Protein AF-A0A2V8SXV1-F1 (afdb_monomer)

Mean predicted aligned error: 21.08 Å

Structure (mmCIF, N/CA/C/O backbone):
data_AF-A0A2V8SXV1-F1
#
_entry.id   AF-A0A2V8SXV1-F1
#
loop_
_atom_site.group_PDB
_atom_site.id
_atom_site.type_symbol
_atom_site.label_atom_id
_atom_site.label_alt_id
_atom_site.label_comp_id
_atom_site.label_asym_id
_atom_site.label_entity_id
_atom_site.label_seq_id
_atom_site.pdbx_PDB_ins_code
_atom_site.Cartn_x
_atom_site.Cartn_y
_atom_site.Cartn_z
_atom_site.occupancy
_atom_site.B_iso_or_equiv
_atom_site.auth_seq_id
_atom_site.auth_comp_id
_atom_site.auth_asym_id
_atom_site.auth_atom_id
_atom_site.pdbx_PDB_model_num
ATOM 1 N N . MET A 1 1 ? -40.547 -56.286 41.974 1.00 37.97 1 MET A N 1
ATOM 2 C CA . MET A 1 1 ? -40.883 -56.060 40.548 1.00 37.97 1 MET A CA 1
ATOM 3 C C . MET A 1 1 ? -41.696 -54.761 40.494 1.00 37.97 1 MET A C 1
ATOM 5 O O . MET A 1 1 ? -42.789 -54.789 41.025 1.00 37.97 1 MET A O 1
ATOM 9 N N . ARG A 1 2 ? -41.247 -53.545 40.115 1.00 42.28 2 ARG A N 1
ATOM 10 C CA . ARG A 1 2 ? -40.314 -53.050 39.064 1.00 42.28 2 ARG A CA 1
ATOM 11 C C . ARG A 1 2 ? -40.604 -53.747 37.732 1.00 42.28 2 ARG A C 1
ATOM 13 O O . ARG A 1 2 ? -40.360 -54.941 37.660 1.00 42.28 2 ARG A O 1
ATOM 20 N N . LEU A 1 3 ? -41.233 -53.110 36.740 1.00 42.34 3 LEU A N 1
ATOM 21 C CA . LEU A 1 3 ? -40.730 -52.091 35.795 1.00 42.34 3 LEU A CA 1
ATOM 22 C C . LEU A 1 3 ? -41.913 -51.694 34.851 1.00 42.34 3 LEU A C 1
ATOM 24 O O . LEU A 1 3 ? -42.834 -52.493 34.719 1.00 42.34 3 LEU A O 1
ATOM 28 N N . PRO A 1 4 ? -41.844 -50.605 34.055 1.00 51.72 4 PRO A N 1
ATOM 29 C CA . PRO A 1 4 ? -41.253 -49.319 34.410 1.00 51.72 4 PRO A CA 1
ATOM 30 C C . PRO A 1 4 ? -41.987 -48.070 33.874 1.00 51.72 4 PRO A C 1
ATOM 32 O O . PRO A 1 4 ? -42.550 -48.050 32.783 1.00 51.72 4 PRO A O 1
ATOM 35 N N . ASN A 1 5 ? -41.751 -46.964 34.587 1.00 52.44 5 ASN A N 1
ATOM 36 C CA . ASN A 1 5 ? -41.933 -45.548 34.221 1.00 52.44 5 ASN A CA 1
ATOM 37 C C . ASN A 1 5 ? -41.220 -45.091 32.921 1.00 52.44 5 ASN A C 1
ATOM 39 O O . ASN A 1 5 ? -40.999 -43.898 32.724 1.00 52.44 5 ASN A O 1
ATOM 43 N N . ARG A 1 6 ? -40.823 -46.001 32.020 1.00 47.75 6 ARG A N 1
ATOM 44 C CA . ARG A 1 6 ? -40.066 -45.649 30.808 1.00 47.75 6 ARG A CA 1
ATOM 45 C C . ARG A 1 6 ? -40.909 -44.910 29.773 1.00 47.75 6 ARG A C 1
ATOM 47 O O . ARG A 1 6 ? -40.375 -44.019 29.131 1.00 47.75 6 ARG A O 1
ATOM 54 N N . PHE A 1 7 ? -42.203 -45.207 29.658 1.00 52.12 7 PHE A N 1
ATOM 55 C CA . PHE A 1 7 ? -43.059 -44.571 28.648 1.00 52.12 7 PHE A CA 1
ATOM 56 C C . PHE A 1 7 ? -43.363 -43.097 28.937 1.00 52.12 7 PHE A C 1
ATOM 58 O O . PHE A 1 7 ? -43.395 -42.294 28.010 1.00 52.12 7 PHE A O 1
ATOM 65 N N . LEU A 1 8 ? -43.506 -42.714 30.210 1.00 54.50 8 LEU A N 1
ATOM 66 C CA . LEU A 1 8 ? -43.783 -41.320 30.571 1.00 54.50 8 LEU A CA 1
ATOM 67 C C . LEU A 1 8 ? -42.540 -40.430 30.413 1.00 54.50 8 LEU A C 1
ATOM 69 O O . LEU A 1 8 ? -42.639 -39.302 29.942 1.00 54.50 8 LEU A O 1
ATOM 73 N N . VAL A 1 9 ? -41.359 -40.967 30.740 1.00 54.84 9 VAL A N 1
ATOM 74 C CA . VAL A 1 9 ? -40.080 -40.267 30.545 1.00 54.84 9 VAL A CA 1
ATOM 75 C C . VAL A 1 9 ? -39.744 -40.152 29.056 1.00 54.84 9 VAL A C 1
ATOM 77 O O . VAL A 1 9 ? -39.274 -39.101 28.631 1.00 54.84 9 VAL A O 1
ATOM 80 N N . PHE A 1 10 ? -40.044 -41.176 28.245 1.00 52.78 10 PHE A N 1
ATOM 81 C CA . PHE A 1 10 ? -39.870 -41.094 26.791 1.00 52.78 10 PHE A CA 1
ATOM 82 C C . PHE A 1 10 ? -40.809 -40.066 26.157 1.00 52.78 10 PHE A C 1
ATOM 84 O O . PHE A 1 10 ? -40.357 -39.273 25.341 1.00 52.78 10 PHE A O 1
ATOM 91 N N . GLY A 1 11 ? -42.084 -40.025 26.562 1.00 63.66 11 GLY A N 1
ATOM 92 C CA . GLY A 1 11 ? -43.037 -39.023 26.074 1.00 63.66 11 GLY A CA 1
ATOM 93 C C . GLY A 1 11 ? -42.635 -37.591 26.438 1.00 63.66 11 GLY A C 1
ATOM 94 O O . GLY A 1 11 ? -42.731 -36.696 25.602 1.00 63.66 11 GLY A O 1
ATOM 95 N N . PHE A 1 12 ? -42.108 -37.384 27.649 1.00 71.75 12 PHE A N 1
ATOM 96 C CA . PHE A 1 12 ? -41.593 -36.083 28.080 1.00 71.75 12 PHE A CA 1
ATOM 97 C C . PHE A 1 12 ? -40.351 -35.662 27.283 1.00 71.75 12 PHE A C 1
ATOM 99 O O . PHE A 1 12 ? -40.301 -34.546 26.775 1.00 71.75 12 PHE A O 1
ATOM 106 N N . TRP A 1 13 ? -39.382 -36.563 27.091 1.00 60.62 13 TRP A N 1
ATOM 107 C CA . TRP A 1 13 ? -38.201 -36.270 26.274 1.00 60.62 13 TRP A CA 1
ATOM 108 C C . TRP A 1 13 ? -38.537 -36.074 24.794 1.00 60.62 13 TRP A C 1
ATOM 110 O O . TRP A 1 13 ? -37.907 -35.242 24.155 1.00 60.62 13 TRP A O 1
ATOM 120 N N . PHE A 1 14 ? -39.554 -36.751 24.257 1.00 68.56 14 PHE A N 1
ATOM 121 C CA . PHE A 1 14 ? -40.014 -36.540 22.881 1.00 68.56 14 PHE A CA 1
ATOM 122 C C . PHE A 1 14 ? -40.655 -35.157 22.693 1.00 68.56 14 PHE A C 1
ATOM 124 O O . PHE A 1 14 ? -40.429 -34.506 21.677 1.00 68.56 14 PHE A O 1
ATOM 131 N N . LEU A 1 15 ? -41.390 -34.664 23.696 1.00 68.38 15 LEU A N 1
ATOM 132 C CA . LEU A 1 15 ? -41.929 -33.299 23.721 1.00 68.38 15 LEU A CA 1
ATOM 133 C C . LEU A 1 15 ? -40.827 -32.242 23.864 1.00 68.38 15 LEU A C 1
ATOM 135 O O . LEU A 1 15 ? -40.863 -31.231 23.169 1.00 68.38 15 LEU A O 1
ATOM 139 N N . VAL A 1 16 ? -39.826 -32.488 24.713 1.00 71.50 16 VAL A N 1
ATOM 140 C CA . VAL A 1 16 ? -38.671 -31.589 24.880 1.00 71.50 16 VAL A CA 1
ATOM 141 C C . VAL A 1 16 ? -37.814 -31.552 23.612 1.00 71.50 16 VAL A C 1
ATOM 143 O O . VAL A 1 16 ? -37.426 -30.469 23.181 1.00 71.50 16 VAL A O 1
ATOM 146 N N . PHE A 1 17 ? -37.570 -32.698 22.967 1.00 66.19 17 PHE A N 1
ATOM 147 C CA . PHE A 1 17 ? -36.869 -32.748 21.682 1.00 66.19 17 PHE A CA 1
ATOM 148 C C . PHE A 1 17 ? -37.683 -32.107 20.560 1.00 66.19 17 PHE A C 1
ATOM 150 O O . PHE A 1 17 ? -37.118 -31.354 19.779 1.00 66.19 17 PHE A O 1
ATOM 157 N N . GLY A 1 18 ? -38.999 -32.331 20.500 1.00 70.88 18 GLY A N 1
ATOM 158 C CA . GLY A 1 18 ? -39.877 -31.664 19.535 1.00 70.88 18 GLY A CA 1
ATOM 159 C C . GLY A 1 18 ? -39.899 -30.143 19.714 1.00 70.88 18 GLY A C 1
ATOM 160 O O . GLY A 1 18 ? -39.856 -29.408 18.730 1.00 70.88 18 GLY A O 1
ATOM 161 N N . PHE A 1 19 ? -39.878 -29.666 20.962 1.00 74.56 19 PHE A N 1
ATOM 162 C CA . PHE A 1 19 ? -39.761 -28.244 21.284 1.00 74.56 19 PHE A CA 1
ATOM 163 C C . PHE A 1 19 ? -38.399 -27.676 20.866 1.00 74.56 19 PHE A C 1
ATOM 165 O O . PHE A 1 19 ? -38.349 -26.648 20.199 1.00 74.56 19 PHE A O 1
ATOM 172 N N . TRP A 1 20 ? -37.296 -28.370 21.164 1.00 64.81 20 TRP A N 1
ATOM 173 C CA . TRP A 1 20 ? -35.961 -27.959 20.716 1.00 64.81 20 TRP A CA 1
ATOM 174 C C . TRP A 1 20 ? -35.796 -28.016 19.195 1.00 64.81 20 TRP A C 1
ATOM 176 O O . TRP A 1 20 ? -35.110 -27.165 18.643 1.00 64.81 20 TRP A O 1
ATOM 186 N N . PHE A 1 21 ? -36.460 -28.942 18.501 1.00 71.12 21 PHE A N 1
ATOM 187 C CA . PHE A 1 21 ? -36.462 -29.014 17.038 1.00 71.12 21 PHE A CA 1
ATOM 188 C C . PHE A 1 21 ? -37.246 -27.852 16.411 1.00 71.12 21 PHE A C 1
ATOM 190 O O . PHE A 1 21 ? -36.829 -27.307 15.394 1.00 71.12 21 PHE A O 1
ATOM 197 N N . LEU A 1 22 ? -38.340 -27.415 17.045 1.00 70.00 22 LEU A N 1
ATOM 198 C CA . LEU A 1 22 ? -39.074 -26.202 16.667 1.00 70.00 22 LEU A CA 1
ATOM 199 C C . LEU A 1 22 ? -38.269 -24.928 16.942 1.00 70.00 22 LEU A C 1
ATOM 201 O O . LEU A 1 22 ? -38.267 -24.030 16.108 1.00 70.00 22 LEU A O 1
ATOM 205 N N . VAL A 1 23 ? -37.549 -24.858 18.066 1.00 72.25 23 VAL A N 1
ATOM 206 C CA . VAL A 1 23 ? -36.670 -23.725 18.399 1.00 72.25 23 VAL A CA 1
ATOM 207 C C . VAL A 1 23 ? -35.463 -23.667 17.461 1.00 72.25 23 VAL A C 1
ATOM 209 O O . VAL A 1 23 ? -35.140 -22.586 16.979 1.00 72.25 23 VAL A O 1
ATOM 212 N N . PHE A 1 24 ? -34.842 -24.805 17.131 1.00 64.38 24 PHE A N 1
ATOM 213 C CA . PHE A 1 24 ? -33.770 -24.872 16.131 1.00 64.38 24 PHE A CA 1
ATOM 214 C C . PHE A 1 24 ? -34.281 -24.587 14.723 1.00 64.38 24 PHE A C 1
ATOM 216 O O . PHE A 1 24 ? -33.620 -23.866 13.991 1.00 64.38 24 PHE A O 1
ATOM 223 N N . GLY A 1 25 ? -35.457 -25.091 14.347 1.00 65.06 25 GLY A N 1
ATOM 224 C CA . GLY A 1 25 ? -36.096 -24.767 13.073 1.00 65.06 25 GLY A CA 1
ATOM 225 C C . GLY A 1 25 ? -36.425 -23.279 12.964 1.00 65.06 25 GLY A C 1
ATOM 226 O O . GLY A 1 25 ? -36.182 -22.677 11.926 1.00 65.06 25 GLY A O 1
ATOM 227 N N . PHE A 1 26 ? -36.887 -22.659 14.053 1.00 66.38 26 PHE A N 1
ATOM 228 C CA . PHE A 1 26 ? -37.113 -21.218 14.137 1.00 66.38 26 PHE A CA 1
ATOM 229 C C . PHE A 1 26 ? -35.799 -20.431 14.081 1.00 66.38 26 PHE A C 1
ATOM 231 O O . PHE A 1 26 ? -35.726 -19.451 13.354 1.00 66.38 26 PHE A O 1
ATOM 238 N N . TRP A 1 27 ? -34.737 -20.881 14.758 1.00 53.41 27 TRP A N 1
ATOM 239 C CA . TRP A 1 27 ? -33.407 -20.272 14.654 1.00 53.41 27 TRP A CA 1
ATOM 240 C C . TRP A 1 27 ? -32.784 -20.449 13.272 1.00 53.41 27 TRP A C 1
ATOM 242 O O . TRP A 1 27 ? -32.154 -19.520 12.800 1.00 53.41 27 TRP A O 1
ATOM 252 N N . PHE A 1 28 ? -32.995 -21.576 12.592 1.00 60.19 28 PHE A N 1
ATOM 253 C CA . PHE A 1 28 ? -32.524 -21.814 11.226 1.00 60.19 28 PHE A CA 1
ATOM 254 C C . PHE A 1 28 ? -33.309 -20.984 10.209 1.00 60.19 28 PHE A C 1
ATOM 256 O O . PHE A 1 28 ? -32.741 -20.505 9.235 1.00 60.19 28 PHE A O 1
ATOM 263 N N . LEU A 1 29 ? -34.602 -20.759 10.454 1.00 60.28 29 LEU A N 1
ATOM 264 C CA . LEU A 1 29 ? -35.425 -19.872 9.642 1.00 60.28 29 LEU A CA 1
ATOM 265 C C . LEU A 1 29 ? -35.045 -18.413 9.905 1.00 60.28 29 LEU A C 1
ATOM 267 O O . LEU A 1 29 ? -34.876 -17.685 8.947 1.00 60.28 29 LEU A O 1
ATOM 271 N N . VAL A 1 30 ? -34.790 -18.003 11.151 1.00 62.47 30 VAL A N 1
ATOM 272 C CA . VAL A 1 30 ? -34.295 -16.657 11.493 1.00 62.47 30 VAL A CA 1
ATOM 273 C C . VAL A 1 30 ? -32.872 -16.429 10.978 1.00 62.47 30 VAL A C 1
ATOM 275 O O . VAL A 1 30 ? -32.638 -15.369 10.418 1.00 62.47 30 VAL A O 1
ATOM 278 N N . PHE A 1 31 ? -31.952 -17.398 11.075 1.00 48.28 31 PHE A N 1
ATOM 279 C CA . PHE A 1 31 ? -30.592 -17.297 10.521 1.00 48.28 31 PHE A CA 1
ATOM 280 C C . PHE A 1 31 ? -30.570 -17.378 8.997 1.00 48.28 31 PHE A C 1
ATOM 282 O O . PHE A 1 31 ? -29.834 -16.642 8.353 1.00 48.28 31 PHE A O 1
ATOM 289 N N . GLY A 1 32 ? -31.403 -18.230 8.400 1.00 43.62 32 GLY A N 1
ATOM 290 C CA . GLY A 1 32 ? -31.602 -18.274 6.955 1.00 43.62 32 GLY A CA 1
ATOM 291 C C . GLY A 1 32 ? -32.189 -16.963 6.439 1.00 43.62 32 GLY A C 1
ATOM 292 O O . GLY A 1 32 ? -31.732 -16.448 5.426 1.00 43.62 32 GLY A O 1
ATOM 293 N N . PHE A 1 33 ? -33.125 -16.360 7.179 1.00 38.19 33 PHE A N 1
ATOM 294 C CA . PHE A 1 33 ? -33.710 -15.065 6.842 1.00 38.19 33 PHE A CA 1
ATOM 295 C C . PHE A 1 33 ? -32.762 -13.898 7.144 1.00 38.19 33 PHE A C 1
ATOM 297 O O . PHE A 1 33 ? -32.773 -12.943 6.387 1.00 38.19 33 PHE A O 1
ATOM 304 N N . THR A 1 34 ? -31.898 -13.943 8.166 1.00 40.94 34 THR A N 1
ATOM 305 C CA . THR A 1 34 ? -30.868 -12.907 8.382 1.00 40.94 34 THR A CA 1
ATOM 306 C C . THR A 1 34 ? -29.704 -13.038 7.411 1.00 40.94 34 THR A C 1
ATOM 308 O O . THR A 1 34 ? -29.172 -12.013 7.013 1.00 40.94 34 THR A O 1
ATOM 311 N N . PHE A 1 35 ? -29.352 -14.240 6.949 1.00 37.50 35 PHE A N 1
ATOM 312 C CA . PHE A 1 35 ? -28.364 -14.445 5.883 1.00 37.50 35 PHE A CA 1
ATOM 313 C C . PHE A 1 35 ? -28.918 -13.997 4.524 1.00 37.50 35 PHE A C 1
ATOM 315 O O . PHE A 1 35 ? -28.242 -13.310 3.761 1.00 37.50 35 PHE A O 1
ATOM 322 N N . GLN A 1 36 ? -30.193 -14.288 4.255 1.00 33.31 36 GLN A N 1
ATOM 323 C CA . GLN A 1 36 ? -30.881 -13.841 3.047 1.00 33.31 36 GLN A CA 1
ATOM 324 C C . GLN A 1 36 ? -31.210 -12.342 3.089 1.00 33.31 36 GLN A C 1
ATOM 326 O O . GLN A 1 36 ? -31.112 -11.699 2.055 1.00 33.31 36 GLN A O 1
ATOM 331 N N . ILE A 1 37 ? -31.492 -11.753 4.262 1.00 40.38 37 ILE A N 1
ATOM 332 C CA . ILE A 1 37 ? -31.600 -10.297 4.454 1.00 40.38 37 ILE A CA 1
ATOM 333 C C . ILE A 1 37 ? -30.221 -9.638 4.417 1.00 40.38 37 ILE A C 1
ATOM 335 O O . ILE A 1 37 ? -30.139 -8.556 3.869 1.00 40.38 37 ILE A O 1
ATOM 339 N N . SER A 1 38 ? -29.137 -10.245 4.906 1.00 38.81 38 SER A N 1
ATOM 340 C CA . SER A 1 38 ? -27.778 -9.687 4.775 1.00 38.81 38 SER A CA 1
ATOM 341 C C . SER A 1 38 ? -27.330 -9.652 3.310 1.00 38.81 38 SER A C 1
ATOM 343 O O . SER A 1 38 ? -26.730 -8.669 2.890 1.00 38.81 38 SER A O 1
ATOM 345 N N . ASN A 1 39 ? -27.718 -10.658 2.516 1.00 33.12 39 ASN A N 1
ATOM 346 C CA . ASN A 1 39 ? -27.539 -10.658 1.060 1.00 33.12 39 ASN A CA 1
ATOM 347 C C . ASN A 1 39 ? -28.547 -9.767 0.307 1.00 33.12 39 ASN A C 1
ATOM 349 O O . ASN A 1 39 ? -28.267 -9.380 -0.818 1.00 33.12 39 ASN A O 1
ATOM 353 N N . PHE A 1 40 ? -29.698 -9.416 0.896 1.00 28.78 40 PHE A N 1
ATOM 354 C CA . PHE A 1 40 ? -30.649 -8.461 0.299 1.00 28.78 40 PHE A CA 1
ATOM 355 C C . PHE A 1 40 ? -30.355 -7.003 0.690 1.00 28.78 40 PHE A C 1
ATOM 357 O O . PHE A 1 40 ? -30.640 -6.085 -0.074 1.00 28.78 40 PHE A O 1
ATOM 364 N N . LYS A 1 41 ? -29.770 -6.766 1.873 1.00 30.95 41 LYS A N 1
ATOM 365 C CA . LYS A 1 41 ? -29.400 -5.432 2.373 1.00 30.95 41 LYS A CA 1
ATOM 366 C C . LYS A 1 41 ? -28.090 -4.926 1.776 1.00 30.95 41 LYS A C 1
ATOM 368 O O . LYS A 1 41 ? -27.881 -3.720 1.788 1.00 30.95 41 LYS A O 1
ATOM 373 N N . SER A 1 42 ? -27.260 -5.805 1.210 1.00 33.66 42 SER A N 1
ATOM 374 C CA . SER A 1 42 ? -26.157 -5.396 0.333 1.00 33.66 42 SER A CA 1
ATOM 375 C C . SER A 1 42 ? -26.635 -4.938 -1.054 1.00 33.66 42 SER A C 1
ATOM 377 O O . SER A 1 42 ? -25.872 -4.293 -1.765 1.00 33.66 42 SER A O 1
ATOM 379 N N . GLU A 1 43 ? -27.894 -5.199 -1.436 1.00 33.25 43 GLU A N 1
ATOM 380 C CA . GLU A 1 43 ? -28.434 -4.830 -2.754 1.00 33.25 43 GLU A CA 1
ATOM 381 C C . GLU A 1 43 ? -29.427 -3.653 -2.752 1.00 33.25 43 GLU A C 1
ATOM 383 O O . GLU A 1 43 ? -29.749 -3.149 -3.830 1.00 33.25 43 GLU A O 1
ATOM 388 N N . SER A 1 44 ? -29.907 -3.170 -1.596 1.00 31.36 44 SER A N 1
ATOM 389 C CA . SER A 1 44 ? -31.047 -2.233 -1.565 1.00 31.36 44 SER A CA 1
ATOM 390 C C . SER A 1 44 ? -30.814 -0.841 -0.962 1.00 31.36 44 SER A C 1
ATOM 392 O O . SER A 1 44 ? -31.794 -0.119 -0.789 1.00 31.36 44 SER A O 1
ATOM 394 N N . GLU A 1 45 ? -29.583 -0.419 -0.655 1.00 32.81 45 GLU A N 1
ATOM 395 C CA . GLU A 1 45 ? -29.348 0.922 -0.075 1.00 32.81 45 GLU A CA 1
ATOM 396 C C . GLU A 1 45 ? -28.124 1.675 -0.629 1.00 32.81 45 GLU A C 1
ATOM 398 O O . GLU A 1 45 ? -27.553 2.523 0.047 1.00 32.81 45 GLU A O 1
ATOM 403 N N . ASP A 1 46 ? -27.771 1.437 -1.897 1.00 30.39 46 ASP A N 1
ATOM 404 C CA . ASP A 1 46 ? -26.831 2.290 -2.636 1.00 30.39 46 ASP A CA 1
ATOM 405 C C . ASP A 1 46 ? -27.504 2.849 -3.900 1.00 30.39 46 ASP A C 1
ATOM 407 O O . ASP A 1 46 ? -27.458 2.273 -4.987 1.00 30.39 46 ASP A O 1
ATOM 411 N N . GLN A 1 47 ? -28.200 3.981 -3.749 1.00 27.75 47 GLN A N 1
ATOM 412 C CA . GLN A 1 47 ? -28.616 4.826 -4.877 1.00 27.75 47 GLN A CA 1
ATOM 413 C C . GLN A 1 47 ? -27.518 5.840 -5.232 1.00 27.75 47 GLN A C 1
ATOM 415 O O . GLN A 1 47 ? -27.780 7.023 -5.447 1.00 27.75 47 GLN A O 1
ATOM 420 N N . ARG A 1 48 ? -26.272 5.377 -5.346 1.00 28.28 48 ARG A N 1
ATOM 421 C CA . ARG A 1 48 ? -25.336 5.958 -6.311 1.00 28.28 48 ARG A CA 1
ATOM 422 C C . ARG A 1 48 ? -25.649 5.337 -7.673 1.00 28.28 48 ARG A C 1
ATOM 424 O O . ARG A 1 48 ? -26.027 4.167 -7.733 1.00 28.28 48 ARG A O 1
ATOM 431 N N . PRO A 1 49 ? -25.577 6.091 -8.780 1.00 24.19 49 PRO A N 1
ATOM 432 C CA . PRO A 1 49 ? -25.850 5.525 -10.094 1.00 24.19 49 PRO A CA 1
ATOM 433 C C . PRO A 1 49 ? -24.925 4.323 -10.306 1.00 24.19 49 PRO A C 1
ATOM 435 O O . PRO A 1 49 ? -23.710 4.499 -10.321 1.00 24.19 49 PRO A O 1
ATOM 438 N N . LYS A 1 50 ? -25.502 3.118 -10.452 1.00 27.62 50 LYS A N 1
ATOM 439 C CA . LYS A 1 50 ? -24.781 1.913 -10.875 1.00 27.62 50 LYS A CA 1
ATOM 440 C C . LYS A 1 50 ? -24.106 2.230 -12.206 1.00 27.62 50 LYS A C 1
ATOM 442 O O . LYS A 1 50 ? -24.734 2.209 -13.267 1.00 27.62 50 LYS A O 1
ATOM 447 N N . THR A 1 51 ? -22.836 2.604 -12.139 1.00 30.86 51 THR A N 1
ATOM 448 C CA . THR A 1 51 ? -21.939 2.622 -13.282 1.00 30.86 51 THR A CA 1
ATOM 449 C C . THR A 1 51 ? -21.883 1.195 -13.806 1.00 30.86 51 THR A C 1
ATOM 451 O O . THR A 1 51 ? -21.737 0.260 -13.024 1.00 30.86 51 THR A O 1
ATOM 454 N N . LYS A 1 52 ? -22.092 1.047 -15.116 1.00 31.53 52 LYS A N 1
ATOM 455 C CA . LYS A 1 52 ? -21.998 -0.207 -15.876 1.00 31.53 52 LYS A CA 1
ATOM 456 C C . LYS A 1 52 ? -20.867 -1.101 -15.350 1.00 31.53 52 LYS A C 1
ATOM 458 O O . LYS A 1 52 ? -19.804 -0.564 -15.059 1.00 31.53 52 LYS A O 1
ATOM 463 N N . ASP A 1 53 ? -21.147 -2.403 -15.267 1.00 30.78 53 ASP A N 1
ATOM 464 C CA . ASP A 1 53 ? -20.281 -3.519 -14.851 1.00 30.78 53 ASP A CA 1
ATOM 465 C C . ASP A 1 53 ? -18.784 -3.165 -14.728 1.00 30.78 53 ASP A C 1
ATOM 467 O O . ASP A 1 53 ? -18.184 -2.736 -15.724 1.00 30.78 53 ASP A O 1
ATOM 471 N N . PRO A 1 54 ? -18.155 -3.332 -13.545 1.00 38.16 54 PRO A N 1
ATOM 472 C CA . PRO A 1 54 ? -16.729 -3.098 -13.411 1.00 38.16 54 PRO A CA 1
ATOM 473 C C . PRO A 1 54 ? -16.008 -4.080 -14.329 1.00 38.16 54 PRO A C 1
ATOM 475 O O . PRO A 1 54 ? -16.166 -5.292 -14.240 1.00 38.16 54 PRO A O 1
ATOM 478 N N . ILE A 1 55 ? -15.257 -3.516 -15.261 1.00 42.59 55 ILE A N 1
ATOM 479 C CA . ILE A 1 55 ? -14.432 -4.227 -16.226 1.00 42.59 55 ILE A CA 1
ATOM 480 C C . ILE A 1 55 ? -13.517 -5.181 -15.448 1.00 42.59 55 ILE A C 1
ATOM 482 O O . ILE A 1 55 ? -12.687 -4.719 -14.663 1.00 42.59 55 ILE A O 1
ATOM 486 N N . GLU A 1 56 ? -13.681 -6.491 -15.643 1.00 48.38 56 GLU A N 1
ATOM 487 C CA . GLU A 1 56 ? -12.889 -7.531 -14.980 1.00 48.38 56 GLU A CA 1
ATOM 488 C C . GLU A 1 56 ? -11.440 -7.521 -15.493 1.00 48.38 56 GLU A C 1
ATOM 490 O O . GLU A 1 56 ? -11.031 -8.337 -16.300 1.00 48.38 56 GLU A O 1
ATOM 495 N N . MET A 1 57 ? -10.616 -6.608 -14.978 1.00 58.38 57 MET A N 1
ATOM 496 C CA . MET A 1 57 ? -9.156 -6.602 -15.167 1.00 58.38 57 MET A CA 1
ATOM 497 C C . MET A 1 57 ? -8.444 -7.737 -14.388 1.00 58.38 57 MET A C 1
ATOM 499 O O . MET A 1 57 ? -7.231 -7.675 -14.183 1.00 58.38 57 MET A O 1
ATOM 503 N N . SER A 1 58 ? -9.179 -8.741 -13.889 1.00 61.19 58 SER A N 1
ATOM 504 C CA . SER A 1 58 ? -8.730 -9.697 -12.861 1.00 61.19 58 SER A CA 1
ATOM 505 C C . SER A 1 58 ? -7.470 -10.459 -13.274 1.00 61.19 58 SER A C 1
ATOM 507 O O . SER A 1 58 ? -6.494 -10.480 -12.525 1.00 61.19 58 SER A O 1
ATOM 509 N N . PHE A 1 59 ? -7.437 -10.972 -14.505 1.00 67.62 59 PHE A N 1
ATOM 510 C CA . PHE A 1 59 ? -6.312 -11.756 -15.015 1.00 67.62 59 PHE A CA 1
ATOM 511 C C . PHE A 1 59 ? -4.988 -10.971 -15.043 1.00 67.62 59 PHE A C 1
ATOM 513 O O . PHE A 1 59 ? -3.932 -11.485 -14.664 1.00 67.62 59 PHE A O 1
ATOM 520 N N . SER A 1 60 ? -5.029 -9.698 -15.450 1.00 82.19 60 SER A N 1
ATOM 521 C CA . SER A 1 60 ? -3.819 -8.868 -15.532 1.00 82.19 60 SER A CA 1
ATOM 522 C C . SER A 1 60 ? -3.315 -8.437 -14.151 1.00 82.19 60 SER A C 1
ATOM 524 O O . SER A 1 60 ? -2.104 -8.315 -13.957 1.00 82.19 60 SER A O 1
ATOM 526 N N . LEU A 1 61 ? -4.214 -8.245 -13.177 1.00 86.56 61 LEU A N 1
ATOM 527 C CA . LEU A 1 61 ? -3.836 -7.938 -11.791 1.00 86.56 61 LEU A CA 1
ATOM 528 C C . LEU A 1 61 ? -3.081 -9.102 -11.140 1.00 86.56 61 LEU A C 1
ATOM 530 O O . LEU A 1 61 ? -2.079 -8.869 -10.459 1.00 86.56 61 LEU A O 1
ATOM 534 N N . ASP A 1 62 ? -3.519 -10.336 -11.388 1.00 86.94 62 ASP A N 1
ATOM 535 C CA . ASP A 1 62 ? -2.855 -11.539 -10.880 1.00 86.94 62 ASP A CA 1
ATOM 536 C C . ASP A 1 62 ? -1.494 -11.752 -11.554 1.00 86.94 62 ASP A C 1
ATOM 538 O O . ASP A 1 62 ? -0.484 -11.943 -10.874 1.00 86.94 62 ASP A O 1
ATOM 542 N N . THR A 1 63 ? -1.442 -11.619 -12.884 1.00 87.81 63 THR A N 1
ATOM 543 C CA . THR A 1 63 ? -0.212 -11.749 -13.690 1.00 87.81 63 THR A CA 1
ATOM 544 C C . THR A 1 63 ? 0.876 -10.755 -13.264 1.00 87.81 63 THR A C 1
ATOM 546 O O . THR A 1 63 ? 2.066 -11.087 -13.218 1.00 87.81 63 THR A O 1
ATOM 549 N N . LEU A 1 64 ? 0.475 -9.531 -12.908 1.00 91.50 64 LEU A N 1
ATOM 550 C CA . LEU A 1 64 ? 1.367 -8.470 -12.426 1.00 91.50 64 LEU A CA 1
ATOM 551 C C . LEU A 1 64 ? 1.575 -8.489 -10.903 1.00 91.50 64 LEU A C 1
ATOM 553 O O . LEU A 1 64 ? 2.264 -7.618 -10.376 1.00 91.50 64 LEU A O 1
ATOM 557 N N . GLU A 1 65 ? 1.027 -9.481 -10.195 1.00 92.62 65 GLU A N 1
ATOM 558 C CA . GLU A 1 65 ? 1.181 -9.670 -8.747 1.00 92.62 65 GLU A CA 1
ATOM 559 C C . GLU A 1 65 ? 0.707 -8.459 -7.919 1.00 92.62 65 GLU A C 1
ATOM 561 O O . GLU A 1 65 ? 1.263 -8.137 -6.863 1.00 92.62 65 GLU A O 1
ATOM 566 N N . TYR A 1 66 ? -0.350 -7.786 -8.383 1.00 93.69 66 TYR A N 1
ATOM 567 C CA . TYR A 1 66 ? -0.855 -6.546 -7.791 1.00 93.69 66 TYR A CA 1
ATOM 568 C C . TYR A 1 66 ? -1.294 -6.721 -6.329 1.00 93.69 66 TYR A C 1
ATOM 570 O O . TYR A 1 66 ? -0.995 -5.880 -5.486 1.00 93.69 66 TYR A O 1
ATOM 578 N N . SER A 1 67 ? -1.912 -7.852 -5.984 1.00 93.06 67 SER A N 1
ATOM 579 C CA . SER A 1 67 ? -2.316 -8.158 -4.603 1.00 93.06 67 SER A CA 1
ATOM 580 C C . SER A 1 67 ? -1.120 -8.238 -3.644 1.00 93.06 67 SER A C 1
ATOM 582 O O . SER A 1 67 ? -1.184 -7.718 -2.532 1.00 93.06 67 SER A O 1
ATOM 584 N N . LYS A 1 68 ? 0.014 -8.807 -4.087 1.00 94.38 68 LYS A N 1
ATOM 585 C CA . LYS A 1 68 ? 1.253 -8.859 -3.285 1.00 94.38 68 LYS A CA 1
ATOM 586 C C . LYS A 1 68 ? 1.852 -7.469 -3.091 1.00 94.38 68 LYS A C 1
ATOM 588 O O . LYS A 1 68 ? 2.419 -7.170 -2.043 1.00 94.38 68 LYS A O 1
ATOM 593 N N . LEU A 1 69 ? 1.738 -6.608 -4.103 1.00 95.88 69 LEU A N 1
ATOM 594 C CA . LEU A 1 69 ? 2.135 -5.209 -3.985 1.00 95.88 69 LEU A CA 1
ATOM 595 C C . LEU A 1 69 ? 1.275 -4.488 -2.940 1.00 95.88 69 LEU A C 1
ATOM 597 O O . LEU A 1 69 ? 1.827 -3.764 -2.116 1.00 95.88 69 LEU A O 1
ATOM 601 N N . LEU A 1 70 ? -0.045 -4.670 -2.965 1.00 96.44 70 LEU A N 1
ATOM 602 C CA . LEU A 1 70 ? -0.940 -4.046 -1.991 1.00 96.44 70 LEU A CA 1
ATOM 603 C C . LEU A 1 70 ? -0.600 -4.475 -0.562 1.00 96.44 70 LEU A C 1
ATOM 605 O O . LEU A 1 70 ? -0.504 -3.611 0.303 1.00 96.44 70 LEU A O 1
ATOM 609 N N . GLU A 1 71 ? -0.303 -5.758 -0.339 1.00 95.94 71 GLU A N 1
ATOM 610 C CA . GLU A 1 71 ? 0.194 -6.264 0.948 1.00 95.94 71 GLU A CA 1
ATOM 611 C C . GLU A 1 71 ? 1.525 -5.602 1.357 1.00 95.94 71 GLU A C 1
ATOM 613 O O . GLU A 1 71 ? 1.736 -5.238 2.513 1.00 95.94 71 GLU A O 1
ATOM 618 N N . LEU A 1 72 ? 2.447 -5.392 0.411 1.00 96.00 72 LEU A N 1
ATOM 619 C CA . LEU A 1 72 ? 3.710 -4.703 0.689 1.00 96.00 72 LEU A CA 1
ATOM 620 C C . LEU A 1 72 ? 3.494 -3.240 1.113 1.00 96.00 72 LEU A C 1
ATOM 622 O O . LEU A 1 72 ? 4.203 -2.743 1.993 1.00 96.00 72 LEU A O 1
ATOM 626 N N . VAL A 1 73 ? 2.546 -2.541 0.484 1.00 96.75 73 VAL A N 1
ATOM 627 C CA . VAL A 1 73 ? 2.219 -1.147 0.818 1.00 96.75 73 VAL A CA 1
ATOM 628 C C . VAL A 1 73 ? 1.447 -1.075 2.142 1.00 96.75 73 VAL A C 1
ATOM 630 O O . VAL A 1 73 ? 1.765 -0.215 2.967 1.00 96.75 73 VAL A O 1
ATOM 633 N N . SER A 1 74 ? 0.506 -1.993 2.385 1.00 96.88 74 SER A N 1
ATOM 634 C CA . SER A 1 74 ? -0.372 -1.999 3.564 1.00 96.88 74 SER A CA 1
ATOM 635 C C . SER A 1 74 ? 0.385 -2.186 4.878 1.00 96.88 74 SER A C 1
ATOM 637 O O . SER A 1 74 ? -0.000 -1.599 5.883 1.00 96.88 74 SER A O 1
ATOM 639 N N . ARG A 1 75 ? 1.538 -2.872 4.863 1.00 95.19 75 ARG A N 1
ATOM 640 C CA . ARG A 1 75 ? 2.459 -3.000 6.016 1.00 95.19 75 ARG A CA 1
ATOM 641 C C . ARG A 1 75 ? 2.930 -1.664 6.607 1.00 95.19 75 ARG A C 1
ATOM 643 O O . ARG A 1 75 ? 3.510 -1.655 7.690 1.00 95.19 75 ARG A O 1
ATOM 650 N N . ASN A 1 76 ? 2.751 -0.552 5.890 1.00 95.50 76 ASN A N 1
ATOM 651 C CA . ASN A 1 76 ? 3.094 0.791 6.367 1.00 95.50 76 ASN A CA 1
ATOM 652 C C . ASN A 1 76 ? 1.916 1.508 7.061 1.00 95.50 76 ASN A C 1
ATOM 654 O O . ASN A 1 76 ? 2.120 2.601 7.593 1.00 95.50 76 ASN A O 1
ATOM 658 N N . ALA A 1 77 ? 0.709 0.930 7.054 1.00 96.00 77 ALA A N 1
ATOM 659 C CA . ALA A 1 77 ? -0.445 1.437 7.794 1.00 96.00 77 ALA A CA 1
ATOM 660 C C . ALA A 1 77 ? -0.263 1.228 9.304 1.00 96.00 77 ALA A C 1
ATOM 662 O O . ALA A 1 77 ? 0.379 0.275 9.748 1.00 96.00 77 ALA A O 1
ATOM 663 N N . GLN A 1 78 ? -0.800 2.146 10.108 1.00 95.12 78 GLN A N 1
ATOM 664 C CA . GLN A 1 78 ? -0.691 2.106 11.571 1.00 95.12 78 GLN A CA 1
ATOM 665 C C . GLN A 1 78 ? -1.953 1.560 12.242 1.00 95.12 78 GLN A C 1
ATOM 667 O O . GLN A 1 78 ? -1.918 1.250 13.436 1.00 95.12 78 GLN A O 1
ATOM 672 N N . THR A 1 79 ? -3.052 1.472 11.493 1.00 95.12 79 THR A N 1
ATOM 673 C CA . THR A 1 79 ? -4.372 1.062 11.968 1.00 95.12 79 THR A CA 1
ATOM 674 C C . THR A 1 79 ? -4.928 -0.097 11.132 1.00 95.12 79 THR A C 1
ATOM 676 O O . THR A 1 79 ? -4.707 -0.125 9.918 1.00 95.12 79 THR A O 1
ATOM 679 N N . PRO A 1 80 ? -5.707 -1.021 11.730 1.00 94.25 80 PRO A N 1
ATOM 680 C CA . PRO A 1 80 ? -6.344 -2.106 10.975 1.00 94.25 80 PRO A CA 1
ATOM 681 C C . PRO A 1 80 ? -7.307 -1.598 9.889 1.00 94.25 80 PRO A C 1
ATOM 683 O O . PRO A 1 80 ? -7.340 -2.132 8.785 1.00 94.25 80 PRO A O 1
ATOM 686 N N . MET A 1 81 ? -8.049 -0.522 10.175 1.00 93.75 81 MET A N 1
ATOM 687 C CA . MET A 1 81 ? -8.959 0.118 9.216 1.00 93.75 81 MET A CA 1
ATOM 688 C C . MET A 1 81 ? -8.213 0.733 8.021 1.00 93.75 81 MET A C 1
ATOM 690 O O . MET A 1 81 ? -8.649 0.571 6.884 1.00 93.75 81 MET A O 1
ATOM 694 N N . GLY A 1 82 ? -7.059 1.374 8.242 1.00 94.12 82 GLY A N 1
ATOM 695 C CA . GLY A 1 82 ? -6.202 1.879 7.164 1.00 94.12 82 GLY A CA 1
ATOM 696 C C . GLY A 1 82 ? -5.568 0.757 6.334 1.00 94.12 82 GLY A C 1
ATOM 697 O O . GLY A 1 82 ? -5.475 0.873 5.112 1.00 94.12 82 GLY A O 1
ATOM 698 N N . GLU A 1 83 ? -5.181 -0.351 6.971 1.00 94.62 83 GLU A N 1
ATOM 699 C CA . GLU A 1 83 ? -4.665 -1.545 6.292 1.00 94.62 83 GLU A CA 1
ATOM 700 C C . GLU A 1 83 ? -5.729 -2.187 5.387 1.00 94.62 83 GLU A C 1
ATOM 702 O O . GLU A 1 83 ? -5.462 -2.464 4.214 1.00 94.62 83 GLU A O 1
ATOM 707 N N . ALA A 1 84 ? -6.956 -2.344 5.894 1.00 93.44 84 ALA A N 1
ATOM 708 C CA . ALA A 1 84 ? -8.078 -2.934 5.164 1.00 93.44 84 ALA A CA 1
ATOM 709 C C . ALA A 1 84 ? -8.404 -2.180 3.862 1.00 93.44 84 ALA A C 1
ATOM 711 O O . ALA A 1 84 ? -8.749 -2.803 2.858 1.00 93.44 84 ALA A O 1
ATOM 712 N N . ARG A 1 85 ? -8.202 -0.854 3.824 1.00 94.12 85 ARG A N 1
ATOM 713 C CA . ARG A 1 85 ? -8.411 -0.032 2.615 1.00 94.12 85 ARG A CA 1
ATOM 714 C C . ARG A 1 85 ? -7.537 -0.436 1.429 1.00 94.12 85 ARG A C 1
ATOM 716 O O . ARG A 1 85 ? -7.909 -0.151 0.292 1.00 94.12 85 ARG A O 1
ATOM 723 N N . PHE A 1 86 ? -6.393 -1.085 1.655 1.00 95.00 86 PHE A N 1
ATOM 724 C CA . PHE A 1 86 ? -5.548 -1.567 0.561 1.00 95.00 86 PHE A CA 1
ATOM 725 C C . PHE A 1 86 ? -6.104 -2.823 -0.108 1.00 95.00 86 PHE A C 1
ATOM 727 O O . PHE A 1 86 ? -5.896 -2.975 -1.307 1.00 95.00 86 PHE A O 1
ATOM 734 N N . ALA A 1 87 ? -6.830 -3.689 0.607 1.00 89.56 87 ALA A N 1
ATOM 735 C CA . ALA A 1 87 ? -7.368 -4.933 0.044 1.00 89.56 87 ALA A CA 1
ATOM 736 C C . ALA A 1 87 ? -8.360 -4.672 -1.108 1.00 89.56 87 ALA A C 1
ATOM 738 O O . ALA A 1 87 ? -8.349 -5.365 -2.135 1.00 89.56 87 ALA A O 1
ATOM 739 N N . ASP A 1 88 ? -9.148 -3.607 -0.974 1.00 86.38 88 ASP A N 1
ATOM 740 C CA . ASP A 1 88 ? -10.159 -3.193 -1.950 1.00 86.38 88 ASP A CA 1
ATOM 741 C C . ASP A 1 88 ? -9.634 -2.183 -2.981 1.00 86.38 88 ASP A C 1
ATOM 743 O O . ASP A 1 88 ? -10.364 -1.782 -3.889 1.00 86.38 88 ASP A O 1
ATOM 747 N N . LEU A 1 89 ? -8.361 -1.775 -2.892 1.00 92.88 89 LEU A N 1
ATOM 748 C CA . LEU A 1 89 ? -7.795 -0.803 -3.821 1.00 92.88 89 LEU A CA 1
ATOM 749 C C . LEU A 1 89 ? -7.723 -1.400 -5.232 1.00 92.88 89 LEU A C 1
ATOM 751 O O . LEU A 1 89 ? -7.162 -2.475 -5.456 1.00 92.88 89 LEU A O 1
ATOM 755 N N . ARG A 1 90 ? -8.301 -0.690 -6.199 1.00 91.44 90 ARG A N 1
ATOM 756 C CA . ARG A 1 90 ? -8.288 -1.030 -7.626 1.00 91.44 90 ARG A CA 1
ATOM 757 C C . ARG A 1 90 ? -7.913 0.210 -8.447 1.00 91.44 90 ARG A C 1
ATOM 759 O O . ARG A 1 90 ? -8.053 1.324 -7.936 1.00 91.44 90 ARG A O 1
ATOM 766 N N . PRO A 1 91 ? -7.454 0.034 -9.702 1.00 93.06 91 PRO A N 1
ATOM 767 C CA . PRO A 1 91 ? -7.277 1.136 -10.644 1.00 93.06 91 PRO A CA 1
ATOM 768 C C . PRO A 1 91 ? -8.491 2.066 -10.681 1.00 93.06 91 PRO A C 1
ATOM 770 O O . PRO A 1 91 ? -9.621 1.613 -10.869 1.00 93.06 91 PRO A O 1
ATOM 773 N N . LEU A 1 92 ? -8.261 3.366 -10.498 1.00 93.62 92 LEU A N 1
ATOM 774 C CA . LEU A 1 92 ? -9.324 4.364 -10.487 1.00 93.62 92 LEU A CA 1
ATOM 775 C C . LEU A 1 92 ? -9.804 4.627 -11.915 1.00 93.62 92 LEU A C 1
ATOM 777 O O . LEU A 1 92 ? -9.008 4.839 -12.826 1.00 93.62 92 LEU A O 1
ATOM 781 N N . THR A 1 93 ? -11.120 4.670 -12.110 1.00 89.69 93 THR A N 1
ATOM 782 C CA . THR A 1 93 ? -11.736 4.906 -13.429 1.00 89.69 93 THR A CA 1
ATOM 783 C C . THR A 1 93 ? -11.995 6.385 -13.718 1.00 89.69 93 THR A C 1
ATOM 785 O O . THR A 1 93 ? -12.405 6.744 -14.820 1.00 89.69 93 THR A O 1
ATOM 788 N N . SER A 1 94 ? -11.782 7.258 -12.731 1.00 93.69 94 SER A N 1
ATOM 789 C CA . SER A 1 94 ? -12.093 8.687 -12.786 1.00 93.69 94 SER A CA 1
ATOM 790 C C . SER A 1 94 ? -10.828 9.526 -12.608 1.00 93.69 94 SER A C 1
ATOM 792 O O . SER A 1 94 ? -10.183 9.482 -11.560 1.00 93.69 94 SER A O 1
ATOM 794 N N . ARG A 1 95 ? -10.490 10.339 -13.619 1.00 92.56 95 ARG A N 1
ATOM 795 C CA . ARG A 1 95 ? -9.315 11.227 -13.576 1.00 92.56 95 ARG A CA 1
ATOM 796 C C . ARG A 1 95 ? -9.353 12.204 -12.382 1.00 92.56 95 ARG A C 1
ATOM 798 O O . ARG A 1 95 ? -8.367 12.251 -11.658 1.00 92.56 95 ARG A O 1
ATOM 805 N N . PRO A 1 96 ? -10.478 12.881 -12.066 1.00 95.94 96 PRO A N 1
ATOM 806 C CA . PRO A 1 96 ? -10.564 13.736 -10.876 1.00 95.94 96 PRO A CA 1
ATOM 807 C C . PRO A 1 96 ? -10.418 13.008 -9.531 1.00 95.94 96 PRO A C 1
ATOM 809 O O . PRO A 1 96 ? -10.126 13.640 -8.518 1.00 95.94 96 PRO A O 1
ATOM 812 N N . GLU A 1 97 ? -10.706 11.707 -9.458 1.00 95.44 97 GLU A N 1
ATOM 813 C CA . GLU A 1 97 ? -10.444 10.912 -8.247 1.00 95.44 97 GLU A CA 1
ATOM 814 C C . GLU A 1 97 ? -8.965 10.570 -8.132 1.00 95.44 97 GLU A C 1
ATOM 816 O O . GLU A 1 97 ? -8.393 10.722 -7.055 1.00 95.44 97 GLU A O 1
ATOM 821 N N . LEU A 1 98 ? -8.345 10.184 -9.249 1.00 96.38 98 LEU A N 1
ATOM 822 C CA . LEU A 1 98 ? -6.917 9.912 -9.309 1.00 96.38 98 LEU A CA 1
ATOM 823 C C . LEU A 1 98 ? -6.083 11.150 -8.966 1.00 96.38 98 LEU A C 1
ATOM 825 O O . LEU A 1 98 ? -5.208 11.067 -8.108 1.00 96.38 98 LEU A O 1
ATOM 829 N N . ASP A 1 99 ? -6.387 12.295 -9.578 1.00 96.44 99 ASP A N 1
ATOM 830 C CA . ASP A 1 99 ? -5.663 13.543 -9.328 1.00 96.44 99 ASP A CA 1
ATOM 831 C C . ASP A 1 99 ? -5.749 13.928 -7.844 1.00 96.44 99 ASP A C 1
ATOM 833 O O . ASP A 1 99 ? -4.726 14.204 -7.226 1.00 96.44 99 ASP A O 1
ATOM 837 N N . ARG A 1 100 ? -6.938 13.826 -7.227 1.00 96.69 100 ARG A N 1
ATOM 838 C CA . ARG A 1 100 ? -7.109 14.054 -5.781 1.00 96.69 100 ARG A CA 1
ATOM 839 C C . ARG A 1 100 ? -6.302 13.074 -4.930 1.00 96.69 100 ARG A C 1
ATOM 841 O O . ARG A 1 100 ? -5.729 13.481 -3.925 1.00 96.69 100 ARG A O 1
ATOM 848 N N . ALA A 1 101 ? -6.258 11.795 -5.299 1.00 97.00 101 ALA A N 1
ATOM 849 C CA . ALA A 1 101 ? -5.497 10.791 -4.558 1.00 97.00 101 ALA A CA 1
ATOM 850 C C . ALA A 1 101 ? -3.982 11.059 -4.612 1.00 97.00 101 ALA A C 1
ATOM 852 O O . ALA A 1 101 ? -3.301 10.917 -3.597 1.00 97.00 101 ALA A O 1
ATOM 853 N N . LEU A 1 102 ? -3.457 11.466 -5.772 1.00 97.88 102 LEU A N 1
ATOM 854 C CA . LEU A 1 102 ? -2.045 11.820 -5.949 1.00 97.88 102 LEU A CA 1
ATOM 855 C C . LEU A 1 102 ? -1.697 13.165 -5.295 1.00 97.88 102 LEU A C 1
ATOM 857 O O . LEU A 1 102 ? -0.638 13.295 -4.681 1.00 97.88 102 LEU A O 1
ATOM 861 N N . GLU A 1 103 ? -2.593 14.148 -5.375 1.00 97.88 103 GLU A N 1
ATOM 862 C CA . GLU A 1 103 ? -2.447 15.449 -4.717 1.00 97.88 103 GLU A CA 1
ATOM 863 C C . GLU A 1 103 ? -2.421 15.295 -3.193 1.00 97.88 103 GLU A C 1
ATOM 865 O O . GLU A 1 103 ? -1.542 15.857 -2.549 1.00 97.88 103 GLU A O 1
ATOM 870 N N . ALA A 1 104 ? -3.265 14.432 -2.615 1.00 97.88 104 ALA A N 1
ATOM 871 C CA . ALA A 1 104 ? -3.232 14.127 -1.183 1.00 97.88 104 ALA A CA 1
ATOM 872 C C . ALA A 1 104 ? -1.869 13.573 -0.716 1.00 97.88 104 ALA A C 1
ATOM 874 O O . ALA A 1 104 ? -1.404 13.900 0.379 1.00 97.88 104 ALA A O 1
ATOM 875 N N . ILE A 1 105 ? -1.206 12.753 -1.542 1.00 97.94 105 ILE A N 1
ATOM 876 C CA . ILE A 1 105 ? 0.145 12.241 -1.260 1.00 97.94 105 ILE A CA 1
ATOM 877 C C . ILE A 1 105 ? 1.162 13.383 -1.330 1.00 97.94 105 ILE A C 1
ATOM 879 O O . ILE A 1 105 ? 1.959 13.532 -0.405 1.00 97.94 105 ILE A O 1
ATOM 883 N N . SER A 1 106 ? 1.117 14.199 -2.388 1.00 97.31 106 SER A N 1
ATOM 884 C CA . SER A 1 106 ? 2.011 15.353 -2.564 1.00 97.31 106 SER A CA 1
ATOM 885 C C . SER A 1 106 ? 1.889 16.356 -1.416 1.00 97.31 106 SER A C 1
ATOM 887 O O . SER A 1 106 ? 2.896 16.725 -0.817 1.00 97.31 106 SER A O 1
ATOM 889 N N . GLU A 1 107 ? 0.663 16.737 -1.050 1.00 97.25 107 GLU A N 1
ATOM 890 C CA . GLU A 1 107 ? 0.386 17.619 0.085 1.00 97.25 107 GLU A CA 1
ATOM 891 C C . GLU A 1 107 ? 0.937 17.032 1.389 1.00 97.25 107 GLU A C 1
ATOM 893 O O . GLU A 1 107 ? 1.589 17.736 2.155 1.00 97.25 107 GLU A O 1
ATOM 898 N N . THR A 1 108 ? 0.739 15.733 1.632 1.00 96.94 108 THR A N 1
ATOM 899 C CA . THR A 1 108 ? 1.242 15.072 2.848 1.00 96.94 108 THR A CA 1
ATOM 900 C C . THR A 1 108 ? 2.774 15.016 2.889 1.00 96.94 108 THR A C 1
ATOM 902 O O . THR A 1 108 ? 3.361 15.185 3.959 1.00 96.94 108 THR A O 1
ATOM 905 N N . ILE A 1 109 ? 3.445 14.819 1.747 1.00 95.62 109 ILE A N 1
ATOM 906 C CA . ILE A 1 109 ? 4.913 14.902 1.652 1.00 95.62 109 ILE A CA 1
ATOM 907 C C . ILE A 1 109 ? 5.379 16.320 2.009 1.00 95.62 109 ILE A C 1
ATOM 909 O O . ILE A 1 109 ? 6.207 16.468 2.907 1.00 95.62 109 ILE A O 1
ATOM 913 N N . SER A 1 110 ? 4.797 17.357 1.398 1.00 95.31 110 SER A N 1
ATOM 914 C CA . SER A 1 110 ? 5.131 18.759 1.698 1.00 95.31 110 SER A CA 1
ATOM 915 C C . SER A 1 110 ? 4.851 19.139 3.156 1.00 95.31 110 SER A C 1
ATOM 917 O O . SER A 1 110 ? 5.655 19.826 3.786 1.00 95.31 110 SER A O 1
ATOM 919 N N . LEU A 1 111 ? 3.752 18.659 3.744 1.00 94.69 111 LEU A N 1
ATOM 920 C CA . LEU A 1 111 ? 3.448 18.868 5.165 1.00 94.69 111 LEU A CA 1
ATOM 921 C C . LEU A 1 111 ? 4.530 18.271 6.078 1.00 94.69 111 LEU A C 1
ATOM 923 O O . LEU A 1 111 ? 4.963 18.928 7.030 1.00 94.69 111 LEU A O 1
ATOM 927 N N . ASN A 1 112 ? 4.997 17.057 5.780 1.00 92.19 112 ASN A N 1
ATOM 928 C CA . ASN A 1 112 ? 6.031 16.385 6.566 1.00 92.19 112 ASN A CA 1
ATOM 929 C C . ASN A 1 112 ? 7.410 17.050 6.409 1.00 92.19 112 ASN A C 1
ATOM 931 O O . ASN A 1 112 ? 8.113 17.237 7.404 1.00 92.19 112 ASN A O 1
ATOM 935 N N . GLU A 1 113 ? 7.808 17.385 5.180 1.00 91.06 113 GLU A N 1
ATOM 936 C CA . GLU A 1 113 ? 9.162 17.859 4.857 1.00 91.06 113 GLU A CA 1
ATOM 937 C C . GLU A 1 113 ? 9.337 19.366 5.082 1.00 91.06 113 GLU A C 1
ATOM 939 O O . GLU A 1 113 ? 10.281 19.777 5.762 1.00 91.06 113 GLU A O 1
ATOM 944 N N . ASP A 1 114 ? 8.413 20.191 4.581 1.00 90.25 114 ASP A N 1
ATOM 945 C CA . ASP A 1 114 ? 8.548 21.653 4.603 1.00 90.25 114 ASP A CA 1
ATOM 946 C C . ASP A 1 114 ? 7.997 22.271 5.890 1.00 90.25 114 ASP A C 1
ATOM 948 O O . ASP A 1 114 ? 8.514 23.274 6.390 1.00 90.25 114 ASP A O 1
ATOM 952 N N . LYS A 1 115 ? 6.912 21.693 6.421 1.00 86.38 115 LYS A N 1
ATOM 953 C CA . LYS A 1 115 ? 6.153 22.257 7.551 1.00 86.38 115 LYS A CA 1
ATOM 954 C C . LYS A 1 115 ? 6.370 21.524 8.870 1.00 86.38 115 LYS A C 1
ATOM 956 O O . LYS A 1 115 ? 5.980 22.044 9.912 1.00 86.38 115 LYS A O 1
ATOM 961 N N . GLN A 1 116 ? 6.995 20.345 8.837 1.00 89.88 116 GLN A N 1
ATOM 962 C CA . GLN A 1 116 ? 7.166 19.451 9.990 1.00 89.88 116 GLN A CA 1
ATOM 963 C C . GLN A 1 116 ? 5.848 19.108 10.710 1.00 89.88 116 GLN A C 1
ATOM 965 O O . GLN A 1 116 ? 5.834 18.823 11.910 1.00 89.88 116 GLN A O 1
ATOM 970 N N . VAL A 1 117 ? 4.727 19.125 9.984 1.00 89.50 117 VAL A N 1
ATOM 971 C CA . VAL A 1 117 ? 3.418 18.730 10.510 1.00 89.50 117 VAL A CA 1
ATOM 972 C C . VAL A 1 117 ? 3.311 17.218 10.398 1.00 89.50 117 VAL A C 1
ATOM 974 O O . VAL A 1 117 ? 3.371 16.675 9.304 1.00 89.50 117 VAL A O 1
ATOM 977 N N . THR A 1 118 ? 3.151 16.534 11.532 1.00 86.00 118 THR A N 1
ATOM 978 C CA . THR A 1 118 ? 3.037 15.072 11.574 1.00 86.00 118 THR A CA 1
ATOM 979 C C . THR A 1 118 ? 1.927 14.638 12.528 1.00 86.00 118 THR A C 1
ATOM 981 O O . THR A 1 118 ? 1.657 15.289 13.537 1.00 86.00 118 THR A O 1
ATOM 984 N N . TRP A 1 119 ? 1.291 13.512 12.220 1.00 89.06 119 TRP A N 1
ATOM 985 C CA . TRP A 1 119 ? 0.309 12.831 13.070 1.00 89.06 119 TRP A CA 1
ATOM 986 C C . TRP A 1 119 ? 0.642 11.341 13.148 1.00 89.06 119 TRP A C 1
ATOM 988 O O . TRP A 1 119 ? 1.364 10.816 12.300 1.00 89.06 119 TRP A O 1
ATOM 998 N N . SER A 1 120 ? 0.158 10.637 14.172 1.00 89.19 120 SER A N 1
ATOM 999 C CA . SER A 1 120 ? 0.423 9.207 14.374 1.00 89.19 120 SER A CA 1
ATOM 1000 C C . SER A 1 120 ? -0.784 8.517 14.990 1.00 89.19 120 SER A C 1
ATOM 1002 O O . SER A 1 120 ? -1.367 9.025 15.943 1.00 89.19 120 SER A O 1
ATOM 1004 N N . PHE A 1 121 ? -1.110 7.335 14.477 1.00 92.56 121 PHE A N 1
ATOM 1005 C CA . PHE A 1 121 ? -2.250 6.528 14.912 1.00 92.56 121 PHE A CA 1
ATOM 1006 C C . PHE A 1 121 ? -1.816 5.189 15.524 1.00 92.56 121 PHE A C 1
ATOM 1008 O O . PHE A 1 121 ? -2.615 4.269 15.666 1.00 92.56 121 PHE A O 1
ATOM 1015 N N . SER A 1 122 ? -0.543 5.081 15.918 1.00 86.75 122 SER A N 1
ATOM 1016 C CA . SER A 1 122 ? 0.032 3.846 16.458 1.00 86.75 122 SER A CA 1
ATOM 1017 C C . SER A 1 122 ? -0.746 3.291 17.659 1.00 86.75 122 SER A C 1
ATOM 1019 O O . SER A 1 122 ? -1.099 4.013 18.602 1.00 86.75 122 SER A O 1
ATOM 1021 N N . GLY A 1 123 ? -0.979 1.977 17.624 1.00 83.12 123 GLY A N 1
ATOM 1022 C CA . GLY A 1 123 ? -1.643 1.210 18.676 1.00 83.12 123 GLY A CA 1
ATOM 1023 C C . GLY A 1 123 ? -3.152 1.434 18.765 1.00 83.12 123 GLY A C 1
ATOM 1024 O O . GLY A 1 123 ? -3.724 1.156 19.821 1.00 83.12 123 GLY A O 1
ATOM 1025 N N . MET A 1 124 ? -3.776 1.992 17.727 1.00 89.94 124 MET A N 1
ATOM 1026 C CA . MET A 1 124 ? -5.227 2.129 17.616 1.00 89.94 124 MET A CA 1
ATOM 1027 C C . MET A 1 124 ? -5.855 0.818 17.126 1.00 89.94 124 MET A C 1
ATOM 1029 O O . MET A 1 124 ? -5.284 0.133 16.282 1.00 89.94 124 MET A O 1
ATOM 1033 N N . GLN A 1 125 ? -7.018 0.481 17.679 1.00 89.50 125 GLN A N 1
ATOM 1034 C CA . GLN A 1 125 ? -7.832 -0.659 17.256 1.00 89.50 125 GLN A CA 1
ATOM 1035 C C . GLN A 1 125 ? -8.965 -0.181 16.347 1.00 89.50 125 GLN A C 1
ATOM 1037 O O . GLN A 1 125 ? -9.254 1.015 16.303 1.00 89.50 125 GLN A O 1
ATOM 1042 N N . ASP A 1 126 ? -9.589 -1.109 15.628 1.00 90.44 126 ASP A N 1
ATOM 1043 C CA . ASP A 1 126 ? -10.750 -0.817 14.792 1.00 90.44 126 ASP A CA 1
ATOM 1044 C C . ASP A 1 126 ? -12.014 -0.628 15.660 1.00 90.44 126 ASP A C 1
ATOM 1046 O O . ASP A 1 126 ? -12.455 -1.582 16.305 1.00 90.44 126 ASP A O 1
ATOM 1050 N N . PRO A 1 127 ? -12.622 0.576 15.696 1.00 93.44 127 PRO A N 1
ATOM 1051 C CA . PRO A 1 127 ? -13.815 0.839 16.494 1.00 93.44 127 PRO A CA 1
ATOM 1052 C C . PRO A 1 127 ? -15.123 0.430 15.790 1.00 93.44 127 PRO A C 1
ATOM 1054 O O . PRO A 1 127 ? -16.197 0.778 16.283 1.00 93.44 127 PRO A O 1
ATOM 1057 N N . SER A 1 128 ? -15.078 -0.258 14.642 1.00 91.44 128 SER A N 1
ATOM 1058 C CA . SER A 1 128 ? -16.258 -0.562 13.812 1.00 91.44 128 SER A CA 1
ATOM 1059 C C . SER A 1 128 ? -17.384 -1.264 14.574 1.00 91.44 128 SER A C 1
ATOM 1061 O O . SER A 1 128 ? -18.546 -0.864 14.462 1.00 91.44 128 SER A O 1
ATOM 1063 N N . ASP A 1 129 ? -17.057 -2.244 15.416 1.00 92.88 129 ASP A N 1
ATOM 1064 C CA . ASP A 1 129 ? -18.033 -2.946 16.260 1.00 92.88 129 ASP A CA 1
ATOM 1065 C C . ASP A 1 129 ? -18.662 -2.009 17.309 1.00 92.88 129 ASP A C 1
ATOM 1067 O O . ASP A 1 129 ? -19.880 -2.014 17.517 1.00 92.88 129 ASP A O 1
ATOM 1071 N N . ALA A 1 130 ? -17.860 -1.127 17.914 1.00 94.19 130 ALA A N 1
ATOM 1072 C CA . ALA A 1 130 ? -18.328 -0.092 18.837 1.00 94.19 130 ALA A CA 1
ATOM 1073 C C . ALA A 1 130 ? -19.324 0.856 18.153 1.00 94.19 130 ALA A C 1
ATOM 1075 O O . ALA A 1 130 ? -20.395 1.163 18.685 1.00 94.19 130 ALA A O 1
ATOM 1076 N N . VAL A 1 131 ? -18.979 1.308 16.945 1.00 95.12 131 VAL A N 1
ATOM 1077 C CA . VAL A 1 131 ? -19.814 2.192 16.125 1.00 95.12 131 VAL A CA 1
ATOM 1078 C C . VAL A 1 131 ? -21.101 1.478 15.703 1.00 95.12 131 VAL A C 1
ATOM 1080 O O . VAL A 1 131 ? -22.174 2.085 15.721 1.00 95.12 131 VAL A O 1
ATOM 1083 N N . ALA A 1 132 ? -21.044 0.180 15.394 1.00 94.62 132 ALA A N 1
ATOM 1084 C CA . ALA A 1 132 ? -22.229 -0.624 15.107 1.00 94.62 132 ALA A CA 1
ATOM 1085 C C . ALA A 1 132 ? -23.167 -0.715 16.323 1.00 94.62 132 ALA A C 1
ATOM 1087 O O . ALA A 1 132 ? -24.379 -0.540 16.178 1.00 94.62 132 ALA A O 1
ATOM 1088 N N . ILE A 1 133 ? -22.630 -0.894 17.533 1.00 94.56 133 ILE A N 1
ATOM 1089 C CA . ILE A 1 133 ? -23.422 -0.880 18.774 1.00 94.56 133 ILE A CA 1
ATOM 1090 C C . ILE A 1 133 ? -24.030 0.511 19.026 1.00 94.56 133 ILE A C 1
ATOM 1092 O O . ILE A 1 133 ? -25.206 0.610 19.390 1.00 94.56 133 ILE A O 1
ATOM 1096 N N . LEU A 1 134 ? -23.296 1.598 18.757 1.00 94.19 134 LEU A N 1
ATOM 1097 C CA . LEU A 1 134 ? -23.824 2.969 18.843 1.00 94.19 134 LEU A CA 1
ATOM 1098 C C . LEU A 1 134 ? -24.991 3.244 17.885 1.00 94.19 134 LEU A C 1
ATOM 1100 O O . LEU A 1 134 ? -25.776 4.159 18.136 1.00 94.19 134 LEU A O 1
ATOM 1104 N N . LYS A 1 135 ? -25.173 2.454 16.823 1.00 94.19 135 LYS A N 1
ATOM 1105 C CA . LYS A 1 135 ? -26.356 2.547 15.944 1.00 94.19 135 LYS A CA 1
ATOM 1106 C C . LYS A 1 135 ? -27.600 1.901 16.561 1.00 94.19 135 LYS A C 1
ATOM 1108 O O . LYS A 1 135 ? -28.723 2.263 16.211 1.00 94.19 135 LYS A O 1
ATOM 1113 N N . ILE A 1 136 ? -27.436 0.973 17.505 1.00 94.75 136 ILE A N 1
ATOM 1114 C CA . ILE A 1 136 ? -28.540 0.233 18.131 1.00 94.75 136 ILE A CA 1
ATOM 1115 C C . ILE A 1 136 ? -29.109 1.036 19.295 1.00 94.75 136 ILE A C 1
ATOM 1117 O O . ILE A 1 136 ? -28.467 1.168 20.338 1.00 94.75 136 ILE A O 1
ATOM 1121 N N . LYS A 1 137 ? -30.325 1.565 19.140 1.00 90.88 137 LYS A N 1
ATOM 1122 C CA . LYS A 1 137 ? -30.993 2.378 20.167 1.00 90.88 137 LYS A CA 1
ATOM 1123 C C . LYS A 1 137 ? -31.048 1.659 21.522 1.00 90.88 137 LYS A C 1
ATOM 1125 O O . LYS A 1 137 ? -31.401 0.484 21.583 1.00 90.88 137 LYS A O 1
ATOM 1130 N N . ASN A 1 138 ? -30.768 2.394 22.600 1.00 90.00 138 ASN A N 1
ATOM 1131 C CA . ASN A 1 138 ? -30.725 1.910 23.985 1.00 90.00 138 ASN A CA 1
ATOM 1132 C C . ASN A 1 138 ? -29.655 0.837 24.287 1.00 90.00 138 ASN A C 1
ATOM 1134 O O . ASN A 1 138 ? -29.673 0.275 25.380 1.00 90.00 138 ASN A O 1
ATOM 1138 N N . ALA A 1 139 ? -28.745 0.529 23.358 1.00 93.81 139 ALA A N 1
ATOM 1139 C CA . ALA A 1 139 ? -27.578 -0.292 23.668 1.00 93.81 139 ALA A CA 1
ATOM 1140 C C . ALA A 1 139 ? -26.552 0.506 24.490 1.00 93.81 139 ALA A C 1
ATOM 1142 O O . ALA A 1 139 ? -26.412 1.715 24.302 1.00 93.81 139 ALA A O 1
ATOM 1143 N N . THR A 1 140 ? -25.820 -0.176 25.367 1.00 95.19 140 THR A N 1
ATOM 1144 C CA . THR A 1 140 ? -24.759 0.414 26.194 1.00 95.19 140 THR A CA 1
ATOM 1145 C C . THR A 1 140 ? -23.416 -0.136 25.742 1.00 95.19 140 THR A C 1
ATOM 1147 O O . THR A 1 140 ? -23.290 -1.346 25.558 1.00 95.19 140 THR A O 1
ATOM 1150 N N . LEU A 1 141 ? -22.420 0.733 25.579 1.00 95.62 141 LEU A N 1
ATOM 1151 C CA . LEU A 1 141 ? -21.051 0.304 25.313 1.00 95.62 141 LEU A CA 1
ATOM 1152 C C . LEU A 1 141 ? -20.352 -0.122 26.605 1.00 95.62 141 LEU A C 1
ATOM 1154 O O . LEU A 1 141 ? -20.549 0.483 27.662 1.00 95.62 141 LEU A O 1
ATOM 1158 N N . GLU A 1 142 ? -19.493 -1.136 26.512 1.00 94.12 142 GLU A N 1
ATOM 1159 C CA . GLU A 1 142 ? -18.589 -1.460 27.616 1.00 94.12 142 GLU A CA 1
ATOM 1160 C C . GLU A 1 142 ? -17.472 -0.401 27.724 1.00 94.12 142 GLU A C 1
ATOM 1162 O O . GLU A 1 142 ? -17.172 0.293 26.745 1.00 94.12 142 GLU A O 1
ATOM 1167 N N . PRO A 1 143 ? -16.815 -0.268 28.891 1.00 94.50 143 PRO A N 1
ATOM 1168 C CA . PRO A 1 143 ? -15.836 0.792 29.119 1.00 94.50 143 PRO A CA 1
ATOM 1169 C C . PRO A 1 143 ? -14.671 0.819 28.125 1.00 94.50 143 PRO A C 1
ATOM 1171 O O . PRO A 1 143 ? -14.222 1.898 27.743 1.00 94.50 143 PRO A O 1
ATOM 1174 N N . ILE A 1 144 ? -14.190 -0.350 27.689 1.00 92.75 144 ILE A N 1
ATOM 1175 C CA . ILE A 1 144 ? -13.059 -0.432 26.757 1.00 92.75 144 ILE A CA 1
ATOM 1176 C C . ILE A 1 144 ? -13.409 0.175 25.394 1.00 92.75 144 ILE A C 1
ATOM 1178 O O . ILE A 1 144 ? -12.660 0.998 24.878 1.00 92.75 144 ILE A O 1
ATOM 1182 N N . TRP A 1 145 ? -14.606 -0.118 24.884 1.00 94.44 145 TRP A N 1
ATOM 1183 C CA . TRP A 1 145 ? -15.109 0.420 23.623 1.00 94.44 145 TRP A CA 1
ATOM 1184 C C . TRP A 1 145 ? -15.322 1.939 23.684 1.00 94.44 145 TRP A C 1
ATOM 1186 O O . TRP A 1 145 ? -15.043 2.651 22.719 1.00 94.44 145 TRP A O 1
ATOM 1196 N N . LEU A 1 146 ? -15.773 2.464 24.833 1.00 95.00 146 LEU A N 1
ATOM 1197 C CA . LEU A 1 146 ? -15.873 3.913 25.057 1.00 95.00 146 LEU A CA 1
ATOM 1198 C C . LEU A 1 146 ? -14.500 4.593 24.982 1.00 95.00 146 LEU A C 1
ATOM 1200 O O . LEU A 1 146 ? -14.374 5.648 24.359 1.00 95.00 146 LEU A O 1
ATOM 1204 N N . LEU A 1 147 ? -13.474 3.991 25.594 1.00 93.31 147 LEU A N 1
ATOM 1205 C CA . LEU A 1 147 ? -12.100 4.498 25.546 1.00 93.31 147 LEU A CA 1
ATOM 1206 C C . LEU A 1 147 ? -11.505 4.421 24.136 1.00 93.31 147 LEU A C 1
ATOM 1208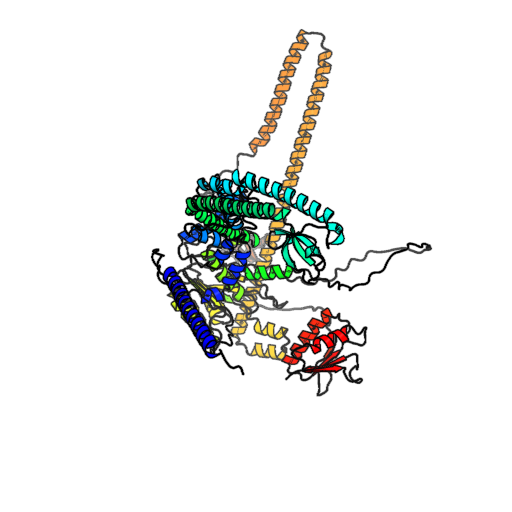 O O . LEU A 1 147 ? -10.793 5.338 23.727 1.00 93.31 147 LEU A O 1
ATOM 1212 N N . GLU A 1 148 ? -11.804 3.369 23.375 1.00 93.12 148 GLU A N 1
ATOM 1213 C CA . GLU A 1 148 ? -11.358 3.223 21.985 1.00 93.12 148 GLU A CA 1
ATOM 1214 C C . GLU A 1 148 ? -11.949 4.306 21.080 1.00 93.12 148 GLU A C 1
ATOM 1216 O O . GLU A 1 148 ? -11.194 5.005 20.399 1.00 93.12 148 GLU A O 1
ATOM 1221 N N . ILE A 1 149 ? -13.268 4.529 21.140 1.00 95.06 149 ILE A N 1
ATOM 1222 C CA . ILE A 1 149 ? -13.923 5.626 20.410 1.00 95.06 149 ILE A CA 1
ATOM 1223 C C . ILE A 1 149 ? -13.338 6.974 20.839 1.00 95.06 149 ILE A C 1
ATOM 1225 O O . ILE A 1 149 ? -12.963 7.785 19.992 1.00 95.06 149 ILE A O 1
ATOM 1229 N N . ALA A 1 150 ? -13.207 7.214 22.148 1.00 94.44 150 ALA A N 1
ATOM 1230 C CA . ALA A 1 150 ? -12.624 8.450 22.662 1.00 94.44 150 ALA A CA 1
ATOM 1231 C C . ALA A 1 150 ? -11.200 8.670 22.126 1.00 94.44 150 ALA A C 1
ATOM 1233 O O . ALA A 1 150 ? -10.855 9.789 21.733 1.00 94.44 150 ALA A O 1
ATOM 1234 N N . ARG A 1 151 ? -10.384 7.613 22.041 1.00 93.38 151 ARG A N 1
ATOM 1235 C CA . ARG A 1 151 ? -9.022 7.668 21.499 1.00 93.38 151 ARG A CA 1
ATOM 1236 C C . ARG A 1 151 ? -9.005 8.005 20.010 1.00 93.38 151 ARG A C 1
ATOM 1238 O O . ARG A 1 151 ? -8.238 8.889 19.628 1.00 93.38 151 ARG A O 1
ATOM 1245 N N . VAL A 1 152 ? -9.831 7.351 19.189 1.00 95.25 152 VAL A N 1
ATOM 1246 C CA . VAL A 1 152 ? -9.926 7.640 17.744 1.00 95.25 152 VAL A CA 1
ATOM 1247 C C . VAL A 1 152 ? -10.334 9.092 17.523 1.00 95.25 152 VAL A C 1
ATOM 1249 O O . VAL A 1 152 ? -9.637 9.839 16.837 1.00 95.25 152 VAL A O 1
ATOM 1252 N N . CYS A 1 153 ? -11.397 9.534 18.194 1.00 95.19 153 CYS A N 1
ATOM 1253 C CA . CYS A 1 153 ? -11.897 10.897 18.075 1.00 95.19 153 CYS A CA 1
ATOM 1254 C C . CYS A 1 153 ? -10.876 11.940 18.562 1.00 95.19 153 CYS A C 1
ATOM 1256 O O . CYS A 1 153 ? -10.711 12.979 17.923 1.00 95.19 153 CYS A O 1
ATOM 1258 N N . THR A 1 154 ? -10.139 11.655 19.644 1.00 94.38 154 THR A N 1
ATOM 1259 C CA . THR A 1 154 ? -9.058 12.531 20.136 1.00 94.38 154 THR A CA 1
ATOM 1260 C C . THR A 1 154 ? -7.968 12.707 19.082 1.00 94.38 154 THR A C 1
ATOM 1262 O O . THR A 1 154 ? -7.542 13.831 18.822 1.00 94.38 154 THR A O 1
ATOM 1265 N N . GLN A 1 155 ? -7.523 11.617 18.448 1.00 94.25 155 GLN A N 1
ATOM 1266 C CA . GLN A 1 155 ? -6.491 11.678 17.408 1.00 94.25 155 GLN A CA 1
ATOM 1267 C C . GLN A 1 155 ? -6.983 12.379 16.139 1.00 94.25 155 GLN A C 1
ATOM 1269 O O . GLN A 1 155 ? -6.239 13.160 15.549 1.00 94.25 155 GLN A O 1
ATOM 1274 N N . ALA A 1 156 ? -8.243 12.172 15.754 1.00 95.19 156 ALA A N 1
ATOM 1275 C CA . ALA A 1 156 ? -8.853 12.864 14.623 1.00 95.19 156 ALA A CA 1
ATOM 1276 C C . ALA A 1 156 ? -8.908 14.388 14.850 1.00 95.19 156 ALA A C 1
ATOM 1278 O O . ALA A 1 156 ? -8.539 15.177 13.980 1.00 95.19 156 ALA A O 1
ATOM 1279 N N . LEU A 1 157 ? -9.308 14.818 16.052 1.00 94.75 157 LEU A N 1
ATOM 1280 C CA . LEU A 1 157 ? -9.334 16.231 16.442 1.00 94.75 157 LEU A CA 1
ATOM 1281 C C . LEU A 1 157 ? -7.930 16.832 16.555 1.00 94.75 157 LEU A C 1
ATOM 1283 O O . LEU A 1 157 ? -7.730 17.982 16.160 1.00 94.75 157 LEU A O 1
ATOM 1287 N N . PHE A 1 158 ? -6.956 16.061 17.045 1.00 94.00 158 PHE A N 1
ATOM 1288 C CA . PHE A 1 158 ? -5.553 16.467 17.043 1.00 94.00 158 PHE A CA 1
ATOM 1289 C C . PHE A 1 158 ? -5.061 16.707 15.611 1.00 94.00 158 PHE A C 1
ATOM 1291 O O . PHE A 1 158 ? -4.613 17.814 15.313 1.00 94.00 158 PHE A O 1
ATOM 1298 N N . ALA A 1 159 ? -5.251 15.742 14.705 1.00 94.31 159 ALA A N 1
ATOM 1299 C CA . ALA A 1 159 ? -4.888 15.877 13.294 1.00 94.31 159 ALA A CA 1
ATOM 1300 C C . ALA A 1 159 ? -5.564 17.094 12.642 1.00 94.31 159 ALA A C 1
ATOM 1302 O O . ALA A 1 159 ? -4.894 17.904 12.002 1.00 94.31 159 ALA A O 1
ATOM 1303 N N . ARG A 1 160 ? -6.866 17.300 12.887 1.00 95.12 160 ARG A N 1
ATOM 1304 C CA . ARG A 1 160 ? -7.595 18.501 12.447 1.00 95.12 160 ARG A CA 1
ATOM 1305 C C . ARG A 1 160 ? -6.935 19.787 12.944 1.00 95.12 160 ARG A C 1
ATOM 1307 O O . ARG A 1 160 ? -6.750 20.715 12.162 1.00 95.12 160 ARG A O 1
ATOM 1314 N N . SER A 1 161 ? -6.590 19.862 14.229 1.00 93.88 161 SER A N 1
ATOM 1315 C CA . SER A 1 161 ? -5.964 21.054 14.816 1.00 93.88 161 SER A CA 1
ATOM 1316 C C . SER A 1 161 ? -4.578 21.338 14.231 1.00 93.88 161 SER A C 1
ATOM 1318 O O . SER A 1 161 ? -4.239 22.497 14.006 1.00 93.88 161 SER A O 1
ATOM 1320 N N . SER A 1 162 ? -3.806 20.291 13.925 1.00 93.06 162 SER A N 1
ATOM 1321 C CA . SER A 1 162 ? -2.486 20.398 13.299 1.00 93.06 162 SER A CA 1
ATOM 1322 C C . SER A 1 162 ? -2.560 20.810 11.828 1.00 93.06 162 SER A C 1
ATOM 1324 O O . SER A 1 162 ? -1.680 21.525 11.361 1.00 93.06 162 SER A O 1
ATOM 1326 N N . LEU A 1 163 ? -3.609 20.397 11.111 1.00 94.19 163 LEU A N 1
ATOM 1327 C CA . LEU A 1 163 ? -3.830 20.724 9.698 1.00 94.19 163 LEU A CA 1
ATOM 1328 C C . LEU A 1 163 ? -4.500 22.088 9.486 1.00 94.19 163 LEU A C 1
ATOM 1330 O O . LEU A 1 163 ? -4.356 22.685 8.423 1.00 94.19 163 LEU A O 1
ATOM 1334 N N . GLN A 1 164 ? -5.210 22.619 10.485 1.00 94.38 164 GLN A N 1
ATOM 1335 C CA . GLN A 1 164 ? -5.944 23.885 10.372 1.00 94.38 164 GLN A CA 1
ATOM 1336 C C . GLN A 1 164 ? -5.089 25.090 9.918 1.00 94.38 164 GLN A C 1
ATOM 1338 O O . GLN A 1 164 ? -5.584 25.867 9.094 1.00 94.38 164 GLN A O 1
ATOM 1343 N N . PRO A 1 165 ? -3.842 25.285 10.398 1.00 94.62 165 PRO A N 1
ATOM 1344 C CA . PRO A 1 165 ? -2.968 26.356 9.910 1.00 94.62 165 PRO A CA 1
ATOM 1345 C C . PRO A 1 165 ? -2.565 26.197 8.438 1.00 94.62 165 PRO A C 1
ATOM 1347 O O . PRO A 1 165 ? -2.294 27.190 7.771 1.00 94.62 165 PRO A O 1
ATOM 1350 N N . GLU A 1 166 ? -2.559 24.964 7.929 1.00 94.50 166 GLU A N 1
ATOM 1351 C CA . GLU A 1 166 ? -2.083 24.591 6.593 1.00 94.50 166 GLU A CA 1
ATOM 1352 C C . GLU A 1 166 ? -3.242 24.307 5.614 1.00 94.50 166 GLU A C 1
ATOM 1354 O O . GLU A 1 166 ? -3.049 23.736 4.548 1.00 94.50 166 GLU A O 1
ATOM 1359 N N . LYS A 1 167 ? -4.471 24.742 5.925 1.00 93.50 167 LYS A N 1
ATOM 1360 C CA . LYS A 1 167 ? -5.655 24.520 5.067 1.00 93.50 167 LYS A CA 1
ATOM 1361 C C . LYS A 1 167 ? -5.521 25.074 3.636 1.00 93.50 167 LYS A C 1
ATOM 1363 O O . LYS A 1 167 ? -6.218 24.620 2.737 1.00 93.50 167 LYS A O 1
ATOM 1368 N N . GLU A 1 168 ? -4.695 26.108 3.447 1.00 93.44 168 GLU A N 1
ATOM 1369 C CA . GLU A 1 168 ? -4.466 26.752 2.143 1.00 93.44 168 GLU A CA 1
ATOM 1370 C C . GLU A 1 168 ? -3.338 26.075 1.358 1.00 93.44 168 GLU A C 1
ATOM 1372 O O . GLU A 1 168 ? -3.364 26.084 0.131 1.00 93.44 168 GLU A O 1
ATOM 1377 N N . SER A 1 169 ? -2.362 25.489 2.056 1.00 93.06 169 SER A N 1
ATOM 1378 C CA . SER A 1 169 ? -1.228 24.764 1.473 1.00 93.06 169 SER A CA 1
ATOM 1379 C C . SER A 1 169 ? -1.543 23.290 1.210 1.00 93.06 169 SER A C 1
ATOM 1381 O O . SER A 1 169 ? -0.955 22.716 0.300 1.00 93.06 169 SER A O 1
ATOM 1383 N N . ALA A 1 170 ? -2.469 22.697 1.971 1.00 95.69 170 ALA A N 1
ATOM 1384 C CA . ALA A 1 170 ? -2.909 21.309 1.842 1.00 95.69 170 ALA A CA 1
ATOM 1385 C C . ALA A 1 170 ? -4.454 21.176 1.829 1.00 95.69 170 ALA A C 1
ATOM 1387 O O . ALA A 1 170 ? -5.050 20.628 2.767 1.00 95.69 170 ALA A O 1
ATOM 1388 N N . PRO A 1 171 ? -5.143 21.734 0.813 1.00 96.69 171 PRO A N 1
ATOM 1389 C CA . PRO A 1 171 ? -6.604 21.736 0.737 1.00 96.69 171 PRO A CA 1
ATOM 1390 C C . PRO A 1 171 ? -7.239 20.345 0.587 1.00 96.69 171 PRO A C 1
ATOM 1392 O O . PRO A 1 171 ? -8.362 20.146 1.068 1.00 96.69 171 PRO A O 1
ATOM 1395 N N . VAL A 1 172 ? -6.584 19.387 -0.077 1.00 96.50 172 VAL A N 1
ATOM 1396 C CA . VAL A 1 172 ? -7.127 18.029 -0.255 1.00 96.50 172 VAL A CA 1
ATOM 1397 C C . VAL A 1 172 ? -7.094 17.266 1.064 1.00 96.50 172 VAL A C 1
ATOM 1399 O O . VAL A 1 172 ? -8.118 16.706 1.463 1.00 96.50 172 VAL A O 1
ATOM 1402 N N . VAL A 1 173 ? -5.970 17.300 1.779 1.00 96.44 173 VAL A N 1
ATOM 1403 C CA . VAL A 1 173 ? -5.821 16.671 3.100 1.00 96.44 173 VAL A CA 1
ATOM 1404 C C . VAL A 1 173 ? -6.709 17.368 4.135 1.00 96.44 173 VAL A C 1
ATOM 1406 O O . VAL A 1 173 ? -7.348 16.700 4.949 1.00 96.44 173 VAL A O 1
ATOM 1409 N N . TRP A 1 174 ? -6.847 18.699 4.079 1.00 96.62 174 TRP A N 1
ATOM 1410 C CA . TRP A 1 174 ? -7.772 19.439 4.948 1.00 96.62 174 TRP A CA 1
ATOM 1411 C C . TRP A 1 174 ? -9.225 18.973 4.793 1.00 96.62 174 TRP A C 1
ATOM 1413 O O . TRP A 1 174 ? -9.924 18.802 5.793 1.00 96.62 174 TRP A O 1
ATOM 1423 N N . ARG A 1 175 ? -9.681 18.706 3.563 1.00 96.31 175 ARG A N 1
ATOM 1424 C CA . ARG A 1 175 ? -11.061 18.267 3.289 1.00 96.31 175 ARG A CA 1
ATOM 1425 C C . ARG A 1 175 ? -11.431 16.964 4.007 1.00 96.31 175 ARG A C 1
ATOM 1427 O O . ARG A 1 175 ? -12.601 16.767 4.321 1.00 96.31 175 ARG A O 1
ATOM 1434 N N . ILE A 1 176 ? -10.450 16.108 4.298 1.00 96.12 176 ILE A N 1
ATOM 1435 C CA . ILE A 1 176 ? -10.641 14.851 5.038 1.00 96.12 176 ILE A CA 1
ATOM 1436 C C . ILE A 1 176 ? -11.046 15.131 6.492 1.00 96.12 176 ILE A C 1
ATOM 1438 O O . ILE A 1 176 ? -11.934 14.477 7.030 1.00 96.12 176 ILE A O 1
ATOM 1442 N N . VAL A 1 177 ? -10.430 16.133 7.126 1.00 95.94 177 VAL A N 1
ATOM 1443 C CA . VAL A 1 177 ? -10.642 16.468 8.548 1.00 95.94 177 VAL A CA 1
ATOM 1444 C C . VAL A 1 177 ? -11.639 17.608 8.778 1.00 95.94 177 VAL A C 1
ATOM 1446 O O . VAL A 1 177 ? -12.073 17.851 9.911 1.00 95.94 177 VAL A O 1
ATOM 1449 N N . GLU A 1 178 ? -12.019 18.323 7.718 1.00 94.75 178 GLU A N 1
ATOM 1450 C CA . GLU A 1 178 ? -12.930 19.470 7.754 1.00 94.75 178 GLU A CA 1
ATOM 1451 C C . GLU A 1 178 ? -14.319 19.105 8.298 1.00 94.75 178 GLU A C 1
ATOM 1453 O O . GLU A 1 178 ? -14.932 19.898 9.022 1.00 94.75 178 GLU A O 1
ATOM 1458 N N . SER A 1 179 ? -14.785 17.888 8.020 1.00 90.38 179 SER A N 1
ATOM 1459 C CA . SER A 1 179 ? -16.097 17.384 8.435 1.00 90.38 179 SER A CA 1
ATOM 1460 C C . SER A 1 179 ? -16.206 17.091 9.936 1.00 90.38 179 SER A C 1
ATOM 1462 O O . SER A 1 179 ? -17.322 17.026 10.444 1.00 90.38 179 SER A O 1
ATOM 1464 N N . ILE A 1 180 ? -15.087 16.960 10.663 1.00 94.12 180 ILE A N 1
ATOM 1465 C CA . ILE A 1 180 ? -15.068 16.580 12.088 1.00 94.12 180 ILE A CA 1
ATOM 1466 C C . ILE A 1 180 ? -15.507 17.764 12.971 1.00 94.12 180 ILE A C 1
ATOM 1468 O O . ILE A 1 180 ? -14.734 18.702 13.179 1.00 94.12 180 ILE A O 1
ATOM 1472 N N . PRO A 1 181 ? -16.707 17.773 13.566 1.00 90.75 181 PRO A N 1
ATOM 1473 C CA . PRO A 1 181 ? -17.159 18.939 14.308 1.00 90.75 181 PRO A CA 1
ATOM 1474 C C . PRO A 1 181 ? -16.412 19.077 15.653 1.00 90.75 181 PRO A C 1
ATOM 1476 O O . PRO A 1 181 ? -16.280 18.102 16.396 1.00 90.75 181 PRO A O 1
ATOM 1479 N N . PRO A 1 182 ? -15.988 20.296 16.052 1.00 89.19 182 PRO A N 1
ATOM 1480 C CA . PRO A 1 182 ? -15.382 20.531 17.367 1.00 89.19 182 PRO A CA 1
ATOM 1481 C C . PRO A 1 182 ? -16.311 20.225 18.555 1.00 89.19 182 PRO A C 1
ATOM 1483 O O . PRO A 1 182 ? -15.834 20.094 19.680 1.00 89.19 182 PRO A O 1
ATOM 1486 N N . SER A 1 183 ? -17.626 20.090 18.322 1.00 88.75 183 SER A N 1
ATOM 1487 C CA . SER A 1 183 ? -18.619 19.686 19.332 1.00 88.75 183 SER A CA 1
ATOM 1488 C C . SER A 1 183 ? -18.401 18.278 19.884 1.00 88.75 183 SER A C 1
ATOM 1490 O O . SER A 1 183 ? -19.020 17.922 20.883 1.00 88.75 183 SER A O 1
ATOM 1492 N N . LEU A 1 184 ? -17.522 17.493 19.260 1.00 92.25 184 LEU A N 1
ATOM 1493 C CA . LEU A 1 184 ? -17.148 16.162 19.717 1.00 92.25 184 LEU A CA 1
ATOM 1494 C C . LEU A 1 184 ? -16.240 16.198 20.964 1.00 92.25 184 LEU A C 1
ATOM 1496 O O . LEU A 1 184 ? -16.295 15.280 21.780 1.00 92.25 184 LEU A O 1
ATOM 1500 N N . LEU A 1 185 ? -15.456 17.270 21.160 1.00 93.19 185 LEU A N 1
ATOM 1501 C CA . LEU A 1 185 ? -14.504 17.407 22.278 1.00 93.19 185 LEU A CA 1
ATOM 1502 C C . LEU A 1 185 ? -15.151 17.240 23.668 1.00 93.19 185 LEU A C 1
ATOM 1504 O O . LEU A 1 185 ? -14.665 16.413 24.436 1.00 93.19 185 LEU A O 1
ATOM 1508 N N . PRO A 1 186 ? -16.260 17.931 24.009 1.00 94.69 186 PRO A N 1
ATOM 1509 C CA . PRO A 1 186 ? -16.898 17.778 25.318 1.00 94.69 186 PRO A CA 1
ATOM 1510 C C . PRO A 1 186 ? -17.324 16.344 25.657 1.00 94.69 186 PRO A C 1
ATOM 1512 O O . PRO A 1 186 ? -17.216 15.939 26.814 1.00 94.69 186 PRO A O 1
ATOM 1515 N N . ALA A 1 187 ? -17.799 15.576 24.669 1.00 93.62 187 ALA A N 1
ATOM 1516 C CA . ALA A 1 187 ? -18.207 14.187 24.878 1.00 93.62 187 ALA A CA 1
ATOM 1517 C C . ALA A 1 187 ? -16.992 13.299 25.201 1.00 93.62 187 ALA A C 1
ATOM 1519 O O . ALA A 1 187 ? -17.033 12.506 26.141 1.00 93.62 187 ALA A O 1
ATOM 1520 N N . ILE A 1 188 ? -15.884 13.490 24.478 1.00 94.62 188 ILE A N 1
ATOM 1521 C CA . ILE A 1 188 ? -14.609 12.798 24.725 1.00 94.62 188 ILE A CA 1
ATOM 1522 C C . ILE A 1 188 ? -14.050 13.156 26.106 1.00 94.62 188 ILE A C 1
ATOM 1524 O O . ILE A 1 188 ? -13.673 12.267 26.871 1.00 94.62 188 ILE A O 1
ATOM 1528 N N . ASP A 1 189 ? -14.015 14.445 26.447 1.00 94.19 189 ASP A N 1
ATOM 1529 C CA . ASP A 1 189 ? -13.498 14.923 27.731 1.00 94.19 189 ASP A CA 1
ATOM 1530 C C . ASP A 1 189 ? -14.298 14.348 28.902 1.00 94.19 189 ASP A C 1
ATOM 1532 O O . ASP A 1 189 ? -13.729 14.011 29.943 1.00 94.19 189 ASP A O 1
ATOM 1536 N N . LEU A 1 190 ? -15.616 14.184 28.739 1.00 93.88 190 LEU A N 1
ATOM 1537 C CA . LEU A 1 190 ? -16.446 13.557 29.760 1.00 93.88 190 LEU A CA 1
ATOM 1538 C C . LEU A 1 190 ? -16.090 12.081 29.967 1.00 93.88 190 LEU A C 1
ATOM 1540 O O . LEU A 1 190 ? -16.021 11.638 31.115 1.00 93.88 190 LEU A O 1
ATOM 1544 N N . ILE A 1 191 ? -15.847 11.336 28.886 1.00 94.69 191 ILE A N 1
ATOM 1545 C CA . ILE A 1 191 ? -15.424 9.930 28.950 1.00 94.69 191 ILE A CA 1
ATOM 1546 C C . ILE A 1 191 ? -14.076 9.829 29.660 1.00 94.69 191 ILE A C 1
ATOM 1548 O O . ILE A 1 191 ? -13.974 9.128 30.664 1.00 94.69 191 ILE A O 1
ATOM 1552 N N . ASN A 1 192 ? -13.078 10.594 29.212 1.00 92.69 192 ASN A N 1
ATOM 1553 C CA . ASN A 1 192 ? -11.729 10.594 29.790 1.00 92.69 192 ASN A CA 1
ATOM 1554 C C . ASN A 1 192 ? -11.702 11.048 31.257 1.00 92.69 192 ASN A C 1
ATOM 1556 O O . ASN A 1 192 ? -10.799 10.687 32.004 1.00 92.69 192 ASN A O 1
ATOM 1560 N N . LYS A 1 193 ? -12.682 11.851 31.684 1.00 94.12 193 LYS A N 1
ATOM 1561 C CA . LYS A 1 193 ? -12.830 12.273 33.080 1.00 94.12 193 LYS A CA 1
ATOM 1562 C C . LYS A 1 193 ? -13.511 11.220 33.958 1.00 94.12 193 LYS A C 1
ATOM 1564 O O . LYS A 1 193 ? -13.238 11.175 35.154 1.00 94.12 193 LYS A O 1
ATOM 1569 N N . LYS A 1 194 ? -14.442 10.435 33.407 1.00 95.62 194 LYS A N 1
ATOM 1570 C CA . LYS A 1 194 ? -15.230 9.438 34.157 1.00 95.62 194 LYS A CA 1
ATOM 1571 C C . LYS A 1 194 ? -14.636 8.025 34.101 1.00 95.62 194 LYS A C 1
ATOM 1573 O O . LYS A 1 194 ? -15.003 7.208 34.941 1.00 95.62 194 LYS A O 1
ATOM 1578 N N . LEU A 1 195 ? -13.757 7.726 33.146 1.00 94.81 195 LEU A N 1
ATOM 1579 C CA . LEU A 1 195 ? -13.098 6.428 32.988 1.00 94.81 195 LEU A CA 1
ATOM 1580 C C . LEU A 1 195 ? -11.591 6.541 33.218 1.00 94.81 195 LEU A C 1
ATOM 1582 O O . LEU A 1 195 ? -10.935 7.458 32.731 1.00 94.81 195 LEU A O 1
ATOM 1586 N N . LEU A 1 196 ? -11.040 5.562 33.926 1.00 92.75 196 LEU A N 1
ATOM 1587 C CA . LEU A 1 196 ? -9.605 5.374 34.080 1.00 92.75 196 LEU A CA 1
ATOM 1588 C C . LEU A 1 196 ? -9.019 4.681 32.838 1.00 92.75 196 LEU A C 1
ATOM 1590 O O . LEU A 1 196 ? -9.730 3.935 32.163 1.00 92.75 196 LEU A O 1
ATOM 1594 N N . PRO A 1 197 ? -7.703 4.810 32.573 1.00 87.44 197 PRO A N 1
ATOM 1595 C CA . PRO A 1 197 ? -7.044 4.100 31.471 1.00 87.44 197 PRO A CA 1
ATOM 1596 C C . PRO A 1 197 ? -7.162 2.569 31.535 1.00 87.44 197 PRO A C 1
ATOM 1598 O O . PRO A 1 197 ? -6.971 1.902 30.524 1.00 87.44 197 PRO A O 1
ATOM 1601 N N . SER A 1 198 ? -7.461 2.006 32.712 1.00 89.75 198 SER A N 1
ATOM 1602 C CA . SER A 1 198 ? -7.723 0.574 32.907 1.00 89.75 198 SER A CA 1
ATOM 1603 C C . SER A 1 198 ? -9.093 0.117 32.392 1.00 89.75 198 SER A C 1
ATOM 1605 O O . SER A 1 198 ? -9.334 -1.085 32.335 1.00 89.75 198 SER A O 1
ATOM 1607 N N . GLY A 1 199 ? -10.000 1.041 32.053 1.00 87.75 199 GLY A N 1
ATOM 1608 C CA . GLY A 1 199 ? -11.404 0.746 31.751 1.00 87.75 199 GLY A CA 1
ATOM 1609 C C . GLY A 1 199 ? -12.313 0.730 32.984 1.00 87.75 199 GLY A C 1
ATOM 1610 O O . GLY A 1 199 ? -13.519 0.538 32.858 1.00 87.75 199 GLY A O 1
ATOM 1611 N N . GLU A 1 200 ? -11.782 0.958 34.185 1.00 90.75 200 GLU A N 1
ATOM 1612 C CA . GLU A 1 200 ? -12.611 1.117 35.382 1.00 90.75 200 GLU A CA 1
ATOM 1613 C C . GLU A 1 200 ? -13.237 2.518 35.435 1.00 90.75 200 GLU A C 1
ATOM 1615 O O . GLU A 1 200 ? -12.618 3.508 35.048 1.00 90.75 200 GLU A O 1
ATOM 1620 N N . ILE A 1 201 ? -14.466 2.623 35.947 1.00 93.62 201 ILE A N 1
ATOM 1621 C CA . ILE A 1 201 ? -15.085 3.930 36.210 1.00 93.62 201 ILE A CA 1
ATOM 1622 C C . ILE A 1 201 ? -14.376 4.590 37.392 1.00 93.62 201 ILE A C 1
ATOM 1624 O O . ILE A 1 201 ? -14.210 3.949 38.432 1.00 93.62 201 ILE A O 1
ATOM 1628 N N . ASP A 1 202 ? -14.012 5.862 37.253 1.00 93.00 202 ASP A N 1
ATOM 1629 C CA . ASP A 1 202 ? -13.405 6.666 38.313 1.00 93.00 202 ASP A CA 1
ATOM 1630 C C . ASP A 1 202 ? -14.357 6.821 39.514 1.00 93.00 202 ASP A C 1
ATOM 1632 O O . ASP A 1 202 ? -15.565 7.008 39.351 1.00 93.00 202 ASP A O 1
ATOM 1636 N N . ASP A 1 203 ? -13.822 6.778 40.738 1.00 89.56 203 ASP A N 1
ATOM 1637 C CA . ASP A 1 203 ? -14.613 6.929 41.971 1.00 89.56 203 ASP A CA 1
ATOM 1638 C C . ASP A 1 203 ? -15.441 8.223 41.982 1.00 89.56 203 ASP A C 1
ATOM 1640 O O . ASP A 1 203 ? -16.536 8.260 42.544 1.00 89.56 203 ASP A O 1
ATOM 1644 N N . SER A 1 204 ? -14.922 9.289 41.372 1.00 89.75 204 SER A N 1
ATOM 1645 C CA . SER A 1 204 ? -15.538 10.613 41.301 1.00 89.75 204 SER A CA 1
ATOM 1646 C C . SER A 1 204 ? -16.471 10.805 40.102 1.00 89.75 204 SER A C 1
ATOM 1648 O O . SER A 1 204 ? -17.050 11.886 39.954 1.00 89.75 204 SER A O 1
ATOM 1650 N N . ALA A 1 205 ? -16.683 9.770 39.280 1.00 91.69 205 ALA A N 1
ATOM 1651 C CA . ALA A 1 205 ? -17.545 9.840 38.099 1.00 91.69 205 ALA A CA 1
ATOM 1652 C C . ALA A 1 205 ? -18.994 10.237 38.431 1.00 91.69 205 ALA A C 1
ATOM 1654 O O . ALA A 1 205 ? -19.650 10.909 37.628 1.00 91.69 205 ALA A O 1
ATOM 1655 N N . SER A 1 206 ? -19.484 9.871 39.623 1.00 95.25 206 SER A N 1
ATOM 1656 C CA . SER A 1 206 ? -20.701 10.438 40.204 1.00 95.25 206 SER A CA 1
ATOM 1657 C C . SER A 1 206 ? -20.602 10.565 41.734 1.00 95.25 206 SER A C 1
ATOM 1659 O O . SER A 1 206 ? -19.938 9.756 42.390 1.00 95.25 206 SER A O 1
ATOM 1661 N N . PRO A 1 207 ? -21.283 11.553 42.352 1.00 94.94 207 PRO A N 1
ATOM 1662 C CA . PRO A 1 207 ? -21.332 11.670 43.811 1.00 94.94 207 PRO A CA 1
ATOM 1663 C C . PRO A 1 207 ? -21.943 10.439 44.497 1.00 94.94 207 PRO A C 1
ATOM 1665 O O . PRO A 1 207 ? -21.556 10.102 45.618 1.00 94.94 207 PRO A O 1
ATOM 1668 N N . GLU A 1 208 ? -22.895 9.776 43.833 1.00 94.44 208 GLU A N 1
ATOM 1669 C CA . GLU A 1 208 ? -23.547 8.563 44.326 1.00 94.44 208 GLU A CA 1
ATOM 1670 C C . GLU A 1 208 ? -22.600 7.361 44.278 1.00 94.44 208 GLU A C 1
ATOM 1672 O O . GLU A 1 208 ? -22.462 6.671 45.288 1.00 94.44 208 GLU A O 1
ATOM 1677 N N . LEU A 1 209 ? -21.858 7.170 43.183 1.00 95.44 209 LEU A N 1
ATOM 1678 C CA . LEU A 1 209 ? -20.846 6.118 43.066 1.00 95.44 209 LEU A CA 1
ATOM 1679 C C . LEU A 1 209 ? -19.749 6.284 44.124 1.00 95.44 209 LEU A C 1
ATOM 1681 O O . LEU A 1 209 ? -19.440 5.341 44.854 1.00 95.44 209 LEU A O 1
ATOM 1685 N N . ALA A 1 210 ? -19.238 7.508 44.294 1.00 94.94 210 ALA A N 1
ATOM 1686 C CA . ALA A 1 210 ? -18.239 7.830 45.313 1.00 94.94 210 ALA A CA 1
ATOM 1687 C C . ALA A 1 210 ? -18.728 7.508 46.733 1.00 94.94 210 ALA A C 1
ATOM 1689 O O . ALA A 1 210 ? -17.940 7.147 47.614 1.00 94.94 210 ALA A O 1
ATOM 1690 N N . ARG A 1 211 ? -20.025 7.708 46.993 1.00 96.19 211 ARG A N 1
ATOM 1691 C CA . ARG A 1 211 ? -20.661 7.376 48.269 1.00 96.19 211 ARG A CA 1
ATOM 1692 C C . ARG A 1 211 ? -20.800 5.862 48.429 1.00 96.19 211 ARG A C 1
ATOM 1694 O O . ARG A 1 211 ? -20.389 5.349 49.466 1.00 96.19 211 ARG A O 1
ATOM 1701 N N . LEU A 1 212 ? -21.321 5.162 47.420 1.00 95.56 212 LEU A N 1
ATOM 1702 C CA . LEU A 1 212 ? -21.506 3.707 47.431 1.00 95.56 212 LEU A CA 1
ATOM 1703 C C . LEU A 1 212 ? -20.176 2.975 47.632 1.00 95.56 212 LEU A C 1
ATOM 1705 O O . LEU A 1 212 ? -20.086 2.133 48.520 1.00 95.56 212 LEU A O 1
ATOM 1709 N N . ARG A 1 213 ? -19.111 3.352 46.914 1.00 95.38 213 ARG A N 1
ATOM 1710 C CA . ARG A 1 213 ? -17.773 2.752 47.078 1.00 95.38 213 ARG A CA 1
ATOM 1711 C C . ARG A 1 213 ? -17.192 2.969 48.474 1.00 95.38 213 ARG A C 1
ATOM 1713 O O . ARG A 1 213 ? -16.642 2.039 49.067 1.00 95.38 213 ARG A O 1
ATOM 1720 N N . ARG A 1 214 ? -17.383 4.157 49.062 1.00 95.44 214 ARG A N 1
ATOM 1721 C CA . ARG A 1 214 ? -17.016 4.428 50.467 1.00 95.44 214 ARG A CA 1
ATOM 1722 C C . ARG A 1 214 ? -17.828 3.584 51.451 1.00 95.44 214 ARG A C 1
ATOM 1724 O O . ARG A 1 214 ? -17.257 3.043 52.400 1.00 95.44 214 ARG A O 1
ATOM 1731 N N . GLU A 1 215 ? -19.136 3.446 51.232 1.00 95.44 215 GLU A N 1
ATOM 1732 C CA . GLU A 1 215 ? -20.009 2.598 52.050 1.00 95.44 215 GLU A CA 1
ATOM 1733 C C . GLU A 1 215 ? -19.584 1.123 51.956 1.00 95.44 215 GLU A C 1
ATOM 1735 O O . GLU A 1 215 ? -19.362 0.503 52.997 1.00 95.44 215 GLU A O 1
ATOM 1740 N N . ILE A 1 216 ? -19.338 0.599 50.749 1.00 94.69 216 ILE A N 1
ATOM 1741 C CA . ILE A 1 216 ? -18.829 -0.759 50.485 1.00 94.69 216 ILE A CA 1
ATOM 1742 C C . ILE A 1 216 ? -17.499 -0.995 51.196 1.00 94.69 216 ILE A C 1
ATOM 1744 O O . ILE A 1 216 ? -17.352 -1.992 51.903 1.00 94.69 216 ILE A O 1
ATOM 1748 N N . PHE A 1 217 ? -16.541 -0.074 51.065 1.00 94.62 217 PHE A N 1
ATOM 1749 C CA . PHE A 1 217 ? -15.246 -0.184 51.735 1.00 94.62 217 PHE A CA 1
ATOM 1750 C C . PHE A 1 217 ? -15.406 -0.222 53.261 1.00 94.62 217 PHE A C 1
ATOM 1752 O O . PHE A 1 217 ? -14.833 -1.084 53.931 1.00 94.62 217 PHE A O 1
ATOM 1759 N N . SER A 1 218 ? -16.241 0.663 53.816 1.00 94.50 218 SER A N 1
ATOM 1760 C CA . SER A 1 218 ? -16.509 0.710 55.258 1.00 94.50 218 SER A CA 1
ATOM 1761 C C . SER A 1 218 ? -17.204 -0.556 55.770 1.00 94.50 218 SER A C 1
ATOM 1763 O O . SER A 1 218 ? -16.848 -1.061 56.837 1.00 94.50 218 SER A O 1
ATOM 1765 N N . GLN A 1 219 ? -18.173 -1.091 55.018 1.00 93.50 219 GLN A N 1
ATOM 1766 C CA . GLN A 1 219 ? -18.902 -2.299 55.394 1.00 93.50 219 GLN A CA 1
ATOM 1767 C C . GLN A 1 219 ? -18.024 -3.534 55.274 1.00 93.50 219 GLN A C 1
ATOM 1769 O O . GLN A 1 219 ? -18.013 -4.359 56.184 1.00 93.50 219 GLN A O 1
ATOM 1774 N N . ARG A 1 220 ? -17.194 -3.617 54.232 1.00 93.81 220 ARG A N 1
ATOM 1775 C CA . ARG A 1 220 ? -16.178 -4.663 54.099 1.00 93.81 220 ARG A CA 1
ATOM 1776 C C . ARG A 1 220 ? -15.209 -4.650 55.281 1.00 93.81 220 ARG A C 1
ATOM 1778 O O . ARG A 1 220 ? -14.967 -5.699 55.864 1.00 93.81 220 ARG A O 1
ATOM 1785 N N . ALA A 1 221 ? -14.703 -3.484 55.687 1.00 92.19 221 ALA A N 1
ATOM 1786 C CA . ALA A 1 221 ? -13.806 -3.374 56.840 1.00 92.19 221 ALA A CA 1
ATOM 1787 C C . ALA A 1 221 ? -14.482 -3.800 58.160 1.00 92.19 221 ALA A C 1
ATOM 1789 O O . ALA A 1 221 ? -13.876 -4.509 58.967 1.00 92.19 221 ALA A O 1
ATOM 1790 N N . ARG A 1 222 ? -15.748 -3.408 58.371 1.00 90.88 222 ARG A N 1
ATOM 1791 C CA . ARG A 1 222 ? -16.550 -3.834 59.533 1.00 90.88 222 ARG A CA 1
ATOM 1792 C C . ARG A 1 222 ? -16.783 -5.344 59.551 1.00 90.88 222 ARG A C 1
ATOM 1794 O O . ARG A 1 222 ? -16.575 -5.975 60.585 1.00 90.88 222 ARG A O 1
ATOM 1801 N N . LEU A 1 223 ? -17.158 -5.909 58.409 1.00 92.44 223 LEU A N 1
ATOM 1802 C CA . LEU A 1 223 ? -17.408 -7.333 58.220 1.00 92.44 223 LEU A CA 1
ATOM 1803 C C . LEU A 1 223 ? -16.146 -8.168 58.457 1.00 92.44 223 LEU A C 1
ATOM 1805 O O . LEU A 1 223 ? -16.191 -9.109 59.242 1.00 92.44 223 LEU A O 1
ATOM 1809 N N . THR A 1 224 ? -15.006 -7.791 57.871 1.00 91.12 224 THR A N 1
ATOM 1810 C CA . THR A 1 224 ? -13.727 -8.480 58.111 1.00 91.12 224 THR A CA 1
ATOM 1811 C C . THR A 1 224 ? -13.369 -8.468 59.595 1.00 91.12 224 THR A C 1
ATOM 1813 O O . THR A 1 224 ? -13.046 -9.513 60.150 1.00 91.12 224 THR A O 1
ATOM 1816 N N . LYS A 1 225 ? -13.507 -7.323 60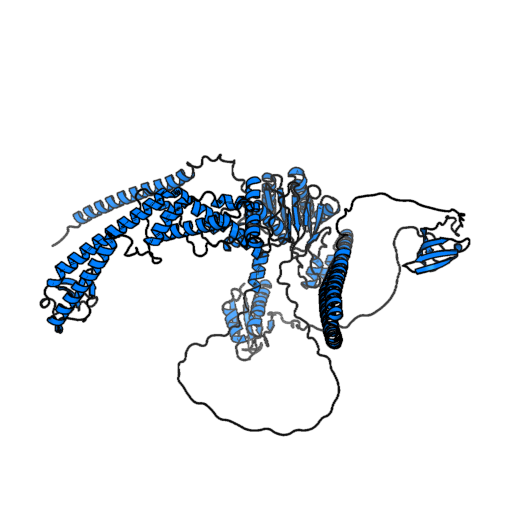.278 1.00 90.12 225 LYS A N 1
ATOM 1817 C CA . LYS A 1 225 ? -13.223 -7.215 61.718 1.00 90.12 225 LYS A CA 1
ATOM 1818 C C . LYS A 1 225 ? -14.160 -8.077 62.574 1.00 90.12 225 LYS A C 1
ATOM 1820 O O . LYS A 1 225 ? -13.719 -8.651 63.568 1.00 90.12 225 LYS A O 1
ATOM 1825 N N . SER A 1 226 ? -15.440 -8.162 62.205 1.00 89.44 226 SER A N 1
ATOM 1826 C CA . SER A 1 226 ? -16.415 -9.041 62.863 1.00 89.44 226 SER A CA 1
ATOM 1827 C C . SER A 1 226 ? -16.041 -10.512 62.670 1.00 89.44 226 SER A C 1
ATOM 1829 O O . SER A 1 226 ? -15.929 -11.241 63.653 1.00 89.44 226 SER A O 1
ATOM 1831 N N . LEU A 1 227 ? -15.736 -10.929 61.439 1.00 89.94 227 LEU A N 1
ATOM 1832 C CA . LEU A 1 227 ? -15.327 -12.300 61.132 1.00 89.94 227 LEU A CA 1
ATOM 1833 C C . LEU A 1 227 ? -14.014 -12.682 61.826 1.00 89.94 227 LEU A C 1
ATOM 1835 O O . LEU A 1 227 ? -13.932 -13.762 62.400 1.00 89.94 227 LEU A O 1
ATOM 1839 N N . GLU A 1 228 ? -13.023 -11.790 61.874 1.00 88.88 228 GLU A N 1
ATOM 1840 C CA . GLU A 1 228 ? -11.788 -12.004 62.640 1.00 88.88 228 GLU A CA 1
ATOM 1841 C C . GLU A 1 228 ? -12.055 -12.197 64.139 1.00 88.88 228 GLU A C 1
ATOM 1843 O O . GLU A 1 228 ? -11.415 -13.033 64.779 1.00 88.88 228 GLU A O 1
ATOM 1848 N N . ALA A 1 229 ? -13.001 -11.452 64.720 1.00 87.25 229 ALA A N 1
ATOM 1849 C CA . ALA A 1 229 ? -13.379 -11.620 66.122 1.00 87.25 229 ALA A CA 1
ATOM 1850 C C . ALA A 1 229 ? -14.016 -12.998 66.376 1.00 87.25 229 ALA A C 1
ATOM 1852 O O . ALA A 1 229 ? -13.666 -13.655 67.360 1.00 87.25 229 ALA A O 1
ATOM 1853 N N . VAL A 1 230 ? -14.875 -13.468 65.463 1.00 86.06 230 VAL A N 1
ATOM 1854 C CA . VAL A 1 230 ? -15.477 -14.815 65.509 1.00 86.06 230 VAL A CA 1
ATOM 1855 C C . VAL A 1 230 ? -14.423 -15.909 65.337 1.00 86.06 230 VAL A C 1
ATOM 1857 O O . VAL A 1 230 ? -14.461 -16.935 66.018 1.00 86.06 230 VAL A O 1
ATOM 1860 N N . MET A 1 231 ? -13.442 -15.696 64.461 1.00 85.44 231 MET A N 1
ATOM 1861 C CA . MET A 1 231 ? -12.337 -16.638 64.273 1.00 85.44 231 MET A CA 1
ATOM 1862 C C . MET A 1 231 ? -11.473 -16.746 65.531 1.00 85.44 231 MET A C 1
ATOM 1864 O O . MET A 1 231 ? -11.179 -17.859 65.968 1.00 85.44 231 MET A O 1
ATOM 1868 N N . ARG A 1 232 ? -11.141 -15.614 66.170 1.00 84.38 232 ARG A N 1
ATOM 1869 C CA . ARG A 1 232 ? -10.381 -15.592 67.434 1.00 84.38 232 ARG A CA 1
ATOM 1870 C C . ARG A 1 232 ? -11.133 -16.265 68.582 1.00 84.38 232 ARG A C 1
ATOM 1872 O O . ARG A 1 232 ? -10.507 -16.953 69.384 1.00 84.38 232 ARG A O 1
ATOM 1879 N N . SER A 1 233 ? -12.455 -16.105 68.669 1.00 82.56 233 SER A N 1
ATOM 1880 C CA . SER A 1 233 ? -13.263 -16.753 69.716 1.00 82.56 233 SER A CA 1
ATOM 1881 C C . SER A 1 233 ? -13.448 -18.261 69.489 1.00 82.56 233 SER A C 1
ATOM 1883 O O . SER A 1 233 ? -13.638 -19.012 70.446 1.00 82.56 233 SER A O 1
ATOM 1885 N N . SER A 1 234 ? -13.331 -18.726 68.241 1.00 77.88 234 SER A N 1
ATOM 1886 C CA . SER A 1 234 ? -13.612 -20.111 67.828 1.00 77.88 234 SER A CA 1
ATOM 1887 C C . SER A 1 234 ? -12.361 -20.980 67.611 1.00 77.88 234 SER A C 1
ATOM 1889 O O . SER A 1 234 ? -12.478 -22.094 67.098 1.00 77.88 234 SER A O 1
ATOM 1891 N N . GLY A 1 235 ? -11.176 -20.512 68.027 1.00 69.19 235 GLY A N 1
ATOM 1892 C CA . GLY A 1 235 ? -9.841 -20.934 67.559 1.00 69.19 235 GLY A CA 1
ATOM 1893 C C . GLY A 1 235 ? -9.577 -22.422 67.258 1.00 69.19 235 GLY A C 1
ATOM 1894 O O . GLY A 1 235 ? -8.948 -22.729 66.256 1.00 69.19 235 GLY A O 1
ATOM 1895 N N . THR A 1 236 ? -10.082 -23.384 68.040 1.00 74.50 236 THR A N 1
ATOM 1896 C CA . THR A 1 236 ? -9.854 -24.828 67.763 1.00 74.50 236 THR A CA 1
ATOM 1897 C C . THR A 1 236 ? -10.623 -25.375 66.551 1.00 74.50 236 THR A C 1
ATOM 1899 O O . THR A 1 236 ? -10.222 -26.390 65.977 1.00 74.50 236 THR A O 1
ATOM 1902 N N . ALA A 1 237 ? -11.720 -24.717 66.167 1.00 77.69 237 ALA A N 1
ATOM 1903 C CA . ALA A 1 237 ? -12.604 -25.115 65.071 1.00 77.69 237 ALA A CA 1
ATOM 1904 C C . ALA A 1 237 ? -12.198 -24.524 63.709 1.00 77.69 237 ALA A C 1
ATOM 1906 O O . ALA A 1 237 ? -12.658 -25.012 62.676 1.00 77.69 237 ALA A O 1
ATOM 1907 N N . ILE A 1 238 ? -11.351 -23.492 63.700 1.00 81.44 238 ILE A N 1
ATOM 1908 C CA . ILE A 1 238 ? -10.898 -22.807 62.487 1.00 81.44 238 ILE A CA 1
ATOM 1909 C C . ILE A 1 238 ? -9.780 -23.618 61.822 1.00 81.44 238 ILE A C 1
ATOM 1911 O O . ILE A 1 238 ? -8.935 -24.207 62.502 1.00 81.44 238 ILE A O 1
ATOM 1915 N N . GLN A 1 239 ? -9.816 -23.710 60.493 1.00 77.44 239 GLN A N 1
ATOM 1916 C CA . GLN A 1 239 ? -8.780 -24.396 59.722 1.00 77.44 239 GLN A CA 1
ATOM 1917 C C . GLN A 1 239 ? -7.670 -23.439 59.279 1.00 77.44 239 GLN A C 1
ATOM 1919 O O . GLN A 1 239 ? -6.518 -23.694 59.612 1.00 77.44 239 GLN A O 1
ATOM 1924 N N . ASP A 1 240 ? -8.035 -22.332 58.625 1.00 75.69 240 ASP A N 1
ATOM 1925 C CA . ASP A 1 240 ? -7.112 -21.272 58.205 1.00 75.69 240 ASP A CA 1
ATOM 1926 C C . ASP A 1 240 ? -7.497 -19.945 58.875 1.00 75.69 240 ASP A C 1
ATOM 1928 O O . ASP A 1 240 ? -8.663 -19.550 58.862 1.00 75.69 240 ASP A O 1
ATOM 1932 N N . GLU A 1 241 ? -6.530 -19.216 59.435 1.00 78.00 241 GLU A N 1
ATOM 1933 C CA . GLU A 1 241 ? -6.767 -17.929 60.115 1.00 78.00 241 GLU A CA 1
ATOM 1934 C C . GLU A 1 241 ? -6.912 -16.740 59.146 1.00 78.00 241 GLU A C 1
ATOM 1936 O O . GLU A 1 241 ? -6.492 -15.620 59.427 1.00 78.00 241 GLU A O 1
ATOM 1941 N N . ILE A 1 242 ? -7.506 -16.974 57.976 1.00 83.62 242 ILE A N 1
ATOM 1942 C CA . ILE A 1 242 ? -7.745 -15.951 56.960 1.00 83.62 242 ILE A CA 1
ATOM 1943 C C . ILE A 1 242 ? -9.235 -15.929 56.617 1.00 83.62 242 ILE A C 1
ATOM 1945 O O . ILE A 1 242 ? -9.844 -16.960 56.328 1.00 83.62 242 ILE A O 1
ATOM 1949 N N . VAL A 1 243 ? -9.829 -14.734 56.629 1.00 86.75 243 VAL A N 1
ATOM 1950 C CA . VAL A 1 243 ? -11.185 -14.521 56.113 1.00 86.75 243 VAL A CA 1
ATOM 1951 C C . VAL A 1 243 ? -11.169 -14.751 54.603 1.00 86.75 243 VAL A C 1
ATOM 1953 O O . VAL A 1 243 ? -10.366 -14.160 53.884 1.00 86.75 243 VAL A O 1
ATOM 1956 N N . THR A 1 244 ? -12.072 -15.593 54.107 1.00 88.88 244 THR A N 1
ATOM 1957 C CA . THR A 1 244 ? -12.135 -15.964 52.686 1.00 88.88 244 THR A CA 1
ATOM 1958 C C . THR A 1 244 ? -13.466 -15.545 52.074 1.00 88.88 244 THR A C 1
ATOM 1960 O O . THR A 1 244 ? -14.419 -15.233 52.785 1.00 88.88 244 THR A O 1
ATOM 1963 N N . VAL A 1 245 ? -13.538 -15.504 50.743 1.00 89.81 245 VAL A N 1
ATOM 1964 C CA . VAL A 1 245 ? -14.779 -15.221 50.011 1.00 89.81 245 VAL A CA 1
ATOM 1965 C C . VAL A 1 245 ? -15.224 -16.486 49.275 1.00 89.81 245 VAL A C 1
ATOM 1967 O O . VAL A 1 245 ? -14.430 -17.096 48.557 1.00 89.81 245 VAL A O 1
ATOM 1970 N N . ARG A 1 246 ? -16.487 -16.894 49.443 1.00 88.88 246 ARG A N 1
ATOM 1971 C CA . ARG A 1 246 ? -17.131 -17.985 48.689 1.00 88.88 246 ARG A CA 1
ATOM 1972 C C . ARG A 1 246 ? -18.507 -17.555 48.213 1.00 88.88 246 ARG A C 1
ATOM 1974 O O . ARG A 1 246 ? -19.282 -17.041 49.010 1.00 88.88 246 ARG A O 1
ATOM 1981 N N . ASN A 1 247 ? -18.801 -17.793 46.932 1.00 85.44 247 ASN A N 1
ATOM 1982 C CA . ASN A 1 247 ? -20.048 -17.370 46.280 1.00 85.44 247 ASN A CA 1
ATOM 1983 C C . ASN A 1 247 ? -20.366 -15.890 46.574 1.00 85.44 247 ASN A C 1
ATOM 1985 O O . ASN A 1 247 ? -21.459 -15.556 47.021 1.00 85.44 247 ASN A O 1
ATOM 1989 N N . ASP A 1 248 ? -19.347 -15.034 46.448 1.00 85.25 248 ASP A N 1
ATOM 1990 C CA . ASP A 1 248 ? -19.400 -13.594 46.735 1.00 85.25 248 ASP A CA 1
ATOM 1991 C C . ASP A 1 248 ? -19.791 -13.196 48.168 1.00 85.25 248 ASP A C 1
ATOM 1993 O O . ASP A 1 248 ? -20.146 -12.043 48.432 1.00 85.25 248 ASP A O 1
ATOM 1997 N N . ARG A 1 249 ? -19.674 -14.122 49.125 1.00 89.62 249 ARG A N 1
ATOM 1998 C CA . ARG A 1 249 ? -19.889 -13.878 50.556 1.00 89.62 249 ARG A CA 1
ATOM 1999 C C . ARG A 1 249 ? -18.615 -14.060 51.352 1.00 89.62 249 ARG A C 1
ATOM 2001 O O . ARG A 1 249 ? -17.850 -14.989 51.098 1.00 89.62 249 ARG A O 1
ATOM 2008 N N . PHE A 1 250 ? -18.404 -13.199 52.343 1.00 92.00 250 PHE A N 1
ATOM 2009 C CA . PHE A 1 250 ? -17.301 -13.376 53.280 1.00 92.00 250 PHE A CA 1
ATOM 2010 C C . PHE A 1 250 ? -17.654 -14.477 54.276 1.00 92.00 250 PHE A C 1
ATOM 2012 O O . PHE A 1 250 ? -18.719 -14.462 54.894 1.00 92.00 250 PHE A O 1
ATOM 2019 N N . VAL A 1 251 ? -16.752 -15.439 54.400 1.00 91.94 251 VAL A N 1
ATOM 2020 C CA . VAL A 1 251 ? -16.928 -16.684 55.142 1.00 91.94 251 VAL A CA 1
ATOM 2021 C C . VAL A 1 251 ? -15.643 -17.030 55.878 1.00 91.94 251 VAL A C 1
ATOM 2023 O O . VAL A 1 251 ? -14.546 -16.587 55.519 1.00 91.94 251 VAL A O 1
ATOM 2026 N N . ILE A 1 252 ? -15.777 -17.861 56.902 1.00 91.56 252 ILE A N 1
ATOM 2027 C CA . ILE A 1 252 ? -14.649 -18.375 57.673 1.00 91.56 252 ILE A CA 1
ATOM 2028 C C . ILE A 1 252 ? -14.484 -19.879 57.419 1.00 91.56 252 ILE A C 1
ATOM 2030 O O . ILE A 1 252 ? -15.484 -20.605 57.352 1.00 91.56 252 ILE A O 1
ATOM 2034 N N . PRO A 1 253 ? -13.247 -20.366 57.225 1.00 90.88 253 PRO A N 1
ATOM 2035 C CA . PRO A 1 253 ? -12.983 -21.778 56.982 1.00 90.88 253 PRO A CA 1
ATOM 2036 C C . PRO A 1 253 ? -12.993 -22.558 58.304 1.00 90.88 253 PRO A C 1
ATOM 2038 O O . PRO A 1 253 ? -12.120 -22.400 59.159 1.00 90.88 253 PRO A O 1
ATOM 2041 N N . VAL A 1 254 ? -13.989 -23.427 58.469 1.00 89.69 254 VAL A N 1
ATOM 2042 C CA . VAL A 1 254 ? -14.190 -24.264 59.660 1.00 89.69 254 VAL A CA 1
ATOM 2043 C C . VAL A 1 254 ? -13.863 -25.714 59.312 1.00 89.69 254 VAL A C 1
ATOM 2045 O O . VAL A 1 254 ? -14.265 -26.208 58.259 1.00 89.69 254 VAL A O 1
ATOM 2048 N N . LYS A 1 255 ? -13.158 -26.431 60.191 1.00 89.31 255 LYS A N 1
ATOM 2049 C CA . LYS A 1 255 ? -12.911 -27.874 60.022 1.00 89.31 255 LYS A CA 1
ATOM 2050 C C . LYS A 1 255 ? -14.245 -28.623 59.977 1.00 89.31 255 LYS A C 1
ATOM 2052 O O . LYS A 1 255 ? -15.121 -28.353 60.801 1.00 89.31 255 LYS A O 1
ATOM 2057 N N . ALA A 1 256 ? -14.400 -29.571 59.055 1.00 83.94 256 ALA A N 1
ATOM 2058 C CA . ALA A 1 256 ? -15.665 -30.282 58.834 1.00 83.94 256 ALA A CA 1
ATOM 2059 C C . ALA A 1 256 ? -16.243 -30.905 60.118 1.00 83.94 256 ALA A C 1
ATOM 2061 O O . ALA A 1 256 ? -17.443 -30.781 60.375 1.00 83.94 256 ALA A O 1
ATOM 2062 N N . ASP A 1 257 ? -15.375 -31.451 60.972 1.00 83.50 257 ASP A N 1
ATOM 2063 C CA . ASP A 1 257 ? -15.737 -32.079 62.251 1.00 83.50 257 ASP A CA 1
ATOM 2064 C C . ASP A 1 257 ? -16.303 -31.089 63.287 1.00 83.50 257 ASP A C 1
ATOM 2066 O O . ASP A 1 257 ? -16.985 -31.480 64.232 1.00 83.50 257 ASP A O 1
ATOM 2070 N N . PHE A 1 258 ? -16.050 -29.789 63.108 1.00 79.38 258 PHE A N 1
ATOM 2071 C CA . PHE A 1 258 ? -16.427 -28.724 64.041 1.00 79.38 258 PHE A CA 1
ATOM 2072 C C . PHE A 1 258 ? -17.506 -27.780 63.490 1.00 79.38 258 PHE A C 1
ATOM 2074 O O . PHE A 1 258 ? -17.792 -26.751 64.105 1.00 79.38 258 PHE A O 1
ATOM 2081 N N . ARG A 1 259 ? -18.171 -28.137 62.380 1.00 68.38 259 ARG A N 1
ATOM 2082 C CA . ARG A 1 259 ? -19.223 -27.321 61.738 1.00 68.38 259 ARG A CA 1
ATOM 2083 C C . ARG A 1 259 ? -20.349 -26.900 62.691 1.00 68.38 259 ARG A C 1
ATOM 2085 O O . ARG A 1 259 ? -20.862 -25.799 62.562 1.00 68.38 259 ARG A O 1
ATOM 2092 N N . GLY A 1 260 ? -20.734 -27.751 63.646 1.00 69.69 260 GLY A N 1
ATOM 2093 C CA . GLY A 1 260 ? -21.799 -27.449 64.615 1.00 69.69 260 GLY A CA 1
ATOM 2094 C C . GLY A 1 260 ? -21.396 -26.481 65.735 1.00 69.69 260 GLY A C 1
ATOM 2095 O O . GLY A 1 260 ? -22.258 -26.016 66.473 1.00 69.69 260 GLY A O 1
ATOM 2096 N N . LYS A 1 261 ? -20.096 -26.187 65.878 1.00 77.44 261 LYS A N 1
ATOM 2097 C CA . LYS A 1 261 ? -19.553 -25.325 66.939 1.00 77.44 261 LYS A CA 1
ATOM 2098 C C . LYS A 1 261 ? -19.564 -23.843 66.555 1.00 77.44 261 LYS A C 1
ATOM 2100 O O . LYS A 1 261 ? -19.625 -22.991 67.432 1.00 77.44 261 LYS A O 1
ATOM 2105 N N . VAL A 1 262 ? -19.526 -23.550 65.256 1.00 76.62 262 VAL A N 1
ATOM 2106 C CA . VAL A 1 262 ? -19.630 -22.198 64.697 1.00 76.62 262 VAL A CA 1
ATOM 2107 C C . VAL A 1 262 ? -21.028 -22.055 64.096 1.00 76.62 262 VAL A C 1
ATOM 2109 O O . VAL A 1 262 ? -21.311 -22.601 63.032 1.00 76.62 262 VAL A O 1
ATOM 2112 N N . GLY A 1 263 ? -21.928 -21.367 64.802 1.00 78.44 263 GLY A N 1
ATOM 2113 C CA . GLY A 1 263 ? -23.305 -21.161 64.346 1.00 78.44 263 GLY A CA 1
ATOM 2114 C C . GLY A 1 263 ? -23.355 -20.296 63.085 1.00 78.44 263 GLY A C 1
ATOM 2115 O O . GLY A 1 263 ? -22.908 -19.150 63.106 1.00 78.44 263 GLY A O 1
ATOM 2116 N N . GLY A 1 264 ? -23.900 -20.831 61.989 1.00 85.62 264 GLY A N 1
ATOM 2117 C CA . GLY A 1 264 ? -23.922 -20.130 60.708 1.00 85.62 264 GLY A CA 1
ATOM 2118 C C . GLY A 1 264 ? -24.422 -20.963 59.528 1.00 85.62 264 GLY A C 1
ATOM 2119 O O . GLY A 1 264 ? -24.766 -22.140 59.664 1.00 85.62 264 GLY A O 1
ATOM 2120 N N . VAL A 1 265 ? -24.452 -20.342 58.350 1.00 88.81 265 VAL A N 1
ATOM 2121 C CA . VAL A 1 265 ? -24.871 -20.959 57.083 1.00 88.81 265 VAL A CA 1
ATOM 2122 C C . VAL A 1 265 ? -23.635 -21.411 56.307 1.00 88.81 265 VAL A C 1
ATOM 2124 O O . VAL A 1 265 ? -22.688 -20.650 56.139 1.00 88.81 265 VAL A O 1
ATOM 2127 N N . ALA A 1 266 ? -23.617 -22.654 55.827 1.00 88.56 266 ALA A N 1
ATOM 2128 C CA . ALA A 1 266 ? -22.510 -23.149 55.008 1.00 88.56 266 ALA A CA 1
ATOM 2129 C C . ALA A 1 266 ? -22.704 -22.760 53.535 1.00 88.56 266 ALA A C 1
ATOM 2131 O O . ALA A 1 266 ? -23.754 -23.050 52.965 1.00 88.56 266 ALA A O 1
ATOM 2132 N N . HIS A 1 267 ? -21.674 -22.178 52.918 1.00 86.50 267 HIS A N 1
ATOM 2133 C CA . HIS A 1 267 ? -21.682 -21.732 51.514 1.00 86.50 267 HIS A CA 1
ATOM 2134 C C . HIS A 1 267 ? -20.858 -22.615 50.577 1.00 86.50 267 HIS A C 1
ATOM 2136 O O . HIS A 1 267 ? -20.898 -22.444 49.364 1.00 86.50 267 HIS A O 1
ATOM 2142 N N . GLY A 1 268 ? -20.124 -23.589 51.108 1.00 86.56 268 GLY A N 1
ATOM 2143 C CA . GLY A 1 268 ? -19.394 -24.549 50.289 1.00 86.56 268 GLY A CA 1
ATOM 2144 C C . GLY A 1 268 ? -18.437 -25.419 51.091 1.00 86.56 268 GLY A C 1
ATOM 2145 O O . GLY A 1 268 ? -18.248 -25.222 52.293 1.00 86.56 268 GLY A O 1
ATOM 2146 N N . PHE A 1 269 ? -17.816 -26.366 50.394 1.00 89.00 269 PHE A N 1
ATOM 2147 C CA . PHE A 1 269 ? -16.805 -27.279 50.925 1.00 89.00 269 PHE A CA 1
ATOM 2148 C C . PHE A 1 269 ? -15.489 -27.105 50.159 1.00 89.00 269 PHE A C 1
ATOM 2150 O O . PHE A 1 269 ? -15.494 -26.682 49.000 1.00 89.00 269 PHE A O 1
ATOM 2157 N N . SER A 1 270 ? -14.358 -27.420 50.788 1.00 89.06 270 SER A N 1
ATOM 2158 C CA . SER A 1 270 ? -13.083 -27.548 50.074 1.00 89.06 270 SER A CA 1
ATOM 2159 C C . SER A 1 270 ? -13.084 -28.766 49.144 1.00 89.06 270 SER A C 1
ATOM 2161 O O . SER A 1 270 ? -13.874 -29.693 49.315 1.00 89.06 270 SER A O 1
ATOM 2163 N N . SER A 1 271 ? -12.168 -28.789 48.171 1.00 86.56 271 SER A N 1
ATOM 2164 C CA . SER A 1 271 ? -11.987 -29.922 47.249 1.00 86.56 271 SER A CA 1
ATOM 2165 C C . SER A 1 271 ? -11.665 -31.238 47.967 1.00 86.56 271 SER A C 1
ATOM 2167 O O . SER A 1 271 ? -12.031 -32.303 47.482 1.00 86.56 271 SER A O 1
ATOM 2169 N N . SER A 1 272 ? -11.028 -31.173 49.141 1.00 86.38 272 SER A N 1
ATOM 2170 C CA . SER A 1 272 ? -10.758 -32.325 50.010 1.00 86.38 272 SER A CA 1
ATOM 2171 C C . SER A 1 272 ? -11.924 -32.691 50.937 1.00 86.38 272 SER A C 1
ATOM 2173 O O . SER A 1 272 ? -11.840 -33.683 51.657 1.00 86.38 272 SER A O 1
ATOM 2175 N N . GLY A 1 273 ? -12.987 -31.879 50.982 1.00 84.50 273 GLY A N 1
ATOM 2176 C CA . GLY A 1 273 ? -14.130 -32.037 51.887 1.00 84.50 273 GLY A CA 1
ATOM 2177 C C . GLY A 1 273 ? -13.828 -31.764 53.365 1.00 84.50 273 GLY A C 1
ATOM 2178 O O . GLY A 1 273 ? -14.744 -31.776 54.182 1.00 84.50 273 GLY A O 1
ATOM 2179 N N . GLN A 1 274 ? -12.569 -31.493 53.724 1.00 85.81 274 GLN A N 1
ATOM 2180 C CA . GLN A 1 274 ? -12.146 -31.327 55.119 1.00 85.81 274 GLN A CA 1
ATOM 2181 C C . GLN A 1 274 ? -12.468 -29.949 55.709 1.00 85.81 274 GLN A C 1
ATOM 2183 O O . GLN A 1 274 ? -12.458 -29.791 56.929 1.00 85.81 274 GLN A O 1
ATOM 2188 N N . THR A 1 275 ? -12.793 -28.969 54.867 1.00 87.38 275 THR A N 1
ATOM 2189 C CA . THR A 1 275 ? -13.100 -27.595 55.276 1.00 87.38 275 THR A CA 1
ATOM 2190 C C . THR A 1 275 ? -14.492 -27.218 54.805 1.00 87.38 275 THR A C 1
ATOM 2192 O O . THR A 1 275 ? -14.838 -27.409 53.638 1.00 87.38 275 THR A O 1
ATOM 2195 N N . VAL A 1 276 ? -15.280 -26.643 55.703 1.00 89.12 276 VAL A N 1
ATOM 2196 C CA . VAL A 1 276 ? -16.593 -26.067 55.424 1.00 89.12 276 VAL A CA 1
ATOM 2197 C C . VAL A 1 276 ? -16.468 -24.557 55.536 1.00 89.12 276 VAL A C 1
ATOM 2199 O O . VAL A 1 276 ? -16.034 -24.035 56.561 1.00 89.12 276 VAL A O 1
ATOM 2202 N N . PHE A 1 277 ? -16.861 -23.847 54.487 1.00 92.06 277 PHE A N 1
ATOM 2203 C CA . PHE A 1 277 ? -16.886 -22.390 54.487 1.00 92.06 277 PHE A CA 1
ATOM 2204 C C . PHE A 1 277 ? -18.210 -21.914 55.083 1.00 92.06 277 PHE A C 1
ATOM 2206 O O . PHE A 1 277 ? -19.268 -22.107 54.476 1.00 92.06 277 PHE A O 1
ATOM 2213 N N . VAL A 1 278 ? -18.156 -21.338 56.283 1.00 90.25 278 VAL A N 1
ATOM 2214 C CA . VAL A 1 278 ? -19.340 -20.952 57.063 1.00 90.25 278 VAL A CA 1
ATOM 2215 C C . VAL A 1 278 ? -19.441 -19.432 57.140 1.00 90.25 278 VAL A C 1
ATOM 2217 O O . VAL A 1 278 ? -18.463 -18.753 57.433 1.00 90.25 278 VAL A O 1
ATOM 2220 N N . GLU A 1 279 ? -20.634 -18.903 56.888 1.00 92.38 279 GLU A N 1
ATOM 2221 C CA . GLU A 1 279 ? -21.044 -17.535 57.206 1.00 92.38 279 GLU A CA 1
ATOM 2222 C C . GLU A 1 279 ? -21.654 -17.522 58.618 1.00 92.38 279 GLU A C 1
ATOM 2224 O O . GLU A 1 279 ? -22.747 -18.069 58.802 1.00 92.38 279 GLU A O 1
ATOM 2229 N N . PRO A 1 280 ? -20.976 -16.945 59.626 1.00 90.62 280 PRO A N 1
ATOM 2230 C CA . PRO A 1 280 ? -21.500 -16.859 60.987 1.00 90.62 280 PRO A CA 1
ATOM 2231 C C . PRO A 1 280 ? -22.792 -16.044 61.056 1.00 90.62 280 PRO A C 1
ATOM 2233 O O . PRO A 1 280 ? -22.944 -15.077 60.312 1.00 90.62 280 PRO A O 1
ATOM 2236 N N . LEU A 1 281 ? -23.688 -16.379 61.992 1.00 87.94 281 LEU A N 1
ATOM 2237 C CA . LEU A 1 281 ? -24.975 -15.681 62.174 1.00 87.94 281 LEU A CA 1
ATOM 2238 C C . LEU A 1 281 ? -24.819 -14.154 62.306 1.00 87.94 281 LEU A C 1
ATOM 2240 O O . LEU A 1 281 ? -25.592 -13.403 61.721 1.00 87.94 281 LEU A O 1
ATOM 2244 N N . GLU A 1 282 ? -23.782 -13.706 63.014 1.00 86.19 282 GLU A N 1
ATOM 2245 C CA . GLU A 1 282 ? -23.470 -12.288 63.258 1.00 86.19 282 GLU A CA 1
ATOM 2246 C C . GLU A 1 282 ? -23.032 -11.536 61.989 1.00 86.19 282 GLU A C 1
ATOM 2248 O O . GLU A 1 282 ? -23.128 -10.313 61.925 1.00 86.19 282 GLU A O 1
ATOM 2253 N N . ALA A 1 283 ? -22.563 -12.260 60.968 1.00 89.50 283 ALA A N 1
ATOM 2254 C CA . ALA A 1 283 ? -22.090 -11.702 59.706 1.00 89.50 283 ALA A CA 1
ATOM 2255 C C . ALA A 1 283 ? -23.152 -11.724 58.593 1.00 89.50 283 ALA A C 1
ATOM 2257 O O . ALA A 1 283 ? -22.953 -11.059 57.576 1.00 89.50 283 ALA A O 1
ATOM 2258 N N . ILE A 1 284 ? -24.275 -12.439 58.773 1.00 90.00 284 ILE A N 1
ATOM 2259 C CA . ILE A 1 284 ? -25.321 -12.605 57.743 1.00 90.00 284 ILE A CA 1
ATOM 2260 C C . ILE A 1 284 ? -25.899 -11.258 57.303 1.00 90.00 284 ILE A C 1
ATOM 2262 O O . ILE A 1 284 ? -25.999 -10.983 56.106 1.00 90.00 284 ILE A O 1
ATOM 2266 N N . GLU A 1 285 ? -26.281 -10.407 58.257 1.00 89.50 285 GLU A N 1
ATOM 2267 C CA . GLU A 1 285 ? -26.869 -9.098 57.949 1.00 89.50 285 GLU A CA 1
ATOM 2268 C C . GLU A 1 285 ? -25.871 -8.196 57.216 1.00 89.50 285 GLU A C 1
ATOM 2270 O O . GLU A 1 285 ? -26.204 -7.628 56.176 1.00 89.50 285 GLU A O 1
ATOM 2275 N N . ALA A 1 286 ? -24.624 -8.143 57.690 1.00 90.06 286 ALA A N 1
ATOM 2276 C CA . ALA A 1 286 ? -23.566 -7.342 57.081 1.00 90.06 286 ALA A CA 1
ATOM 2277 C C . ALA A 1 286 ? -23.186 -7.830 55.668 1.00 90.06 286 ALA A C 1
ATOM 2279 O O . ALA A 1 286 ? -22.959 -7.013 54.776 1.00 90.06 286 ALA A O 1
ATOM 2280 N N . ASN A 1 287 ? -23.161 -9.145 55.422 1.00 91.88 287 ASN A N 1
ATOM 2281 C CA . ASN A 1 287 ? -22.964 -9.712 54.082 1.00 91.88 287 ASN A CA 1
ATOM 2282 C C . ASN A 1 287 ? -24.130 -9.375 53.140 1.00 91.88 287 ASN A C 1
ATOM 2284 O O . ASN A 1 287 ? -23.897 -9.011 51.987 1.00 91.88 287 ASN A O 1
ATOM 2288 N N . ASN A 1 288 ? -25.379 -9.482 53.612 1.00 92.31 288 ASN A N 1
ATOM 2289 C CA . ASN A 1 288 ? -26.564 -9.108 52.831 1.00 92.31 288 ASN A CA 1
ATOM 2290 C C . ASN A 1 288 ? -26.551 -7.615 52.470 1.00 92.31 288 ASN A C 1
ATOM 2292 O O . ASN A 1 288 ? -26.854 -7.252 51.333 1.00 92.31 288 ASN A O 1
ATOM 2296 N N . GLU A 1 289 ? -26.182 -6.750 53.417 1.00 92.81 289 GLU A N 1
ATOM 2297 C CA . GLU A 1 289 ? -26.044 -5.311 53.182 1.00 92.81 289 GLU A CA 1
ATOM 2298 C C . GLU A 1 289 ? -24.928 -5.017 52.172 1.00 92.81 289 GLU A C 1
ATOM 2300 O O . GLU A 1 289 ? -25.150 -4.261 51.227 1.00 92.81 289 GLU A O 1
ATOM 2305 N N . LEU A 1 290 ? -23.763 -5.662 52.305 1.00 93.31 290 LEU A N 1
ATOM 2306 C CA . LEU A 1 290 ? -22.653 -5.523 51.360 1.00 93.31 290 LEU A CA 1
ATOM 2307 C C . LEU A 1 290 ? -23.049 -5.954 49.941 1.00 93.31 290 LEU A C 1
ATOM 2309 O O . LEU A 1 290 ? -22.717 -5.265 48.980 1.00 93.31 290 LEU A O 1
ATOM 2313 N N . GLN A 1 291 ? -23.785 -7.058 49.806 1.00 92.62 291 GLN A N 1
ATOM 2314 C CA . GLN A 1 291 ? -24.329 -7.518 48.525 1.00 92.62 291 GLN A CA 1
ATOM 2315 C C . GLN A 1 291 ? -25.333 -6.522 47.929 1.00 92.62 291 GLN A C 1
ATOM 2317 O O . GLN A 1 291 ? -25.258 -6.199 46.746 1.00 92.62 291 GLN A O 1
ATOM 2322 N N . ASN A 1 292 ? -26.229 -5.959 48.743 1.00 94.50 292 ASN A N 1
ATOM 2323 C CA . ASN A 1 292 ? -27.156 -4.918 48.291 1.00 94.50 292 ASN A CA 1
ATOM 2324 C C . ASN A 1 292 ? -26.412 -3.651 47.835 1.00 94.50 292 ASN A C 1
ATOM 2326 O O . ASN A 1 292 ? -26.747 -3.079 46.799 1.00 94.50 292 ASN A O 1
ATOM 2330 N N . LEU A 1 293 ? -25.384 -3.224 48.575 1.00 95.56 293 LEU A N 1
ATOM 2331 C CA . LEU A 1 293 ? -24.545 -2.085 48.197 1.00 95.56 293 LEU A CA 1
ATOM 2332 C C . LEU A 1 293 ? -23.809 -2.333 46.876 1.00 95.56 293 LEU A C 1
ATOM 2334 O O . LEU A 1 293 ? -23.851 -1.463 46.012 1.00 95.56 293 LEU A O 1
ATOM 2338 N N . LYS A 1 294 ? -23.225 -3.521 46.676 1.00 93.94 294 LYS A N 1
ATOM 2339 C CA . LYS A 1 294 ? -22.618 -3.915 45.393 1.00 93.94 294 LYS A CA 1
ATOM 2340 C C . LYS A 1 294 ? -23.628 -3.890 44.243 1.00 93.94 294 LYS A C 1
ATOM 2342 O O . LYS A 1 294 ? -23.374 -3.270 43.222 1.00 93.94 294 LYS A O 1
ATOM 2347 N N . GLY A 1 295 ? -24.825 -4.446 44.434 1.00 96.00 295 GLY A N 1
ATOM 2348 C CA . GLY A 1 295 ? -25.875 -4.393 43.411 1.00 96.00 295 GLY A CA 1
ATOM 2349 C C . GLY A 1 295 ? -26.420 -2.980 43.144 1.00 96.00 295 GLY A C 1
ATOM 2350 O O . GLY A 1 295 ? -27.014 -2.726 42.095 1.00 96.00 295 GLY A O 1
ATOM 2351 N N . LYS A 1 296 ? -26.279 -2.034 44.083 1.00 96.62 296 LYS A N 1
ATOM 2352 C CA . LYS A 1 296 ? -26.534 -0.602 43.831 1.00 96.62 296 LYS A CA 1
ATOM 2353 C C . LYS A 1 296 ? -25.386 0.035 43.051 1.00 96.62 296 LYS A C 1
ATOM 2355 O O . LYS A 1 296 ? -25.663 0.788 42.126 1.00 96.62 296 LYS A O 1
ATOM 2360 N N . GLU A 1 297 ? -24.140 -0.290 43.393 1.00 96.31 297 GLU A N 1
ATOM 2361 C CA . GLU A 1 297 ? -22.950 0.156 42.660 1.00 96.31 297 GLU A CA 1
ATOM 2362 C C . GLU A 1 297 ? -23.013 -0.281 41.194 1.00 96.31 297 GLU A C 1
ATOM 2364 O O . GLU A 1 297 ? -22.896 0.564 40.318 1.00 96.31 297 GLU A O 1
ATOM 2369 N N . GLU A 1 298 ? -23.287 -1.556 40.914 1.00 95.00 298 GLU A N 1
ATOM 2370 C CA . GLU A 1 298 ? -23.402 -2.084 39.546 1.00 95.00 298 GLU A CA 1
ATOM 2371 C C . GLU A 1 298 ? -24.470 -1.350 38.723 1.00 95.00 298 GLU A C 1
ATOM 2373 O O . GLU A 1 298 ? -24.256 -1.031 37.553 1.00 95.00 298 GLU A O 1
ATOM 2378 N N . ARG A 1 299 ? -25.613 -1.023 39.339 1.00 95.88 299 ARG A N 1
ATOM 2379 C CA . ARG A 1 299 ? -26.672 -0.237 38.688 1.00 95.88 299 ARG A CA 1
ATOM 2380 C C . ARG A 1 299 ? -26.251 1.204 38.427 1.00 95.88 299 ARG A C 1
ATOM 2382 O O . ARG A 1 299 ? -26.588 1.741 37.376 1.00 95.88 299 ARG A O 1
ATOM 2389 N N . GLU A 1 300 ? -25.530 1.820 39.358 1.00 96.25 300 GLU A N 1
ATOM 2390 C CA . GLU A 1 300 ? -25.017 3.180 39.188 1.00 96.25 300 GLU A CA 1
ATOM 2391 C C . GLU A 1 300 ? -23.925 3.234 38.108 1.00 96.25 300 GLU A C 1
ATOM 2393 O O . GLU A 1 300 ? -23.952 4.111 37.248 1.00 96.25 300 GLU A O 1
ATOM 2398 N N . VAL A 1 301 ? -23.031 2.243 38.070 1.00 95.69 301 VAL A N 1
ATOM 2399 C CA . VAL A 1 301 ? -22.046 2.032 36.997 1.00 95.69 301 VAL A CA 1
ATOM 2400 C C . VAL A 1 301 ? -22.753 1.890 35.647 1.00 95.69 301 VAL A C 1
ATOM 2402 O O . VAL A 1 301 ? -22.439 2.627 34.715 1.00 95.69 301 VAL A O 1
ATOM 2405 N N . ALA A 1 302 ? -23.760 1.017 35.545 1.00 95.25 302 ALA A N 1
ATOM 2406 C CA . ALA A 1 302 ? -24.530 0.833 34.313 1.00 95.25 302 ALA A CA 1
ATOM 2407 C C . ALA A 1 302 ? -25.254 2.117 33.872 1.00 95.25 302 ALA A C 1
ATOM 2409 O O . ALA A 1 302 ? -25.277 2.429 32.681 1.00 95.25 302 ALA A O 1
ATOM 2410 N N . ARG A 1 303 ? -25.797 2.898 34.818 1.00 96.50 303 ARG A N 1
ATOM 2411 C CA . ARG A 1 303 ? -26.417 4.204 34.544 1.00 96.50 303 ARG A CA 1
ATOM 2412 C C . ARG A 1 303 ? -25.405 5.197 33.969 1.00 96.50 303 ARG A C 1
ATOM 2414 O O . ARG A 1 303 ? -25.724 5.884 33.003 1.00 96.50 303 ARG A O 1
ATOM 2421 N N . ILE A 1 304 ? -24.202 5.269 34.544 1.00 96.25 304 ILE A N 1
ATOM 2422 C CA . ILE A 1 304 ? -23.125 6.152 34.071 1.00 96.25 304 ILE A CA 1
ATOM 2423 C C . ILE A 1 304 ? -22.667 5.745 32.665 1.00 96.25 304 ILE A C 1
ATOM 2425 O O . ILE A 1 304 ? -22.529 6.614 31.807 1.00 96.25 304 ILE A O 1
ATOM 2429 N N . LEU A 1 305 ? -22.464 4.449 32.404 1.00 95.94 305 LEU A N 1
ATOM 2430 C CA . LEU A 1 305 ? -22.071 3.959 31.075 1.00 95.94 305 LEU A CA 1
ATOM 2431 C C . LEU A 1 305 ? -23.149 4.225 30.027 1.00 95.94 305 LEU A C 1
ATOM 2433 O O . LEU A 1 305 ? -22.829 4.631 28.911 1.00 95.94 305 LEU A O 1
ATOM 2437 N N . PHE A 1 306 ? -24.421 4.048 30.387 1.00 96.19 306 PHE A N 1
ATOM 2438 C CA . PHE A 1 306 ? -25.540 4.389 29.515 1.00 96.19 306 PHE A CA 1
ATOM 2439 C C . PHE A 1 306 ? -25.555 5.888 29.189 1.00 96.19 306 PHE A C 1
ATOM 2441 O O . PHE A 1 306 ? -25.627 6.256 28.023 1.00 96.19 306 PHE A O 1
ATOM 2448 N N . GLU A 1 307 ? -25.394 6.755 30.193 1.00 95.56 307 GLU A N 1
ATOM 2449 C CA . GLU A 1 307 ? -25.313 8.212 30.009 1.00 95.56 307 GLU A CA 1
ATOM 2450 C C . GLU A 1 307 ? -24.155 8.616 29.080 1.00 95.56 307 GLU A C 1
ATOM 2452 O O . GLU A 1 307 ? -24.344 9.434 28.183 1.00 95.56 307 GLU A O 1
ATOM 2457 N N . LEU A 1 308 ? -22.967 8.025 29.258 1.00 95.94 308 LEU A N 1
ATOM 2458 C CA . LEU A 1 308 ? -21.812 8.253 28.381 1.00 95.94 308 LEU A CA 1
ATOM 2459 C C . LEU A 1 308 ? -22.068 7.764 26.949 1.00 95.94 308 LEU A C 1
ATOM 2461 O O . LEU A 1 308 ? -21.731 8.455 25.989 1.00 95.94 308 LEU A O 1
ATOM 2465 N N . THR A 1 309 ? -22.684 6.589 26.809 1.00 96.69 309 THR A N 1
ATOM 2466 C CA . THR A 1 309 ? -23.018 6.005 25.504 1.00 96.69 309 THR A CA 1
ATOM 2467 C C . THR A 1 309 ? -24.026 6.875 24.754 1.00 96.69 309 THR A C 1
ATOM 2469 O O . THR A 1 309 ? -23.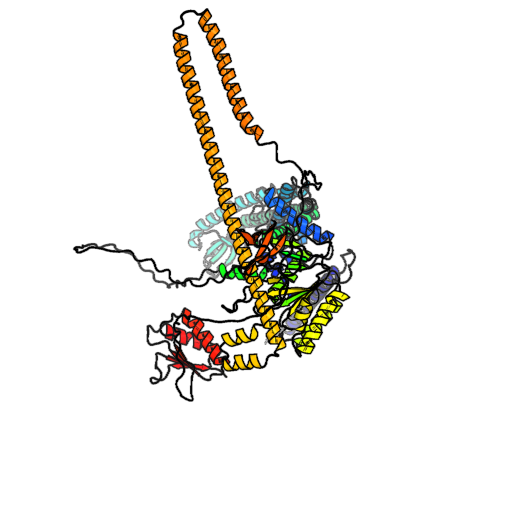842 7.126 23.566 1.00 96.69 309 THR A O 1
ATOM 2472 N N . GLU A 1 310 ? -25.060 7.384 25.429 1.00 95.50 310 GLU A N 1
ATOM 2473 C CA . GLU A 1 310 ? -26.056 8.269 24.811 1.00 95.50 310 GLU A CA 1
ATOM 2474 C C . GLU A 1 310 ? -25.436 9.590 24.343 1.00 95.50 310 GLU A C 1
ATOM 2476 O O . GLU A 1 310 ? -25.734 10.044 23.242 1.00 95.50 310 GLU A O 1
ATOM 2481 N N . GLN A 1 311 ? -24.496 10.166 25.098 1.00 93.88 311 GLN A N 1
ATOM 2482 C CA . GLN A 1 311 ? -23.794 11.375 24.649 1.00 93.88 311 GLN A CA 1
ATOM 2483 C C . GLN A 1 311 ? -22.944 11.151 23.393 1.00 93.88 311 GLN A C 1
ATOM 2485 O O . GLN A 1 311 ? -22.880 12.030 22.532 1.00 93.88 311 GLN A O 1
ATOM 2490 N N . LEU A 1 312 ? -22.304 9.985 23.257 1.00 94.81 312 LEU A N 1
ATOM 2491 C CA . LEU A 1 312 ? -21.628 9.618 22.008 1.00 94.81 312 LEU A CA 1
ATOM 2492 C C . LEU A 1 312 ? -22.622 9.361 20.878 1.00 94.81 312 LEU A C 1
ATOM 2494 O O . LEU A 1 312 ? -22.365 9.757 19.743 1.00 94.81 312 LEU A O 1
ATOM 2498 N N . ARG A 1 313 ? -23.757 8.725 21.177 1.00 95.19 313 ARG A N 1
ATOM 2499 C CA . ARG A 1 313 ? -24.820 8.454 20.204 1.00 95.19 313 ARG A CA 1
ATOM 2500 C C . ARG A 1 313 ? -25.391 9.746 19.621 1.00 95.19 313 ARG A C 1
ATOM 2502 O O . ARG A 1 313 ? -25.579 9.824 18.409 1.00 95.19 313 ARG A O 1
ATOM 2509 N N . ASP A 1 314 ? -25.579 10.777 20.442 1.00 94.38 314 ASP A N 1
ATOM 2510 C CA . ASP A 1 314 ? -25.991 12.117 19.998 1.00 94.38 314 ASP A CA 1
ATOM 2511 C C . ASP A 1 314 ? -24.973 12.766 19.043 1.00 94.38 314 ASP A C 1
ATOM 2513 O O . ASP A 1 314 ? -25.309 13.682 18.291 1.00 94.38 314 ASP A O 1
ATOM 2517 N N . GLN A 1 315 ? -23.722 12.300 19.059 1.00 95.50 315 GLN A N 1
ATOM 2518 C CA . GLN A 1 315 ? -22.636 12.732 18.179 1.00 95.50 315 GLN A CA 1
ATOM 2519 C C . GLN A 1 315 ? -22.225 11.642 17.170 1.00 95.50 315 GLN A C 1
ATOM 2521 O O . GLN A 1 315 ? -21.131 11.719 16.617 1.00 95.50 315 GLN A O 1
ATOM 2526 N N . LEU A 1 316 ? -23.073 10.645 16.880 1.00 94.56 316 LEU A N 1
ATOM 2527 C CA . LEU A 1 316 ? -22.703 9.493 16.041 1.00 94.56 316 LEU A CA 1
ATOM 2528 C C . LEU A 1 316 ? -22.114 9.895 14.679 1.00 94.56 316 LEU A C 1
ATOM 2530 O O . LEU A 1 316 ? -21.073 9.379 14.293 1.00 94.56 316 LEU A O 1
ATOM 2534 N N . VAL A 1 317 ? -22.716 10.872 13.994 1.00 95.00 317 VAL A N 1
ATOM 2535 C CA . VAL A 1 317 ? -22.217 11.375 12.698 1.00 95.00 317 VAL A CA 1
ATOM 2536 C C . VAL A 1 317 ? -20.804 11.961 12.823 1.00 95.00 317 VAL A C 1
ATOM 2538 O O . VAL A 1 317 ? -19.975 11.799 11.933 1.00 95.00 317 VAL A O 1
ATOM 2541 N N . ALA A 1 318 ? -20.509 12.626 13.943 1.00 95.94 318 ALA A N 1
ATOM 2542 C CA . ALA A 1 318 ? -19.186 13.174 14.223 1.00 95.94 318 ALA A CA 1
ATOM 2543 C C . ALA A 1 318 ? -18.158 12.075 14.521 1.00 95.94 318 ALA A C 1
ATOM 2545 O O . ALA A 1 318 ? -17.006 12.192 14.110 1.00 95.94 318 ALA A O 1
ATOM 2546 N N . VAL A 1 319 ? -18.577 11.016 15.222 1.00 96.31 319 VAL A N 1
ATOM 2547 C CA . VAL A 1 319 ? -17.747 9.833 15.488 1.00 96.31 319 VAL A CA 1
ATOM 2548 C C . VAL A 1 319 ? -17.421 9.114 14.180 1.00 96.31 319 VAL A C 1
ATOM 2550 O O . VAL A 1 319 ? -16.253 8.846 13.923 1.00 96.31 319 VAL A O 1
ATOM 2553 N N . GLU A 1 320 ? -18.411 8.868 13.319 1.00 95.94 320 GLU A N 1
ATOM 2554 C CA . GLU A 1 320 ? -18.195 8.254 12.000 1.00 95.94 320 GLU A CA 1
ATOM 2555 C C . GLU A 1 320 ? -17.246 9.094 11.135 1.00 95.94 320 GLU A C 1
ATOM 2557 O O . GLU A 1 320 ? -16.304 8.554 10.561 1.00 95.94 320 GLU A O 1
ATOM 2562 N N . ALA A 1 321 ? -17.422 10.420 11.111 1.00 96.25 321 ALA A N 1
ATOM 2563 C CA . ALA A 1 321 ? -16.509 11.322 10.409 1.00 96.25 321 ALA A CA 1
ATOM 2564 C C . ALA A 1 321 ? -15.074 11.264 10.963 1.00 96.25 321 ALA A C 1
ATOM 2566 O O . ALA A 1 321 ? -14.119 11.343 10.195 1.00 96.25 321 ALA A O 1
ATOM 2567 N N . ALA A 1 322 ? -14.904 11.113 12.280 1.00 96.44 322 ALA A N 1
ATOM 2568 C CA . ALA A 1 322 ? -13.588 10.972 12.897 1.00 96.44 322 ALA A CA 1
ATOM 2569 C C . ALA A 1 322 ? -12.914 9.637 12.536 1.00 96.44 322 ALA A C 1
ATOM 2571 O O . ALA A 1 322 ? -11.727 9.633 12.215 1.00 96.44 322 ALA A O 1
ATOM 2572 N N . VAL A 1 323 ? -13.659 8.526 12.558 1.00 96.25 323 VAL A N 1
ATOM 2573 C CA . VAL A 1 323 ? -13.161 7.197 12.158 1.00 96.25 323 VAL A CA 1
ATOM 2574 C C . VAL A 1 323 ? -12.745 7.197 10.686 1.00 96.25 323 VAL A C 1
ATOM 2576 O O . VAL A 1 323 ? -11.634 6.774 10.366 1.00 96.25 323 VAL A O 1
ATOM 2579 N N . GLU A 1 324 ? -13.588 7.738 9.804 1.00 96.19 324 GLU A N 1
ATOM 2580 C CA . GLU A 1 324 ? -13.287 7.845 8.372 1.00 96.19 324 GLU A CA 1
ATOM 2581 C C . GLU A 1 324 ? -12.056 8.724 8.129 1.00 96.19 324 GLU A C 1
ATOM 2583 O O . GLU A 1 324 ? -11.149 8.343 7.393 1.00 96.19 324 GLU A O 1
ATOM 2588 N N . ALA A 1 325 ? -11.965 9.873 8.805 1.00 96.56 325 ALA A N 1
ATOM 2589 C CA . ALA A 1 325 ? -10.825 10.767 8.658 1.00 96.56 325 ALA A CA 1
ATOM 2590 C C . ALA A 1 325 ? -9.510 10.116 9.101 1.00 96.56 325 ALA A C 1
ATOM 2592 O O . ALA A 1 325 ? -8.500 10.254 8.415 1.00 96.56 325 ALA A O 1
ATOM 2593 N N . VAL A 1 326 ? -9.499 9.392 10.226 1.00 96.75 326 VAL A N 1
ATOM 2594 C CA . VAL A 1 326 ? -8.303 8.657 10.669 1.00 96.75 326 VAL A CA 1
ATOM 2595 C C . VAL A 1 326 ? -7.942 7.559 9.673 1.00 96.75 326 VAL A C 1
ATOM 2597 O O . VAL A 1 326 ? -6.768 7.423 9.336 1.00 96.75 326 VAL A O 1
ATOM 2600 N N . THR A 1 327 ? -8.935 6.826 9.167 1.00 96.56 327 THR A N 1
ATOM 2601 C CA . THR A 1 327 ? -8.744 5.773 8.160 1.00 96.56 327 THR A CA 1
ATOM 2602 C C . THR A 1 327 ? -8.090 6.325 6.894 1.00 96.56 327 THR A C 1
ATOM 2604 O O . THR A 1 327 ? -7.073 5.800 6.443 1.00 96.56 327 THR A O 1
ATOM 2607 N N . GLU A 1 328 ? -8.620 7.420 6.346 1.00 96.56 328 GLU A N 1
ATOM 2608 C CA . GLU A 1 328 ? -8.092 8.061 5.136 1.00 96.56 328 GLU A CA 1
ATOM 2609 C C . GLU A 1 328 ? -6.706 8.676 5.354 1.00 96.56 328 GLU A C 1
ATOM 2611 O O . GLU A 1 328 ? -5.808 8.514 4.524 1.00 96.56 328 GLU A O 1
ATOM 2616 N N . LEU A 1 329 ? -6.489 9.349 6.489 1.00 96.81 329 LEU A N 1
ATOM 2617 C CA . LEU A 1 329 ? -5.180 9.910 6.824 1.00 96.81 329 LEU A CA 1
ATOM 2618 C C . LEU A 1 329 ? -4.117 8.821 7.006 1.00 96.81 329 LEU A C 1
ATOM 2620 O O . LEU A 1 329 ? -2.977 9.025 6.588 1.00 96.81 329 LEU A O 1
ATOM 2624 N N . ASP A 1 330 ? -4.457 7.686 7.624 1.00 97.12 330 ASP A N 1
ATOM 2625 C CA . ASP A 1 330 ? -3.545 6.545 7.764 1.00 97.12 330 ASP A CA 1
ATOM 2626 C C . ASP A 1 330 ? -3.267 5.888 6.409 1.00 97.12 330 ASP A C 1
ATOM 2628 O O . ASP A 1 330 ? -2.114 5.618 6.078 1.00 97.12 330 ASP A O 1
ATOM 2632 N N . PHE A 1 331 ? -4.295 5.723 5.574 1.00 97.31 331 PHE A N 1
ATOM 2633 C CA . PHE A 1 331 ? -4.168 5.196 4.215 1.00 97.31 331 PHE A CA 1
ATOM 2634 C C . PHE A 1 331 ? -3.228 6.048 3.348 1.00 97.31 331 PHE A C 1
ATOM 2636 O O . PHE A 1 331 ? -2.328 5.516 2.694 1.00 97.31 331 PHE A O 1
ATOM 2643 N N . ILE A 1 332 ? -3.370 7.378 3.372 1.00 97.31 332 ILE A N 1
ATOM 2644 C CA . ILE A 1 332 ? -2.463 8.300 2.665 1.00 97.31 332 ILE A CA 1
ATOM 2645 C C . ILE A 1 332 ? -1.058 8.233 3.262 1.00 97.31 332 ILE A C 1
ATOM 2647 O O . ILE A 1 332 ? -0.073 8.125 2.526 1.00 97.31 332 ILE A O 1
ATOM 2651 N N . LYS A 1 333 ? -0.944 8.252 4.592 1.00 95.62 333 LYS A N 1
ATOM 2652 C CA . LYS A 1 333 ? 0.350 8.196 5.274 1.00 95.62 333 LYS A CA 1
ATOM 2653 C C . LYS A 1 333 ? 1.102 6.901 4.968 1.00 95.62 333 LYS A C 1
ATOM 2655 O O . LYS A 1 333 ? 2.299 6.962 4.714 1.00 95.62 333 LYS A O 1
ATOM 2660 N N . ALA A 1 334 ? 0.424 5.758 4.904 1.00 97.19 334 ALA A N 1
ATOM 2661 C CA . ALA A 1 334 ? 1.019 4.480 4.520 1.00 97.19 334 ALA A CA 1
ATOM 2662 C C . ALA A 1 334 ? 1.634 4.533 3.109 1.00 97.19 334 ALA A C 1
ATOM 2664 O O . ALA A 1 334 ? 2.746 4.043 2.895 1.00 97.19 334 ALA A O 1
ATOM 2665 N N . LYS A 1 335 ? 0.967 5.198 2.154 1.00 98.12 335 LYS A N 1
ATOM 2666 C CA . LYS A 1 335 ? 1.510 5.435 0.803 1.00 98.12 335 LYS A CA 1
ATOM 2667 C C . LYS A 1 335 ? 2.742 6.341 0.830 1.00 98.12 335 LYS A C 1
ATOM 2669 O O . LYS A 1 335 ? 3.719 6.054 0.141 1.00 98.12 335 LYS A O 1
ATOM 2674 N N . VAL A 1 336 ? 2.721 7.408 1.629 1.00 97.38 336 VAL A N 1
ATOM 2675 C CA . VAL A 1 336 ? 3.865 8.325 1.807 1.00 97.38 336 VAL A CA 1
ATOM 2676 C C . VAL A 1 336 ? 5.056 7.608 2.449 1.00 97.38 336 VAL A C 1
ATOM 2678 O O . VAL A 1 336 ? 6.195 7.767 2.013 1.00 97.38 336 VAL A O 1
ATOM 2681 N N . GLU A 1 337 ? 4.804 6.761 3.443 1.00 96.31 337 GLU A N 1
ATOM 2682 C CA . GLU A 1 337 ? 5.829 5.946 4.095 1.00 96.31 337 GLU A CA 1
ATOM 2683 C C . GLU A 1 337 ? 6.441 4.919 3.138 1.00 96.31 337 GLU A C 1
ATOM 2685 O O . GLU A 1 337 ? 7.668 4.779 3.073 1.00 96.31 337 GLU A O 1
ATOM 2690 N N . PHE A 1 338 ? 5.612 4.274 2.312 1.00 97.44 338 PHE A N 1
ATOM 2691 C CA . PHE A 1 338 ? 6.093 3.450 1.207 1.00 97.44 338 PHE A CA 1
ATOM 2692 C C . PHE A 1 338 ? 6.957 4.271 0.238 1.00 97.44 338 PHE A C 1
ATOM 2694 O O . PHE A 1 338 ? 8.051 3.828 -0.126 1.00 97.44 338 PHE A O 1
ATOM 2701 N N . ALA A 1 339 ? 6.528 5.486 -0.127 1.00 97.12 339 ALA A N 1
ATOM 2702 C CA . ALA A 1 339 ? 7.294 6.348 -1.021 1.00 97.12 339 ALA A CA 1
ATOM 2703 C C . ALA A 1 339 ? 8.679 6.668 -0.462 1.00 97.12 339 ALA A C 1
ATOM 2705 O O . ALA A 1 339 ? 9.685 6.514 -1.154 1.00 97.12 339 ALA A O 1
ATOM 2706 N N . ARG A 1 340 ? 8.755 6.998 0.827 1.00 95.50 340 ARG A N 1
ATOM 2707 C CA . ARG A 1 340 ? 10.021 7.222 1.526 1.00 95.50 340 ARG A CA 1
ATOM 2708 C C . ARG A 1 340 ? 10.896 5.964 1.546 1.00 95.50 340 ARG A C 1
ATOM 2710 O O . ARG A 1 340 ? 12.077 6.035 1.203 1.00 95.50 340 ARG A O 1
ATOM 2717 N N . LYS A 1 341 ? 10.336 4.798 1.900 1.00 95.06 341 LYS A N 1
ATOM 2718 C CA . LYS A 1 341 ? 11.073 3.520 2.003 1.00 95.06 341 LYS A CA 1
ATOM 2719 C C . LYS A 1 341 ? 11.626 3.051 0.651 1.00 95.06 341 LYS A C 1
ATOM 2721 O O . LYS A 1 341 ? 12.739 2.516 0.594 1.00 95.06 341 LYS A O 1
ATOM 2726 N N . PHE A 1 342 ? 10.875 3.233 -0.432 1.00 95.25 342 PHE A N 1
ATOM 2727 C CA . PHE A 1 342 ? 11.241 2.776 -1.780 1.00 95.25 342 PHE A CA 1
ATOM 2728 C C . PHE A 1 342 ? 11.807 3.882 -2.676 1.00 95.25 342 PHE A C 1
ATOM 2730 O O . PHE A 1 342 ? 12.083 3.626 -3.849 1.00 95.25 342 PHE A O 1
ATOM 2737 N N . LYS A 1 343 ? 12.018 5.094 -2.136 1.00 95.56 343 LY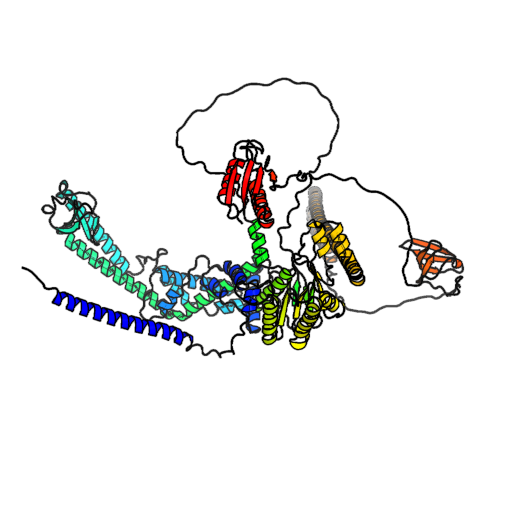S A N 1
ATOM 2738 C CA . LYS A 1 343 ? 12.396 6.293 -2.905 1.00 95.56 343 LYS A CA 1
ATOM 2739 C C . LYS A 1 343 ? 11.499 6.450 -4.141 1.00 95.56 343 LYS A C 1
ATOM 2741 O O . LYS A 1 343 ? 11.992 6.555 -5.265 1.00 95.56 343 LYS A O 1
ATOM 2746 N N . ALA A 1 344 ? 10.197 6.317 -3.918 1.00 97.12 344 ALA A N 1
ATOM 2747 C CA . ALA A 1 344 ? 9.169 6.426 -4.935 1.00 97.12 344 ALA A CA 1
ATOM 2748 C C . ALA A 1 344 ? 8.775 7.889 -5.134 1.00 97.12 344 ALA A C 1
ATOM 2750 O O . ALA A 1 344 ? 8.850 8.692 -4.204 1.00 97.12 344 ALA A O 1
ATOM 2751 N N . VAL A 1 345 ? 8.318 8.209 -6.336 1.00 97.25 345 VAL A N 1
ATOM 2752 C CA . VAL A 1 345 ? 7.840 9.540 -6.710 1.00 97.25 345 VAL A CA 1
ATOM 2753 C C . VAL A 1 345 ? 6.332 9.517 -6.909 1.00 97.25 345 VAL A C 1
ATOM 2755 O O . VAL A 1 345 ? 5.758 8.486 -7.271 1.00 97.25 345 VAL A O 1
ATOM 2758 N N . VAL A 1 346 ? 5.681 10.656 -6.689 1.00 97.94 346 VAL A N 1
ATOM 2759 C CA . VAL A 1 346 ? 4.291 10.836 -7.116 1.00 97.94 346 VAL A CA 1
ATOM 2760 C C . VAL A 1 346 ? 4.292 10.909 -8.650 1.00 97.94 346 VAL A C 1
ATOM 2762 O O . VAL A 1 346 ? 4.987 11.765 -9.200 1.00 97.94 346 VAL A O 1
ATOM 2765 N N . PRO A 1 347 ? 3.608 9.992 -9.358 1.00 97.00 347 PRO A N 1
ATOM 2766 C CA . PRO A 1 347 ? 3.625 9.967 -10.817 1.00 97.00 347 PRO A CA 1
ATOM 2767 C C . PRO A 1 347 ? 2.912 11.186 -11.414 1.00 97.00 347 PRO A C 1
ATOM 2769 O O . PRO A 1 347 ? 1.844 11.579 -10.950 1.00 97.00 347 PRO A O 1
ATOM 2772 N N . GLU A 1 348 ? 3.470 11.742 -12.489 1.00 97.06 348 GLU A N 1
ATOM 2773 C CA . GLU A 1 348 ? 2.772 12.706 -13.342 1.00 97.06 348 GLU A CA 1
ATOM 2774 C C . GLU A 1 348 ? 1.797 11.948 -14.254 1.00 97.06 348 GLU A C 1
ATOM 2776 O O . GLU A 1 348 ? 2.198 11.015 -14.953 1.00 97.06 348 GLU A O 1
ATOM 2781 N N . ILE A 1 349 ? 0.521 12.337 -14.279 1.00 96.62 349 ILE A N 1
ATOM 2782 C CA . ILE A 1 349 ? -0.450 11.726 -15.195 1.00 96.62 349 ILE A CA 1
ATOM 2783 C C . ILE A 1 349 ? -0.444 12.475 -16.530 1.00 96.62 349 ILE A C 1
ATOM 2785 O O . ILE A 1 349 ? -0.736 13.667 -16.600 1.00 96.62 349 ILE A O 1
ATOM 2789 N N . ALA A 1 350 ? -0.091 11.758 -17.594 1.00 93.06 350 ALA A N 1
ATOM 2790 C CA . ALA A 1 350 ? 0.145 12.296 -18.924 1.00 93.06 350 ALA A CA 1
ATOM 2791 C C . ALA A 1 350 ? -1.157 12.571 -19.689 1.00 93.06 350 ALA A C 1
ATOM 2793 O O . ALA A 1 350 ? -1.931 11.648 -19.952 1.00 93.06 350 ALA A O 1
ATOM 2794 N N . ASP A 1 351 ? -1.346 13.810 -20.146 1.00 89.06 351 ASP A N 1
ATOM 2795 C CA . ASP A 1 351 ? -2.455 14.174 -21.045 1.00 89.06 351 ASP A CA 1
ATOM 2796 C C . ASP A 1 351 ? -2.144 13.872 -22.525 1.00 89.06 351 ASP A C 1
ATOM 2798 O O . ASP A 1 351 ? -3.043 13.742 -23.354 1.00 89.06 351 ASP A O 1
ATOM 2802 N N . ASP A 1 352 ? -0.862 13.731 -22.865 1.00 90.06 352 ASP A N 1
ATOM 2803 C CA . ASP A 1 352 ? -0.349 13.423 -24.205 1.00 90.06 352 ASP A CA 1
ATOM 2804 C C . ASP A 1 352 ? -0.189 11.914 -24.467 1.00 90.06 352 ASP A C 1
ATOM 2806 O O . ASP A 1 352 ? 0.315 11.525 -25.519 1.00 90.06 352 ASP A O 1
ATOM 2810 N N . GLU A 1 353 ? -0.632 11.064 -23.535 1.00 89.88 353 GLU A N 1
ATOM 2811 C CA . GLU A 1 353 ? -0.437 9.604 -23.543 1.00 89.88 353 GLU A CA 1
ATOM 2812 C C . GLU A 1 353 ? 1.045 9.187 -23.641 1.00 89.88 353 GLU A C 1
ATOM 2814 O O . GLU A 1 353 ? 1.375 8.118 -24.150 1.00 89.88 353 GLU A O 1
ATOM 2819 N N . THR A 1 354 ? 1.963 10.006 -23.120 1.00 95.44 354 THR A N 1
ATOM 2820 C CA . THR A 1 354 ? 3.374 9.625 -22.978 1.00 95.44 354 THR A CA 1
ATOM 2821 C C . THR A 1 354 ? 3.568 8.731 -21.751 1.00 95.44 354 THR A C 1
ATOM 2823 O O . THR A 1 354 ? 3.240 9.141 -20.639 1.00 95.44 354 THR A O 1
ATOM 2826 N N . LEU A 1 355 ? 4.167 7.553 -21.943 1.00 97.19 355 LEU A N 1
ATOM 2827 C CA . LEU A 1 355 ? 4.719 6.722 -20.871 1.00 97.19 355 LEU A CA 1
ATOM 2828 C C . LEU A 1 355 ? 6.224 6.970 -20.786 1.00 97.19 355 LEU A C 1
ATOM 2830 O O . LEU A 1 355 ? 6.963 6.606 -21.692 1.00 97.19 355 LEU A O 1
ATOM 2834 N N . GLU A 1 356 ? 6.698 7.577 -19.707 1.00 97.38 356 GLU A N 1
ATOM 2835 C CA . GLU A 1 356 ? 8.113 7.828 -19.436 1.00 97.38 356 GLU A CA 1
ATOM 2836 C C . GLU A 1 356 ? 8.433 7.362 -18.017 1.00 97.38 356 GLU A C 1
ATOM 2838 O O . GLU A 1 356 ? 7.925 7.902 -17.034 1.00 97.38 356 GLU A O 1
ATOM 2843 N N . LEU A 1 357 ? 9.293 6.355 -17.916 1.00 97.38 357 LEU A N 1
ATOM 2844 C CA . LEU A 1 357 ? 9.793 5.827 -16.656 1.00 97.38 357 LEU A CA 1
ATOM 2845 C C . LEU A 1 357 ? 11.309 5.981 -16.658 1.00 97.38 357 LEU A C 1
ATOM 2847 O O . LEU A 1 357 ? 11.981 5.421 -17.520 1.00 97.38 357 LEU A O 1
ATOM 2851 N N . ILE A 1 358 ? 11.842 6.750 -15.710 1.00 96.06 358 ILE A N 1
ATOM 2852 C CA . ILE A 1 358 ? 13.283 6.951 -15.525 1.00 96.06 358 ILE A CA 1
ATOM 2853 C C . ILE A 1 358 ? 13.682 6.367 -14.181 1.00 96.06 358 ILE A C 1
ATOM 2855 O O . ILE A 1 358 ? 13.066 6.658 -13.156 1.00 96.06 358 ILE A O 1
ATOM 2859 N N . ASP A 1 359 ? 14.724 5.553 -14.199 1.00 94.94 359 ASP A N 1
ATOM 2860 C CA . ASP A 1 359 ? 15.250 4.802 -13.070 1.00 94.94 359 ASP A CA 1
ATOM 2861 C C . ASP A 1 359 ? 14.186 3.964 -12.340 1.00 94.94 359 ASP A C 1
ATOM 2863 O O . ASP A 1 359 ? 14.172 3.877 -11.108 1.00 94.94 359 ASP A O 1
ATOM 2867 N N . ALA A 1 360 ? 13.264 3.367 -13.099 1.00 96.44 360 ALA A N 1
ATOM 2868 C CA . ALA A 1 360 ? 12.175 2.565 -12.562 1.00 96.44 360 ALA A CA 1
ATOM 2869 C C . ALA A 1 360 ? 12.679 1.254 -11.957 1.00 96.44 360 ALA A C 1
ATOM 2871 O O . ALA A 1 360 ? 13.521 0.559 -12.526 1.00 96.44 360 ALA A O 1
ATOM 2872 N N . ARG A 1 361 ? 12.129 0.904 -10.795 1.00 95.88 361 ARG A N 1
ATOM 2873 C CA . ARG A 1 361 ? 12.504 -0.267 -10.002 1.00 95.88 361 ARG A CA 1
ATOM 2874 C C . ARG A 1 361 ? 11.272 -1.109 -9.705 1.00 95.88 361 ARG A C 1
ATOM 2876 O O . ARG A 1 361 ? 10.212 -0.584 -9.378 1.00 95.88 361 ARG A O 1
ATOM 2883 N N . HIS A 1 362 ? 11.423 -2.427 -9.769 1.00 95.25 362 HIS A N 1
ATOM 2884 C CA . HIS A 1 362 ? 10.353 -3.350 -9.409 1.00 95.25 362 HIS A CA 1
ATOM 2885 C C . HIS A 1 362 ? 10.237 -3.469 -7.873 1.00 95.25 362 HIS A C 1
ATOM 2887 O O . HIS A 1 362 ? 11.127 -4.057 -7.257 1.00 95.25 362 HIS A O 1
ATOM 2893 N N . PRO A 1 363 ? 9.146 -3.006 -7.228 1.00 95.44 363 PRO A N 1
ATOM 2894 C CA . PRO A 1 363 ? 9.048 -2.936 -5.762 1.00 95.44 363 PRO A CA 1
ATOM 2895 C C . PRO A 1 363 ? 9.150 -4.295 -5.059 1.00 95.44 363 PRO A C 1
ATOM 2897 O O . PRO A 1 363 ? 9.891 -4.424 -4.089 1.00 95.44 363 PRO A O 1
ATOM 2900 N N . LEU A 1 364 ? 8.448 -5.322 -5.558 1.00 94.25 364 LEU A N 1
ATOM 2901 C CA . LEU A 1 364 ? 8.485 -6.665 -4.955 1.00 94.25 364 LEU A CA 1
ATOM 2902 C C . LEU A 1 364 ? 9.883 -7.299 -5.036 1.00 94.25 364 LEU A C 1
ATOM 2904 O O . LEU A 1 364 ? 10.378 -7.845 -4.054 1.00 94.25 364 LEU A O 1
ATOM 2908 N N . LEU A 1 365 ? 10.547 -7.182 -6.190 1.00 91.75 365 LEU A N 1
ATOM 2909 C CA . LEU A 1 365 ? 11.917 -7.654 -6.365 1.00 91.75 365 LEU A CA 1
ATOM 2910 C C . LEU A 1 365 ? 12.898 -6.868 -5.485 1.00 91.75 365 LEU A C 1
ATOM 2912 O O . LEU A 1 365 ? 13.781 -7.463 -4.875 1.00 91.75 365 LEU A O 1
ATOM 2916 N N . GLU A 1 366 ? 12.736 -5.546 -5.387 1.00 93.06 366 GLU A N 1
ATOM 2917 C CA . GLU A 1 366 ? 13.563 -4.705 -4.521 1.00 93.06 366 GLU A CA 1
ATOM 2918 C C . GLU A 1 366 ? 13.427 -5.112 -3.047 1.00 93.06 366 GLU A C 1
ATOM 2920 O O . GLU A 1 366 ? 14.437 -5.217 -2.351 1.00 93.06 366 GLU A O 1
ATOM 2925 N N . GLU A 1 367 ? 12.211 -5.387 -2.571 1.00 92.81 367 GLU A N 1
ATOM 2926 C CA . GLU A 1 367 ? 11.975 -5.875 -1.208 1.00 92.81 367 GLU A CA 1
ATOM 2927 C C . GLU A 1 367 ? 12.608 -7.257 -0.981 1.00 92.81 367 GLU A C 1
ATOM 2929 O O . GLU A 1 367 ? 13.319 -7.434 0.008 1.00 92.81 367 GLU A O 1
ATOM 2934 N N . ASN A 1 368 ? 12.441 -8.203 -1.911 1.00 89.19 368 ASN A N 1
ATOM 2935 C CA . ASN A 1 368 ? 13.055 -9.533 -1.810 1.00 89.19 368 ASN A CA 1
ATOM 2936 C C . ASN A 1 368 ? 14.590 -9.448 -1.715 1.00 89.19 368 ASN A C 1
ATOM 2938 O O . ASN A 1 368 ? 15.205 -10.093 -0.865 1.00 89.19 368 ASN A O 1
ATOM 2942 N N . LEU A 1 369 ? 15.218 -8.598 -2.535 1.00 87.44 369 LEU A N 1
ATOM 2943 C CA . LEU A 1 369 ? 16.667 -8.364 -2.495 1.00 87.44 369 LEU A CA 1
ATOM 2944 C C . LEU A 1 369 ? 17.118 -7.668 -1.199 1.00 87.44 369 LEU A C 1
ATOM 2946 O O . LEU A 1 369 ? 18.222 -7.919 -0.713 1.00 87.44 369 LEU A O 1
ATOM 2950 N N . ARG A 1 370 ? 16.286 -6.795 -0.614 1.00 85.19 370 ARG A N 1
ATOM 2951 C CA . ARG A 1 370 ? 16.558 -6.159 0.688 1.00 85.19 370 ARG A CA 1
ATOM 2952 C C . ARG A 1 370 ? 16.482 -7.163 1.838 1.00 85.19 370 ARG A C 1
ATOM 2954 O O . ARG A 1 370 ? 17.348 -7.124 2.708 1.00 85.19 370 ARG A O 1
ATOM 2961 N N . GLN A 1 371 ? 15.507 -8.070 1.833 1.00 81.25 371 GLN A N 1
ATOM 2962 C CA . GLN A 1 371 ? 15.345 -9.080 2.887 1.00 81.25 371 GLN A CA 1
ATOM 2963 C C . GLN A 1 371 ? 16.531 -10.048 2.942 1.00 81.25 371 GLN A C 1
ATOM 2965 O O . GLN A 1 371 ? 17.076 -10.287 4.020 1.00 81.25 371 GLN A O 1
ATOM 2970 N N . GLN A 1 372 ? 17.027 -10.478 1.778 1.00 76.06 372 GLN A N 1
ATOM 2971 C CA . GLN A 1 372 ? 18.239 -11.300 1.666 1.00 76.06 372 GLN A CA 1
ATOM 2972 C C . GLN A 1 372 ? 19.503 -10.621 2.237 1.00 76.06 372 GLN A C 1
ATOM 2974 O O . GLN A 1 372 ? 20.445 -11.308 2.619 1.00 76.06 372 GLN A O 1
ATOM 2979 N N . LYS A 1 373 ? 19.546 -9.281 2.327 1.00 65.69 373 LYS A N 1
ATOM 2980 C CA . LYS A 1 373 ? 20.639 -8.546 3.001 1.00 65.69 373 LYS A CA 1
ATOM 2981 C C . LYS A 1 373 ? 20.483 -8.467 4.514 1.00 65.69 373 LYS A C 1
ATOM 2983 O O . LYS A 1 373 ? 21.483 -8.317 5.212 1.00 65.69 373 LYS A O 1
ATOM 2988 N N . SER A 1 374 ? 19.243 -8.427 4.998 1.00 51.78 374 SER A N 1
ATOM 2989 C CA . SER A 1 374 ? 18.935 -8.156 6.405 1.00 51.78 374 SER A CA 1
ATOM 2990 C C . SER A 1 374 ? 19.005 -9.385 7.304 1.00 51.78 374 SER A C 1
ATOM 2992 O O . SER A 1 374 ? 19.066 -9.214 8.517 1.00 51.78 374 SER A O 1
ATOM 2994 N N . GLU A 1 375 ? 19.042 -10.598 6.746 1.00 37.19 375 GLU A N 1
ATOM 2995 C CA . GLU A 1 375 ? 19.375 -11.796 7.516 1.00 37.19 375 GLU A CA 1
ATOM 2996 C C . GLU A 1 375 ? 20.871 -11.784 7.878 1.00 37.19 375 GLU A C 1
ATOM 2998 O O . GLU A 1 375 ? 21.731 -11.900 6.997 1.00 37.19 375 GLU A O 1
ATOM 3003 N N . PRO A 1 376 ? 21.244 -11.658 9.166 1.00 37.59 376 PRO A N 1
ATOM 3004 C CA . PRO A 1 376 ? 22.611 -11.919 9.570 1.00 37.59 376 PRO A CA 1
ATOM 3005 C C . PRO A 1 376 ? 22.858 -13.415 9.376 1.00 37.59 376 PRO A C 1
ATOM 3007 O O . PRO A 1 376 ? 22.086 -14.231 9.877 1.00 37.59 376 PRO A O 1
ATOM 3010 N N . ARG A 1 377 ? 23.961 -13.783 8.711 1.00 35.97 377 ARG A N 1
ATOM 3011 C CA . ARG A 1 377 ? 24.532 -15.138 8.776 1.00 35.97 377 ARG A CA 1
ATOM 3012 C C . ARG A 1 377 ? 24.578 -15.554 10.251 1.00 35.97 377 ARG A C 1
ATOM 3014 O O . ARG A 1 377 ? 25.432 -15.076 10.999 1.00 35.97 377 ARG A O 1
ATOM 3021 N N . ALA A 1 378 ? 23.634 -16.389 10.677 1.00 30.81 378 ALA A N 1
ATOM 3022 C CA . ALA A 1 378 ? 23.578 -16.884 12.037 1.00 30.81 378 ALA A CA 1
ATOM 3023 C C . ALA A 1 378 ? 24.831 -17.734 12.268 1.00 30.81 378 ALA A C 1
ATOM 3025 O O . ALA A 1 378 ? 24.951 -18.855 11.776 1.00 30.81 378 ALA A O 1
ATOM 3026 N N . VAL A 1 379 ? 25.798 -17.175 12.993 1.00 32.72 379 VAL A N 1
ATOM 3027 C CA . VAL A 1 379 ? 26.862 -17.956 13.615 1.00 32.72 379 VAL A CA 1
ATOM 3028 C C . VAL A 1 379 ? 26.158 -18.887 14.591 1.00 32.72 379 VAL A C 1
ATOM 3030 O O . VAL A 1 379 ? 25.645 -18.448 15.618 1.00 32.72 379 VAL A O 1
ATOM 3033 N N . ALA A 1 380 ? 26.093 -20.166 14.237 1.00 33.59 380 ALA A N 1
ATOM 3034 C CA . ALA A 1 380 ? 25.613 -21.222 15.106 1.00 33.59 380 ALA A CA 1
ATOM 3035 C C . ALA A 1 380 ? 26.555 -21.357 16.315 1.00 33.59 380 ALA A C 1
ATOM 3037 O O . ALA A 1 380 ? 27.476 -22.171 16.324 1.00 33.59 380 ALA A O 1
ATOM 3038 N N . THR A 1 381 ? 26.342 -20.554 17.354 1.00 28.95 381 THR A N 1
ATOM 3039 C CA . THR A 1 381 ? 26.803 -20.880 18.702 1.00 28.95 381 THR A CA 1
ATOM 3040 C C . THR A 1 381 ? 25.728 -21.736 19.354 1.00 28.95 381 THR A C 1
ATOM 3042 O O . THR A 1 381 ? 24.739 -21.246 19.895 1.00 28.95 381 THR A O 1
ATOM 3045 N N . GLY A 1 382 ? 25.911 -23.052 19.255 1.00 30.62 382 GLY A N 1
ATOM 3046 C CA . GLY A 1 382 ? 25.086 -24.020 19.963 1.00 30.62 382 GLY A CA 1
ATOM 3047 C C . GLY A 1 382 ? 25.048 -23.725 21.463 1.00 30.62 382 GLY A C 1
ATOM 3048 O O . GLY A 1 382 ? 26.076 -23.475 22.095 1.00 30.62 382 GLY A O 1
ATOM 3049 N N . SER A 1 383 ? 23.847 -23.769 22.035 1.00 25.53 383 SER A N 1
ATOM 3050 C CA . SER A 1 383 ? 23.662 -23.903 23.476 1.00 25.53 383 SER A CA 1
ATOM 3051 C C . SER A 1 383 ? 24.334 -25.183 23.981 1.00 25.53 383 SER A C 1
ATOM 3053 O O . SER A 1 383 ? 24.167 -26.233 23.358 1.00 25.53 383 SER A O 1
ATOM 3055 N N . PRO A 1 384 ? 24.969 -25.171 25.161 1.00 32.09 384 PRO A N 1
ATOM 3056 C CA . PRO A 1 384 ? 25.042 -26.353 25.990 1.00 32.09 384 PRO A CA 1
ATOM 3057 C C . PRO A 1 384 ? 23.930 -26.308 27.043 1.00 32.09 384 PRO A C 1
ATOM 3059 O O . PRO A 1 384 ? 23.718 -25.309 27.732 1.00 32.09 384 PRO A O 1
ATOM 3062 N N . ALA A 1 385 ? 23.215 -27.423 27.156 1.00 27.69 385 ALA A N 1
ATOM 3063 C CA . ALA A 1 385 ? 22.331 -27.702 28.271 1.00 27.69 385 ALA A CA 1
ATOM 3064 C C . ALA A 1 385 ? 23.116 -27.826 29.595 1.00 27.69 385 ALA A C 1
ATOM 3066 O O . ALA A 1 385 ? 24.270 -28.246 29.619 1.00 27.69 385 ALA A O 1
ATOM 3067 N N . SER A 1 386 ? 22.425 -27.441 30.669 1.00 28.19 386 SER A N 1
ATOM 3068 C CA . SER A 1 386 ? 22.682 -27.569 32.112 1.00 28.19 386 SER A CA 1
ATOM 3069 C C . SER A 1 386 ? 23.957 -28.267 32.621 1.00 28.19 386 SER A C 1
ATOM 3071 O O . SER A 1 386 ? 24.141 -29.463 32.414 1.00 28.19 386 SER A O 1
ATOM 3073 N N . ALA A 1 387 ? 24.665 -27.587 33.527 1.00 25.83 387 ALA A N 1
ATOM 3074 C CA . ALA A 1 387 ? 25.026 -28.145 34.833 1.00 25.83 387 ALA A CA 1
ATOM 3075 C C . ALA A 1 387 ? 25.351 -27.001 35.805 1.00 25.83 387 ALA A C 1
ATOM 3077 O O . ALA A 1 387 ? 26.224 -26.174 35.551 1.00 25.83 387 ALA A O 1
ATOM 3078 N N . ALA A 1 388 ? 24.607 -26.953 36.907 1.00 26.91 388 ALA A N 1
ATOM 3079 C CA . ALA A 1 388 ? 25.005 -26.247 38.110 1.00 26.91 388 ALA A CA 1
ATOM 3080 C C . ALA A 1 388 ? 26.246 -26.934 38.695 1.00 26.91 388 ALA A C 1
ATOM 3082 O O . ALA A 1 388 ? 26.258 -28.157 38.758 1.00 26.91 388 ALA A O 1
ATOM 3083 N N . ASP A 1 389 ? 27.253 -26.163 39.110 1.00 26.09 389 ASP A N 1
ATOM 3084 C CA . ASP A 1 389 ? 27.971 -26.399 40.364 1.00 26.09 389 ASP A CA 1
ATOM 3085 C C . ASP A 1 389 ? 28.972 -25.281 40.678 1.00 26.09 389 ASP A C 1
ATOM 3087 O O . ASP A 1 389 ? 29.432 -24.516 39.832 1.00 26.09 389 ASP A O 1
ATOM 3091 N N . ALA A 1 390 ? 29.195 -25.154 41.977 1.00 25.52 390 ALA A N 1
ATOM 3092 C CA . ALA A 1 390 ? 29.697 -24.013 42.710 1.00 25.52 390 ALA A CA 1
ATOM 3093 C C . ALA A 1 390 ? 31.194 -23.684 42.535 1.00 25.52 390 ALA A C 1
ATOM 3095 O O . ALA A 1 390 ? 32.040 -24.549 42.362 1.00 25.52 390 ALA A O 1
ATOM 3096 N N . ALA A 1 391 ? 31.480 -22.391 42.721 1.00 25.73 391 ALA A N 1
ATOM 3097 C CA . ALA A 1 391 ? 32.574 -21.804 43.501 1.00 25.73 391 ALA A CA 1
ATOM 3098 C C . ALA A 1 391 ? 33.998 -22.412 43.451 1.00 25.73 391 ALA A C 1
ATOM 3100 O O . ALA A 1 391 ? 34.259 -23.509 43.935 1.00 25.73 391 ALA A O 1
ATOM 3101 N N . SER A 1 392 ? 34.957 -21.523 43.148 1.00 24.69 392 SER A N 1
ATOM 3102 C CA . SER A 1 392 ? 36.084 -21.132 44.025 1.00 24.69 392 SER A CA 1
ATOM 3103 C C . SER A 1 392 ? 37.487 -21.142 43.385 1.00 24.69 392 SER A C 1
ATOM 3105 O O . SER A 1 392 ? 37.825 -21.971 42.552 1.00 24.69 392 SER A O 1
ATOM 3107 N N . PHE A 1 393 ? 38.301 -20.201 43.879 1.00 24.92 393 PHE A N 1
ATOM 3108 C CA . PHE A 1 393 ? 39.771 -20.153 43.889 1.00 24.92 393 PHE A CA 1
ATOM 3109 C C . PHE A 1 393 ? 40.575 -19.723 42.638 1.00 24.92 393 PHE A C 1
ATOM 3111 O O . PHE A 1 393 ? 40.835 -20.461 41.697 1.00 24.92 393 PHE A O 1
ATOM 3118 N N . ASN A 1 394 ? 41.101 -18.500 42.762 1.00 25.09 394 ASN A N 1
ATOM 3119 C CA . ASN A 1 394 ? 42.316 -17.939 42.154 1.00 25.09 394 ASN A CA 1
ATOM 3120 C C . ASN A 1 394 ? 43.575 -18.471 42.911 1.00 25.09 394 ASN A C 1
ATOM 3122 O O . ASN A 1 394 ? 43.406 -19.060 43.980 1.00 25.09 394 ASN A O 1
ATOM 3126 N N . PRO A 1 395 ? 44.825 -18.035 42.639 1.00 49.97 395 PRO A N 1
ATOM 3127 C CA . PRO A 1 395 ? 45.657 -17.978 41.423 1.00 49.97 395 PRO A CA 1
ATOM 3128 C C . PRO A 1 395 ? 46.955 -18.820 41.587 1.00 49.97 395 PRO A C 1
ATOM 3130 O O . PRO A 1 395 ? 47.287 -19.243 42.694 1.00 49.97 395 PRO A O 1
ATOM 3133 N N . LYS A 1 396 ? 47.800 -18.935 40.544 1.00 26.23 396 LYS A N 1
ATOM 3134 C CA . LYS A 1 396 ? 49.271 -18.915 40.724 1.00 26.23 396 LYS A CA 1
ATOM 3135 C C . LYS A 1 396 ? 50.053 -18.605 39.446 1.00 26.23 396 LYS A C 1
ATOM 3137 O O . LYS A 1 396 ? 49.624 -18.817 38.325 1.00 26.23 396 LYS A O 1
ATOM 3142 N N . SER A 1 397 ? 51.207 -18.020 39.710 1.00 26.70 397 SER A N 1
ATOM 3143 C CA . SER A 1 397 ? 52.001 -17.083 38.931 1.00 26.70 397 SER A CA 1
ATOM 3144 C C . SER A 1 397 ? 53.258 -17.685 38.282 1.00 26.70 397 SER A C 1
ATOM 3146 O O . SER A 1 397 ? 53.809 -18.629 38.838 1.00 26.70 397 SER A O 1
ATOM 3148 N N . LYS A 1 398 ? 53.837 -16.901 37.350 1.00 26.19 398 LYS A N 1
ATOM 3149 C CA . LYS A 1 398 ? 55.273 -16.512 37.272 1.00 26.19 398 LYS A CA 1
ATOM 3150 C C . LYS A 1 398 ? 56.281 -17.471 36.590 1.00 26.19 398 LYS A C 1
ATOM 3152 O O . LYS A 1 398 ? 56.512 -18.555 37.097 1.00 26.19 398 LYS A O 1
ATOM 3157 N N . ILE A 1 399 ? 56.987 -16.958 35.556 1.00 28.20 399 ILE A N 1
ATOM 3158 C CA . ILE A 1 399 ? 58.451 -16.637 35.508 1.00 28.20 399 ILE A CA 1
ATOM 3159 C C . ILE A 1 399 ? 59.130 -16.853 34.122 1.00 28.20 399 ILE A C 1
ATOM 3161 O O . ILE A 1 399 ? 59.256 -17.968 33.644 1.00 28.20 399 ILE A O 1
ATOM 3165 N N . GLN A 1 400 ? 59.603 -15.718 33.569 1.00 26.42 400 GLN A N 1
ATOM 3166 C CA . GLN A 1 400 ? 60.915 -15.393 32.946 1.00 26.42 400 GLN A CA 1
ATOM 3167 C C . GLN A 1 400 ? 61.411 -15.969 31.589 1.00 26.42 400 GLN A C 1
ATOM 3169 O O . GLN A 1 400 ? 61.752 -17.135 31.451 1.00 26.42 400 GLN A O 1
ATOM 3174 N N . ASN A 1 401 ? 61.636 -15.016 30.662 1.00 29.19 401 ASN A N 1
ATOM 3175 C CA . ASN A 1 401 ? 62.726 -14.893 29.655 1.00 29.19 401 ASN A CA 1
ATOM 3176 C C . ASN A 1 401 ? 64.127 -14.783 30.330 1.00 29.19 401 ASN A C 1
ATOM 3178 O O . ASN A 1 401 ? 64.107 -14.462 31.522 1.00 29.19 401 ASN A O 1
ATOM 3182 N N . PRO A 1 402 ? 65.329 -14.878 29.670 1.00 44.16 402 PRO A N 1
ATOM 3183 C CA . PRO A 1 402 ? 65.682 -14.288 28.345 1.00 44.16 402 PRO A CA 1
ATOM 3184 C C . PRO A 1 402 ? 66.827 -14.956 27.504 1.00 44.16 402 PRO A C 1
ATOM 3186 O O . PRO A 1 402 ? 67.581 -15.776 28.017 1.00 44.16 402 PRO A O 1
ATOM 3189 N N . LYS A 1 403 ? 67.034 -14.512 26.240 1.00 27.20 403 LYS A N 1
ATOM 3190 C CA . LYS A 1 403 ? 68.309 -13.994 25.635 1.00 27.20 403 LYS A CA 1
ATOM 3191 C C . LYS A 1 403 ? 68.384 -14.116 24.088 1.00 27.20 403 LYS A C 1
ATOM 3193 O O . LYS A 1 403 ? 68.199 -15.186 23.528 1.00 27.20 403 LYS A O 1
ATOM 3198 N N . SER A 1 404 ? 68.709 -12.984 23.454 1.00 29.12 404 SER A N 1
ATOM 3199 C CA . SER A 1 404 ? 69.173 -12.694 22.070 1.00 29.12 404 SER A CA 1
ATOM 3200 C C . SER A 1 404 ? 70.714 -12.906 21.937 1.00 29.12 404 SER A C 1
ATOM 3202 O O . SER A 1 404 ? 71.280 -13.263 22.977 1.00 29.12 404 SER A O 1
ATOM 3204 N N . PRO A 1 405 ? 71.454 -12.652 20.812 1.00 43.91 405 PRO A N 1
ATOM 3205 C CA . PRO A 1 405 ? 71.154 -11.856 19.592 1.00 43.91 405 PRO A CA 1
ATOM 3206 C C . PRO A 1 405 ? 71.681 -12.405 18.229 1.00 43.91 405 PRO A C 1
ATOM 3208 O O . PRO A 1 405 ? 72.452 -13.352 18.194 1.00 43.91 405 PRO A O 1
ATOM 3211 N N . ASP A 1 406 ? 71.245 -11.804 17.111 1.00 28.12 406 ASP A N 1
ATOM 3212 C CA . ASP A 1 406 ? 72.106 -11.266 16.029 1.00 28.12 406 ASP A CA 1
ATOM 3213 C C . ASP A 1 406 ? 71.258 -10.706 14.861 1.00 28.12 406 ASP A C 1
ATOM 3215 O O . ASP A 1 406 ? 70.183 -11.198 14.527 1.00 28.12 406 ASP A O 1
ATOM 3219 N N . SER A 1 407 ? 71.720 -9.602 14.277 1.00 28.56 407 SER A N 1
ATOM 3220 C CA . SER A 1 407 ? 71.173 -8.845 13.126 1.00 28.56 407 SER A CA 1
ATOM 3221 C C . SER A 1 407 ? 72.394 -8.354 12.310 1.00 28.56 407 SER A C 1
ATOM 3223 O O . SER A 1 407 ? 73.460 -8.288 12.930 1.00 28.56 407 SER A O 1
ATOM 3225 N N . PRO A 1 408 ? 72.340 -7.938 11.012 1.00 36.72 408 PRO A N 1
ATOM 3226 C CA . PRO A 1 408 ? 71.434 -6.887 10.504 1.00 36.72 408 PRO A CA 1
ATOM 3227 C C . PRO A 1 408 ? 71.113 -7.028 8.964 1.00 36.72 408 PRO A C 1
ATOM 3229 O O . PRO A 1 408 ? 71.022 -8.163 8.508 1.00 36.72 408 PRO A O 1
ATOM 3232 N N . PRO A 1 409 ? 70.826 -5.977 8.146 1.00 43.56 409 PRO A N 1
ATOM 3233 C CA . PRO A 1 409 ? 69.492 -5.782 7.548 1.00 43.56 409 PRO A CA 1
ATOM 3234 C C . PRO A 1 409 ? 69.464 -5.588 6.004 1.00 43.56 409 PRO A C 1
ATOM 3236 O O . PRO A 1 409 ? 70.498 -5.411 5.370 1.00 43.56 409 PRO A O 1
ATOM 3239 N N . SER A 1 410 ? 68.258 -5.574 5.412 1.00 27.33 410 SER A N 1
ATOM 3240 C CA . SER A 1 410 ? 67.817 -5.012 4.097 1.00 27.33 410 SER A CA 1
ATOM 3241 C C . SER A 1 410 ? 66.774 -5.959 3.480 1.00 27.33 410 SER A C 1
ATOM 3243 O O . SER A 1 410 ? 66.849 -7.157 3.701 1.00 27.33 410 SER A O 1
ATOM 3245 N N . GLY A 1 411 ? 65.735 -5.581 2.740 1.00 26.41 411 GLY A N 1
ATOM 3246 C CA . GLY A 1 411 ? 65.179 -4.326 2.247 1.00 26.41 411 GLY A CA 1
ATOM 3247 C C . GLY A 1 411 ? 63.720 -4.614 1.826 1.00 26.41 411 GLY A C 1
ATOM 3248 O O . GLY A 1 411 ? 63.286 -5.764 1.844 1.00 26.41 411 GLY A O 1
ATOM 3249 N N . GLY A 1 412 ? 62.946 -3.569 1.526 1.00 29.59 412 GLY A N 1
ATOM 3250 C CA . GLY A 1 412 ? 61.486 -3.618 1.370 1.00 29.59 412 GLY A CA 1
ATOM 3251 C C . GLY A 1 412 ? 60.936 -4.630 0.354 1.00 29.59 412 GLY A C 1
ATOM 3252 O O . GLY A 1 412 ? 61.507 -4.846 -0.711 1.00 29.59 412 GLY A O 1
ATOM 3253 N N . GLY A 1 413 ? 59.775 -5.198 0.690 1.00 25.28 413 GLY A N 1
ATOM 3254 C CA . GLY A 1 413 ? 58.991 -6.095 -0.153 1.00 25.28 413 GLY A CA 1
ATOM 3255 C C . GLY A 1 413 ? 57.499 -5.850 0.061 1.00 25.28 413 GLY A C 1
ATOM 3256 O O . GLY A 1 413 ? 57.006 -5.866 1.183 1.00 25.28 413 GLY A O 1
ATOM 3257 N N . VAL A 1 414 ? 56.835 -5.555 -1.047 1.00 27.27 414 VAL A N 1
ATOM 3258 C CA . VAL A 1 414 ? 55.467 -5.070 -1.235 1.00 27.27 414 VAL A CA 1
ATOM 3259 C C . VAL A 1 414 ? 54.418 -6.048 -0.689 1.00 27.27 414 VAL A C 1
ATOM 3261 O O . VAL A 1 414 ? 54.523 -7.257 -0.887 1.00 27.27 414 VAL A O 1
ATOM 3264 N N . ALA A 1 415 ? 53.385 -5.511 -0.035 1.00 25.11 415 ALA A N 1
ATOM 3265 C CA . ALA A 1 415 ? 52.183 -6.244 0.342 1.00 25.11 415 ALA A CA 1
ATOM 3266 C C . ALA A 1 415 ? 51.472 -6.774 -0.915 1.00 25.11 415 ALA A C 1
ATOM 3268 O O . ALA A 1 415 ? 51.010 -6.000 -1.752 1.00 25.11 415 ALA A O 1
ATOM 3269 N N . ALA A 1 416 ? 51.398 -8.097 -1.050 1.00 24.72 416 ALA A N 1
ATOM 3270 C CA . ALA A 1 416 ? 50.614 -8.752 -2.084 1.00 24.72 416 ALA A CA 1
ATOM 3271 C C . ALA A 1 416 ? 49.129 -8.717 -1.692 1.00 24.72 416 ALA A C 1
ATOM 3273 O O . ALA A 1 416 ? 48.708 -9.389 -0.750 1.00 24.72 416 ALA A O 1
ATOM 3274 N N . ALA A 1 417 ? 48.353 -7.917 -2.423 1.00 25.69 417 ALA A N 1
ATOM 3275 C CA . ALA A 1 417 ? 46.901 -8.002 -2.452 1.00 25.69 417 ALA A CA 1
ATOM 3276 C C . ALA A 1 417 ? 46.492 -9.401 -2.943 1.00 25.69 417 ALA A C 1
ATOM 3278 O O . ALA A 1 417 ? 46.933 -9.853 -4.002 1.00 25.69 417 ALA A O 1
ATOM 3279 N N . SER A 1 418 ? 45.687 -10.100 -2.145 1.00 26.36 418 SER A N 1
ATOM 3280 C CA . SER A 1 418 ? 45.029 -11.343 -2.544 1.00 26.36 418 SER A CA 1
ATOM 3281 C C . SER A 1 418 ? 43.711 -10.995 -3.234 1.00 26.36 418 SER A C 1
ATOM 3283 O O . SER A 1 418 ? 43.006 -10.090 -2.804 1.00 26.36 418 SER A O 1
ATOM 3285 N N . ALA A 1 419 ? 43.463 -11.671 -4.355 1.00 26.50 419 ALA A N 1
ATOM 3286 C CA . ALA A 1 419 ? 42.425 -11.366 -5.328 1.00 26.50 419 ALA A CA 1
ATOM 3287 C C . ALA A 1 419 ? 41.008 -11.604 -4.783 1.00 26.50 419 ALA A C 1
ATOM 3289 O O . ALA A 1 419 ? 40.711 -12.656 -4.216 1.00 26.50 419 ALA A O 1
ATOM 3290 N N . ASP A 1 420 ? 40.169 -10.595 -4.999 1.00 28.73 420 ASP A N 1
ATOM 3291 C CA . ASP A 1 420 ? 38.840 -10.409 -4.438 1.00 28.73 420 ASP A CA 1
ATOM 3292 C C . ASP A 1 420 ? 37.799 -11.446 -4.880 1.00 28.73 420 ASP A C 1
ATOM 3294 O O . ASP A 1 420 ? 37.658 -11.788 -6.058 1.00 28.73 420 ASP A O 1
ATOM 3298 N N . GLY A 1 421 ? 36.991 -11.871 -3.904 1.00 27.31 421 GLY A N 1
ATOM 3299 C CA . GLY A 1 421 ? 35.680 -12.461 -4.129 1.00 27.31 421 GLY A CA 1
ATOM 3300 C C . GLY A 1 421 ? 34.723 -11.409 -4.691 1.00 27.31 421 GLY A C 1
ATOM 3301 O O . GLY A 1 421 ? 34.522 -10.346 -4.106 1.00 27.31 421 GLY A O 1
ATOM 3302 N N . VAL A 1 422 ? 34.132 -11.709 -5.844 1.00 27.78 422 VAL A N 1
ATOM 3303 C CA . VAL A 1 422 ? 33.212 -10.807 -6.541 1.00 27.78 422 VAL A CA 1
ATOM 3304 C C . VAL A 1 422 ? 31.873 -10.761 -5.803 1.00 27.78 422 VAL A C 1
ATOM 3306 O O . VAL A 1 422 ? 31.115 -11.731 -5.776 1.00 27.78 422 VAL A O 1
ATOM 3309 N N . VAL A 1 423 ? 31.595 -9.601 -5.213 1.00 29.70 423 VAL A N 1
ATOM 3310 C CA . VAL A 1 423 ? 30.328 -9.209 -4.591 1.00 29.70 423 VAL A CA 1
ATOM 3311 C C . VAL A 1 423 ? 29.215 -9.248 -5.647 1.00 29.70 423 VAL A C 1
ATOM 3313 O O . VAL A 1 423 ? 29.283 -8.532 -6.642 1.00 29.70 423 VAL A O 1
ATOM 3316 N N . LEU A 1 424 ? 28.171 -10.062 -5.446 1.00 38.28 424 LEU A N 1
ATOM 3317 C CA . LEU A 1 424 ? 26.896 -9.863 -6.145 1.00 38.28 424 LEU A CA 1
ATOM 3318 C C . LEU A 1 424 ? 26.418 -8.450 -5.796 1.00 38.28 424 LEU A C 1
ATOM 3320 O O . LEU A 1 424 ? 26.209 -8.158 -4.615 1.00 38.28 424 LEU A O 1
ATOM 3324 N N . SER A 1 425 ? 26.272 -7.564 -6.785 1.00 40.34 425 SER A N 1
ATOM 3325 C CA . SER A 1 425 ? 25.653 -6.259 -6.559 1.00 40.34 425 SER A CA 1
ATOM 3326 C C . SER A 1 425 ? 24.225 -6.506 -6.094 1.00 40.34 425 SER A C 1
ATOM 3328 O O . SER A 1 425 ? 23.319 -6.808 -6.859 1.00 40.34 425 SER A O 1
ATOM 3330 N N . SER A 1 426 ? 24.038 -6.424 -4.793 1.00 56.06 426 SER A N 1
ATOM 3331 C CA . SER A 1 426 ? 22.820 -6.777 -4.079 1.00 56.06 426 SER A CA 1
ATOM 3332 C C . SER A 1 426 ? 21.757 -5.666 -4.173 1.00 56.06 426 SER A C 1
ATOM 3334 O O . SER A 1 426 ? 20.869 -5.543 -3.333 1.00 56.06 426 SER A O 1
ATOM 3336 N N . ALA A 1 427 ? 21.890 -4.781 -5.160 1.00 72.38 427 ALA A N 1
ATOM 3337 C CA . ALA A 1 427 ? 21.011 -3.655 -5.429 1.00 72.38 427 ALA A CA 1
ATOM 3338 C C . ALA A 1 427 ? 20.222 -3.933 -6.712 1.00 72.38 427 ALA A C 1
ATOM 3340 O O . ALA A 1 427 ? 20.777 -4.453 -7.677 1.00 72.38 427 ALA A O 1
ATOM 3341 N N . ILE A 1 428 ? 18.935 -3.586 -6.708 1.00 85.56 428 ILE A N 1
ATOM 3342 C CA . ILE A 1 428 ? 18.098 -3.671 -7.904 1.00 85.56 428 ILE A CA 1
ATOM 3343 C C . ILE A 1 428 ? 18.651 -2.744 -8.994 1.00 85.56 428 ILE A C 1
ATOM 3345 O O . ILE A 1 428 ? 19.003 -1.596 -8.716 1.00 85.56 428 ILE A O 1
ATOM 3349 N N . VAL A 1 429 ? 18.729 -3.246 -10.226 1.00 87.69 429 VAL A N 1
ATOM 3350 C CA . VAL A 1 429 ? 19.160 -2.463 -11.389 1.00 87.69 429 VAL A CA 1
ATOM 3351 C C . VAL A 1 429 ? 17.936 -1.742 -11.958 1.00 87.69 429 VAL A C 1
ATOM 3353 O O . VAL A 1 429 ? 16.960 -2.408 -12.311 1.00 87.69 429 VAL A O 1
ATOM 3356 N N . PRO A 1 430 ? 17.933 -0.399 -12.005 1.00 91.94 430 PRO A N 1
ATOM 3357 C CA . PRO A 1 430 ? 16.789 0.346 -12.501 1.00 91.94 430 PRO A CA 1
ATOM 3358 C C . PRO A 1 430 ? 16.697 0.298 -14.036 1.00 91.94 430 PRO A C 1
ATOM 3360 O O . PRO A 1 430 ? 17.697 0.119 -14.731 1.00 91.94 430 PRO A O 1
ATOM 3363 N N . SER A 1 431 ? 15.489 0.475 -14.567 1.00 92.06 431 SER A N 1
ATOM 3364 C CA . SER A 1 431 ? 15.197 0.509 -16.006 1.00 92.06 431 SER A CA 1
ATOM 3365 C C . SER A 1 431 ? 14.633 1.865 -16.423 1.00 92.06 431 SER A C 1
ATOM 3367 O O . SER A 1 431 ? 13.770 2.413 -15.741 1.00 92.06 431 SER A O 1
ATOM 3369 N N . SER A 1 432 ? 15.087 2.382 -17.565 1.00 93.62 432 SER A N 1
ATOM 3370 C CA . SER A 1 432 ? 14.661 3.682 -18.097 1.00 93.62 432 SER A CA 1
ATOM 3371 C C . SER A 1 432 ? 14.188 3.544 -19.540 1.00 93.62 432 SER A C 1
ATOM 3373 O O . SER A 1 432 ? 14.926 3.027 -20.379 1.00 93.62 432 SER A O 1
ATOM 3375 N N . PHE A 1 433 ? 12.973 3.999 -19.845 1.00 94.62 433 PHE A N 1
ATOM 3376 C CA . PHE A 1 433 ? 12.414 3.971 -21.200 1.00 94.62 433 PHE A CA 1
ATOM 3377 C C . PHE A 1 433 ? 11.276 4.983 -21.383 1.00 94.62 433 PHE A C 1
ATOM 3379 O O . PHE A 1 433 ? 10.719 5.518 -20.421 1.00 94.62 433 PHE A O 1
ATOM 3386 N N . LYS A 1 434 ? 10.928 5.239 -22.649 1.00 95.19 434 LYS A N 1
ATOM 3387 C CA . LYS A 1 434 ? 9.869 6.168 -23.040 1.00 95.19 434 LYS A CA 1
ATOM 3388 C C . LYS A 1 434 ? 9.098 5.665 -24.258 1.00 95.19 434 LYS A C 1
ATOM 3390 O O . LYS A 1 434 ? 9.721 5.311 -25.255 1.00 95.19 434 LYS A O 1
ATOM 3395 N N . LEU A 1 435 ? 7.770 5.716 -24.189 1.00 95.38 435 LEU A N 1
ATOM 3396 C CA . LEU A 1 435 ? 6.837 5.489 -25.292 1.00 95.38 435 LEU A CA 1
ATOM 3397 C C . LEU A 1 435 ? 5.942 6.711 -25.474 1.00 95.38 435 LEU A C 1
ATOM 3399 O O . LEU A 1 435 ? 5.491 7.326 -24.507 1.00 95.38 435 LEU A O 1
ATOM 3403 N N . THR A 1 436 ? 5.694 7.067 -26.728 1.00 93.25 436 THR A N 1
ATOM 3404 C CA . THR A 1 436 ? 4.805 8.172 -27.114 1.00 93.25 436 THR A CA 1
ATOM 3405 C C . THR A 1 436 ? 3.734 7.652 -28.066 1.00 93.25 436 THR A C 1
ATOM 3407 O O . THR A 1 436 ? 3.703 6.463 -28.382 1.00 93.25 436 THR A O 1
ATOM 3410 N N . LYS A 1 437 ? 2.841 8.519 -28.550 1.00 87.19 437 LYS A N 1
ATOM 3411 C CA . LYS A 1 437 ? 1.874 8.136 -29.592 1.00 87.19 437 LYS A CA 1
ATOM 3412 C C . LYS A 1 437 ? 2.553 7.766 -30.909 1.00 87.19 437 LYS A C 1
ATOM 3414 O O . LYS A 1 437 ? 2.079 6.887 -31.625 1.00 87.19 437 LYS A O 1
ATOM 3419 N N . GLU A 1 438 ? 3.653 8.438 -31.230 1.00 86.81 438 GLU A N 1
ATOM 3420 C CA . GLU A 1 438 ? 4.452 8.191 -32.429 1.00 86.81 438 GLU A CA 1
ATOM 3421 C C . GLU A 1 438 ? 5.239 6.888 -32.290 1.00 86.81 438 GLU A C 1
ATOM 3423 O O . GLU A 1 438 ? 5.225 6.071 -33.209 1.00 86.81 438 GLU A O 1
ATOM 3428 N N . ASN A 1 439 ? 5.839 6.671 -31.115 1.00 89.81 439 ASN A N 1
ATOM 3429 C CA . ASN A 1 439 ? 6.678 5.518 -30.798 1.00 89.81 439 ASN A CA 1
ATOM 3430 C C . ASN A 1 439 ? 6.003 4.640 -29.736 1.00 89.81 439 ASN A C 1
ATOM 3432 O O . ASN A 1 439 ? 6.475 4.528 -28.604 1.00 89.81 439 ASN A O 1
ATOM 3436 N N . ALA A 1 440 ? 4.851 4.074 -30.096 1.00 91.94 440 ALA A N 1
ATOM 3437 C CA . ALA A 1 440 ? 3.966 3.378 -29.161 1.00 91.94 440 ALA A CA 1
ATOM 3438 C C . ALA A 1 440 ? 4.374 1.924 -28.876 1.00 91.94 440 ALA A C 1
ATOM 3440 O O . ALA A 1 440 ? 3.834 1.308 -27.964 1.00 91.94 440 ALA A O 1
ATOM 3441 N N . VAL A 1 441 ? 5.295 1.351 -29.654 1.00 95.88 441 VAL A N 1
ATOM 3442 C CA . VAL A 1 441 ? 5.701 -0.053 -29.513 1.00 95.88 441 VAL A CA 1
ATOM 3443 C C . VAL A 1 441 ? 7.151 -0.131 -29.071 1.00 95.88 441 VAL A C 1
ATOM 3445 O O . VAL A 1 441 ? 7.994 0.535 -29.659 1.00 95.88 441 VAL A O 1
ATOM 3448 N N . MET A 1 442 ? 7.449 -0.989 -28.099 1.00 95.94 442 MET A N 1
ATOM 3449 C CA . MET A 1 442 ? 8.805 -1.382 -27.734 1.00 95.94 442 MET A CA 1
ATOM 3450 C C . MET A 1 442 ? 8.982 -2.890 -27.845 1.00 95.94 442 MET A C 1
ATOM 3452 O O . MET A 1 442 ? 8.217 -3.654 -27.258 1.00 95.94 442 MET A O 1
ATOM 3456 N N . ILE A 1 443 ? 10.016 -3.315 -28.568 1.00 95.00 443 ILE A N 1
ATOM 3457 C CA . ILE A 1 443 ? 10.397 -4.722 -28.691 1.00 95.00 443 ILE A CA 1
ATOM 3458 C C . ILE A 1 443 ? 11.667 -4.961 -27.885 1.00 95.00 443 ILE A C 1
ATOM 3460 O O . ILE A 1 443 ? 12.709 -4.390 -28.195 1.00 95.00 443 ILE A O 1
ATOM 3464 N N . ILE A 1 444 ? 11.589 -5.821 -26.873 1.00 92.25 444 ILE A N 1
ATOM 3465 C CA . ILE A 1 444 ? 12.714 -6.204 -26.022 1.00 92.25 444 ILE A CA 1
ATOM 3466 C C . ILE A 1 444 ? 13.261 -7.555 -26.480 1.00 92.25 444 ILE A C 1
ATOM 3468 O O . ILE A 1 444 ? 12.556 -8.562 -26.523 1.00 92.25 444 ILE A O 1
ATOM 3472 N N . SER A 1 445 ? 14.555 -7.595 -26.769 1.00 88.06 445 SER A N 1
ATOM 3473 C CA . SER A 1 445 ? 15.272 -8.791 -27.215 1.00 88.06 445 SER A CA 1
ATOM 3474 C C . SER A 1 445 ? 16.475 -9.110 -26.315 1.00 88.06 445 SER A C 1
ATOM 3476 O O . SER A 1 445 ? 16.911 -8.288 -25.515 1.00 88.06 445 SER A O 1
ATOM 3478 N N . GLY A 1 446 ? 17.010 -10.329 -26.398 1.00 76.81 446 GLY A N 1
ATOM 3479 C CA . GLY A 1 446 ? 18.147 -10.782 -25.576 1.00 76.81 446 GLY A CA 1
ATOM 3480 C C . GLY A 1 446 ? 17.877 -12.122 -24.892 1.00 76.81 446 GLY A C 1
ATOM 3481 O O . GLY A 1 446 ? 16.796 -12.685 -25.049 1.00 76.81 446 GLY A O 1
ATOM 3482 N N . ALA A 1 447 ? 18.845 -12.660 -24.147 1.00 68.12 447 ALA A N 1
ATOM 3483 C CA . ALA A 1 447 ? 18.740 -13.978 -23.501 1.00 68.12 447 ALA A CA 1
ATOM 3484 C C . ALA A 1 447 ? 17.567 -14.068 -22.494 1.00 68.12 447 ALA A C 1
ATOM 3486 O O . ALA A 1 447 ? 17.188 -13.062 -21.891 1.00 68.12 447 ALA A O 1
ATOM 3487 N N . ASN A 1 448 ? 16.971 -15.256 -22.300 1.00 64.56 448 ASN A N 1
ATOM 3488 C CA . ASN A 1 448 ? 15.816 -15.473 -21.399 1.00 64.56 448 ASN A CA 1
ATOM 3489 C C . ASN A 1 448 ? 16.144 -15.034 -19.962 1.00 64.56 448 ASN A C 1
ATOM 3491 O O . ASN A 1 448 ? 15.377 -14.298 -19.352 1.00 64.56 448 ASN A O 1
ATOM 3495 N N . ALA A 1 449 ? 17.353 -15.344 -19.483 1.00 60.72 449 ALA A N 1
ATOM 3496 C CA . ALA A 1 449 ? 17.835 -14.934 -18.164 1.00 60.72 449 ALA A CA 1
ATOM 3497 C C . ALA A 1 449 ? 18.139 -13.425 -18.030 1.00 60.72 449 ALA A C 1
ATOM 3499 O O . ALA A 1 449 ? 18.399 -12.967 -16.926 1.00 60.72 449 ALA A O 1
ATOM 3500 N N . GLY A 1 450 ? 18.113 -12.643 -19.117 1.00 63.31 450 GLY A N 1
ATOM 3501 C CA . GLY A 1 450 ? 18.552 -11.239 -19.158 1.00 63.31 450 GLY A CA 1
ATOM 3502 C C . GLY A 1 450 ? 17.660 -10.227 -18.427 1.00 63.31 450 GLY A C 1
ATOM 3503 O O . GLY A 1 450 ? 18.067 -9.084 -18.259 1.00 63.31 450 GLY A O 1
ATOM 3504 N N . GLY A 1 451 ? 16.456 -10.616 -17.989 1.00 77.88 451 GLY A N 1
ATOM 3505 C CA . GLY A 1 451 ? 15.536 -9.726 -17.26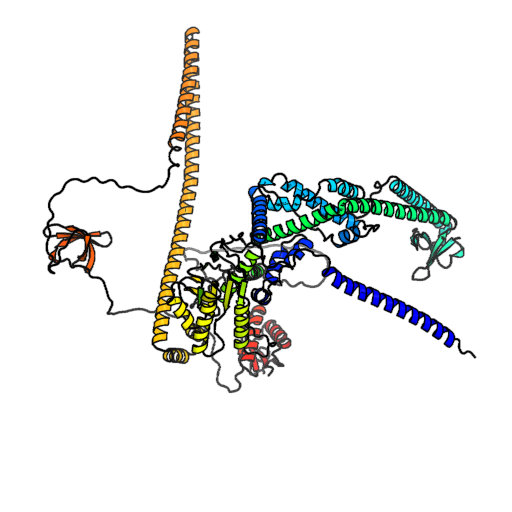5 1.00 77.88 451 GLY A CA 1
ATOM 3506 C C . GLY A 1 451 ? 14.422 -9.089 -18.101 1.00 77.88 451 GLY A C 1
ATOM 3507 O O . GLY A 1 451 ? 13.813 -8.126 -17.646 1.00 77.88 451 GLY A O 1
ATOM 3508 N N . LYS A 1 452 ? 14.112 -9.615 -19.297 1.00 87.25 452 LYS A N 1
ATOM 3509 C CA . LYS A 1 452 ? 13.032 -9.087 -20.159 1.00 87.25 452 LYS A CA 1
ATOM 3510 C C . LYS A 1 452 ? 11.683 -9.059 -19.432 1.00 87.25 452 LYS A C 1
ATOM 3512 O O . LYS A 1 452 ? 11.071 -8.002 -19.315 1.00 87.25 452 LYS A O 1
ATOM 3517 N N . THR A 1 453 ? 11.286 -10.190 -18.854 1.00 88.69 453 THR A N 1
ATOM 3518 C CA . THR A 1 453 ? 10.066 -10.341 -18.049 1.00 88.69 453 THR A CA 1
ATOM 3519 C C . THR A 1 453 ? 10.014 -9.354 -16.880 1.00 88.69 453 THR A C 1
ATOM 3521 O O . THR A 1 453 ? 8.959 -8.796 -16.585 1.00 88.69 453 THR A O 1
ATOM 3524 N N . VAL A 1 454 ? 11.157 -9.071 -16.239 1.00 90.00 454 VAL A N 1
ATOM 3525 C CA . VAL A 1 454 ? 11.243 -8.091 -15.143 1.00 90.00 454 VAL A CA 1
ATOM 3526 C C . VAL A 1 454 ? 10.917 -6.687 -15.648 1.00 90.00 454 VAL A C 1
ATOM 3528 O O . VAL A 1 454 ? 10.175 -5.970 -14.981 1.00 90.00 454 VAL A O 1
ATOM 3531 N N . VAL A 1 455 ? 11.404 -6.297 -16.830 1.00 92.06 455 VAL A N 1
ATOM 3532 C CA . VAL A 1 455 ? 11.079 -4.998 -17.444 1.00 92.06 455 VAL A CA 1
ATOM 3533 C C . VAL A 1 455 ? 9.582 -4.895 -17.749 1.00 92.06 455 VAL A C 1
ATOM 3535 O O . VAL A 1 455 ? 8.971 -3.887 -17.394 1.00 92.06 455 VAL A O 1
ATOM 3538 N N . LEU A 1 456 ? 8.972 -5.940 -18.326 1.00 94.31 456 LEU A N 1
ATOM 3539 C CA . LEU A 1 456 ? 7.527 -5.972 -18.602 1.00 94.31 456 LEU A CA 1
ATOM 3540 C C . LEU A 1 456 ? 6.714 -5.831 -17.311 1.00 94.31 456 LEU A C 1
ATOM 3542 O O . LEU A 1 456 ? 5.875 -4.934 -17.208 1.00 94.31 456 LEU A O 1
ATOM 3546 N N . LYS A 1 457 ? 7.001 -6.661 -16.300 1.00 93.81 457 LYS A N 1
ATOM 3547 C CA . LYS A 1 457 ? 6.327 -6.588 -14.996 1.00 93.81 457 LYS A CA 1
ATOM 3548 C C . LYS A 1 457 ? 6.516 -5.230 -14.330 1.00 93.81 457 LYS A C 1
ATOM 3550 O O . LYS A 1 457 ? 5.559 -4.689 -13.790 1.00 93.81 457 LYS A O 1
ATOM 3555 N N . THR A 1 458 ? 7.710 -4.641 -14.418 1.00 95.44 458 THR A N 1
ATOM 3556 C CA . THR A 1 458 ? 7.978 -3.297 -13.880 1.00 95.44 458 THR A CA 1
ATOM 3557 C C . THR A 1 458 ? 7.101 -2.253 -14.570 1.00 95.44 458 THR A C 1
ATOM 3559 O O . THR A 1 458 ? 6.429 -1.482 -13.892 1.00 95.44 458 THR A O 1
ATOM 3562 N N . ALA A 1 459 ? 7.043 -2.250 -15.905 1.00 96.38 459 ALA A N 1
ATOM 3563 C CA . ALA A 1 459 ? 6.216 -1.313 -16.664 1.00 96.38 459 ALA A CA 1
ATOM 3564 C C . ALA A 1 459 ? 4.724 -1.433 -16.305 1.00 96.38 459 ALA A C 1
ATOM 3566 O O . ALA A 1 459 ? 4.065 -0.425 -16.040 1.00 96.38 459 ALA A O 1
ATOM 3567 N N . GLY A 1 460 ? 4.205 -2.663 -16.256 1.00 96.06 460 GLY A N 1
ATOM 3568 C CA . GLY A 1 460 ? 2.807 -2.940 -15.923 1.00 96.06 460 GLY A CA 1
ATOM 3569 C C . GLY A 1 460 ? 2.452 -2.585 -14.490 1.00 96.06 460 GLY A C 1
ATOM 3570 O O . GLY A 1 460 ? 1.501 -1.842 -14.256 1.00 96.06 460 GLY A O 1
ATOM 3571 N N . LEU A 1 461 ? 3.243 -3.066 -13.532 1.00 96.62 461 LEU A N 1
ATOM 3572 C CA . LEU A 1 461 ? 2.983 -2.859 -12.114 1.00 96.62 461 LEU A CA 1
ATOM 3573 C C . LEU A 1 461 ? 3.077 -1.378 -11.735 1.00 96.62 461 LEU A C 1
ATOM 3575 O O . LEU A 1 461 ? 2.198 -0.888 -11.033 1.00 96.62 461 LEU A O 1
ATOM 3579 N N . LEU A 1 462 ? 4.077 -0.640 -12.236 1.00 97.88 462 LEU A N 1
ATOM 3580 C CA . LEU A 1 462 ? 4.176 0.803 -11.979 1.00 97.88 462 LEU A CA 1
ATOM 3581 C C . LEU A 1 462 ? 3.041 1.593 -12.645 1.00 97.88 462 LEU A C 1
ATOM 3583 O O . LEU A 1 462 ? 2.569 2.575 -12.073 1.00 97.88 462 LEU A O 1
ATOM 3587 N N . SER A 1 463 ? 2.557 1.149 -13.808 1.00 97.12 463 SER A N 1
ATOM 3588 C CA . SER A 1 463 ? 1.385 1.757 -14.451 1.00 97.12 463 SER A CA 1
ATOM 3589 C C . SER A 1 463 ? 0.115 1.533 -13.629 1.00 97.12 463 SER A C 1
ATOM 3591 O O . SER A 1 463 ? -0.615 2.492 -13.385 1.00 97.12 463 SER A O 1
ATOM 3593 N N . LEU A 1 464 ? -0.112 0.308 -13.134 1.00 96.56 464 LEU A N 1
ATOM 3594 C CA . LEU A 1 464 ? -1.216 -0.013 -12.219 1.00 96.56 464 LEU A CA 1
ATOM 3595 C C . LEU A 1 464 ? -1.124 0.780 -10.913 1.00 96.56 464 LEU A C 1
ATOM 3597 O O . LEU A 1 464 ? -2.121 1.319 -10.447 1.00 96.56 464 LEU A O 1
ATOM 3601 N N . MET A 1 465 ? 0.073 0.892 -10.333 1.00 97.50 465 MET A N 1
ATOM 3602 C CA . MET A 1 465 ? 0.313 1.714 -9.146 1.00 97.50 465 MET A CA 1
ATOM 3603 C C . MET A 1 465 ? -0.129 3.155 -9.367 1.00 97.50 465 MET A C 1
ATOM 3605 O O . MET A 1 465 ? -0.895 3.686 -8.563 1.00 97.50 465 MET A O 1
ATOM 3609 N N . ALA A 1 466 ? 0.311 3.763 -10.467 1.00 97.00 466 ALA A N 1
ATOM 3610 C CA . ALA A 1 466 ? -0.012 5.147 -10.762 1.00 97.00 466 ALA A CA 1
ATOM 3611 C C . ALA A 1 466 ? -1.517 5.366 -10.897 1.00 97.00 466 ALA A C 1
ATOM 3613 O O . ALA A 1 466 ? -2.051 6.224 -10.204 1.00 97.00 466 ALA A O 1
ATOM 3614 N N . ILE A 1 467 ? -2.220 4.561 -11.701 1.00 96.06 467 ILE A N 1
ATOM 3615 C CA . ILE A 1 467 ? -3.673 4.720 -11.894 1.00 96.06 467 ILE A CA 1
ATOM 3616 C C . ILE A 1 467 ? -4.508 4.304 -10.670 1.00 96.06 467 ILE A C 1
ATOM 3618 O O . ILE A 1 467 ? -5.674 4.674 -10.577 1.00 96.06 467 ILE A O 1
ATOM 3622 N N . SER A 1 468 ? -3.927 3.596 -9.699 1.00 96.25 468 SER A N 1
ATOM 3623 C CA . SER A 1 468 ? -4.538 3.330 -8.386 1.00 96.25 468 SER A CA 1
ATOM 3624 C C . SER A 1 468 ? -4.232 4.408 -7.335 1.00 96.25 468 SER A C 1
ATOM 3626 O O . SER A 1 468 ? -4.566 4.247 -6.159 1.00 96.25 468 SER A O 1
ATOM 3628 N N . GLY A 1 469 ? -3.565 5.503 -7.715 1.00 96.94 469 GLY A N 1
ATOM 3629 C CA . GLY A 1 469 ? -3.188 6.570 -6.788 1.00 96.94 469 GLY A CA 1
ATOM 3630 C C . GLY A 1 469 ? -2.133 6.123 -5.774 1.00 96.94 469 GLY A C 1
ATOM 3631 O O . GLY A 1 469 ? -2.257 6.425 -4.582 1.00 96.94 469 GLY A O 1
ATOM 3632 N N . LEU A 1 470 ? -1.140 5.346 -6.220 1.00 97.88 470 LEU A N 1
ATOM 3633 C CA . LEU A 1 470 ? 0.041 4.951 -5.451 1.00 97.88 470 LEU A CA 1
ATOM 3634 C C . LEU A 1 470 ? 1.302 5.633 -6.014 1.00 97.88 470 LEU A C 1
ATOM 3636 O O . LEU A 1 470 ? 1.415 5.826 -7.227 1.00 97.88 470 LEU A O 1
ATOM 3640 N N . PRO A 1 471 ? 2.283 5.964 -5.157 1.00 97.94 471 PRO A N 1
ATOM 3641 C CA . PRO A 1 471 ? 3.569 6.484 -5.602 1.00 97.94 471 PRO A CA 1
ATOM 3642 C C . PRO A 1 471 ? 4.413 5.361 -6.217 1.00 97.94 471 PRO A C 1
ATOM 3644 O O . PRO A 1 471 ? 4.359 4.218 -5.767 1.00 97.94 471 PRO A O 1
ATOM 3647 N N . VAL A 1 472 ? 5.223 5.677 -7.226 1.00 97.94 472 VAL A N 1
ATOM 3648 C CA . VAL A 1 472 ? 5.934 4.685 -8.052 1.00 97.94 472 VAL A CA 1
ATOM 3649 C C . VAL A 1 472 ? 7.453 4.720 -7.826 1.00 97.94 472 VAL A C 1
ATOM 3651 O O . VAL A 1 472 ? 8.045 5.799 -7.880 1.00 97.94 472 VAL A O 1
ATOM 3654 N N . PRO A 1 473 ? 8.117 3.581 -7.543 1.00 97.50 473 PRO A N 1
ATOM 3655 C CA . PRO A 1 473 ? 9.576 3.499 -7.411 1.00 97.50 473 PRO A CA 1
ATOM 3656 C C . PRO A 1 473 ? 10.311 3.834 -8.717 1.00 97.50 473 PRO A C 1
ATOM 3658 O O . PRO A 1 473 ? 10.635 2.959 -9.516 1.00 97.50 473 PRO A O 1
ATOM 3661 N N . ALA A 1 474 ? 10.575 5.117 -8.933 1.00 97.00 474 ALA A N 1
ATOM 3662 C CA . ALA A 1 474 ? 11.272 5.656 -10.094 1.00 97.00 474 ALA A CA 1
ATOM 3663 C C . ALA A 1 474 ? 11.975 6.966 -9.706 1.00 97.00 474 ALA A C 1
ATOM 3665 O O . ALA A 1 474 ? 11.605 7.595 -8.718 1.00 97.00 474 ALA A O 1
ATOM 3666 N N . GLY A 1 475 ? 12.981 7.386 -10.473 1.00 94.44 475 GLY A N 1
ATOM 3667 C CA . GLY A 1 475 ? 13.550 8.734 -10.367 1.00 94.44 475 GLY A CA 1
ATOM 3668 C C . GLY A 1 475 ? 12.631 9.794 -10.981 1.00 94.44 475 GLY A C 1
ATOM 3669 O O . GLY A 1 475 ? 12.482 10.885 -10.437 1.00 94.44 475 GLY A O 1
ATOM 3670 N N . LYS A 1 476 ? 11.967 9.452 -12.090 1.00 95.25 476 LYS A N 1
ATOM 3671 C CA . LYS A 1 476 ? 10.918 10.261 -12.724 1.00 95.25 476 LYS A CA 1
ATOM 3672 C C . LYS A 1 476 ? 9.863 9.339 -13.325 1.00 95.25 476 LYS A C 1
ATOM 3674 O O . LYS A 1 476 ? 10.206 8.303 -13.892 1.00 95.25 476 LYS A O 1
ATOM 3679 N N . SER A 1 477 ? 8.596 9.727 -13.224 1.00 97.12 477 SER A N 1
ATOM 3680 C CA . SER A 1 477 ? 7.488 8.978 -13.807 1.00 97.12 477 SER A CA 1
ATOM 3681 C C . SER A 1 477 ? 6.462 9.908 -14.437 1.00 97.12 477 SER A C 1
ATOM 3683 O O . SER A 1 477 ? 5.973 10.824 -13.775 1.00 97.12 477 SER A O 1
ATOM 3685 N N . LYS A 1 478 ? 6.128 9.634 -15.697 1.00 97.38 478 LYS A N 1
ATOM 3686 C CA . LYS A 1 478 ? 5.001 10.211 -16.422 1.00 97.38 478 LYS A CA 1
ATOM 3687 C C . LYS A 1 478 ? 4.218 9.069 -17.066 1.00 97.38 478 LYS A C 1
ATOM 3689 O O . LYS A 1 478 ? 4.778 8.311 -17.852 1.00 97.38 478 LYS A O 1
ATOM 3694 N N . ILE A 1 479 ? 2.957 8.891 -16.690 1.00 96.75 479 ILE A N 1
ATOM 3695 C CA . ILE A 1 479 ? 2.159 7.708 -17.042 1.00 96.75 479 ILE A CA 1
ATOM 3696 C C . ILE A 1 479 ? 0.806 8.149 -17.618 1.00 96.75 479 ILE A C 1
ATOM 3698 O O . ILE A 1 479 ? 0.142 8.991 -17.015 1.00 96.75 479 ILE A O 1
ATOM 3702 N N . PRO A 1 480 ? 0.349 7.594 -18.755 1.00 95.62 480 PRO A N 1
ATOM 3703 C CA . PRO A 1 480 ? -0.995 7.842 -19.270 1.00 95.62 480 PRO A CA 1
ATOM 3704 C C . PRO A 1 480 ? -2.081 7.378 -18.301 1.00 95.62 480 PRO A C 1
ATOM 3706 O O . PRO A 1 480 ? -1.930 6.374 -17.607 1.00 95.62 480 PRO A O 1
ATOM 3709 N N . PHE A 1 481 ? -3.231 8.051 -18.312 1.00 95.19 481 PHE A N 1
ATOM 3710 C CA . PHE A 1 481 ? -4.414 7.542 -17.621 1.00 95.19 481 PHE A CA 1
ATOM 3711 C C . PHE A 1 481 ? -5.026 6.370 -18.406 1.00 95.19 481 PHE A C 1
ATOM 3713 O O . PHE A 1 481 ? -5.931 6.546 -19.225 1.00 95.19 481 PHE A O 1
ATOM 3720 N N . TYR A 1 482 ? -4.466 5.175 -18.212 1.00 94.06 482 TYR A N 1
ATOM 3721 C CA . TYR A 1 482 ? -4.870 3.976 -18.938 1.00 94.06 482 TYR A CA 1
ATOM 3722 C C . TYR A 1 482 ? -6.277 3.520 -18.561 1.00 94.06 482 TYR A C 1
ATOM 3724 O O . TYR A 1 482 ? -6.605 3.353 -17.390 1.00 94.06 482 TYR A O 1
ATOM 3732 N N . SER A 1 483 ? -7.081 3.231 -19.581 1.00 91.25 483 SER A N 1
ATOM 3733 C CA . SER A 1 483 ? -8.368 2.547 -19.438 1.00 91.25 483 SER A CA 1
ATOM 3734 C C . SER A 1 483 ? -8.218 1.025 -19.371 1.00 91.25 483 SER A C 1
ATOM 3736 O O . SER A 1 483 ? -9.137 0.342 -18.925 1.00 91.25 483 SER A O 1
ATOM 3738 N N . SER A 1 484 ? -7.086 0.481 -19.830 1.00 91.25 484 SER A N 1
ATOM 3739 C CA . SER A 1 484 ? -6.753 -0.943 -19.704 1.00 91.25 484 SER A CA 1
ATOM 3740 C C . SER A 1 484 ? -5.236 -1.164 -19.638 1.00 91.25 484 SER A C 1
ATOM 3742 O O . SER A 1 484 ? -4.476 -0.542 -20.380 1.00 91.25 484 SER A O 1
ATOM 3744 N N . VAL A 1 485 ? -4.795 -2.048 -18.739 1.00 94.75 485 VAL A N 1
ATOM 3745 C CA . VAL A 1 485 ? -3.409 -2.538 -18.631 1.00 94.75 485 VAL A CA 1
ATOM 3746 C C . VAL A 1 485 ? -3.447 -4.058 -18.736 1.00 94.75 485 VAL A C 1
ATOM 3748 O O . VAL A 1 485 ? -3.826 -4.734 -17.785 1.00 94.75 485 VAL A O 1
ATOM 3751 N N . LEU A 1 486 ? -3.110 -4.575 -19.909 1.00 94.56 486 LEU A N 1
ATOM 3752 C CA . LEU A 1 486 ? -3.286 -5.971 -20.286 1.00 94.56 486 LEU A CA 1
ATOM 3753 C C . LEU A 1 486 ? -1.929 -6.667 -20.342 1.00 94.56 486 LEU A C 1
ATOM 3755 O O . LEU A 1 486 ? -1.000 -6.144 -20.958 1.00 94.56 486 LEU A O 1
ATOM 3759 N N . ALA A 1 487 ? -1.813 -7.840 -19.728 1.00 93.56 487 ALA A N 1
ATOM 3760 C CA . ALA A 1 487 ? -0.551 -8.564 -19.649 1.00 93.56 487 ALA A CA 1
ATOM 3761 C C . ALA A 1 487 ? -0.730 -10.058 -19.927 1.00 93.56 487 ALA A C 1
ATOM 3763 O O . ALA A 1 487 ? -1.536 -10.704 -19.270 1.00 93.56 487 ALA A O 1
ATOM 3764 N N . ASP A 1 488 ? 0.079 -10.594 -20.837 1.00 92.25 488 ASP A N 1
ATOM 3765 C CA . ASP A 1 488 ? 0.323 -12.030 -21.002 1.00 92.25 488 ASP A CA 1
ATOM 3766 C C . ASP A 1 488 ? 1.802 -12.274 -20.672 1.00 92.25 488 ASP A C 1
ATOM 3768 O O . ASP A 1 488 ? 2.686 -11.980 -21.479 1.00 92.25 488 ASP A O 1
ATOM 3772 N N . ILE A 1 489 ? 2.082 -12.665 -19.422 1.00 85.38 489 ILE A N 1
ATOM 3773 C CA . ILE A 1 489 ? 3.444 -12.785 -18.883 1.00 85.38 489 ILE A CA 1
ATOM 3774 C C . ILE A 1 489 ? 3.588 -14.088 -18.091 1.00 85.38 489 ILE A C 1
ATOM 3776 O O . ILE A 1 489 ? 2.895 -14.292 -17.095 1.00 85.38 489 ILE A O 1
ATOM 3780 N N . GLY A 1 490 ? 4.590 -14.890 -18.453 1.00 71.44 490 GLY A N 1
ATOM 3781 C CA . GLY A 1 490 ? 5.024 -16.074 -17.711 1.00 71.44 490 GLY A CA 1
ATOM 3782 C C . GLY A 1 490 ? 4.592 -17.406 -18.321 1.00 71.44 490 GLY A C 1
ATOM 3783 O O . GLY A 1 490 ? 3.762 -17.471 -19.222 1.00 71.44 490 GLY A O 1
ATOM 3784 N N . ASP A 1 491 ? 5.163 -18.482 -17.782 1.00 55.72 491 ASP A N 1
ATOM 3785 C CA . ASP A 1 491 ? 4.845 -19.853 -18.166 1.00 55.72 491 ASP A CA 1
ATOM 3786 C C . ASP A 1 491 ? 3.614 -20.327 -17.385 1.00 55.72 491 ASP A C 1
ATOM 3788 O O . ASP A 1 491 ? 3.719 -20.763 -16.235 1.00 55.72 491 ASP A O 1
ATOM 3792 N N . HIS A 1 492 ? 2.425 -20.299 -17.991 1.00 46.78 492 HIS A N 1
ATOM 3793 C CA . HIS A 1 492 ? 1.281 -21.043 -17.456 1.00 46.78 492 HIS A CA 1
ATOM 3794 C C . HIS A 1 492 ? 1.497 -22.556 -17.654 1.00 46.78 492 HIS A C 1
ATOM 3796 O O . HIS A 1 492 ? 0.750 -23.222 -18.364 1.00 46.78 492 HIS A O 1
ATOM 3802 N N . GLN A 1 493 ? 2.486 -23.147 -16.978 1.00 45.22 493 GLN A N 1
ATOM 3803 C CA . GLN A 1 493 ? 2.499 -24.583 -16.687 1.00 45.22 493 GLN A CA 1
ATOM 3804 C C . GLN A 1 493 ? 1.579 -24.862 -15.495 1.00 45.22 493 GLN A C 1
ATOM 3806 O O . GLN A 1 493 ? 1.975 -25.425 -14.476 1.00 45.22 493 GLN A O 1
ATOM 3811 N N . SER A 1 494 ? 0.314 -24.448 -15.594 1.00 37.06 494 SER A N 1
ATOM 3812 C CA . SER A 1 494 ? -0.677 -24.976 -14.670 1.00 37.06 494 SER A CA 1
ATOM 3813 C C . SER A 1 494 ? -0.975 -26.408 -15.112 1.00 37.06 494 SER A C 1
ATOM 3815 O O . SER A 1 494 ? -1.603 -26.637 -16.142 1.00 37.06 494 SER A O 1
ATOM 3817 N N . LEU A 1 495 ? -0.567 -27.384 -14.301 1.00 40.09 495 LEU A N 1
ATOM 3818 C CA . LEU A 1 495 ? -1.030 -28.779 -14.382 1.00 40.09 495 LEU A CA 1
ATOM 3819 C C . LEU A 1 495 ? -2.577 -28.897 -14.342 1.00 40.09 495 LEU A C 1
ATOM 3821 O O . LEU A 1 495 ? -3.119 -29.985 -14.508 1.00 40.09 495 LEU A O 1
ATOM 3825 N N . ALA A 1 496 ? -3.284 -27.785 -14.103 1.00 41.81 496 ALA A N 1
ATOM 3826 C CA . ALA A 1 496 ? -4.731 -27.668 -13.990 1.00 41.81 496 ALA A CA 1
ATOM 3827 C C . ALA A 1 496 ? -5.458 -27.322 -15.308 1.00 41.81 496 ALA A C 1
ATOM 3829 O O . ALA A 1 496 ? -6.681 -27.445 -15.356 1.00 41.81 496 ALA A O 1
ATOM 3830 N N . ALA A 1 497 ? -4.754 -26.939 -16.380 1.00 44.69 497 ALA A N 1
ATOM 3831 C CA . ALA A 1 497 ? -5.361 -26.707 -17.691 1.00 44.69 497 ALA A CA 1
ATOM 3832 C C . ALA A 1 497 ? -4.861 -27.756 -18.694 1.00 44.69 497 ALA A C 1
ATOM 3834 O O . ALA A 1 497 ? -3.689 -27.787 -19.045 1.00 44.69 497 ALA A O 1
ATOM 3835 N N . ASN A 1 498 ? -5.763 -28.600 -19.200 1.00 43.56 498 ASN A N 1
ATOM 3836 C CA . ASN A 1 498 ? -5.507 -29.589 -20.261 1.00 43.56 498 ASN A CA 1
ATOM 3837 C C . ASN A 1 498 ? -5.197 -28.948 -21.645 1.00 43.56 498 ASN A C 1
ATOM 3839 O O . ASN A 1 498 ? -5.533 -29.522 -22.681 1.00 43.56 498 ASN A O 1
ATOM 3843 N N . LEU A 1 499 ? -4.610 -27.747 -21.691 1.00 50.00 499 LEU A N 1
ATOM 3844 C CA . LEU A 1 499 ? -4.279 -27.003 -22.909 1.00 50.00 499 LEU A CA 1
ATOM 3845 C C . LEU A 1 499 ? -2.761 -26.853 -23.050 1.00 50.00 499 LEU A C 1
ATOM 3847 O O . LEU A 1 499 ? -2.045 -26.681 -22.069 1.00 50.00 499 LEU A O 1
ATOM 3851 N N . SER A 1 500 ? -2.273 -26.905 -24.292 1.00 62.09 500 SER A N 1
ATOM 3852 C CA . SER A 1 500 ? -0.874 -26.591 -24.607 1.00 62.09 500 SER A CA 1
ATOM 3853 C C . SER A 1 500 ? -0.535 -25.140 -24.228 1.00 62.09 500 SER A C 1
ATOM 3855 O O . SER A 1 500 ? -1.399 -24.266 -24.338 1.00 62.09 500 SER A O 1
ATOM 3857 N N . THR A 1 501 ? 0.717 -24.866 -23.840 1.00 70.50 501 THR A N 1
ATOM 3858 C CA . THR A 1 501 ? 1.227 -23.520 -23.497 1.00 70.50 501 THR A CA 1
ATOM 3859 C C . THR A 1 501 ? 0.836 -22.479 -24.552 1.00 70.50 501 THR A C 1
ATOM 3861 O O . THR A 1 501 ? 0.265 -21.445 -24.222 1.00 70.50 501 THR A O 1
ATOM 3864 N N . PHE A 1 502 ? 0.992 -22.811 -25.838 1.00 78.81 502 PHE A N 1
ATOM 3865 C CA . PHE A 1 502 ? 0.583 -21.957 -26.957 1.00 78.81 502 PHE A CA 1
ATOM 3866 C C . PHE A 1 502 ? -0.917 -21.627 -26.965 1.00 78.81 502 PHE A C 1
ATOM 3868 O O . PHE A 1 502 ? -1.300 -20.476 -27.153 1.00 78.81 502 PHE A O 1
ATOM 3875 N N . SER A 1 503 ? -1.788 -22.618 -26.743 1.00 79.69 503 SER A N 1
ATOM 3876 C CA . SER A 1 503 ? -3.243 -22.396 -26.728 1.00 79.69 503 SER A CA 1
ATOM 3877 C C . SER A 1 503 ? -3.678 -21.478 -25.584 1.00 79.69 503 SER A C 1
ATOM 3879 O O . SER A 1 503 ? -4.596 -20.684 -25.775 1.00 79.69 503 SER A O 1
ATOM 3881 N N . SER A 1 504 ? -3.010 -21.557 -24.426 1.00 79.56 504 SER A N 1
ATOM 3882 C CA . SER A 1 504 ? -3.264 -20.647 -23.303 1.00 79.56 504 SER A CA 1
ATOM 3883 C C . SER A 1 504 ? -2.891 -19.209 -23.664 1.00 79.56 504 SER A C 1
ATOM 3885 O O . SER A 1 504 ? -3.735 -18.327 -23.534 1.00 79.56 504 SER A O 1
ATOM 3887 N N . HIS A 1 505 ? -1.687 -18.984 -24.205 1.00 84.12 505 HIS A N 1
ATOM 3888 C CA . HIS A 1 505 ? -1.257 -17.656 -24.665 1.00 84.12 505 HIS A CA 1
ATOM 3889 C C . HIS A 1 505 ? -2.197 -17.087 -25.735 1.00 84.12 505 HIS A C 1
ATOM 3891 O O . HIS A 1 505 ? -2.611 -15.934 -25.663 1.00 84.12 505 HIS A O 1
ATOM 3897 N N . MET A 1 506 ? -2.610 -17.901 -26.712 1.00 88.25 506 MET A N 1
ATOM 3898 C CA . MET A 1 506 ? -3.531 -17.445 -27.759 1.00 88.25 506 MET A CA 1
ATOM 3899 C C . MET A 1 506 ? -4.925 -17.116 -27.220 1.00 88.25 506 MET A C 1
ATOM 3901 O O . MET A 1 506 ? -5.537 -16.153 -27.684 1.00 88.25 506 MET A O 1
ATOM 3905 N N . SER A 1 507 ? -5.426 -17.878 -26.242 1.00 86.44 507 SER A N 1
ATOM 3906 C CA . SER A 1 507 ? -6.690 -17.555 -25.574 1.00 86.44 507 SER A CA 1
ATOM 3907 C C . SER A 1 507 ? -6.584 -16.229 -24.825 1.00 86.44 507 SER A C 1
ATOM 3909 O O . SER A 1 507 ? -7.397 -15.343 -25.076 1.00 86.44 507 SER A O 1
ATOM 3911 N N . ASN A 1 508 ? -5.539 -16.061 -24.006 1.00 88.19 508 ASN A N 1
ATOM 3912 C CA . ASN A 1 508 ? -5.280 -14.834 -23.250 1.00 88.19 508 ASN A CA 1
ATOM 3913 C C . ASN A 1 508 ? -5.202 -13.620 -24.179 1.00 88.19 508 ASN A C 1
ATOM 3915 O O . ASN A 1 508 ? -5.890 -12.626 -23.972 1.00 88.19 508 ASN A O 1
ATOM 3919 N N . ILE A 1 509 ? -4.425 -13.710 -25.260 1.00 90.94 509 ILE A N 1
ATOM 3920 C CA . ILE A 1 509 ? -4.297 -12.628 -26.244 1.00 90.94 509 ILE A CA 1
ATOM 3921 C C . ILE A 1 509 ? -5.645 -12.323 -26.913 1.00 90.94 509 ILE A C 1
ATOM 3923 O O . ILE A 1 509 ? -5.970 -11.155 -27.136 1.00 90.94 509 ILE A O 1
ATOM 3927 N N . ALA A 1 510 ? -6.458 -13.337 -27.215 1.00 90.56 510 ALA A N 1
ATOM 3928 C CA . ALA A 1 510 ? -7.789 -13.131 -27.780 1.00 90.56 510 ALA A CA 1
ATOM 3929 C C . ALA A 1 510 ? -8.754 -12.450 -26.791 1.00 90.56 510 ALA A C 1
ATOM 3931 O O . ALA A 1 510 ? -9.568 -11.626 -27.219 1.00 90.56 510 ALA A O 1
ATOM 3932 N N . ASP A 1 511 ? -8.675 -12.770 -25.496 1.00 89.94 511 ASP A N 1
ATOM 3933 C CA . ASP A 1 511 ? -9.391 -12.068 -24.422 1.00 89.94 511 ASP A CA 1
ATOM 3934 C C . ASP A 1 511 ? -8.920 -10.611 -24.314 1.00 89.94 511 ASP A C 1
ATOM 3936 O O . ASP A 1 511 ? -9.730 -9.686 -24.402 1.00 89.94 511 ASP A O 1
ATOM 3940 N N . MET A 1 512 ? -7.604 -10.386 -24.290 1.00 92.06 512 MET A N 1
ATOM 3941 C CA . MET A 1 512 ? -6.998 -9.050 -24.281 1.00 92.06 512 MET A CA 1
ATOM 3942 C C . MET A 1 512 ? -7.474 -8.194 -25.463 1.00 92.06 512 MET A C 1
ATOM 3944 O O . MET A 1 512 ? -7.790 -7.019 -25.287 1.00 92.06 512 MET A O 1
ATOM 3948 N N . MET A 1 513 ? -7.578 -8.759 -26.672 1.00 92.50 513 MET A N 1
ATOM 3949 C CA . MET A 1 513 ? -8.108 -8.043 -27.843 1.00 92.50 513 MET A CA 1
ATOM 3950 C C . MET A 1 513 ? -9.571 -7.609 -27.666 1.00 92.50 513 MET A C 1
ATOM 3952 O O . MET A 1 513 ? -9.950 -6.550 -28.168 1.00 92.50 513 MET A O 1
ATOM 3956 N N . ARG A 1 514 ? -10.399 -8.392 -26.959 1.00 90.44 514 ARG A N 1
ATOM 3957 C CA . ARG A 1 514 ? -11.801 -8.037 -26.663 1.00 90.44 514 ARG A CA 1
ATOM 3958 C C . ARG A 1 514 ? -11.914 -6.949 -25.598 1.00 90.44 514 ARG A C 1
ATOM 3960 O O . ARG A 1 514 ? -12.832 -6.134 -25.659 1.00 90.44 514 ARG A O 1
ATOM 3967 N N . GLU A 1 515 ? -10.997 -6.939 -24.639 1.00 89.38 515 GLU A N 1
ATOM 3968 C CA . GLU A 1 515 ? -11.034 -6.044 -23.477 1.00 89.38 515 GLU A CA 1
ATOM 3969 C C . GLU A 1 515 ? -10.276 -4.728 -23.670 1.00 89.38 515 GLU A C 1
ATOM 3971 O O . GLU A 1 515 ? -10.462 -3.787 -22.893 1.00 89.38 515 GLU A O 1
ATOM 3976 N N . CYS A 1 516 ? -9.438 -4.635 -24.704 1.00 91.50 516 CYS A N 1
ATOM 3977 C CA . CYS A 1 516 ? -8.567 -3.489 -24.916 1.00 91.50 516 CYS A CA 1
ATOM 3978 C C . CYS A 1 516 ? -9.349 -2.186 -25.138 1.00 91.50 516 CYS A C 1
ATOM 3980 O O . CYS A 1 516 ? -10.077 -2.016 -26.121 1.00 91.50 516 CYS A O 1
ATOM 3982 N N . ARG A 1 517 ? -9.154 -1.229 -24.226 1.00 91.12 517 ARG A N 1
ATOM 3983 C CA . ARG A 1 517 ? -9.737 0.118 -24.274 1.00 91.12 517 ARG A CA 1
ATOM 3984 C C . ARG A 1 517 ? -8.630 1.161 -24.246 1.00 91.12 517 ARG A C 1
ATOM 3986 O O . ARG A 1 517 ? -7.884 1.233 -23.274 1.00 91.12 517 ARG A O 1
ATOM 3993 N N . SER A 1 518 ? -8.554 1.972 -25.300 1.00 89.62 518 SER A N 1
ATOM 3994 C CA . SER A 1 518 ? -7.608 3.087 -25.410 1.00 89.62 518 SER A CA 1
ATOM 3995 C C . SER A 1 518 ? -7.964 4.223 -24.430 1.00 89.62 518 SER A C 1
ATOM 3997 O O . SER A 1 518 ? -9.151 4.544 -24.323 1.00 89.62 518 SER A O 1
ATOM 3999 N N . PRO A 1 519 ? -6.984 4.863 -23.762 1.00 92.62 519 PRO A N 1
ATOM 4000 C CA . PRO A 1 519 ? -5.550 4.551 -23.792 1.00 92.62 519 PRO A CA 1
ATOM 4001 C C . PRO A 1 519 ? -5.247 3.209 -23.112 1.00 92.62 519 PRO A C 1
ATOM 4003 O O . PRO A 1 519 ? -5.742 2.951 -22.016 1.00 92.62 519 PRO A O 1
ATOM 4006 N N . ALA A 1 520 ? -4.438 2.359 -23.747 1.00 94.06 520 ALA A N 1
ATOM 4007 C CA . ALA A 1 520 ? -4.145 1.008 -23.263 1.00 94.06 520 ALA A CA 1
ATOM 4008 C C . ALA A 1 520 ? -2.640 0.740 -23.199 1.00 94.06 520 ALA A C 1
ATOM 4010 O O . ALA A 1 520 ? -1.908 1.176 -24.089 1.00 94.06 520 ALA A O 1
ATOM 4011 N N . LEU A 1 521 ? -2.212 -0.031 -22.199 1.00 96.44 521 LEU A N 1
ATOM 4012 C CA . LEU A 1 521 ? -0.888 -0.646 -22.137 1.00 96.44 521 LEU A CA 1
ATOM 4013 C C . LEU A 1 521 ? -1.035 -2.153 -22.335 1.00 96.44 521 LEU A C 1
ATOM 4015 O O . LEU A 1 521 ? -1.808 -2.791 -21.627 1.00 96.44 521 LEU A O 1
ATOM 4019 N N . VAL A 1 522 ? -0.291 -2.718 -23.279 1.00 97.00 522 VAL A N 1
ATOM 4020 C CA . VAL A 1 522 ? -0.286 -4.149 -23.592 1.00 97.00 522 VAL A CA 1
ATOM 4021 C C . VAL A 1 522 ? 1.122 -4.696 -23.395 1.00 97.00 522 VAL A C 1
ATOM 4023 O O . VAL A 1 522 ? 2.082 -4.177 -23.965 1.00 97.00 522 VAL A O 1
ATOM 4026 N N . LEU A 1 523 ? 1.245 -5.748 -22.595 1.00 96.69 523 LEU A N 1
ATOM 4027 C CA . LEU A 1 523 ? 2.500 -6.410 -22.258 1.00 96.69 523 LEU A CA 1
ATOM 4028 C C . LEU A 1 523 ? 2.445 -7.850 -22.762 1.00 96.69 523 LEU A C 1
ATOM 4030 O O . LEU A 1 523 ? 1.545 -8.595 -22.381 1.00 96.69 523 LEU A O 1
ATOM 4034 N N . LEU A 1 524 ? 3.389 -8.226 -23.621 1.00 94.50 524 LEU A N 1
ATOM 4035 C CA . LEU A 1 524 ? 3.444 -9.554 -24.236 1.00 94.50 524 LEU A CA 1
ATOM 4036 C C . LEU A 1 524 ? 4.817 -10.168 -23.988 1.00 94.50 524 LEU A C 1
ATOM 4038 O O . LEU A 1 524 ? 5.807 -9.706 -24.561 1.00 94.50 524 LEU A O 1
ATOM 4042 N N . ASP A 1 525 ? 4.905 -11.186 -23.142 1.00 91.44 525 ASP A N 1
ATOM 4043 C CA . ASP A 1 525 ? 6.152 -11.923 -22.966 1.00 91.44 525 ASP A CA 1
ATOM 4044 C C . ASP A 1 525 ? 6.282 -12.999 -24.045 1.00 91.44 525 ASP A C 1
ATOM 4046 O O . ASP A 1 525 ? 5.342 -13.738 -24.309 1.00 91.44 525 ASP A O 1
ATOM 4050 N N . GLU A 1 526 ? 7.437 -13.047 -24.707 1.00 88.06 526 GLU A N 1
ATOM 4051 C CA . GLU A 1 526 ? 7.730 -14.015 -25.766 1.00 88.06 526 GLU A CA 1
ATOM 4052 C C . GLU A 1 526 ? 6.651 -14.102 -26.870 1.00 88.06 526 GLU A C 1
ATOM 4054 O O . GLU A 1 526 ? 6.200 -15.172 -27.270 1.00 88.06 526 GLU A O 1
ATOM 4059 N N . ALA A 1 527 ? 6.248 -12.953 -27.421 1.00 84.81 527 ALA A N 1
ATOM 4060 C CA . ALA A 1 527 ? 5.149 -12.882 -28.385 1.00 84.81 527 ALA A CA 1
ATOM 4061 C C . ALA A 1 527 ? 5.337 -13.835 -29.589 1.00 84.81 527 ALA A C 1
ATOM 4063 O O . ALA A 1 527 ? 6.267 -13.675 -30.390 1.00 84.81 527 ALA A O 1
ATOM 4064 N N . GLY A 1 528 ? 4.403 -14.783 -29.728 1.00 79.56 528 GLY A N 1
ATOM 4065 C CA . GLY A 1 528 ? 4.349 -15.765 -30.813 1.00 79.56 528 GLY A CA 1
ATOM 4066 C C . GLY A 1 528 ? 5.055 -17.097 -30.534 1.00 79.56 528 GLY A C 1
ATOM 4067 O O . GLY A 1 528 ? 5.180 -17.890 -31.465 1.00 79.56 528 GLY A O 1
ATOM 4068 N N . THR A 1 529 ? 5.560 -17.352 -29.316 1.00 80.12 529 THR A N 1
ATOM 4069 C CA . THR A 1 529 ? 6.267 -18.608 -28.988 1.00 80.12 529 THR A CA 1
ATOM 4070 C C . THR A 1 529 ? 5.334 -19.795 -28.780 1.00 80.12 529 THR A C 1
ATOM 4072 O O . THR A 1 529 ? 4.135 -19.636 -28.587 1.00 80.12 529 THR A O 1
ATOM 4075 N N . GLY A 1 530 ? 5.884 -21.014 -28.848 1.00 75.25 530 GLY A N 1
ATOM 4076 C CA . GLY A 1 530 ? 5.134 -22.260 -28.631 1.00 75.25 530 GLY A CA 1
ATOM 4077 C C . GLY A 1 530 ? 4.592 -22.930 -29.901 1.00 75.25 530 GLY A C 1
ATOM 4078 O O . GLY A 1 530 ? 3.859 -23.911 -29.796 1.00 75.25 530 GLY A O 1
ATOM 4079 N N . THR A 1 531 ? 4.968 -22.437 -31.085 1.00 79.94 531 THR A N 1
ATOM 4080 C CA . THR A 1 531 ? 4.663 -23.038 -32.396 1.00 79.94 531 THR A CA 1
ATOM 4081 C C . THR A 1 531 ? 5.900 -23.021 -33.309 1.00 79.94 531 THR A C 1
ATOM 4083 O O . THR A 1 531 ? 7.001 -22.685 -32.860 1.00 79.94 531 THR A O 1
ATOM 4086 N N . ASP A 1 532 ? 5.731 -23.404 -34.577 1.00 82.81 532 ASP A N 1
ATOM 4087 C CA . ASP A 1 532 ? 6.752 -23.282 -35.619 1.00 82.81 532 ASP A CA 1
ATOM 4088 C C . ASP A 1 532 ? 7.401 -21.877 -35.606 1.00 82.81 532 ASP A C 1
ATOM 4090 O O . ASP A 1 532 ? 6.685 -20.875 -35.536 1.00 82.81 532 ASP A O 1
ATOM 4094 N N . PRO A 1 533 ? 8.743 -21.758 -35.643 1.00 81.62 533 PRO A N 1
ATOM 4095 C CA . PRO A 1 533 ? 9.414 -20.465 -35.544 1.00 81.62 533 PRO A CA 1
ATOM 4096 C C . PRO A 1 533 ? 9.047 -19.446 -36.628 1.00 81.62 533 PRO A C 1
ATOM 4098 O O . PRO A 1 533 ? 9.047 -18.245 -36.342 1.00 81.62 533 PRO A O 1
ATOM 4101 N N . GLU A 1 534 ? 8.757 -19.878 -37.857 1.00 81.56 534 GLU A N 1
ATOM 4102 C CA . GLU A 1 534 ? 8.377 -18.967 -38.941 1.00 81.56 534 GLU A CA 1
ATOM 4103 C C . GLU A 1 534 ? 6.937 -18.486 -38.753 1.00 81.56 534 GLU A C 1
ATOM 4105 O O . GLU A 1 534 ? 6.681 -17.276 -38.780 1.00 81.56 534 GLU A O 1
ATOM 4110 N N . GLU A 1 535 ? 6.013 -19.411 -38.476 1.00 84.00 535 GLU A N 1
ATOM 4111 C CA . GLU A 1 535 ? 4.609 -19.083 -38.203 1.00 84.00 535 GLU A CA 1
ATOM 4112 C C . GLU A 1 535 ? 4.466 -18.213 -36.949 1.00 84.00 535 GLU A C 1
ATOM 4114 O O . GLU A 1 535 ? 3.793 -17.180 -36.976 1.00 84.00 535 GLU A O 1
ATOM 4119 N N . GLY A 1 536 ? 5.151 -18.581 -35.866 1.00 85.50 536 GLY A N 1
ATOM 4120 C CA . GLY A 1 536 ? 5.167 -17.856 -34.597 1.00 85.50 536 GLY A CA 1
ATOM 4121 C C . GLY A 1 536 ? 5.745 -16.452 -34.741 1.00 85.50 536 GLY A C 1
ATOM 4122 O O . GLY A 1 536 ? 5.177 -15.482 -34.235 1.00 85.50 536 GLY A O 1
ATOM 4123 N N . SER A 1 537 ? 6.819 -16.302 -35.523 1.00 86.25 537 SER A N 1
ATOM 4124 C CA . SER A 1 537 ? 7.392 -14.991 -35.823 1.00 86.25 537 SER A CA 1
ATOM 4125 C C . SER A 1 537 ? 6.440 -14.103 -36.631 1.00 86.25 537 SER A C 1
ATOM 4127 O O . SER A 1 537 ? 6.366 -12.902 -36.363 1.00 86.25 537 SER A O 1
ATOM 4129 N N . ALA A 1 538 ? 5.742 -14.647 -37.632 1.00 86.50 538 ALA A N 1
ATOM 4130 C CA . ALA A 1 538 ? 4.775 -13.887 -38.427 1.00 86.50 538 ALA A CA 1
ATOM 4131 C C . ALA A 1 538 ? 3.555 -13.483 -37.585 1.00 86.50 538 ALA A C 1
ATOM 4133 O O . ALA A 1 538 ? 3.109 -12.332 -37.630 1.00 86.50 538 ALA A O 1
ATOM 4134 N N . LEU A 1 539 ? 3.063 -14.413 -36.767 1.00 89.75 539 LEU A N 1
ATOM 4135 C CA . LEU A 1 539 ? 1.939 -14.202 -35.865 1.00 89.75 539 LEU A CA 1
ATOM 4136 C C . LEU A 1 539 ? 2.256 -13.149 -34.797 1.00 89.75 539 LEU A C 1
ATOM 4138 O O . LEU A 1 539 ? 1.454 -12.243 -34.585 1.00 89.75 539 LEU A O 1
ATOM 4142 N N . GLY A 1 540 ? 3.435 -13.204 -34.174 1.00 92.06 540 GLY A N 1
ATOM 4143 C CA . GLY A 1 540 ? 3.848 -12.227 -33.166 1.00 92.06 540 GLY A CA 1
ATOM 4144 C C . GLY A 1 540 ? 3.914 -10.796 -33.715 1.00 92.06 540 GLY A C 1
ATOM 4145 O O . GLY A 1 540 ? 3.423 -9.870 -33.068 1.00 92.06 540 GLY A O 1
ATOM 4146 N N . VAL A 1 541 ? 4.429 -10.603 -34.939 1.00 92.62 541 VAL A N 1
ATOM 4147 C CA . VAL A 1 541 ? 4.406 -9.287 -35.612 1.00 92.62 541 VAL A CA 1
ATOM 4148 C C . VAL A 1 541 ? 2.967 -8.822 -35.846 1.00 92.62 541 VAL A C 1
ATOM 4150 O O . VAL A 1 541 ? 2.644 -7.672 -35.548 1.00 92.62 541 VAL A O 1
ATOM 4153 N N . ALA A 1 542 ? 2.092 -9.707 -36.334 1.00 93.94 542 ALA A N 1
ATOM 4154 C CA . ALA A 1 542 ? 0.691 -9.379 -36.590 1.00 93.94 542 ALA A CA 1
ATOM 4155 C C . ALA A 1 542 ? -0.073 -9.005 -35.307 1.00 93.94 542 ALA A C 1
ATOM 4157 O O . ALA A 1 542 ? -0.841 -8.046 -35.318 1.00 93.94 542 ALA A O 1
ATOM 4158 N N . ILE A 1 543 ? 0.162 -9.715 -34.199 1.00 94.75 543 ILE A N 1
ATOM 4159 C CA . ILE A 1 543 ? -0.457 -9.434 -32.894 1.00 94.75 543 ILE A CA 1
ATOM 4160 C C . ILE A 1 543 ? -0.012 -8.067 -32.364 1.00 94.75 543 ILE A C 1
ATOM 4162 O O . ILE A 1 543 ? -0.854 -7.241 -32.004 1.00 94.75 543 ILE A O 1
ATOM 4166 N N . VAL A 1 544 ? 1.297 -7.799 -32.342 1.00 94.81 544 VAL A N 1
ATOM 4167 C CA . VAL A 1 544 ? 1.842 -6.515 -31.865 1.00 94.81 544 VAL A CA 1
ATOM 4168 C C . VAL A 1 544 ? 1.295 -5.351 -32.691 1.00 94.81 544 VAL A C 1
ATOM 4170 O O . VAL A 1 544 ? 0.846 -4.340 -32.143 1.00 94.81 544 VAL A O 1
ATOM 4173 N N . ASP A 1 545 ? 1.303 -5.488 -34.016 1.00 92.75 545 ASP A N 1
ATOM 4174 C CA . ASP A 1 545 ? 0.823 -4.447 -34.919 1.00 92.75 545 ASP A CA 1
ATOM 4175 C C . ASP A 1 545 ? -0.704 -4.263 -34.837 1.00 92.75 545 ASP A C 1
ATOM 4177 O O . ASP A 1 545 ? -1.185 -3.132 -34.942 1.00 92.75 545 ASP A O 1
ATOM 4181 N N . HIS A 1 546 ? -1.468 -5.323 -34.545 1.00 94.31 546 HIS A N 1
ATOM 4182 C CA . HIS A 1 546 ? -2.905 -5.235 -34.274 1.00 94.31 546 HIS A CA 1
ATOM 4183 C C . HIS A 1 546 ? -3.200 -4.361 -33.049 1.00 94.31 546 HIS A C 1
ATOM 4185 O O . HIS A 1 546 ? -3.960 -3.397 -33.157 1.00 94.31 546 HIS A O 1
ATOM 4191 N N . PHE A 1 547 ? -2.578 -4.631 -31.897 1.00 95.31 547 PHE A N 1
ATOM 4192 C CA . PHE A 1 547 ? -2.789 -3.815 -30.692 1.00 95.31 547 PHE A CA 1
ATOM 4193 C C . PHE A 1 547 ? -2.394 -2.350 -30.915 1.00 95.31 547 PHE A C 1
ATOM 4195 O O . PHE A 1 547 ? -3.123 -1.432 -30.530 1.00 95.31 547 PHE A O 1
ATOM 4202 N N . ARG A 1 548 ? -1.285 -2.113 -31.620 1.00 92.62 548 ARG A N 1
ATOM 4203 C CA . ARG A 1 548 ? -0.851 -0.763 -31.997 1.00 92.62 548 ARG A CA 1
ATOM 4204 C C . ARG A 1 548 ? -1.870 -0.052 -32.895 1.00 92.62 548 ARG A C 1
ATOM 4206 O O . ARG A 1 548 ? -2.201 1.100 -32.638 1.00 92.62 548 ARG A O 1
ATOM 4213 N N . ARG A 1 549 ? -2.341 -0.678 -33.980 1.00 91.12 549 ARG A N 1
ATOM 4214 C CA . ARG A 1 549 ? -3.168 -0.001 -35.003 1.00 91.12 549 ARG A CA 1
ATOM 4215 C C . ARG A 1 549 ? -4.647 0.033 -34.649 1.00 91.12 549 ARG A C 1
ATOM 4217 O O . ARG A 1 549 ? -5.283 1.078 -34.786 1.00 91.12 549 ARG A O 1
ATOM 4224 N N . ASN A 1 550 ? -5.192 -1.102 -34.227 1.00 91.94 550 ASN A N 1
ATOM 4225 C CA . ASN A 1 550 ? -6.622 -1.279 -33.997 1.00 91.94 550 ASN A CA 1
ATOM 4226 C C . ASN A 1 550 ? -7.017 -0.780 -32.611 1.00 91.94 550 ASN A C 1
ATOM 4228 O O . ASN A 1 550 ? -7.991 -0.039 -32.487 1.00 91.94 550 ASN A O 1
ATOM 4232 N N . CYS A 1 551 ? -6.234 -1.127 -31.588 1.00 88.56 551 CYS A N 1
ATOM 4233 C CA . CYS A 1 551 ? -6.513 -0.708 -30.218 1.00 88.56 551 CYS A CA 1
ATOM 4234 C C . CYS A 1 551 ? -5.865 0.631 -29.850 1.00 88.56 551 CYS A C 1
ATOM 4236 O O . CYS A 1 551 ? -6.208 1.196 -28.814 1.00 88.56 551 CYS A O 1
ATOM 4238 N N . LYS A 1 552 ? -4.945 1.151 -30.681 1.00 92.00 552 LYS A N 1
ATOM 4239 C CA . LYS A 1 552 ? -4.136 2.344 -30.368 1.00 92.00 552 LYS A CA 1
ATOM 4240 C C . LYS A 1 552 ? -3.454 2.213 -29.002 1.00 92.00 552 LYS A C 1
ATOM 4242 O O . LYS A 1 552 ? -3.408 3.168 -28.230 1.00 92.00 552 LYS A O 1
ATOM 4247 N N . ALA A 1 553 ? -3.006 1.000 -28.691 1.00 94.31 553 ALA A N 1
ATOM 4248 C CA . ALA A 1 553 ? -2.343 0.682 -27.442 1.00 94.31 553 ALA A CA 1
ATOM 4249 C C . ALA A 1 553 ? -0.848 0.994 -27.532 1.00 94.31 553 ALA A C 1
ATOM 4251 O O . ALA A 1 553 ? -0.238 0.886 -28.601 1.00 94.31 553 ALA A O 1
ATOM 4252 N N . GLN A 1 554 ? -0.256 1.310 -26.386 1.00 96.56 554 GLN A N 1
ATOM 4253 C CA . GLN A 1 554 ? 1.179 1.184 -26.198 1.00 96.56 554 GLN A CA 1
ATOM 4254 C C . GLN A 1 554 ? 1.504 -0.281 -25.924 1.00 96.56 554 GLN A C 1
ATOM 4256 O O . GLN A 1 554 ? 0.856 -0.915 -25.094 1.00 96.56 554 GLN A O 1
ATOM 4261 N N . VAL A 1 555 ? 2.475 -0.834 -26.645 1.00 97.00 555 VAL A N 1
ATOM 4262 C CA . VAL A 1 555 ? 2.788 -2.267 -26.611 1.00 97.00 555 VAL A CA 1
ATOM 4263 C C . VAL A 1 555 ? 4.240 -2.457 -26.206 1.00 97.00 555 VAL A C 1
ATOM 4265 O O . VAL A 1 555 ? 5.133 -1.921 -26.855 1.00 97.00 555 VAL A O 1
ATOM 4268 N N . ILE A 1 556 ? 4.492 -3.252 -25.170 1.00 97.00 556 ILE A N 1
ATOM 4269 C CA . ILE A 1 556 ? 5.833 -3.720 -24.814 1.00 97.00 556 ILE A CA 1
ATOM 4270 C C . ILE A 1 556 ? 5.848 -5.229 -25.002 1.00 97.00 556 ILE A C 1
ATOM 4272 O O . ILE A 1 556 ? 5.172 -5.953 -24.275 1.00 97.00 556 ILE A O 1
ATOM 4276 N N . ALA A 1 557 ? 6.615 -5.700 -25.980 1.00 95.25 557 ALA A N 1
ATOM 4277 C CA . ALA A 1 557 ? 6.705 -7.117 -26.291 1.00 95.25 557 ALA A CA 1
ATOM 4278 C C . ALA A 1 557 ? 8.138 -7.625 -26.143 1.00 95.25 557 ALA A C 1
ATOM 4280 O O . ALA A 1 557 ? 9.086 -7.007 -26.623 1.00 95.25 557 ALA A O 1
ATOM 4281 N N . SER A 1 558 ? 8.293 -8.770 -25.495 1.00 92.31 558 SER A N 1
ATOM 4282 C CA . SER A 1 558 ? 9.544 -9.514 -25.405 1.00 92.31 558 SER A CA 1
ATOM 4283 C C . SER A 1 558 ? 9.586 -10.568 -26.518 1.00 92.31 558 SER A C 1
ATOM 4285 O O . SER A 1 558 ? 8.551 -11.101 -26.918 1.00 92.31 558 SER A O 1
ATOM 4287 N N . THR A 1 559 ? 10.760 -10.832 -27.101 1.00 88.25 559 THR A N 1
ATOM 4288 C CA . THR A 1 559 ? 10.866 -11.808 -28.195 1.00 88.25 559 THR A CA 1
ATOM 4289 C C . THR A 1 559 ? 12.251 -12.426 -28.358 1.00 88.25 559 THR A C 1
ATOM 4291 O O . THR A 1 559 ? 13.290 -11.802 -28.111 1.00 88.25 559 THR A O 1
ATOM 4294 N N . HIS A 1 560 ? 12.245 -13.652 -28.877 1.00 83.69 560 HIS A N 1
ATOM 4295 C CA . HIS A 1 560 ? 13.411 -14.352 -29.409 1.00 83.69 560 HIS A CA 1
ATOM 4296 C C . HIS A 1 560 ? 13.401 -14.446 -30.938 1.00 83.69 560 HIS A C 1
ATOM 4298 O O . HIS A 1 560 ? 14.437 -14.735 -31.540 1.00 83.69 560 HIS A O 1
ATOM 4304 N N . TYR A 1 561 ? 12.269 -14.147 -31.581 1.00 83.62 561 TYR A N 1
ATOM 4305 C CA . TYR A 1 561 ? 12.094 -14.348 -33.011 1.00 83.62 561 TYR A CA 1
ATOM 4306 C C . TYR A 1 561 ? 12.714 -13.243 -33.857 1.00 83.62 561 TYR A C 1
ATOM 4308 O O . TYR A 1 561 ? 12.621 -12.048 -33.565 1.00 83.62 561 TYR A O 1
ATOM 4316 N N . ARG A 1 562 ? 13.316 -13.661 -34.974 1.00 77.69 562 ARG A N 1
ATOM 4317 C CA . ARG A 1 562 ? 13.976 -12.767 -35.930 1.00 77.69 562 ARG A CA 1
ATOM 4318 C C . ARG A 1 562 ? 12.998 -11.765 -36.551 1.00 77.69 562 ARG A C 1
ATOM 4320 O O . ARG A 1 562 ? 13.375 -10.609 -36.716 1.00 77.69 562 ARG A O 1
ATOM 4327 N N . GLY A 1 563 ? 11.759 -12.155 -36.854 1.00 82.00 563 GLY A N 1
ATOM 4328 C CA . GLY A 1 563 ? 10.803 -11.256 -37.509 1.00 82.00 563 GLY A CA 1
ATOM 4329 C C . GLY A 1 563 ? 10.416 -10.050 -36.656 1.00 82.00 563 GLY A C 1
ATOM 4330 O O . GLY A 1 563 ? 10.357 -8.949 -37.193 1.00 82.00 563 GLY A O 1
ATOM 4331 N N . LEU A 1 564 ? 10.260 -10.199 -35.334 1.00 86.06 564 LEU A N 1
ATOM 4332 C CA . LEU A 1 564 ? 9.993 -9.053 -34.453 1.00 86.06 564 LEU A CA 1
ATOM 4333 C C . LEU A 1 564 ? 11.220 -8.137 -34.309 1.00 86.06 564 LEU A C 1
ATOM 4335 O O . LEU A 1 564 ? 11.062 -6.918 -34.248 1.00 86.06 564 LEU A O 1
ATOM 4339 N N . LYS A 1 565 ? 12.443 -8.691 -34.325 1.00 84.44 565 LYS A N 1
ATOM 4340 C CA . LYS A 1 565 ? 13.679 -7.884 -34.362 1.00 84.44 565 LYS A CA 1
ATOM 4341 C C . LYS A 1 565 ? 13.781 -7.069 -35.657 1.00 84.44 565 LYS A C 1
ATOM 4343 O O . LYS A 1 565 ? 14.126 -5.894 -35.612 1.00 84.44 565 LYS A O 1
ATOM 4348 N N . ILE A 1 566 ? 13.458 -7.679 -36.801 1.00 80.56 566 ILE A N 1
ATOM 4349 C CA . ILE A 1 566 ? 13.438 -6.998 -38.107 1.00 80.56 566 ILE A CA 1
ATOM 4350 C C . ILE A 1 566 ? 12.336 -5.936 -38.145 1.00 80.56 566 ILE A C 1
ATOM 4352 O O . ILE A 1 566 ? 12.577 -4.825 -38.607 1.00 80.56 566 ILE A O 1
ATOM 4356 N N . TYR A 1 567 ? 11.145 -6.249 -37.630 1.00 84.25 567 TYR A N 1
ATOM 4357 C CA . TYR A 1 567 ? 10.046 -5.293 -37.507 1.00 84.25 567 TYR A CA 1
ATOM 4358 C C . TYR A 1 567 ? 10.471 -4.050 -36.711 1.00 84.25 567 TYR A C 1
ATOM 4360 O O . TYR A 1 567 ? 10.272 -2.933 -37.182 1.00 84.25 567 TYR A O 1
ATOM 4368 N N . ALA A 1 568 ? 11.144 -4.241 -35.571 1.00 85.69 568 ALA A N 1
ATOM 4369 C CA . ALA A 1 568 ? 11.677 -3.145 -34.761 1.00 85.69 568 ALA A CA 1
ATOM 4370 C C . ALA A 1 568 ? 12.812 -2.359 -35.436 1.00 85.69 568 ALA A C 1
ATOM 4372 O O . ALA A 1 568 ? 12.992 -1.183 -35.146 1.00 85.69 568 ALA A O 1
ATOM 4373 N N . ALA A 1 569 ? 13.592 -2.990 -36.318 1.00 77.44 569 ALA A N 1
ATOM 4374 C CA . ALA A 1 569 ? 14.670 -2.322 -37.047 1.00 77.44 569 ALA A CA 1
ATOM 4375 C C . ALA A 1 569 ? 14.172 -1.504 -38.254 1.00 77.44 569 ALA A C 1
ATOM 4377 O O . ALA A 1 569 ? 14.832 -0.545 -38.646 1.00 77.44 569 ALA A O 1
ATOM 4378 N N . ASN A 1 570 ? 13.036 -1.884 -38.847 1.00 80.56 570 ASN A N 1
ATOM 4379 C CA . ASN A 1 570 ? 12.540 -1.300 -40.096 1.00 80.56 570 ASN A CA 1
ATOM 4380 C C . ASN A 1 570 ? 11.446 -0.235 -39.914 1.00 80.56 570 ASN A C 1
ATOM 4382 O O . ASN A 1 570 ? 11.228 0.552 -40.834 1.00 80.56 570 ASN A O 1
ATOM 4386 N N . ASP A 1 571 ? 10.727 -0.210 -38.787 1.00 83.69 571 ASP A N 1
ATOM 4387 C CA . ASP A 1 571 ? 9.721 0.823 -38.500 1.00 83.69 571 ASP A CA 1
ATOM 4388 C C . ASP A 1 571 ? 10.253 1.788 -37.434 1.00 83.69 571 ASP A C 1
ATOM 4390 O O . ASP A 1 571 ? 10.374 1.430 -36.268 1.00 83.69 571 ASP A O 1
ATOM 4394 N N . GLU A 1 572 ? 10.518 3.039 -37.822 1.00 78.50 572 GLU A N 1
ATOM 4395 C CA . GLU A 1 572 ? 10.995 4.106 -36.921 1.00 78.50 572 GLU A CA 1
ATOM 4396 C C . GLU A 1 572 ? 10.039 4.386 -35.746 1.00 78.50 572 GLU A C 1
ATOM 4398 O O . GLU A 1 572 ? 10.437 4.978 -34.744 1.00 78.50 572 GLU A O 1
ATOM 4403 N N . ARG A 1 573 ? 8.779 3.941 -35.852 1.00 85.56 573 ARG A N 1
ATOM 4404 C CA . ARG A 1 573 ? 7.746 4.046 -34.807 1.00 85.56 573 ARG A CA 1
ATOM 4405 C C . ARG A 1 573 ? 7.820 2.929 -33.764 1.00 85.56 573 ARG A C 1
ATOM 4407 O O . ARG A 1 573 ? 6.973 2.859 -32.870 1.00 85.56 573 ARG A O 1
ATOM 4414 N N . VAL A 1 574 ? 8.785 2.023 -33.894 1.00 90.12 574 VAL A N 1
ATOM 4415 C CA . VAL A 1 574 ? 9.020 0.914 -32.973 1.00 90.12 574 VAL A CA 1
ATOM 4416 C C . VAL A 1 574 ? 10.356 1.137 -32.276 1.00 90.12 574 VAL A C 1
ATOM 4418 O O . VAL A 1 574 ? 11.414 1.198 -32.893 1.00 90.12 574 VAL A O 1
ATOM 4421 N N . VAL A 1 575 ? 10.311 1.240 -30.954 1.00 90.31 575 VAL A N 1
ATOM 4422 C CA . VAL A 1 575 ? 11.498 1.328 -30.113 1.00 90.31 575 VAL A CA 1
ATOM 4423 C C . VAL A 1 575 ? 12.104 -0.063 -29.989 1.00 90.31 575 VAL A C 1
ATOM 4425 O O . VAL A 1 575 ? 11.519 -0.980 -29.417 1.00 90.31 575 VAL A O 1
ATOM 4428 N N . ASN A 1 576 ? 13.305 -0.231 -30.517 1.00 88.81 576 ASN A N 1
ATOM 4429 C CA . ASN A 1 576 ? 14.075 -1.443 -30.296 1.00 88.81 576 ASN A CA 1
ATOM 4430 C C . ASN A 1 576 ? 14.741 -1.387 -28.918 1.00 88.81 576 ASN A C 1
ATOM 4432 O O . ASN A 1 576 ? 15.246 -0.337 -28.529 1.00 88.81 576 ASN A O 1
ATOM 4436 N N . ALA A 1 577 ? 14.761 -2.483 -28.175 1.00 89.06 577 ALA A N 1
ATOM 4437 C CA . ALA A 1 577 ? 15.442 -2.571 -26.896 1.00 89.06 577 ALA A CA 1
ATOM 4438 C C . ALA A 1 577 ? 16.059 -3.957 -26.697 1.00 89.06 577 ALA A C 1
ATOM 4440 O O . ALA A 1 577 ? 15.589 -4.973 -27.226 1.00 89.06 577 ALA A O 1
ATOM 4441 N N . SER A 1 578 ? 17.108 -4.020 -25.885 1.00 87.19 578 SER A N 1
ATOM 4442 C CA . SER A 1 578 ? 17.700 -5.285 -25.475 1.00 87.19 578 SER A CA 1
ATOM 4443 C C . SER A 1 578 ? 18.124 -5.292 -24.024 1.00 87.19 578 SER A C 1
ATOM 4445 O O . SER A 1 578 ? 18.412 -4.254 -23.438 1.00 87.19 578 SER A O 1
ATOM 4447 N N . VAL A 1 579 ? 18.134 -6.479 -23.431 1.00 84.62 579 VAL A N 1
ATOM 4448 C CA . VAL A 1 579 ? 18.693 -6.684 -22.095 1.00 84.62 579 VAL A CA 1
ATOM 4449 C C . VAL A 1 579 ? 20.137 -7.143 -22.206 1.00 84.62 579 VAL A C 1
ATOM 4451 O O . VAL A 1 579 ? 20.457 -8.051 -22.978 1.00 84.62 579 VAL A O 1
ATOM 4454 N N . GLU A 1 580 ? 21.019 -6.500 -21.450 1.00 77.19 580 GLU A N 1
ATOM 4455 C CA . GLU A 1 580 ? 22.432 -6.846 -21.441 1.00 77.19 580 GLU A CA 1
ATOM 4456 C C . GLU A 1 580 ? 22.679 -8.148 -20.657 1.00 77.19 580 GLU A C 1
ATOM 4458 O O . GLU A 1 580 ? 22.137 -8.406 -19.576 1.00 77.19 580 GLU A O 1
ATOM 4463 N N . PHE A 1 581 ? 23.533 -8.987 -21.238 1.00 73.44 581 PHE A N 1
ATOM 4464 C CA . PHE A 1 581 ? 23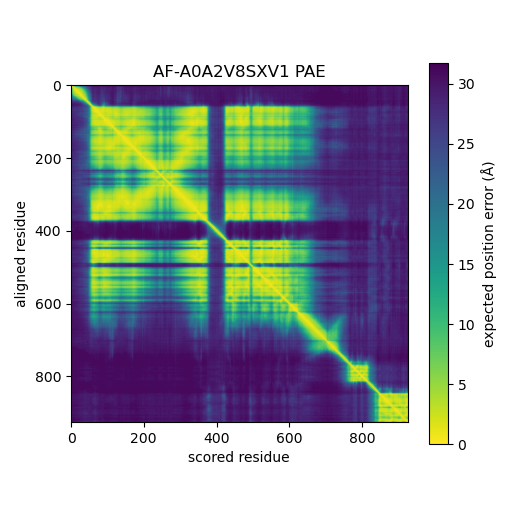.983 -10.245 -20.667 1.00 73.44 581 PHE A CA 1
ATOM 4465 C C . PHE A 1 581 ? 25.506 -10.282 -20.714 1.00 73.44 581 PHE A C 1
ATOM 4467 O O . PHE A 1 581 ? 26.106 -10.090 -21.774 1.00 73.44 581 PHE A O 1
ATOM 4474 N N . ASP A 1 582 ? 26.145 -10.513 -19.571 1.00 71.25 582 ASP A N 1
ATOM 4475 C CA . ASP A 1 582 ? 27.595 -10.616 -19.524 1.00 71.25 582 ASP A CA 1
ATOM 4476 C C . ASP A 1 582 ? 28.034 -12.014 -19.975 1.00 71.25 582 ASP A C 1
ATOM 4478 O O . ASP A 1 582 ? 28.017 -12.979 -19.212 1.00 71.25 582 ASP A O 1
ATOM 4482 N N . GLU A 1 583 ? 28.485 -12.114 -21.226 1.00 66.19 583 GLU A N 1
ATOM 4483 C CA . GLU A 1 583 ? 29.008 -13.352 -21.815 1.00 66.19 583 GLU A CA 1
ATOM 4484 C C . GLU A 1 583 ? 30.251 -13.895 -21.083 1.00 66.19 583 GLU A C 1
ATOM 4486 O O . GLU A 1 583 ? 30.575 -15.085 -21.180 1.00 66.19 583 GLU A O 1
ATOM 4491 N N . LYS A 1 584 ? 30.975 -13.052 -20.327 1.00 67.69 584 LYS A N 1
ATOM 4492 C CA . LYS A 1 584 ? 32.161 -13.482 -19.575 1.00 67.69 584 LYS A CA 1
ATOM 4493 C C . LYS A 1 584 ? 31.794 -14.183 -18.277 1.00 67.69 584 LYS A C 1
ATOM 4495 O O . LYS A 1 584 ? 32.464 -15.156 -17.921 1.00 67.69 584 LYS A O 1
ATOM 4500 N N . THR A 1 585 ? 30.768 -13.705 -17.584 1.00 69.38 585 THR A N 1
ATOM 4501 C CA . THR A 1 585 ? 30.328 -14.257 -16.295 1.00 69.38 585 THR A CA 1
ATOM 4502 C C . THR A 1 585 ? 29.095 -15.153 -16.413 1.00 69.38 585 THR A C 1
ATOM 4504 O O . THR A 1 585 ? 28.772 -15.840 -15.447 1.00 69.38 585 THR A O 1
ATOM 4507 N N . LEU A 1 586 ? 28.451 -15.191 -17.588 1.00 64.44 586 LEU A N 1
ATOM 4508 C CA . LEU A 1 586 ? 27.136 -15.795 -17.845 1.00 64.44 586 LEU A CA 1
ATOM 4509 C C . LEU A 1 586 ? 26.030 -15.261 -16.929 1.00 64.44 586 LEU A C 1
ATOM 4511 O O . LEU A 1 586 ? 25.059 -15.961 -16.637 1.00 64.44 586 LEU A O 1
ATOM 4515 N N . ARG A 1 587 ? 26.179 -14.027 -16.446 1.00 67.31 587 ARG A N 1
ATOM 4516 C CA . ARG A 1 587 ? 25.207 -13.409 -15.551 1.00 67.31 587 ARG A CA 1
ATOM 4517 C C . ARG A 1 587 ? 24.424 -12.330 -16.290 1.00 67.31 587 ARG A C 1
ATOM 4519 O O . ARG A 1 587 ? 25.011 -11.556 -17.049 1.00 67.31 587 ARG A O 1
ATOM 4526 N N . PRO A 1 588 ? 23.108 -12.242 -16.063 1.00 71.50 588 PRO A N 1
ATOM 4527 C CA . PRO A 1 588 ? 22.353 -11.087 -16.511 1.00 71.50 588 PRO A CA 1
ATOM 4528 C C . PRO A 1 588 ? 22.809 -9.842 -15.753 1.00 71.50 588 PRO A C 1
ATOM 4530 O O . PRO A 1 588 ? 22.956 -9.874 -14.529 1.00 71.50 588 PRO A O 1
ATOM 4533 N N . THR A 1 589 ? 23.030 -8.741 -16.473 1.00 74.56 589 THR A N 1
ATOM 4534 C CA . THR A 1 589 ? 23.287 -7.439 -15.837 1.00 74.56 589 THR A CA 1
ATOM 4535 C C . THR A 1 589 ? 21.980 -6.712 -15.524 1.00 74.56 589 THR A C 1
ATOM 4537 O O . THR A 1 589 ? 21.998 -5.710 -14.818 1.00 74.56 589 THR A O 1
ATOM 4540 N N . TYR A 1 590 ? 20.848 -7.221 -16.037 1.00 79.75 590 TYR A N 1
ATOM 4541 C CA . TYR A 1 590 ? 19.506 -6.638 -15.935 1.00 79.75 590 TYR A CA 1
ATOM 4542 C C . TYR A 1 590 ? 19.398 -5.210 -16.499 1.00 79.75 590 TYR A C 1
ATOM 4544 O O . TYR A 1 590 ? 18.379 -4.547 -16.311 1.00 79.75 590 TYR A O 1
ATOM 4552 N N . LYS A 1 591 ? 20.429 -4.729 -17.209 1.00 82.25 591 LYS A N 1
ATOM 4553 C CA . LYS A 1 591 ? 20.454 -3.393 -17.803 1.00 82.25 591 LYS A CA 1
ATOM 4554 C C . LYS A 1 591 ? 19.680 -3.400 -19.120 1.00 82.25 591 LYS A C 1
ATOM 4556 O O . LYS A 1 591 ? 19.985 -4.178 -20.024 1.00 82.25 591 LYS A O 1
ATOM 4561 N N . LEU A 1 592 ? 18.692 -2.515 -19.225 1.00 86.44 592 LEU A N 1
ATOM 4562 C CA . LEU A 1 592 ? 17.934 -2.279 -20.452 1.00 86.44 592 LEU A CA 1
ATOM 4563 C C . LEU A 1 592 ? 18.688 -1.286 -21.350 1.00 86.44 592 LEU A C 1
ATOM 4565 O O . LEU A 1 592 ? 18.993 -0.171 -20.932 1.00 86.44 592 LEU A O 1
ATOM 4569 N N . LEU A 1 593 ? 18.963 -1.685 -22.588 1.00 83.25 593 LEU A N 1
ATOM 4570 C CA . LEU A 1 593 ? 19.600 -0.877 -23.621 1.00 83.25 593 LEU A CA 1
ATOM 4571 C C . LEU A 1 593 ? 18.562 -0.495 -24.680 1.00 83.25 593 LEU A C 1
ATOM 4573 O O . LEU A 1 593 ? 18.066 -1.352 -25.411 1.00 83.25 593 LEU A O 1
ATOM 4577 N N . ILE A 1 594 ? 18.232 0.794 -24.765 1.00 84.62 594 ILE A N 1
ATOM 4578 C CA . ILE A 1 594 ? 17.277 1.331 -25.743 1.00 84.62 594 ILE A CA 1
ATOM 4579 C C . ILE A 1 594 ? 17.985 1.626 -27.073 1.00 84.62 594 ILE A C 1
ATOM 4581 O O . ILE A 1 594 ? 19.102 2.134 -27.099 1.00 84.62 594 ILE A O 1
ATOM 4585 N N . GLY A 1 595 ? 17.312 1.328 -28.181 1.00 77.19 595 GLY A N 1
ATOM 4586 C CA . GLY A 1 595 ? 17.761 1.540 -29.558 1.00 77.19 595 GLY A CA 1
ATOM 4587 C C . GLY A 1 595 ? 18.498 0.359 -30.196 1.00 77.19 595 GLY A C 1
ATOM 4588 O O . GLY A 1 595 ? 18.943 0.481 -31.334 1.00 77.19 595 GLY A O 1
ATOM 4589 N N . LEU A 1 596 ? 18.641 -0.780 -29.506 1.00 71.19 596 LEU A N 1
ATOM 4590 C CA . LEU A 1 596 ? 19.500 -1.888 -29.946 1.00 71.19 596 LEU A CA 1
ATOM 4591 C C . LEU A 1 596 ? 18.806 -3.242 -29.860 1.00 71.19 596 LEU A C 1
ATOM 4593 O O . LEU A 1 596 ? 18.291 -3.605 -28.804 1.00 71.19 596 LEU A O 1
ATOM 4597 N N . ALA A 1 597 ? 18.901 -4.027 -30.936 1.00 69.00 597 ALA A N 1
ATOM 4598 C CA . ALA A 1 597 ? 18.489 -5.426 -30.931 1.00 69.00 597 ALA A CA 1
ATOM 4599 C C . ALA A 1 597 ? 19.570 -6.305 -30.291 1.00 69.00 597 ALA A C 1
ATOM 4601 O O . ALA A 1 597 ? 20.760 -6.185 -30.582 1.00 69.00 597 ALA A O 1
ATOM 4602 N N . GLY A 1 598 ? 19.127 -7.238 -29.456 1.00 66.06 598 GLY A N 1
ATOM 4603 C CA . GLY A 1 598 ? 19.956 -8.227 -28.793 1.00 66.06 598 GLY A CA 1
ATOM 4604 C C . GLY A 1 598 ? 20.425 -9.317 -29.752 1.00 66.06 598 GLY A C 1
ATOM 4605 O O . GLY A 1 598 ? 19.599 -9.947 -30.431 1.00 66.06 598 GLY A O 1
ATOM 4606 N N . ALA A 1 599 ? 21.732 -9.590 -29.773 1.00 64.75 599 ALA A N 1
ATOM 4607 C CA . ALA A 1 599 ? 22.267 -10.788 -30.411 1.00 64.75 599 ALA A CA 1
ATOM 4608 C C . ALA A 1 599 ? 21.779 -12.060 -29.690 1.00 64.75 599 ALA A C 1
ATOM 4610 O O . ALA A 1 599 ? 21.531 -12.057 -28.482 1.00 64.75 599 ALA A O 1
ATOM 4611 N N . SER A 1 600 ? 21.609 -13.156 -30.432 1.00 65.44 600 SER A N 1
ATOM 4612 C CA . SER A 1 600 ? 21.269 -14.454 -29.844 1.00 65.44 600 SER A CA 1
ATOM 4613 C C . SER A 1 600 ? 22.533 -15.075 -29.235 1.00 65.44 600 SER A C 1
ATOM 4615 O O . SER A 1 600 ? 23.539 -15.261 -29.921 1.00 65.44 600 SER A O 1
ATOM 4617 N N . SER A 1 601 ? 22.499 -15.406 -27.943 1.00 64.06 601 SER A N 1
ATOM 4618 C CA . SER A 1 601 ? 23.660 -15.966 -27.224 1.00 64.06 601 SER A CA 1
ATOM 4619 C C . SER A 1 601 ? 23.580 -17.484 -27.015 1.00 64.06 601 SER A C 1
ATOM 4621 O O . SER A 1 601 ? 24.452 -18.047 -26.362 1.00 64.06 601 SER A O 1
ATOM 4623 N N . GLY A 1 602 ? 22.568 -18.167 -27.567 1.00 71.69 602 GLY A N 1
ATOM 4624 C CA . GLY A 1 602 ? 22.275 -19.580 -27.276 1.00 71.69 602 GLY A CA 1
ATOM 4625 C C . GLY A 1 602 ? 23.461 -20.530 -27.486 1.00 71.69 602 GLY A C 1
ATOM 4626 O O . GLY A 1 602 ? 23.762 -21.333 -26.609 1.00 71.69 602 GLY A O 1
ATOM 4627 N N . ILE A 1 603 ? 24.195 -20.379 -28.592 1.00 74.62 603 ILE A N 1
ATOM 4628 C CA . ILE A 1 603 ? 25.374 -21.210 -28.892 1.00 74.62 603 ILE A CA 1
ATOM 4629 C C . ILE A 1 603 ? 26.533 -20.934 -27.918 1.00 74.62 603 ILE A C 1
ATOM 4631 O O . ILE A 1 603 ? 27.207 -21.860 -27.474 1.00 74.62 603 ILE A O 1
ATOM 4635 N N . GLU A 1 604 ? 26.771 -19.672 -27.547 1.00 69.94 604 GLU A N 1
ATOM 4636 C CA . GLU A 1 604 ? 27.861 -19.329 -26.619 1.00 69.94 604 GLU A CA 1
ATOM 4637 C C . GLU A 1 604 ? 27.540 -19.772 -25.185 1.00 69.94 604 GLU A C 1
ATOM 4639 O O . GLU A 1 604 ? 28.425 -20.211 -24.448 1.00 69.94 604 GLU A O 1
ATOM 4644 N N . ILE A 1 605 ? 26.257 -19.726 -24.815 1.00 71.88 605 ILE A N 1
ATOM 4645 C CA . ILE A 1 605 ? 25.748 -20.291 -23.567 1.00 71.88 605 ILE A CA 1
ATOM 4646 C C . ILE A 1 605 ? 25.978 -21.809 -23.574 1.00 71.88 605 ILE A C 1
ATOM 4648 O O . ILE A 1 605 ? 26.664 -22.312 -22.688 1.00 71.88 605 ILE A O 1
ATOM 4652 N N . ALA A 1 606 ? 25.512 -22.531 -24.598 1.00 76.94 606 ALA A N 1
ATOM 4653 C CA . ALA A 1 606 ? 25.688 -23.983 -24.720 1.00 76.94 606 ALA A CA 1
ATOM 4654 C C . ALA A 1 606 ? 27.162 -24.417 -24.595 1.00 76.94 606 ALA A C 1
ATOM 4656 O O . ALA A 1 606 ? 27.482 -25.341 -23.846 1.00 76.94 606 ALA A O 1
ATOM 4657 N N . ARG A 1 607 ? 28.078 -23.689 -25.245 1.00 77.94 607 ARG A N 1
ATOM 4658 C CA . ARG A 1 607 ? 29.530 -23.912 -25.150 1.00 77.94 607 ARG A CA 1
ATOM 4659 C C . ARG A 1 607 ? 30.039 -23.837 -23.709 1.00 77.94 607 ARG A C 1
ATOM 4661 O O . ARG A 1 607 ? 30.834 -24.666 -23.276 1.00 77.94 607 ARG A O 1
ATOM 4668 N N . ARG A 1 608 ? 29.589 -22.840 -22.949 1.00 70.62 608 ARG A N 1
ATOM 4669 C CA . ARG A 1 608 ? 29.983 -22.652 -21.545 1.00 70.62 608 ARG A CA 1
ATOM 4670 C C . ARG A 1 608 ? 29.350 -23.659 -20.590 1.00 70.62 608 ARG A C 1
ATOM 4672 O O . ARG A 1 608 ? 29.963 -23.961 -19.572 1.00 70.62 608 ARG A O 1
ATOM 4679 N N . PHE A 1 609 ? 28.177 -24.191 -20.930 1.00 78.75 609 PHE A N 1
ATOM 4680 C CA . PHE A 1 609 ? 27.551 -25.321 -20.234 1.00 78.75 609 PHE A CA 1
ATOM 4681 C C . PHE A 1 609 ? 28.225 -26.670 -20.549 1.00 78.75 609 PHE A C 1
ATOM 4683 O O . PHE A 1 609 ? 27.766 -27.712 -20.093 1.00 78.75 609 PHE A O 1
ATOM 4690 N N . GLY A 1 610 ? 29.343 -26.659 -21.283 1.00 80.50 610 GLY A N 1
ATOM 4691 C CA . GLY A 1 610 ? 30.186 -27.833 -21.489 1.00 80.50 610 GLY A CA 1
ATOM 4692 C C . GLY A 1 610 ? 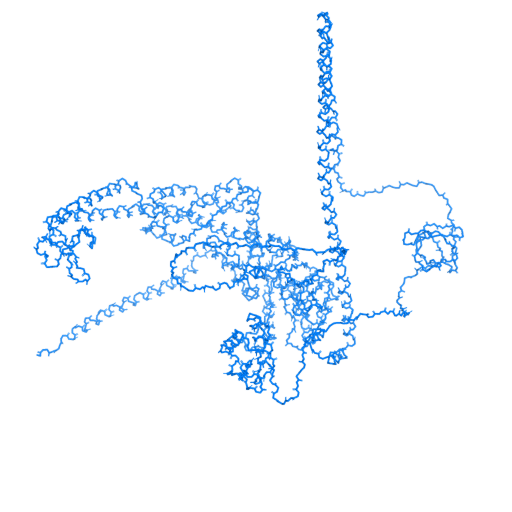29.813 -28.672 -22.707 1.00 80.50 610 GLY A C 1
ATOM 4693 O O . GLY A 1 610 ? 30.337 -29.776 -22.849 1.00 80.50 610 GLY A O 1
ATOM 4694 N N . ILE A 1 611 ? 28.951 -28.167 -23.600 1.00 85.75 611 ILE A N 1
ATOM 4695 C CA . ILE A 1 611 ? 28.736 -28.800 -24.905 1.00 85.75 611 ILE A CA 1
ATOM 4696 C C . ILE A 1 611 ? 30.065 -28.819 -25.668 1.00 85.75 611 ILE A C 1
ATOM 4698 O O . ILE A 1 611 ? 30.776 -27.813 -25.734 1.00 85.75 611 ILE A O 1
ATOM 4702 N N . GLN A 1 612 ? 30.403 -29.991 -26.209 1.00 90.31 612 GLN A N 1
ATOM 4703 C CA . GLN A 1 612 ? 31.659 -30.243 -26.912 1.00 90.31 612 GLN A CA 1
ATOM 4704 C C . GLN A 1 612 ? 31.858 -29.252 -28.064 1.00 90.31 612 GLN A C 1
ATOM 4706 O O . GLN A 1 612 ? 30.906 -28.903 -28.765 1.00 90.31 612 GLN A O 1
ATOM 4711 N N . GLN A 1 613 ? 33.099 -28.793 -28.252 1.00 84.56 613 GLN A N 1
ATOM 4712 C CA . GLN A 1 613 ? 33.415 -27.756 -29.236 1.00 84.56 613 GLN A CA 1
ATOM 4713 C C . GLN A 1 613 ? 33.053 -28.214 -30.653 1.00 84.56 613 GLN A C 1
ATOM 4715 O O . GLN A 1 613 ? 32.564 -27.410 -31.433 1.00 84.56 613 GLN A O 1
ATOM 4720 N N . GLU A 1 614 ? 33.183 -29.508 -30.936 1.00 88.94 614 GLU A N 1
ATOM 4721 C CA . GLU A 1 614 ? 32.790 -30.132 -32.197 1.00 88.94 614 GLU A CA 1
ATOM 4722 C C . GLU A 1 614 ? 31.294 -29.929 -32.495 1.00 88.94 614 GLU A C 1
ATOM 4724 O O . GLU A 1 614 ? 30.934 -29.536 -33.599 1.00 88.94 614 GLU A O 1
ATOM 4729 N N . VAL A 1 615 ? 30.427 -30.101 -31.490 1.00 85.75 615 VAL A N 1
ATOM 4730 C CA . VAL A 1 615 ? 28.972 -29.887 -31.614 1.00 85.75 615 VAL A CA 1
ATOM 4731 C C . VAL A 1 615 ? 28.644 -28.399 -31.768 1.00 85.75 615 VAL A C 1
ATOM 4733 O O . VAL A 1 615 ? 27.731 -28.033 -32.502 1.00 85.75 615 VAL A O 1
ATOM 4736 N N . ILE A 1 616 ? 29.386 -27.523 -31.086 1.00 84.56 616 ILE A N 1
ATOM 4737 C CA . ILE A 1 616 ? 29.237 -26.065 -31.215 1.00 84.56 616 ILE A CA 1
ATOM 4738 C C . ILE A 1 616 ? 29.634 -25.586 -32.611 1.00 84.56 616 ILE A C 1
ATOM 4740 O O . ILE A 1 616 ? 28.961 -24.721 -33.175 1.00 84.56 616 ILE A O 1
ATOM 4744 N N . ASP A 1 617 ? 30.719 -26.127 -33.154 1.00 82.62 617 ASP A N 1
ATOM 4745 C CA . ASP A 1 617 ? 31.217 -25.776 -34.477 1.00 82.62 617 ASP A CA 1
ATOM 4746 C C . ASP A 1 617 ? 30.250 -26.283 -35.559 1.00 82.62 617 ASP A C 1
ATOM 4748 O O . ASP A 1 617 ? 29.844 -25.499 -36.415 1.00 82.62 617 ASP A O 1
ATOM 4752 N N . GLU A 1 618 ? 29.747 -27.516 -35.440 1.00 83.81 618 GLU A N 1
ATOM 4753 C CA . GLU A 1 618 ? 28.704 -28.059 -36.323 1.00 83.81 618 GLU A CA 1
ATOM 4754 C C . GLU A 1 618 ? 27.386 -27.263 -36.230 1.00 83.81 618 GLU A C 1
ATOM 4756 O O . GLU A 1 618 ? 26.760 -26.946 -37.242 1.00 83.81 618 GLU A O 1
ATOM 4761 N N . ALA A 1 619 ? 26.966 -26.860 -35.026 1.00 81.00 619 ALA A N 1
ATOM 4762 C CA . ALA A 1 619 ? 25.784 -26.015 -34.843 1.00 81.00 619 ALA A CA 1
ATOM 4763 C C . ALA A 1 619 ? 25.944 -24.633 -35.497 1.00 81.00 619 ALA A C 1
ATOM 4765 O O . ALA A 1 619 ? 24.968 -24.083 -36.007 1.00 81.00 619 ALA A O 1
ATOM 4766 N N . ARG A 1 620 ? 27.160 -24.069 -35.505 1.00 76.94 620 ARG A N 1
ATOM 4767 C CA . ARG A 1 620 ? 27.455 -22.819 -36.218 1.00 76.94 620 ARG A CA 1
ATOM 4768 C C . ARG A 1 620 ? 27.397 -23.024 -37.721 1.00 76.94 620 ARG A C 1
ATOM 4770 O O . ARG A 1 620 ? 26.740 -22.233 -38.383 1.00 76.94 620 ARG A O 1
ATOM 4777 N N . GLU A 1 621 ? 28.024 -24.070 -38.249 1.00 78.81 621 GLU A N 1
ATOM 4778 C CA . GLU A 1 621 ? 28.013 -24.381 -39.687 1.00 78.81 621 GLU A CA 1
ATOM 4779 C C . GLU A 1 621 ? 26.597 -24.601 -40.240 1.00 78.81 621 GLU A C 1
ATOM 4781 O O . GLU A 1 621 ? 26.327 -24.247 -41.385 1.00 78.81 621 GLU A O 1
ATOM 4786 N N . ASN A 1 622 ? 25.679 -25.102 -39.411 1.00 78.25 622 ASN A N 1
ATOM 4787 C CA . ASN A 1 622 ? 24.273 -25.300 -39.768 1.00 78.25 622 ASN A CA 1
ATOM 4788 C C . ASN A 1 622 ? 23.405 -24.026 -39.704 1.00 78.25 622 ASN A C 1
ATOM 4790 O O . ASN A 1 622 ? 22.246 -24.061 -40.122 1.00 78.25 622 ASN A O 1
ATOM 4794 N N . LEU A 1 623 ? 23.917 -22.901 -39.190 1.00 73.06 623 LEU A N 1
ATOM 4795 C CA . LEU A 1 623 ? 23.216 -21.617 -39.273 1.00 73.06 623 LEU A CA 1
ATOM 4796 C C . LEU A 1 623 ? 23.348 -21.030 -40.682 1.00 73.06 623 LEU A C 1
ATOM 4798 O O . LEU A 1 623 ? 24.447 -20.951 -41.225 1.00 73.06 623 LEU A O 1
ATOM 4802 N N . ASP A 1 624 ? 22.234 -20.547 -41.238 1.00 71.25 624 ASP A N 1
ATOM 4803 C CA . ASP A 1 624 ? 22.212 -19.833 -42.518 1.00 71.25 624 ASP A CA 1
ATOM 4804 C C . ASP A 1 624 ? 23.249 -18.689 -42.545 1.00 71.25 624 ASP A C 1
ATOM 4806 O O . ASP A 1 624 ? 23.383 -17.926 -41.583 1.00 71.25 624 ASP A O 1
ATOM 4810 N N . ILE A 1 625 ? 23.965 -18.542 -43.663 1.00 66.50 625 ILE A N 1
ATOM 4811 C CA . ILE A 1 625 ? 25.065 -17.577 -43.837 1.00 66.50 625 ILE A CA 1
ATOM 4812 C C . ILE A 1 625 ? 24.562 -16.146 -43.580 1.00 66.50 625 ILE A C 1
ATOM 4814 O O . ILE A 1 625 ? 25.225 -15.356 -42.907 1.00 66.50 625 ILE A O 1
ATOM 4818 N N . SER A 1 626 ? 23.334 -15.833 -44.014 1.00 62.91 626 SER A N 1
ATOM 4819 C CA . SER A 1 626 ? 22.694 -14.536 -43.745 1.00 62.91 626 SER A CA 1
ATOM 4820 C C . SER A 1 626 ? 22.415 -14.306 -42.254 1.00 62.91 626 SER A C 1
ATOM 4822 O O . SER A 1 626 ? 22.495 -13.173 -41.772 1.00 62.91 626 SER A O 1
ATOM 4824 N N . ALA A 1 627 ? 22.088 -15.362 -41.503 1.00 63.53 627 ALA A N 1
ATOM 4825 C CA . ALA A 1 627 ? 21.852 -15.268 -40.065 1.00 63.53 627 ALA A CA 1
ATOM 4826 C C . ALA A 1 627 ? 23.160 -15.008 -39.303 1.00 63.53 627 ALA A C 1
ATOM 4828 O O . ALA A 1 627 ? 23.183 -14.160 -38.411 1.00 63.53 627 ALA A O 1
ATOM 4829 N N . GLN A 1 628 ? 24.257 -15.661 -39.700 1.00 63.94 628 GLN A N 1
ATOM 4830 C CA . GLN A 1 628 ? 25.576 -15.444 -39.099 1.00 63.94 628 GLN A CA 1
ATOM 4831 C C . GLN A 1 628 ? 26.075 -14.002 -39.291 1.00 63.94 628 GLN A C 1
ATOM 4833 O O . GLN A 1 628 ? 26.559 -13.383 -38.341 1.00 63.94 628 GLN A O 1
ATOM 4838 N N . GLU A 1 629 ? 25.931 -13.440 -40.495 1.00 66.88 629 GLU A N 1
ATOM 4839 C CA . GLU A 1 629 ? 26.349 -12.063 -40.795 1.00 66.88 629 GLU A CA 1
ATOM 4840 C C . GLU A 1 629 ? 25.530 -11.024 -40.017 1.00 66.88 629 GLU A C 1
ATOM 4842 O O . GLU A 1 629 ? 26.092 -10.087 -39.439 1.00 66.88 629 GLU A O 1
ATOM 4847 N N . ALA A 1 630 ? 24.207 -11.209 -39.941 1.00 65.75 630 ALA A N 1
ATOM 4848 C CA . ALA A 1 630 ? 23.324 -10.328 -39.180 1.00 65.75 630 ALA A CA 1
ATOM 4849 C C . ALA A 1 630 ? 23.636 -10.362 -37.675 1.00 65.75 630 ALA A C 1
ATOM 4851 O O . ALA A 1 630 ? 23.690 -9.314 -37.028 1.00 65.75 630 ALA A O 1
ATOM 4852 N N . GLU A 1 631 ? 23.891 -11.545 -37.107 1.00 66.44 631 GLU A N 1
ATOM 4853 C CA . GLU A 1 631 ? 24.279 -11.671 -35.700 1.00 66.44 631 GLU A CA 1
ATOM 4854 C C . GLU A 1 631 ? 25.648 -11.048 -35.417 1.00 66.44 631 GLU A C 1
ATOM 4856 O O . GLU A 1 631 ? 25.807 -10.353 -34.411 1.00 66.44 631 GLU A O 1
ATOM 4861 N N . ALA A 1 632 ? 26.625 -11.234 -36.308 1.00 67.62 632 ALA A N 1
ATOM 4862 C CA . ALA A 1 632 ? 27.937 -10.604 -36.181 1.00 67.62 632 ALA A CA 1
ATOM 4863 C C . ALA A 1 632 ? 27.838 -9.069 -36.210 1.00 67.62 632 ALA A C 1
ATOM 4865 O O . ALA A 1 632 ? 28.494 -8.389 -35.415 1.00 67.62 632 ALA A O 1
ATOM 4866 N N . TYR A 1 633 ? 26.983 -8.519 -37.077 1.00 67.19 633 TYR A N 1
ATOM 4867 C CA . TYR A 1 633 ? 26.731 -7.081 -37.151 1.00 67.19 633 TYR A CA 1
ATOM 4868 C C . TYR A 1 633 ? 26.046 -6.540 -35.887 1.00 67.19 633 TYR A C 1
ATOM 4870 O O . TYR A 1 633 ? 26.509 -5.548 -35.320 1.00 67.19 633 TYR A O 1
ATOM 4878 N N . LEU A 1 634 ? 25.008 -7.221 -35.383 1.00 68.25 634 LEU A N 1
ATOM 4879 C CA . LEU A 1 634 ? 24.343 -6.849 -34.127 1.00 68.25 634 LEU A CA 1
ATOM 4880 C C . LEU A 1 634 ? 25.315 -6.865 -32.941 1.00 68.25 634 LEU A C 1
ATOM 4882 O O . LEU A 1 634 ? 25.342 -5.912 -32.166 1.00 68.25 634 LEU A O 1
ATOM 4886 N N . ARG A 1 635 ? 26.175 -7.888 -32.832 1.00 68.25 635 ARG A N 1
ATOM 4887 C CA . ARG A 1 635 ? 27.215 -7.955 -31.787 1.00 68.25 635 ARG A CA 1
ATOM 4888 C C . ARG A 1 635 ? 28.196 -6.790 -31.870 1.00 68.25 635 ARG A C 1
ATOM 4890 O O . ARG A 1 635 ? 28.601 -6.253 -30.840 1.00 68.25 635 ARG A O 1
ATOM 4897 N N . LYS A 1 636 ? 28.588 -6.387 -33.083 1.00 71.00 636 LYS A N 1
ATOM 4898 C CA . LYS A 1 636 ? 29.465 -5.228 -33.281 1.00 71.00 636 LYS A CA 1
ATOM 4899 C C . LYS A 1 636 ? 28.803 -3.948 -32.763 1.00 71.00 636 LYS A C 1
ATOM 4901 O O . LYS A 1 636 ? 29.430 -3.242 -31.977 1.00 71.00 636 LYS A O 1
ATOM 4906 N N . LEU A 1 637 ? 27.545 -3.699 -33.137 1.00 69.12 637 LEU A N 1
ATOM 4907 C CA . LEU A 1 637 ? 26.785 -2.538 -32.662 1.00 69.12 637 LEU A CA 1
ATOM 4908 C C . LEU A 1 637 ? 26.639 -2.538 -31.138 1.00 69.12 637 LEU A C 1
ATOM 4910 O O . LEU A 1 637 ? 26.926 -1.526 -30.509 1.00 69.12 637 LEU A O 1
ATOM 4914 N N . GLN A 1 638 ? 26.273 -3.677 -30.539 1.00 64.88 638 GLN A N 1
ATOM 4915 C CA . GLN A 1 638 ? 26.159 -3.808 -29.084 1.00 64.88 638 GLN A CA 1
ATOM 4916 C C . GLN A 1 638 ? 27.472 -3.453 -28.372 1.00 64.88 638 GLN A C 1
ATOM 4918 O O . GLN A 1 638 ? 27.464 -2.678 -27.414 1.00 64.88 638 GLN A O 1
ATOM 4923 N N . ASN A 1 639 ? 28.607 -3.961 -28.863 1.00 68.25 639 ASN A N 1
ATOM 4924 C CA . ASN A 1 639 ? 29.923 -3.657 -28.297 1.00 68.25 639 ASN A CA 1
ATOM 4925 C C . ASN A 1 639 ? 30.296 -2.174 -28.438 1.00 68.25 639 ASN A C 1
ATOM 4927 O O . ASN A 1 639 ? 30.811 -1.589 -27.487 1.00 68.25 639 ASN A O 1
ATOM 4931 N N . GLU A 1 640 ? 30.024 -1.556 -29.590 1.00 72.44 640 GLU A N 1
ATOM 4932 C CA . GLU A 1 640 ? 30.267 -0.122 -29.805 1.00 72.44 640 GLU A CA 1
ATOM 4933 C C . GLU A 1 640 ? 29.417 0.739 -28.866 1.00 72.44 640 GLU A C 1
ATOM 4935 O O . GLU A 1 640 ? 29.931 1.668 -28.244 1.00 72.44 640 GLU A O 1
ATOM 4940 N N . THR A 1 641 ? 28.139 0.403 -28.689 1.00 68.50 641 THR A N 1
ATOM 4941 C CA . THR A 1 641 ? 27.258 1.131 -27.768 1.00 68.50 641 THR A CA 1
ATOM 4942 C C . THR A 1 641 ? 27.608 0.928 -26.306 1.00 68.50 641 THR A C 1
ATOM 4944 O O . THR A 1 641 ? 27.542 1.883 -25.538 1.00 68.50 641 THR A O 1
ATOM 4947 N N . LYS A 1 642 ? 28.041 -0.276 -25.922 1.00 67.56 642 LYS A N 1
ATOM 4948 C CA . LYS A 1 642 ? 28.550 -0.537 -24.576 1.00 67.56 642 LYS A CA 1
ATOM 4949 C C . LYS A 1 642 ? 29.776 0.320 -24.292 1.00 67.56 642 LYS A C 1
ATOM 4951 O O . LYS A 1 642 ? 29.830 0.984 -23.269 1.00 67.56 642 LYS A O 1
ATOM 4956 N N . LEU A 1 643 ? 30.713 0.377 -25.236 1.00 74.69 643 LEU A N 1
ATOM 4957 C CA . LEU A 1 643 ? 31.908 1.203 -25.112 1.00 74.69 643 LEU A CA 1
ATOM 4958 C C . LEU A 1 643 ? 31.558 2.698 -25.029 1.00 74.69 643 LEU A C 1
ATOM 4960 O O . LEU A 1 643 ? 32.145 3.417 -24.226 1.00 74.69 643 LEU A O 1
ATOM 4964 N N . ALA A 1 644 ? 30.585 3.167 -25.815 1.00 72.44 644 ALA A N 1
ATOM 4965 C CA . ALA A 1 644 ? 30.103 4.546 -25.747 1.00 72.44 644 ALA A CA 1
ATOM 4966 C C . ALA A 1 644 ? 29.454 4.879 -24.392 1.00 72.44 644 ALA A C 1
ATOM 4968 O O . ALA A 1 644 ? 29.670 5.963 -23.854 1.00 72.44 644 ALA A O 1
ATOM 4969 N N . GLU A 1 645 ? 28.685 3.948 -23.834 1.00 67.75 645 GLU A N 1
ATOM 4970 C CA . GLU A 1 645 ? 28.041 4.093 -22.532 1.00 67.75 645 GLU A CA 1
ATOM 4971 C C . GLU A 1 645 ? 29.057 4.045 -21.381 1.00 67.75 645 GLU A C 1
ATOM 4973 O O . GLU A 1 645 ? 29.022 4.903 -20.502 1.00 67.75 645 GLU A O 1
ATOM 4978 N N . ASP A 1 646 ? 30.016 3.118 -21.418 1.00 72.12 646 ASP A N 1
ATOM 4979 C CA . ASP A 1 646 ? 31.112 3.035 -20.445 1.00 72.12 646 ASP A CA 1
ATOM 4980 C C . ASP A 1 646 ? 31.948 4.328 -20.456 1.00 72.12 646 ASP A C 1
ATOM 4982 O O . ASP A 1 646 ? 32.271 4.879 -19.402 1.00 72.12 646 ASP A O 1
ATOM 4986 N N . LEU A 1 647 ? 32.240 4.872 -21.646 1.00 76.69 647 LEU A N 1
ATOM 4987 C CA . LEU A 1 647 ? 32.892 6.178 -21.796 1.00 76.69 647 LEU A CA 1
ATOM 4988 C C . LEU A 1 647 ? 32.052 7.311 -21.203 1.00 76.69 647 LEU A C 1
ATOM 4990 O O . LEU A 1 647 ? 32.605 8.235 -20.608 1.00 76.69 647 LEU A O 1
ATOM 4994 N N . ARG A 1 648 ? 30.728 7.263 -21.370 1.00 74.81 648 ARG A N 1
ATOM 4995 C CA . ARG A 1 648 ? 29.813 8.274 -20.837 1.00 74.81 648 ARG A CA 1
ATOM 4996 C C . ARG A 1 648 ? 29.766 8.244 -19.311 1.00 74.81 648 ARG A C 1
ATOM 4998 O O . ARG A 1 648 ? 29.807 9.309 -18.704 1.00 74.81 648 ARG A O 1
ATOM 5005 N N . ILE A 1 649 ? 29.716 7.057 -18.709 1.00 72.94 649 ILE A N 1
ATOM 5006 C CA . ILE A 1 649 ? 29.778 6.880 -17.251 1.00 72.94 649 ILE A CA 1
ATOM 5007 C C . ILE A 1 649 ? 31.113 7.409 -16.722 1.00 72.94 649 ILE A C 1
ATOM 5009 O O . ILE A 1 649 ? 31.116 8.232 -15.812 1.00 72.94 649 ILE A O 1
ATOM 5013 N N . ALA A 1 650 ? 32.233 7.030 -17.345 1.00 76.00 650 ALA A N 1
ATOM 5014 C CA . ALA A 1 650 ? 33.557 7.516 -16.954 1.00 76.00 650 ALA A CA 1
ATOM 5015 C C . ALA A 1 650 ? 33.675 9.051 -17.051 1.00 76.00 650 ALA A C 1
ATOM 5017 O O . ALA A 1 650 ? 34.249 9.690 -16.171 1.00 76.00 650 ALA A O 1
ATOM 5018 N N . LEU A 1 651 ? 33.096 9.653 -18.097 1.00 81.56 651 LEU A N 1
ATOM 5019 C CA . LEU A 1 651 ? 33.013 11.109 -18.255 1.00 81.56 651 LEU A CA 1
ATOM 5020 C C . LEU A 1 651 ? 32.188 11.774 -17.149 1.00 81.56 651 LEU A C 1
ATOM 5022 O O . LEU A 1 651 ? 32.535 12.870 -16.710 1.00 81.56 651 LEU A O 1
ATOM 5026 N N . GLU A 1 652 ? 31.093 11.152 -16.715 1.00 75.19 652 GLU A N 1
ATOM 5027 C CA . GLU A 1 652 ? 30.242 11.698 -15.657 1.00 75.19 652 GLU A CA 1
ATOM 5028 C C . GLU A 1 652 ? 30.916 11.586 -14.282 1.00 75.19 652 GLU A C 1
ATOM 5030 O O . GLU A 1 652 ? 30.948 12.565 -13.541 1.00 75.19 652 GLU A O 1
ATOM 5035 N N . GLU A 1 653 ? 31.573 10.463 -13.983 1.00 78.31 653 GLU A N 1
ATOM 5036 C CA . GLU A 1 653 ? 32.398 10.310 -12.776 1.00 78.31 653 GLU A CA 1
ATOM 5037 C C . GLU A 1 653 ? 33.537 11.340 -12.733 1.00 78.31 653 GLU A C 1
ATOM 5039 O O . GLU A 1 653 ? 33.805 11.949 -11.692 1.00 78.31 653 GLU A O 1
ATOM 5044 N N . GLU A 1 654 ? 34.193 11.590 -13.871 1.00 81.44 654 GLU A N 1
ATOM 5045 C CA . GLU A 1 654 ? 35.219 12.628 -13.976 1.00 81.44 654 GLU A CA 1
ATOM 5046 C C . GLU A 1 654 ? 34.624 14.021 -13.724 1.00 81.44 654 GLU A C 1
ATOM 5048 O O . GLU A 1 654 ? 35.202 14.818 -12.978 1.00 81.44 654 GLU A O 1
ATOM 5053 N N . ARG A 1 655 ? 33.440 14.312 -14.275 1.00 78.81 655 ARG A N 1
ATOM 5054 C CA . ARG A 1 655 ? 32.720 15.572 -14.038 1.00 78.81 655 ARG A CA 1
ATOM 5055 C C . ARG A 1 655 ? 32.338 15.762 -12.578 1.00 78.81 655 ARG A C 1
ATOM 5057 O O . ARG A 1 655 ? 32.558 16.852 -12.052 1.00 78.81 655 ARG A O 1
ATOM 5064 N N . GLU A 1 656 ? 31.815 14.740 -11.911 1.00 77.69 656 GLU A N 1
ATOM 5065 C CA . GLU A 1 656 ? 31.471 14.796 -10.487 1.00 77.69 656 GLU A CA 1
ATOM 5066 C C . GLU A 1 656 ? 32.713 14.994 -9.616 1.00 77.69 656 GLU A C 1
ATOM 5068 O O . GLU A 1 656 ? 32.724 15.845 -8.722 1.00 77.69 656 GLU A O 1
ATOM 5073 N N . ALA A 1 657 ? 33.802 14.277 -9.908 1.00 79.94 657 ALA A N 1
ATOM 5074 C CA . ALA A 1 657 ? 35.072 14.447 -9.209 1.00 79.94 657 ALA A CA 1
ATOM 5075 C C . ALA A 1 657 ? 35.621 15.872 -9.378 1.00 79.94 657 ALA A C 1
ATOM 5077 O O . ALA A 1 657 ? 36.123 16.475 -8.423 1.00 79.94 657 ALA A O 1
ATOM 5078 N N . VAL A 1 658 ? 35.499 16.436 -10.581 1.00 84.06 658 VAL A N 1
ATOM 5079 C CA . VAL A 1 658 ? 35.864 17.825 -10.874 1.00 84.06 658 VAL A CA 1
ATOM 5080 C C . VAL A 1 658 ? 34.946 18.800 -10.127 1.00 84.06 658 VAL A C 1
ATOM 5082 O O . VAL A 1 658 ? 35.451 19.723 -9.487 1.00 84.06 658 VAL A O 1
ATOM 5085 N N . ALA A 1 659 ? 33.630 18.582 -10.120 1.00 79.94 659 ALA A N 1
ATOM 5086 C CA . ALA A 1 659 ? 32.665 19.419 -9.405 1.00 79.94 659 ALA A CA 1
ATOM 5087 C C . ALA A 1 659 ? 32.912 19.421 -7.888 1.00 79.94 659 ALA A C 1
ATOM 5089 O O . ALA A 1 659 ? 32.945 20.487 -7.270 1.00 79.94 659 ALA A O 1
ATOM 5090 N N . MET A 1 660 ? 33.177 18.255 -7.288 1.00 79.00 660 MET A N 1
ATOM 5091 C CA . MET A 1 660 ? 33.550 18.151 -5.875 1.00 79.00 660 MET A CA 1
ATOM 5092 C C . MET A 1 660 ? 34.857 18.886 -5.575 1.00 79.00 660 MET A C 1
ATOM 5094 O O . MET A 1 660 ? 34.939 19.615 -4.584 1.00 79.00 660 MET A O 1
ATOM 5098 N N . ARG A 1 661 ? 35.868 18.766 -6.446 1.00 81.50 661 ARG A N 1
ATOM 5099 C CA . ARG A 1 661 ? 37.115 19.538 -6.313 1.00 81.50 661 ARG A CA 1
ATOM 5100 C C . ARG A 1 661 ? 36.842 21.041 -6.339 1.00 81.50 661 ARG A C 1
ATOM 5102 O O . ARG A 1 661 ? 37.319 21.741 -5.449 1.00 81.50 661 ARG A O 1
ATOM 5109 N N . TYR A 1 662 ? 36.036 21.536 -7.275 1.00 78.19 662 TYR A N 1
ATOM 5110 C CA . TYR A 1 662 ? 35.667 22.955 -7.314 1.00 78.19 662 TYR A CA 1
ATOM 5111 C C . TYR A 1 662 ? 34.907 23.401 -6.058 1.00 78.19 662 TYR A C 1
ATOM 5113 O O . TYR A 1 662 ? 35.283 24.404 -5.456 1.00 78.19 662 TYR A O 1
ATOM 5121 N N . ALA A 1 663 ? 33.931 22.624 -5.583 1.00 78.88 663 ALA A N 1
ATOM 5122 C CA . ALA A 1 663 ? 33.192 22.939 -4.359 1.00 78.88 663 ALA A CA 1
ATOM 5123 C C . ALA A 1 663 ? 34.106 23.009 -3.120 1.00 78.88 663 ALA A C 1
ATOM 5125 O O . ALA A 1 663 ? 33.971 23.906 -2.284 1.00 78.88 663 ALA A O 1
ATOM 5126 N N . THR A 1 664 ? 35.077 22.096 -3.002 1.00 81.38 664 THR A N 1
ATOM 5127 C CA . THR A 1 664 ? 36.065 22.147 -1.909 1.00 81.38 664 THR A CA 1
ATOM 5128 C C . THR A 1 664 ? 36.968 23.377 -2.003 1.00 81.38 664 THR A C 1
ATOM 5130 O O . THR A 1 664 ? 37.196 24.039 -0.987 1.00 81.38 664 THR A O 1
ATOM 5133 N N . LEU A 1 665 ? 37.415 23.737 -3.211 1.00 81.88 665 LEU A N 1
ATOM 5134 C CA . LEU A 1 665 ? 38.212 24.941 -3.449 1.00 81.88 665 LEU A CA 1
ATOM 5135 C C . LEU A 1 665 ? 37.433 26.218 -3.111 1.00 81.88 665 LEU A C 1
ATOM 5137 O O . LEU A 1 665 ? 38.010 27.126 -2.514 1.00 81.88 665 LEU A O 1
ATOM 5141 N N . ASP A 1 666 ? 36.132 26.275 -3.402 1.00 75.75 666 ASP A N 1
ATOM 5142 C CA . ASP A 1 666 ? 35.273 27.413 -3.052 1.00 75.75 666 ASP A CA 1
ATOM 5143 C C . ASP A 1 666 ? 35.106 27.565 -1.535 1.00 75.75 666 ASP A C 1
ATOM 5145 O O . ASP A 1 666 ? 35.203 28.673 -0.993 1.00 75.75 666 ASP A O 1
ATOM 5149 N N . ILE A 1 667 ? 34.929 26.454 -0.812 1.00 78.38 667 ILE A N 1
ATOM 5150 C CA . ILE A 1 667 ? 34.870 26.459 0.657 1.00 78.38 667 ILE A CA 1
ATOM 5151 C C . ILE A 1 667 ? 36.208 26.930 1.247 1.00 78.38 667 ILE A C 1
ATOM 5153 O O . ILE A 1 667 ? 36.224 27.736 2.185 1.00 78.38 667 ILE A O 1
ATOM 5157 N N . GLU A 1 668 ? 37.339 26.456 0.721 1.00 80.88 668 GLU A N 1
ATOM 5158 C CA . GLU A 1 668 ? 38.670 26.879 1.167 1.00 80.88 668 GLU A CA 1
ATOM 5159 C C . GLU A 1 668 ? 38.962 28.349 0.853 1.00 80.88 668 GLU A C 1
ATOM 5161 O O . GLU A 1 668 ? 39.486 29.068 1.711 1.00 80.88 668 GLU A O 1
ATOM 5166 N N . ALA A 1 669 ? 38.596 28.817 -0.341 1.00 75.88 669 ALA A N 1
ATOM 5167 C CA . ALA A 1 669 ? 38.721 30.213 -0.741 1.00 75.88 669 ALA A CA 1
ATOM 5168 C C . ALA A 1 669 ? 37.880 31.115 0.172 1.00 75.88 669 ALA A C 1
ATOM 5170 O O . ALA A 1 669 ? 38.392 32.105 0.699 1.00 75.88 669 ALA A O 1
ATOM 5171 N N . GLY A 1 670 ? 36.635 30.724 0.463 1.00 78.81 670 GLY A N 1
ATOM 5172 C CA . GLY A 1 670 ? 35.763 31.437 1.397 1.00 78.81 670 GLY A CA 1
ATOM 5173 C C . GLY A 1 670 ? 36.320 31.498 2.825 1.00 78.81 670 GLY A C 1
ATOM 5174 O O . GLY A 1 670 ? 36.205 32.530 3.492 1.00 78.81 670 GLY A O 1
ATOM 5175 N N . LYS A 1 671 ? 36.970 30.427 3.305 1.00 78.88 671 LYS A N 1
ATOM 5176 C CA . LYS A 1 671 ? 37.650 30.408 4.615 1.00 78.88 671 LYS A CA 1
ATOM 5177 C C . LYS A 1 671 ? 38.883 31.317 4.640 1.00 78.88 671 LYS A C 1
ATOM 5179 O O . LYS A 1 671 ? 39.045 32.073 5.599 1.00 78.88 671 LYS A O 1
ATOM 5184 N N . LYS A 1 672 ? 39.729 31.274 3.603 1.00 78.12 672 LYS A N 1
ATOM 5185 C CA . LYS A 1 672 ? 40.925 32.131 3.483 1.00 78.12 672 LYS A CA 1
ATOM 5186 C C . LYS A 1 672 ? 40.562 33.612 3.403 1.00 78.12 672 LYS A C 1
ATOM 5188 O O . LYS A 1 672 ? 41.220 34.427 4.045 1.00 78.12 672 LYS A O 1
ATOM 5193 N N . GLU A 1 673 ? 39.500 33.950 2.679 1.00 73.50 673 GLU A N 1
ATOM 5194 C CA . GLU A 1 673 ? 39.037 35.333 2.548 1.00 73.50 673 GLU A CA 1
ATOM 5195 C C . GLU A 1 673 ? 38.515 35.884 3.881 1.00 73.50 673 GLU A C 1
ATOM 5197 O O . GLU A 1 673 ? 38.924 36.959 4.316 1.00 73.50 673 GLU A O 1
ATOM 5202 N N . LYS A 1 674 ? 37.697 35.106 4.607 1.00 75.12 674 LYS A N 1
ATOM 5203 C CA . LYS A 1 674 ? 37.237 35.484 5.956 1.00 75.12 674 LYS A CA 1
ATOM 5204 C C . LYS A 1 674 ? 38.391 35.644 6.949 1.00 75.12 674 LYS A C 1
ATOM 5206 O O . LYS A 1 674 ? 38.344 36.538 7.791 1.00 75.12 674 LYS A O 1
ATOM 5211 N N . ALA A 1 675 ? 39.417 34.796 6.864 1.00 80.19 675 ALA A N 1
ATOM 5212 C CA . ALA A 1 675 ? 40.599 34.899 7.717 1.00 80.19 675 ALA A CA 1
ATOM 5213 C C . ALA A 1 675 ? 41.395 36.184 7.435 1.00 80.19 675 ALA A C 1
ATOM 5215 O O . ALA A 1 675 ? 41.701 36.912 8.377 1.00 80.19 675 ALA A O 1
ATOM 5216 N N . ARG A 1 676 ? 41.640 36.508 6.156 1.00 78.19 676 ARG A N 1
ATOM 5217 C CA . ARG A 1 676 ? 42.288 37.768 5.749 1.00 78.19 676 ARG A CA 1
ATOM 5218 C C . ARG A 1 676 ? 41.508 38.996 6.195 1.00 78.19 676 ARG A C 1
ATOM 5220 O O . ARG A 1 676 ? 42.112 39.945 6.682 1.00 78.19 676 ARG A O 1
ATOM 5227 N N . GLN A 1 677 ? 40.182 38.970 6.059 1.00 72.81 677 GLN A N 1
ATOM 5228 C CA . GLN A 1 677 ? 39.327 40.075 6.486 1.00 72.81 677 GLN A CA 1
ATOM 5229 C C . GLN A 1 677 ? 39.446 40.321 7.995 1.00 72.81 677 GLN A C 1
ATOM 5231 O O . GLN A 1 677 ? 39.648 41.453 8.425 1.00 72.81 677 GLN A O 1
ATOM 5236 N N . LYS A 1 678 ? 39.398 39.252 8.798 1.00 77.12 678 LYS A N 1
ATOM 5237 C CA . LYS A 1 678 ? 39.538 39.338 10.256 1.00 77.12 678 LYS A CA 1
ATOM 5238 C C . LYS A 1 678 ? 40.933 39.805 10.684 1.00 77.12 678 LYS A C 1
ATOM 5240 O O . LYS A 1 678 ? 41.061 40.571 11.633 1.00 77.12 678 LYS A O 1
ATOM 5245 N N . GLU A 1 679 ? 41.976 39.351 9.995 1.00 79.38 679 GLU A N 1
ATOM 5246 C CA . GLU A 1 679 ? 43.355 39.780 10.247 1.00 79.38 679 GLU A CA 1
ATOM 5247 C C . GLU A 1 679 ? 43.535 41.271 9.934 1.00 79.38 679 GLU A C 1
ATOM 5249 O O . GLU A 1 679 ? 44.040 42.014 10.772 1.00 79.38 679 GLU A O 1
ATOM 5254 N N . PHE A 1 680 ? 43.018 41.732 8.792 1.00 76.62 680 PHE A N 1
ATOM 5255 C CA . PHE A 1 680 ? 43.027 43.144 8.414 1.00 76.62 680 PHE A CA 1
ATOM 5256 C C . PHE A 1 680 ? 42.263 44.024 9.415 1.00 76.62 680 PHE A C 1
ATOM 5258 O O . PHE A 1 680 ? 42.761 45.080 9.805 1.00 76.62 680 PHE A O 1
ATOM 5265 N N . GLU A 1 681 ? 41.086 43.585 9.873 1.00 73.19 681 GLU A N 1
ATOM 5266 C CA . GLU A 1 681 ? 40.303 44.285 10.903 1.00 73.19 681 GLU A CA 1
ATOM 5267 C C . GLU A 1 681 ? 41.065 44.402 12.229 1.00 73.19 681 GLU A C 1
ATOM 5269 O O . GLU A 1 681 ? 41.091 45.481 12.825 1.00 73.19 681 GLU A O 1
ATOM 5274 N N . ASN A 1 682 ? 41.742 43.335 12.661 1.00 77.38 682 ASN A N 1
ATOM 5275 C CA . ASN A 1 682 ? 42.553 43.348 13.878 1.00 77.38 682 ASN A CA 1
ATOM 5276 C C . ASN A 1 682 ? 43.752 44.301 13.758 1.00 77.38 682 ASN A C 1
ATOM 5278 O O . ASN A 1 682 ? 43.962 45.134 14.639 1.00 77.38 682 ASN A O 1
ATOM 5282 N N . THR A 1 683 ? 44.510 44.239 12.657 1.00 77.56 683 THR A N 1
ATOM 5283 C CA . THR A 1 683 ? 45.655 45.140 12.433 1.00 77.56 683 THR A CA 1
ATOM 5284 C C . THR A 1 683 ? 45.209 46.601 12.345 1.00 77.56 683 THR A C 1
ATOM 5286 O O . THR A 1 683 ? 45.880 47.508 12.849 1.00 77.56 683 THR A O 1
ATOM 5289 N N . LEU A 1 684 ? 44.051 46.862 11.736 1.00 77.31 684 LEU A N 1
ATOM 5290 C CA . LEU A 1 684 ? 43.487 48.206 11.673 1.00 77.31 684 LEU A CA 1
ATOM 5291 C C . LEU A 1 684 ? 43.078 48.715 13.063 1.00 77.31 684 LEU A C 1
ATOM 5293 O O . LEU A 1 684 ? 43.381 49.857 13.404 1.00 77.31 684 LEU A O 1
ATOM 5297 N N . ALA A 1 685 ? 42.445 47.880 13.888 1.00 76.06 685 ALA A N 1
ATOM 5298 C CA . ALA A 1 685 ? 42.098 48.245 15.261 1.00 76.06 685 ALA A CA 1
ATOM 5299 C C . ALA A 1 685 ? 43.349 48.570 16.097 1.00 76.06 685 ALA A C 1
ATOM 5301 O O . ALA A 1 685 ? 43.392 49.601 16.768 1.00 76.06 685 ALA A O 1
ATOM 5302 N N . GLU A 1 686 ? 44.397 47.749 15.996 1.00 79.06 686 GLU A N 1
ATOM 5303 C CA . GLU A 1 686 ? 45.665 47.965 16.704 1.00 79.06 686 GLU A CA 1
ATOM 5304 C C . GLU A 1 686 ? 46.361 49.266 16.288 1.00 79.06 686 GLU A C 1
ATOM 5306 O O . GLU A 1 686 ? 46.843 50.017 17.138 1.00 79.06 686 GLU A O 1
ATOM 5311 N N . THR A 1 687 ? 46.397 49.566 14.987 1.00 76.56 687 THR A N 1
ATOM 5312 C CA . THR A 1 687 ? 47.020 50.800 14.480 1.00 76.56 687 THR A CA 1
ATOM 5313 C C . THR A 1 687 ? 46.252 52.052 14.902 1.00 76.56 687 THR A C 1
ATOM 5315 O O . THR A 1 687 ? 46.877 53.050 15.273 1.00 76.56 687 THR A O 1
ATOM 5318 N N . VAL A 1 688 ? 44.915 52.005 14.914 1.00 76.75 688 VAL A N 1
ATOM 5319 C CA . VAL A 1 688 ? 44.069 53.104 15.412 1.00 76.75 688 VAL A CA 1
ATOM 5320 C C . VAL A 1 688 ? 44.279 53.321 16.912 1.00 76.75 688 VAL A C 1
ATOM 5322 O O . VAL A 1 688 ? 44.467 54.462 17.340 1.00 76.75 688 VAL A O 1
ATOM 5325 N N . ASP A 1 689 ? 44.322 52.252 17.706 1.00 76.25 689 ASP A N 1
ATOM 5326 C CA . ASP A 1 689 ? 44.560 52.337 19.150 1.00 76.25 689 ASP A CA 1
ATOM 5327 C C . ASP A 1 689 ? 45.965 52.859 19.479 1.00 76.25 689 ASP A C 1
ATOM 5329 O O . ASP A 1 689 ? 46.133 53.690 20.379 1.00 76.25 689 ASP A O 1
ATOM 5333 N N . ALA A 1 690 ? 46.988 52.413 18.746 1.00 78.94 690 ALA A N 1
ATOM 5334 C CA . ALA A 1 690 ? 48.355 52.905 18.899 1.00 78.94 690 ALA A CA 1
ATOM 5335 C C . ALA A 1 690 ? 48.450 54.404 18.574 1.00 78.94 690 ALA A C 1
ATOM 5337 O O . ALA A 1 690 ? 49.048 55.169 19.339 1.00 78.94 690 ALA A O 1
ATOM 5338 N N . PHE A 1 691 ? 47.800 54.837 17.490 1.00 76.31 691 PHE A N 1
ATOM 5339 C CA . PHE A 1 691 ? 47.714 56.245 17.112 1.00 76.31 691 PHE A CA 1
ATOM 5340 C C . PHE A 1 691 ? 47.009 57.087 18.186 1.00 76.31 691 PHE A C 1
ATOM 5342 O O . PHE A 1 691 ? 47.483 58.175 18.527 1.00 76.31 691 PHE A O 1
ATOM 5349 N N . ASP A 1 692 ? 45.917 56.584 18.769 1.00 72.50 692 ASP A N 1
ATOM 5350 C CA . ASP A 1 692 ? 45.191 57.263 19.847 1.00 72.50 692 ASP A CA 1
ATOM 5351 C C . ASP A 1 692 ? 46.049 57.419 21.110 1.00 72.50 692 ASP A C 1
ATOM 5353 O O . ASP A 1 692 ? 46.053 58.488 21.727 1.00 72.50 692 ASP A O 1
ATOM 5357 N N . ARG A 1 693 ? 46.819 56.389 21.485 1.00 76.44 693 ARG A N 1
ATOM 5358 C CA . ARG A 1 693 ? 47.737 56.442 22.638 1.00 76.44 693 ARG A CA 1
ATOM 5359 C C . ARG A 1 693 ? 48.862 57.447 22.421 1.00 76.44 693 ARG A C 1
ATOM 5361 O O . ARG A 1 693 ? 49.131 58.258 23.308 1.00 76.44 693 ARG A O 1
ATOM 5368 N N . GLN A 1 694 ? 49.495 57.418 21.248 1.00 74.94 694 GLN A N 1
ATOM 5369 C CA . GLN A 1 694 ? 50.582 58.336 20.903 1.00 74.94 694 GLN A CA 1
ATOM 5370 C C . GLN A 1 694 ? 50.087 59.789 20.862 1.00 74.94 694 GLN A C 1
ATOM 5372 O O . GLN A 1 694 ? 50.725 60.686 21.415 1.00 74.94 694 GLN A O 1
ATOM 5377 N N . SER A 1 695 ? 48.903 60.011 20.292 1.00 65.00 695 SER A N 1
ATOM 5378 C CA . SER A 1 695 ? 48.277 61.333 20.223 1.00 65.00 695 SER A CA 1
ATOM 5379 C C . SER A 1 695 ? 47.834 61.840 21.601 1.00 65.00 695 SER A C 1
ATOM 5381 O O . SER A 1 695 ? 48.033 63.011 21.917 1.00 65.00 695 SER A O 1
ATOM 5383 N N . ALA A 1 696 ? 47.291 60.979 22.469 1.00 69.19 696 ALA A N 1
ATOM 5384 C CA . ALA A 1 696 ? 46.912 61.351 23.835 1.00 69.19 696 ALA A CA 1
ATOM 5385 C C . ALA A 1 696 ? 48.129 61.714 24.703 1.00 69.19 696 ALA A C 1
ATOM 5387 O O . ALA A 1 696 ? 48.074 62.671 25.481 1.00 69.19 696 ALA A O 1
ATOM 5388 N N . ALA A 1 697 ? 49.241 60.990 24.544 1.00 71.38 697 ALA A N 1
ATOM 5389 C CA . ALA A 1 697 ? 50.505 61.325 25.195 1.00 71.38 697 ALA A CA 1
ATOM 5390 C C . ALA A 1 697 ? 51.029 62.695 24.732 1.00 71.38 697 ALA A C 1
ATOM 5392 O O . ALA A 1 697 ? 51.410 63.515 25.568 1.00 71.38 697 ALA A O 1
ATOM 5393 N N . PHE A 1 698 ? 50.956 62.984 23.427 1.00 70.06 698 PHE A N 1
ATOM 5394 C CA . PHE A 1 698 ? 51.314 64.289 22.866 1.00 70.06 698 PHE A CA 1
ATOM 5395 C C . PHE A 1 698 ? 50.436 65.421 23.429 1.00 70.06 698 PHE A C 1
ATOM 5397 O O . PHE A 1 698 ? 50.946 66.431 23.905 1.00 70.06 698 PHE A O 1
ATOM 5404 N N . MET A 1 699 ? 49.119 65.233 23.508 1.00 62.78 699 MET A N 1
ATOM 5405 C CA . MET A 1 699 ? 48.186 66.246 24.030 1.00 62.78 699 MET A CA 1
ATOM 5406 C C . MET A 1 699 ? 48.418 66.601 25.506 1.00 62.78 699 MET A C 1
ATOM 5408 O O . MET A 1 699 ? 48.189 67.739 25.938 1.00 62.78 699 MET A O 1
ATOM 5412 N N . LYS A 1 700 ? 48.923 65.647 26.296 1.00 65.44 700 LYS A N 1
ATOM 5413 C CA . LYS A 1 700 ? 49.258 65.870 27.707 1.00 65.44 700 LYS A CA 1
ATOM 5414 C C . LYS A 1 700 ? 50.427 66.848 27.880 1.00 65.44 700 LYS A C 1
ATOM 5416 O O . LYS A 1 700 ? 50.491 67.503 28.914 1.00 65.44 700 LYS A O 1
ATOM 5421 N N . THR A 1 701 ? 51.268 67.030 26.861 1.00 67.56 701 THR A N 1
ATOM 5422 C CA . THR A 1 701 ? 52.393 67.986 26.883 1.00 67.56 701 THR A CA 1
ATOM 5423 C C . THR A 1 701 ? 52.009 69.437 26.560 1.00 67.56 701 THR A C 1
ATOM 5425 O O . THR A 1 701 ? 52.797 70.340 26.807 1.00 67.56 701 THR A O 1
ATOM 5428 N N . ILE A 1 702 ? 50.794 69.697 26.062 1.00 69.88 702 ILE A N 1
ATOM 5429 C CA . ILE A 1 702 ? 50.373 71.042 25.625 1.00 69.88 702 ILE A CA 1
ATOM 5430 C C . ILE A 1 702 ? 49.759 71.831 26.789 1.00 69.88 702 ILE A C 1
ATOM 5432 O O . ILE A 1 702 ? 48.606 71.611 27.110 1.00 69.88 702 ILE A O 1
ATOM 5436 N N . GLU A 1 703 ? 50.454 72.765 27.433 1.00 61.53 703 GLU A N 1
ATOM 5437 C CA . GLU A 1 703 ? 49.933 73.442 28.643 1.00 61.53 703 GLU A CA 1
ATOM 5438 C C . GLU A 1 703 ? 48.730 74.384 28.404 1.00 61.53 703 GLU A C 1
ATOM 5440 O O . GLU A 1 703 ? 47.912 74.579 29.308 1.00 61.53 703 GLU A O 1
ATOM 5445 N N . ASP A 1 704 ? 48.559 74.905 27.185 1.00 71.12 704 ASP A N 1
ATOM 5446 C CA . ASP A 1 704 ? 47.483 75.840 26.835 1.00 71.12 704 ASP A CA 1
ATOM 5447 C C . ASP A 1 704 ? 46.105 75.148 26.729 1.00 71.12 704 ASP A C 1
ATOM 5449 O O . ASP A 1 704 ? 45.845 74.302 25.864 1.00 71.12 704 ASP A O 1
ATOM 5453 N N . LYS A 1 705 ? 45.183 75.548 27.614 1.00 63.91 705 LYS A N 1
ATOM 5454 C CA . LYS A 1 705 ? 43.823 75.000 27.727 1.00 63.91 705 LYS A CA 1
ATOM 5455 C C . LYS A 1 705 ? 42.938 75.338 26.519 1.00 63.91 705 LYS A C 1
ATOM 5457 O O . LYS A 1 705 ? 42.071 74.535 26.168 1.00 63.91 705 LYS A O 1
ATOM 5462 N N . ALA A 1 706 ? 43.146 76.487 25.871 1.00 66.69 706 ALA A N 1
ATOM 5463 C CA . ALA A 1 706 ? 42.388 76.873 24.680 1.00 66.69 706 ALA A CA 1
ATOM 5464 C C . ALA A 1 706 ? 42.838 76.065 23.454 1.00 66.69 706 ALA A C 1
ATOM 5466 O O . ALA A 1 706 ? 42.003 75.606 22.669 1.00 66.69 706 ALA A O 1
ATOM 5467 N N . LEU A 1 707 ? 44.147 75.818 23.338 1.00 68.81 707 LEU A N 1
ATOM 5468 C CA . LEU A 1 707 ? 44.726 75.014 22.264 1.00 68.81 707 LEU A CA 1
ATOM 5469 C C . LEU A 1 707 ? 44.362 73.526 22.404 1.00 68.81 707 LEU A C 1
ATOM 5471 O O . LEU A 1 707 ? 43.955 72.907 21.419 1.00 68.81 707 LEU A O 1
ATOM 5475 N N . ARG A 1 708 ? 44.400 72.973 23.628 1.00 66.06 708 ARG A N 1
ATOM 5476 C CA . ARG A 1 708 ? 43.963 71.593 23.924 1.00 66.06 708 ARG A CA 1
ATOM 5477 C C . ARG A 1 708 ? 42.518 71.330 23.496 1.00 66.06 708 ARG A C 1
ATOM 5479 O O . ARG A 1 708 ? 42.262 70.363 22.788 1.00 66.06 708 ARG A O 1
ATOM 5486 N N . ASN A 1 709 ? 41.584 72.211 23.862 1.00 69.00 709 ASN A N 1
ATOM 5487 C CA . ASN A 1 709 ? 40.169 72.034 23.519 1.00 69.00 709 ASN A CA 1
ATOM 5488 C C . ASN A 1 709 ? 39.909 72.110 22.006 1.00 69.00 709 ASN A C 1
ATOM 5490 O O . ASN A 1 709 ? 39.020 71.425 21.499 1.00 69.00 709 ASN A O 1
ATOM 5494 N N . LYS A 1 710 ? 40.674 72.930 21.272 1.00 72.00 710 LYS A N 1
ATOM 5495 C CA . LYS A 1 710 ? 40.561 73.028 19.809 1.00 72.00 710 LYS A CA 1
ATOM 5496 C C . LYS A 1 710 ? 41.068 71.754 19.124 1.00 72.00 710 LYS A C 1
ATOM 5498 O O . LYS A 1 710 ? 40.372 71.207 18.270 1.00 72.00 710 LYS A O 1
ATOM 5503 N N . LEU A 1 711 ? 42.219 71.247 19.565 1.00 68.31 711 LEU A N 1
ATOM 5504 C CA . LEU A 1 711 ? 42.822 70.006 19.070 1.00 68.31 711 LEU A CA 1
ATOM 5505 C C . LEU A 1 711 ? 41.994 68.757 19.413 1.00 68.31 711 LEU A C 1
ATOM 5507 O O . LEU A 1 711 ? 41.869 67.873 18.570 1.00 68.31 711 LEU A O 1
ATOM 5511 N N . ASP A 1 712 ? 41.359 68.685 20.589 1.00 69.69 712 ASP A N 1
ATOM 5512 C CA . ASP A 1 712 ? 40.456 67.569 20.928 1.00 69.69 712 ASP A CA 1
ATOM 5513 C C . ASP A 1 712 ? 39.187 67.563 20.061 1.00 69.69 712 ASP A C 1
ATOM 5515 O O . ASP A 1 712 ? 38.681 66.503 19.675 1.00 69.69 712 ASP A O 1
ATOM 5519 N N . LYS A 1 713 ? 38.684 68.746 19.686 1.00 70.62 713 LYS A N 1
ATOM 5520 C CA . LYS A 1 713 ? 37.533 68.859 18.783 1.00 70.62 713 LYS A CA 1
ATOM 5521 C C . LYS A 1 713 ? 37.898 68.402 17.367 1.00 70.62 713 LYS A C 1
ATOM 5523 O O . LYS A 1 713 ? 37.169 67.591 16.795 1.00 70.62 713 LYS A O 1
ATOM 5528 N N . GLU A 1 714 ? 39.053 68.823 16.847 1.00 72.81 714 GLU A N 1
ATOM 5529 C CA . GLU A 1 714 ? 39.594 68.330 15.568 1.00 72.81 714 GLU A CA 1
ATOM 5530 C C . GLU A 1 714 ? 39.899 66.823 15.600 1.00 72.81 714 GLU A C 1
ATOM 5532 O O . GLU A 1 714 ? 39.608 66.122 14.632 1.00 72.81 714 GLU A O 1
ATOM 5537 N N . ARG A 1 715 ? 40.386 66.285 16.726 1.00 67.75 715 ARG A N 1
ATOM 5538 C CA . ARG A 1 715 ? 40.608 64.843 16.941 1.00 67.75 715 ARG A CA 1
ATOM 5539 C C . ARG A 1 715 ? 39.318 64.040 16.821 1.00 67.75 715 ARG A C 1
ATOM 5541 O O . ARG A 1 715 ? 39.283 63.042 16.104 1.00 67.75 715 ARG A O 1
ATOM 5548 N N . SER A 1 716 ? 38.262 64.463 17.517 1.00 69.81 716 SER A N 1
ATOM 5549 C CA . SER A 1 716 ? 36.967 63.773 17.471 1.00 69.81 716 SER A CA 1
ATOM 5550 C C . SER A 1 716 ? 36.373 63.778 16.058 1.00 69.81 716 SER A C 1
ATOM 5552 O O . SER A 1 716 ? 35.857 62.757 15.602 1.00 69.81 716 SER A O 1
ATOM 5554 N N . ALA A 1 717 ? 36.539 64.887 15.328 1.00 72.69 717 ALA A N 1
ATOM 5555 C CA . ALA A 1 717 ? 36.108 65.012 13.943 1.00 72.69 717 ALA A CA 1
ATOM 5556 C C . ALA A 1 717 ? 36.918 64.098 13.009 1.00 72.69 717 ALA A C 1
ATOM 5558 O O . ALA A 1 717 ? 36.328 63.343 12.239 1.00 72.69 717 ALA A O 1
ATOM 5559 N N . ARG A 1 718 ? 38.251 64.085 13.134 1.00 71.56 718 ARG A N 1
ATOM 5560 C CA . ARG A 1 718 ? 39.148 63.299 12.271 1.00 71.56 718 ARG A CA 1
ATOM 5561 C C . ARG A 1 718 ? 39.066 61.794 12.537 1.00 71.56 718 ARG A C 1
ATOM 5563 O O . ARG A 1 718 ? 39.138 61.008 11.599 1.00 71.56 718 ARG A O 1
ATOM 5570 N N . LYS A 1 719 ? 38.824 61.377 13.785 1.00 69.06 719 LYS A N 1
ATOM 5571 C CA . LYS A 1 719 ? 38.522 59.978 14.145 1.00 69.06 719 LYS A CA 1
ATOM 5572 C C . LYS A 1 719 ? 37.171 59.527 13.578 1.00 69.06 719 LYS A C 1
ATOM 5574 O O . LYS A 1 719 ? 37.065 58.430 13.037 1.00 69.06 719 LYS A O 1
ATOM 5579 N N . ALA A 1 720 ? 36.147 60.379 13.653 1.00 69.19 720 ALA A N 1
ATOM 5580 C CA . ALA A 1 720 ? 34.838 60.091 13.066 1.00 69.19 720 ALA A CA 1
ATOM 5581 C C . ALA A 1 720 ? 34.869 60.062 11.527 1.00 69.19 720 ALA A C 1
ATOM 5583 O O . ALA A 1 720 ? 34.086 59.335 10.915 1.00 69.19 720 ALA A O 1
ATOM 5584 N N . GLU A 1 721 ? 35.757 60.839 10.908 1.00 71.44 721 GLU A N 1
ATOM 5585 C CA . GLU A 1 721 ? 36.005 60.839 9.465 1.00 71.44 721 GLU A CA 1
ATOM 5586 C C . GLU A 1 721 ? 36.766 59.584 9.019 1.00 71.44 721 GLU A C 1
ATOM 5588 O O . GLU A 1 721 ? 36.336 58.925 8.077 1.00 71.44 721 GLU A O 1
ATOM 5593 N N . LEU A 1 722 ? 37.818 59.183 9.745 1.00 66.75 722 LEU A N 1
ATOM 5594 C CA . LEU A 1 722 ? 38.567 57.953 9.473 1.00 66.75 722 LEU A CA 1
ATOM 5595 C C . LEU A 1 722 ? 37.669 56.711 9.597 1.00 66.75 722 LEU A C 1
ATOM 5597 O O . LEU A 1 722 ? 37.655 55.872 8.700 1.00 66.75 722 LEU A O 1
ATOM 5601 N N . ASN A 1 723 ? 36.839 56.639 10.644 1.00 65.75 723 ASN A N 1
ATOM 5602 C CA . ASN A 1 723 ? 35.871 55.551 10.812 1.00 65.75 723 ASN A CA 1
ATOM 5603 C C . ASN A 1 723 ? 34.817 55.535 9.695 1.00 65.75 723 ASN A C 1
ATOM 5605 O O . ASN A 1 723 ? 34.456 54.464 9.212 1.00 65.75 723 ASN A O 1
ATOM 5609 N N . ARG A 1 724 ? 34.351 56.703 9.229 1.00 70.31 724 ARG A N 1
ATOM 5610 C CA . ARG A 1 724 ? 33.430 56.783 8.082 1.00 70.31 724 ARG A CA 1
ATOM 5611 C C . ARG A 1 724 ? 34.091 56.366 6.767 1.00 70.31 724 ARG A C 1
ATOM 5613 O O . ARG A 1 724 ? 33.463 55.644 6.000 1.00 70.31 724 ARG A O 1
ATOM 5620 N N . ALA A 1 725 ? 35.342 56.758 6.529 1.00 67.44 725 ALA A N 1
ATOM 5621 C CA . ALA A 1 725 ? 36.096 56.401 5.325 1.00 67.44 725 ALA A CA 1
ATOM 5622 C C . ALA A 1 725 ? 36.456 54.903 5.260 1.00 67.44 725 ALA A C 1
ATOM 5624 O O . ALA A 1 725 ? 36.560 54.329 4.175 1.00 67.44 725 ALA A O 1
ATOM 5625 N N . VAL A 1 726 ? 36.631 54.251 6.413 1.00 63.41 726 VAL A N 1
ATOM 5626 C CA . VAL A 1 726 ? 36.837 52.797 6.507 1.00 63.41 726 VAL A CA 1
ATOM 5627 C C . VAL A 1 726 ? 35.532 52.052 6.223 1.00 63.41 726 VAL A C 1
ATOM 5629 O O . VAL A 1 726 ? 35.518 51.153 5.386 1.00 63.41 726 VAL A O 1
ATOM 5632 N N . VAL A 1 727 ? 34.416 52.467 6.834 1.00 63.34 727 VAL A N 1
ATOM 5633 C CA . VAL A 1 727 ? 33.094 51.860 6.586 1.00 63.34 727 VAL A CA 1
ATOM 5634 C C . VAL A 1 727 ? 32.663 52.031 5.123 1.00 63.34 727 VAL A C 1
ATOM 5636 O O . VAL A 1 727 ? 32.113 51.096 4.537 1.00 63.34 727 VAL A O 1
ATOM 5639 N N . SER A 1 728 ? 32.965 53.172 4.490 1.00 60.16 728 SER A N 1
ATOM 5640 C CA . SER A 1 728 ? 32.668 53.392 3.068 1.00 60.16 728 SER A CA 1
ATOM 5641 C C . SER A 1 728 ? 33.521 52.509 2.148 1.00 60.16 728 SER A C 1
ATOM 5643 O O . SER A 1 728 ? 33.001 51.938 1.199 1.00 60.16 728 SER A O 1
ATOM 5645 N N . LYS A 1 729 ? 34.813 52.302 2.449 1.00 57.84 729 LYS A N 1
ATOM 5646 C CA . LYS A 1 729 ? 35.677 51.417 1.642 1.00 57.84 729 LYS A CA 1
ATOM 5647 C C . LYS A 1 729 ? 35.354 49.928 1.798 1.00 57.84 729 LYS A C 1
ATOM 5649 O O . LYS A 1 729 ? 35.503 49.182 0.834 1.00 57.84 729 LYS A O 1
ATOM 5654 N N . VAL A 1 730 ? 34.896 49.499 2.976 1.00 58.03 730 VAL A N 1
ATOM 5655 C CA . VAL A 1 730 ? 34.448 48.115 3.223 1.00 58.03 730 VAL A CA 1
ATOM 5656 C C . VAL A 1 730 ? 33.098 47.841 2.547 1.00 58.03 730 VAL A C 1
ATOM 5658 O O . VAL A 1 730 ? 32.891 46.754 2.011 1.00 58.03 730 VAL A O 1
ATOM 5661 N N . SER A 1 731 ? 32.202 48.831 2.494 1.00 53.50 731 SER A N 1
ATOM 5662 C CA . SER A 1 731 ? 30.928 48.706 1.771 1.00 53.50 731 SER A CA 1
ATOM 5663 C C . SER A 1 731 ? 31.102 48.772 0.249 1.00 53.50 731 SER A C 1
ATOM 5665 O O . SER A 1 731 ? 30.541 47.926 -0.442 1.00 53.50 731 SER A O 1
ATOM 5667 N N . ASP A 1 732 ? 31.959 49.649 -0.285 1.00 50.03 732 ASP A N 1
ATOM 5668 C CA . ASP A 1 732 ? 32.231 49.749 -1.732 1.00 50.03 732 ASP A CA 1
ATOM 5669 C C . ASP A 1 732 ? 32.860 48.480 -2.343 1.00 50.03 732 ASP A C 1
ATOM 5671 O O . ASP A 1 732 ? 32.654 48.191 -3.527 1.00 50.03 732 ASP A O 1
ATOM 5675 N N . ALA A 1 733 ? 33.585 47.682 -1.551 1.00 46.91 733 ALA A N 1
ATOM 5676 C CA . ALA A 1 733 ? 34.092 46.374 -1.973 1.00 46.91 733 ALA A CA 1
ATOM 5677 C C . ALA A 1 733 ? 32.984 45.300 -2.058 1.00 46.91 733 ALA A C 1
ATOM 5679 O O . ALA A 1 733 ? 33.091 44.367 -2.856 1.00 46.91 733 ALA A O 1
ATOM 5680 N N . GLY A 1 734 ? 31.899 45.451 -1.289 1.00 45.47 734 GLY A N 1
ATOM 5681 C CA . GLY A 1 734 ? 30.737 44.557 -1.298 1.00 45.47 734 GLY A CA 1
ATOM 5682 C C . GLY A 1 734 ? 29.715 44.870 -2.398 1.00 45.47 734 GLY A C 1
ATOM 5683 O O . GLY A 1 734 ? 29.099 43.953 -2.943 1.00 45.47 734 GLY A O 1
ATOM 5684 N N . THR A 1 735 ? 29.548 46.140 -2.782 1.00 41.84 735 THR A N 1
ATOM 5685 C CA . THR A 1 735 ? 28.504 46.557 -3.742 1.00 41.84 735 THR A CA 1
ATOM 5686 C C . THR A 1 735 ? 28.909 46.419 -5.213 1.00 41.84 735 THR A C 1
ATOM 5688 O O . THR A 1 735 ? 28.036 46.298 -6.069 1.00 41.84 735 THR A O 1
ATOM 5691 N N . ARG A 1 736 ? 30.209 46.345 -5.542 1.00 43.66 736 ARG A N 1
ATOM 5692 C CA . ARG A 1 736 ? 30.677 46.142 -6.934 1.00 43.66 736 ARG A CA 1
ATOM 5693 C C . ARG A 1 736 ? 30.509 44.715 -7.473 1.00 43.66 736 ARG A C 1
ATOM 5695 O O . ARG A 1 736 ? 30.792 44.484 -8.642 1.00 43.66 736 ARG A O 1
ATOM 5702 N N . ARG A 1 737 ? 30.038 43.759 -6.663 1.00 48.00 737 ARG A N 1
ATOM 5703 C CA . ARG A 1 737 ? 29.795 42.364 -7.089 1.00 48.00 737 ARG A CA 1
ATOM 5704 C C . ARG A 1 737 ? 28.323 41.948 -7.118 1.00 48.00 737 ARG A C 1
ATOM 5706 O O . ARG A 1 737 ? 28.036 40.785 -7.368 1.00 48.00 737 ARG A O 1
ATOM 5713 N N . ARG A 1 738 ? 27.383 42.871 -6.882 1.00 36.59 738 ARG A N 1
ATOM 5714 C CA . ARG A 1 738 ? 25.944 42.555 -6.778 1.00 36.59 738 ARG A CA 1
ATOM 5715 C C . ARG A 1 738 ? 25.067 43.194 -7.857 1.00 36.59 738 ARG A C 1
ATOM 5717 O O . ARG A 1 738 ? 23.872 43.369 -7.655 1.00 36.59 738 ARG A O 1
ATOM 5724 N N . GLY A 1 739 ? 25.667 43.518 -8.999 1.00 36.50 739 GLY A N 1
ATOM 5725 C CA . GLY A 1 739 ? 24.985 44.081 -10.159 1.00 36.50 739 GLY A CA 1
ATOM 5726 C C . GLY A 1 739 ? 25.447 43.447 -11.465 1.00 36.50 739 GLY A C 1
ATOM 5727 O O . GLY A 1 739 ? 25.841 44.183 -12.353 1.00 36.50 739 GLY A O 1
ATOM 5728 N N . ASP A 1 740 ? 25.451 42.114 -11.557 1.00 36.22 740 ASP A N 1
ATOM 5729 C CA . ASP A 1 740 ? 25.332 41.410 -12.842 1.00 36.22 740 ASP A CA 1
ATOM 5730 C C . ASP A 1 740 ? 24.918 39.948 -12.600 1.00 36.22 740 ASP A C 1
ATOM 5732 O O . ASP A 1 740 ? 25.743 39.056 -12.445 1.00 36.22 740 ASP A O 1
ATOM 5736 N N . THR A 1 741 ? 23.625 39.712 -12.390 1.00 35.72 741 THR A N 1
ATOM 5737 C CA . THR A 1 741 ? 22.979 38.382 -12.462 1.00 35.72 741 THR A CA 1
ATOM 5738 C C . THR A 1 741 ? 21.478 38.623 -12.580 1.00 35.72 741 THR A C 1
ATOM 5740 O O . THR A 1 741 ? 20.681 38.370 -11.682 1.00 35.72 741 THR A O 1
ATOM 5743 N N . GLY A 1 742 ? 21.092 39.229 -13.698 1.00 35.34 742 GLY A N 1
ATOM 5744 C CA . GLY A 1 742 ? 19.699 39.503 -14.014 1.00 35.34 742 GLY A CA 1
ATOM 5745 C C . GLY A 1 742 ? 19.571 40.015 -15.436 1.00 35.34 742 GLY A C 1
ATOM 5746 O O . GLY A 1 742 ? 19.496 41.219 -15.648 1.00 35.34 742 GLY A O 1
ATOM 5747 N N . GLY A 1 743 ? 19.550 39.110 -16.418 1.00 29.52 743 GLY A N 1
ATOM 5748 C CA . GLY A 1 743 ? 19.406 39.526 -17.811 1.00 29.52 743 GLY A CA 1
ATOM 5749 C C . GLY A 1 743 ? 19.434 38.409 -18.847 1.00 29.52 743 GLY A C 1
ATOM 5750 O O . GLY A 1 743 ? 20.430 38.236 -19.525 1.00 29.52 743 GLY A O 1
ATOM 5751 N N . ARG A 1 744 ? 18.297 37.721 -18.999 1.00 31.19 744 ARG A N 1
ATOM 5752 C CA . ARG A 1 744 ? 17.673 37.379 -20.294 1.00 31.19 744 ARG A CA 1
ATOM 5753 C C . ARG A 1 744 ? 18.592 36.817 -21.393 1.00 31.19 744 ARG A C 1
ATOM 5755 O O . ARG A 1 744 ? 19.192 37.552 -22.168 1.00 31.19 744 ARG A O 1
ATOM 5762 N N . ILE A 1 745 ? 18.497 35.505 -21.591 1.00 29.08 745 ILE A N 1
ATOM 5763 C CA . ILE A 1 745 ? 18.698 34.892 -22.906 1.00 29.08 745 ILE A CA 1
ATOM 5764 C C . ILE A 1 745 ? 17.441 35.196 -23.732 1.00 29.08 745 ILE A C 1
ATOM 5766 O O . ILE A 1 745 ? 16.389 34.604 -23.512 1.00 29.08 745 ILE A O 1
ATOM 5770 N N . HIS A 1 746 ? 17.543 36.134 -24.670 1.00 30.38 746 HIS A N 1
ATOM 5771 C CA . HIS A 1 746 ? 16.695 36.150 -25.857 1.00 30.38 746 HIS A CA 1
ATOM 5772 C C . HIS A 1 746 ? 17.521 36.554 -27.078 1.00 30.38 746 HIS A C 1
ATOM 5774 O O . HIS A 1 746 ? 18.100 37.632 -27.122 1.00 30.38 746 HIS A O 1
ATOM 5780 N N . ALA A 1 747 ? 17.542 35.622 -28.030 1.00 28.88 747 ALA A N 1
ATOM 5781 C CA . ALA A 1 747 ? 17.454 35.795 -29.474 1.00 28.88 747 ALA A CA 1
ATOM 5782 C C . ALA A 1 747 ? 18.132 37.018 -30.127 1.00 28.88 747 ALA A C 1
ATOM 5784 O O . ALA A 1 747 ? 17.641 38.136 -30.049 1.00 28.88 747 ALA A O 1
ATOM 5785 N N . GLY A 1 748 ? 19.150 36.701 -30.935 1.00 31.38 748 GLY A N 1
ATOM 5786 C CA . GLY A 1 748 ? 19.243 37.110 -32.338 1.00 31.38 748 GLY A CA 1
ATOM 5787 C C . GLY A 1 748 ? 19.452 38.591 -32.636 1.00 31.38 748 GLY A C 1
ATOM 5788 O O . GLY A 1 748 ? 18.511 39.368 -32.601 1.00 31.38 748 GLY A O 1
ATOM 5789 N N . THR A 1 749 ? 20.651 38.950 -33.092 1.00 26.20 749 THR A N 1
ATOM 5790 C CA . THR A 1 749 ? 20.925 39.549 -34.418 1.00 26.20 749 THR A CA 1
ATOM 5791 C C . THR A 1 749 ? 22.407 39.924 -34.518 1.00 26.20 749 THR A C 1
ATOM 5793 O O . THR A 1 749 ? 23.048 40.258 -33.527 1.00 26.20 749 THR A O 1
ATOM 5796 N N . ALA A 1 750 ? 22.959 39.772 -35.723 1.00 36.00 750 ALA A N 1
ATOM 5797 C CA . ALA A 1 750 ? 24.353 40.027 -36.078 1.00 36.00 750 ALA A CA 1
ATOM 5798 C C . ALA A 1 750 ? 24.792 41.486 -35.838 1.00 36.00 750 ALA A C 1
ATOM 5800 O O . ALA A 1 750 ? 23.952 42.385 -35.797 1.00 36.00 750 ALA A O 1
ATOM 5801 N N . PRO A 1 751 ? 26.114 41.735 -35.825 1.00 31.41 751 PRO A N 1
ATOM 5802 C CA . PRO A 1 751 ? 26.605 42.778 -36.719 1.00 31.41 751 PRO A CA 1
ATOM 5803 C C . PRO A 1 751 ? 27.860 42.387 -37.508 1.00 31.41 751 PRO A C 1
ATOM 5805 O O . PRO A 1 751 ? 28.833 41.830 -37.001 1.00 31.41 751 PRO A O 1
ATOM 5808 N N . SER A 1 752 ? 27.774 42.750 -38.782 1.00 31.45 752 SER A N 1
ATOM 5809 C CA . SER A 1 752 ? 28.846 43.084 -39.707 1.00 31.45 752 SER A CA 1
ATOM 5810 C C . SER A 1 752 ? 29.819 44.118 -39.139 1.00 31.45 752 SER A C 1
ATOM 5812 O O . SER A 1 752 ? 29.390 45.038 -38.453 1.00 31.45 752 SER A O 1
ATOM 5814 N N . ASP A 1 753 ? 31.092 44.020 -39.526 1.00 28.56 753 ASP A N 1
ATOM 5815 C CA . ASP A 1 753 ? 31.763 45.086 -40.284 1.00 28.56 753 ASP A CA 1
ATOM 5816 C C . ASP A 1 753 ? 33.092 44.581 -40.877 1.00 28.56 753 ASP A C 1
ATOM 5818 O O . ASP A 1 753 ? 33.949 44.026 -40.193 1.00 28.56 753 ASP A O 1
ATOM 5822 N N . SER A 1 754 ? 33.226 44.749 -42.196 1.00 29.78 754 SER A N 1
ATOM 5823 C CA . SER A 1 754 ? 34.488 44.684 -42.962 1.00 29.78 754 SER A CA 1
ATOM 5824 C C . SER A 1 754 ? 35.143 46.076 -42.939 1.00 29.78 754 SER A C 1
ATOM 5826 O O . SER A 1 754 ? 34.395 47.043 -42.772 1.00 29.78 754 SER A O 1
ATOM 5828 N N . PRO A 1 755 ? 36.473 46.256 -43.141 1.00 35.09 755 PRO A N 1
ATOM 5829 C CA . PRO A 1 755 ? 37.093 46.220 -44.492 1.00 35.09 755 PRO A CA 1
ATOM 5830 C C . PRO A 1 755 ? 38.627 45.901 -44.481 1.00 35.09 755 PRO A C 1
ATOM 5832 O O . PRO A 1 755 ? 39.163 45.608 -43.414 1.00 35.09 755 PRO A O 1
ATOM 5835 N N . PRO A 1 756 ? 39.403 46.023 -45.587 1.00 34.56 756 PRO A N 1
ATOM 5836 C CA . PRO A 1 756 ? 39.077 46.070 -47.013 1.00 34.56 756 PRO A CA 1
ATOM 5837 C C . PRO A 1 756 ? 39.684 44.895 -47.821 1.00 34.56 756 PRO A C 1
ATOM 5839 O O . PRO A 1 756 ? 40.539 44.137 -47.374 1.00 34.56 756 PRO A O 1
ATOM 5842 N N . SER A 1 757 ? 39.208 44.792 -49.057 1.00 34.94 757 SER A N 1
ATOM 5843 C CA . SER A 1 757 ? 39.602 43.886 -50.135 1.00 34.94 757 SER A CA 1
ATOM 5844 C C . SER A 1 757 ? 41.041 44.058 -50.635 1.00 34.94 757 SER A C 1
ATOM 5846 O O . SER A 1 757 ? 41.388 45.176 -51.001 1.00 34.94 757 SER A O 1
ATOM 5848 N N . GLU A 1 758 ? 41.763 42.953 -50.863 1.00 26.94 758 GLU A N 1
ATOM 5849 C CA . GLU A 1 758 ? 42.702 42.813 -51.991 1.00 26.94 758 GLU A CA 1
ATOM 5850 C C . GLU A 1 758 ? 42.761 41.357 -52.509 1.00 26.94 758 GLU A C 1
ATOM 5852 O O . GLU A 1 758 ? 43.089 40.428 -51.780 1.00 26.94 758 GLU A O 1
ATOM 5857 N N . GLY A 1 759 ? 42.433 41.190 -53.796 1.00 27.42 759 GLY A N 1
ATOM 5858 C CA . GLY A 1 759 ? 43.089 40.269 -54.736 1.00 27.42 759 GLY A CA 1
ATOM 5859 C C . GLY A 1 759 ? 43.075 38.764 -54.456 1.00 27.42 759 GLY A C 1
ATOM 5860 O O . GLY A 1 759 ? 44.045 38.212 -53.947 1.00 27.42 759 GLY A O 1
ATOM 5861 N N . GLY A 1 760 ? 42.044 38.068 -54.943 1.00 29.53 760 GLY A N 1
ATOM 5862 C CA . GLY A 1 760 ? 42.081 36.615 -55.108 1.00 29.53 760 GLY A CA 1
ATOM 5863 C C . GLY A 1 760 ? 43.124 36.174 -56.141 1.00 29.53 760 GLY A C 1
ATOM 5864 O O . GLY A 1 760 ? 43.243 36.765 -57.215 1.00 29.53 760 GLY A O 1
ATOM 5865 N N . VAL A 1 761 ? 43.845 35.096 -55.831 1.00 35.41 761 VAL A N 1
ATOM 5866 C CA . VAL A 1 761 ? 44.643 34.348 -56.807 1.00 35.41 761 VAL A CA 1
ATOM 5867 C C . VAL A 1 761 ? 44.222 32.884 -56.722 1.00 35.41 761 VAL A C 1
ATOM 5869 O O . VAL A 1 761 ? 44.495 32.210 -55.735 1.00 35.41 761 VAL A O 1
ATOM 5872 N N . ALA A 1 762 ? 43.522 32.405 -57.750 1.00 38.53 762 ALA A N 1
ATOM 5873 C CA . ALA A 1 762 ? 43.271 30.984 -57.952 1.00 38.53 762 ALA A CA 1
ATOM 5874 C C . ALA A 1 762 ? 44.528 30.342 -58.557 1.00 38.53 762 ALA A C 1
ATOM 5876 O O . ALA A 1 762 ? 45.069 30.855 -59.538 1.00 38.53 762 ALA A O 1
ATOM 5877 N N . ALA A 1 763 ? 44.986 29.229 -57.986 1.00 43.59 763 ALA A N 1
ATOM 5878 C CA . ALA A 1 763 ? 46.084 28.430 -58.522 1.00 43.59 763 ALA A CA 1
ATOM 5879 C C . ALA A 1 763 ? 45.603 26.988 -58.735 1.00 43.59 763 ALA A C 1
ATOM 5881 O O . ALA A 1 763 ? 44.962 26.401 -57.862 1.00 43.59 763 ALA A O 1
ATOM 5882 N N . ALA A 1 764 ? 45.874 26.444 -59.922 1.00 39.69 764 ALA A N 1
ATOM 5883 C CA . ALA A 1 764 ? 45.466 25.100 -60.317 1.00 39.69 764 ALA A CA 1
ATOM 5884 C C . ALA A 1 764 ? 46.368 24.035 -59.670 1.00 39.69 764 ALA A C 1
ATOM 5886 O O . ALA A 1 764 ? 47.593 24.174 -59.669 1.00 39.69 764 ALA A O 1
ATOM 5887 N N . SER A 1 765 ? 45.765 22.968 -59.142 1.00 45.12 765 SER A N 1
ATOM 5888 C CA . SER A 1 765 ? 46.471 21.741 -58.757 1.00 45.12 765 SER A CA 1
ATOM 5889 C C . SER A 1 765 ? 46.735 20.854 -59.983 1.00 45.12 765 SER A C 1
ATOM 5891 O O . SER A 1 765 ? 46.187 21.083 -61.064 1.00 45.12 765 SER A O 1
ATOM 5893 N N . ALA A 1 766 ? 47.579 19.829 -59.821 1.00 44.69 766 ALA A N 1
ATOM 5894 C CA . ALA A 1 766 ? 47.966 18.905 -60.893 1.00 44.69 766 ALA A CA 1
ATOM 5895 C C . ALA A 1 766 ? 46.785 18.120 -61.511 1.00 44.69 766 ALA A C 1
ATOM 5897 O O . ALA A 1 766 ? 46.911 17.636 -62.633 1.00 44.69 766 ALA A O 1
ATOM 5898 N N . ASP A 1 767 ? 45.637 18.070 -60.824 1.00 49.28 767 ASP A N 1
ATOM 5899 C CA . ASP A 1 767 ? 44.425 17.360 -61.252 1.00 49.28 767 ASP A CA 1
ATOM 5900 C C . ASP A 1 767 ? 43.341 18.296 -61.839 1.00 49.28 767 ASP A C 1
ATOM 5902 O O . ASP A 1 767 ? 42.199 17.892 -62.042 1.00 49.28 767 ASP A O 1
ATOM 5906 N N . GLY A 1 768 ? 43.668 19.564 -62.129 1.00 53.84 768 GLY A N 1
ATOM 5907 C CA . GLY A 1 768 ? 42.765 20.491 -62.832 1.00 53.84 768 GLY A CA 1
ATOM 5908 C C . GLY A 1 768 ? 41.583 21.024 -62.008 1.00 53.84 768 GLY A C 1
ATOM 5909 O O . GLY A 1 768 ? 40.720 21.712 -62.552 1.00 53.84 768 GLY A O 1
ATOM 5910 N N . VAL A 1 769 ? 41.550 20.759 -60.699 1.00 54.88 769 VAL A N 1
ATOM 5911 C CA . VAL A 1 769 ? 40.507 21.237 -59.776 1.00 54.88 769 VAL A CA 1
ATOM 5912 C C . VAL A 1 769 ? 40.968 22.520 -59.073 1.00 54.88 769 VAL A C 1
ATOM 5914 O O . VAL A 1 769 ? 42.096 22.610 -58.584 1.00 54.88 769 VAL A O 1
ATOM 5917 N N . VAL A 1 770 ? 40.099 23.534 -59.019 1.00 58.19 770 VAL A N 1
ATOM 5918 C CA . VAL A 1 770 ? 40.387 24.831 -58.380 1.00 58.19 770 VAL A CA 1
ATOM 5919 C C . VAL A 1 770 ? 40.372 24.673 -56.856 1.00 58.19 770 VAL A C 1
ATOM 5921 O O . VAL A 1 770 ? 39.338 24.344 -56.281 1.00 58.19 770 VAL A O 1
ATOM 5924 N N . LEU A 1 771 ? 41.507 24.926 -56.198 1.00 68.69 771 LEU A N 1
ATOM 5925 C CA . LEU A 1 771 ? 41.625 24.900 -54.736 1.00 68.69 771 LEU A CA 1
ATOM 5926 C C . LEU A 1 771 ? 41.349 26.289 -54.144 1.00 68.69 771 LEU A C 1
ATOM 5928 O O . LEU A 1 771 ? 41.900 27.289 -54.603 1.00 68.69 771 LEU A O 1
ATOM 5932 N N . SER A 1 772 ? 40.540 26.345 -53.085 1.00 67.81 772 SER A N 1
ATOM 5933 C CA . SER A 1 772 ? 40.295 27.558 -52.293 1.00 67.81 772 SER A CA 1
ATOM 5934 C C . SER A 1 772 ? 40.593 27.331 -50.811 1.00 67.81 772 SER A C 1
ATOM 5936 O O . SER A 1 772 ? 40.565 26.196 -50.323 1.00 67.81 772 SER A O 1
ATOM 5938 N N . VAL A 1 773 ? 40.837 28.417 -50.071 1.00 74.06 773 VAL A N 1
ATOM 5939 C CA . VAL A 1 773 ? 40.897 28.388 -48.600 1.00 74.06 773 VAL A CA 1
ATOM 5940 C C . VAL A 1 773 ? 39.620 27.722 -48.063 1.00 74.06 773 VAL A C 1
ATOM 5942 O O . VAL A 1 773 ? 38.522 28.036 -48.520 1.00 74.06 773 VAL A O 1
ATOM 5945 N N . GLY A 1 774 ? 39.773 26.753 -47.158 1.00 62.91 774 GLY A N 1
ATOM 5946 C CA . GLY A 1 774 ? 38.696 25.899 -46.641 1.00 62.91 774 GLY A CA 1
ATOM 5947 C C . GLY A 1 774 ? 38.544 24.528 -47.319 1.00 62.91 774 GLY A C 1
ATOM 5948 O O . GLY A 1 774 ? 37.780 23.699 -46.827 1.00 62.91 774 GLY A O 1
ATOM 5949 N N . SER A 1 775 ? 39.271 24.240 -48.406 1.00 73.56 775 SER A N 1
ATOM 5950 C CA . SER A 1 775 ? 39.218 22.924 -49.073 1.00 73.56 775 SER A CA 1
ATOM 5951 C C . SER A 1 775 ? 39.881 21.828 -48.227 1.00 73.56 775 SER A C 1
ATOM 5953 O O . SER A 1 775 ? 40.952 22.055 -47.657 1.00 73.56 775 SER A O 1
ATOM 5955 N N . ARG A 1 776 ? 39.275 20.629 -48.180 1.00 70.12 776 ARG A N 1
ATOM 5956 C CA . ARG A 1 776 ? 39.881 19.428 -47.575 1.00 70.12 776 ARG A CA 1
ATOM 5957 C C . ARG A 1 776 ? 40.802 18.735 -48.579 1.00 70.12 776 ARG A C 1
ATOM 5959 O O . ARG A 1 776 ? 40.356 18.299 -49.639 1.00 70.12 776 ARG A O 1
ATOM 5966 N N . VAL A 1 777 ? 42.076 18.624 -48.227 1.00 79.06 777 VAL A N 1
ATOM 5967 C CA . VAL A 1 777 ? 43.135 18.093 -49.088 1.00 79.06 777 VAL A CA 1
ATOM 5968 C C . VAL A 1 777 ? 43.966 17.039 -48.365 1.00 79.06 777 VAL A C 1
ATOM 5970 O O . VAL A 1 777 ? 44.114 17.067 -47.144 1.00 79.06 777 VAL A O 1
ATOM 5973 N N . ILE A 1 778 ? 44.508 16.104 -49.133 1.00 74.94 778 ILE A N 1
ATOM 5974 C CA . ILE A 1 778 ? 45.497 15.122 -48.707 1.00 74.94 778 ILE A CA 1
ATOM 5975 C C . ILE A 1 778 ? 46.877 15.713 -49.003 1.00 74.94 778 ILE A C 1
ATOM 5977 O O . ILE A 1 778 ? 47.166 16.086 -50.141 1.00 74.94 778 ILE A O 1
ATOM 5981 N N . THR A 1 779 ? 47.701 15.816 -47.963 1.00 77.12 779 THR A N 1
ATOM 5982 C CA . THR A 1 779 ? 49.111 16.251 -48.034 1.00 77.12 779 THR A CA 1
ATOM 5983 C C . THR A 1 779 ? 49.991 15.177 -48.690 1.00 77.12 779 THR A C 1
ATOM 5985 O O . THR A 1 779 ? 49.596 14.009 -48.741 1.00 77.12 779 THR A O 1
ATOM 5988 N N . SER A 1 780 ? 51.226 15.491 -49.109 1.00 69.38 780 SER A N 1
ATOM 5989 C CA . SER A 1 780 ? 52.181 14.481 -49.617 1.00 69.38 780 SER A CA 1
ATOM 5990 C C . SER A 1 780 ? 52.488 13.369 -48.611 1.00 69.38 780 SER A C 1
ATOM 5992 O O . SER A 1 780 ? 52.998 12.316 -48.983 1.00 69.38 780 SER A O 1
ATOM 5994 N N . PHE A 1 781 ? 52.194 13.611 -47.331 1.00 58.16 781 PHE A N 1
ATOM 5995 C CA . PHE A 1 781 ? 52.369 12.668 -46.228 1.00 58.16 781 PHE A CA 1
ATOM 5996 C C . PHE A 1 781 ? 51.123 11.803 -45.959 1.00 58.16 781 PHE A C 1
ATOM 5998 O O . PHE A 1 781 ? 51.111 11.050 -44.991 1.00 58.16 781 PHE A O 1
ATOM 6005 N N . GLY A 1 782 ? 50.076 11.899 -46.788 1.00 59.91 782 GLY A N 1
ATOM 6006 C CA . GLY A 1 782 ? 48.877 11.054 -46.705 1.00 59.91 782 GLY A CA 1
ATOM 6007 C C . GLY A 1 782 ? 47.840 11.498 -45.668 1.00 59.91 782 GLY A C 1
ATOM 6008 O O . GLY A 1 782 ? 46.800 10.857 -45.535 1.00 59.91 782 GLY A O 1
ATOM 6009 N N . ASN A 1 783 ? 48.079 12.601 -44.956 1.00 71.88 783 ASN A N 1
ATOM 6010 C CA . ASN A 1 783 ? 47.146 13.115 -43.955 1.00 71.88 783 ASN A CA 1
ATOM 6011 C C . ASN A 1 783 ? 46.109 14.052 -44.579 1.00 71.88 783 ASN A C 1
ATOM 6013 O O . ASN A 1 783 ? 46.466 14.915 -45.388 1.00 71.88 783 ASN A O 1
ATOM 6017 N N . VAL A 1 784 ? 44.853 13.924 -44.141 1.00 73.50 784 VAL A N 1
ATOM 6018 C CA . VAL A 1 784 ? 43.744 14.801 -44.538 1.00 73.50 784 VAL A CA 1
ATOM 6019 C C . VAL A 1 784 ? 43.743 16.051 -43.660 1.00 73.50 784 VAL A C 1
ATOM 6021 O O . VAL A 1 784 ? 43.691 15.954 -42.433 1.00 73.50 784 VAL A O 1
ATOM 6024 N N . GLY A 1 785 ? 43.770 17.224 -44.283 1.00 73.25 785 GLY A N 1
ATOM 6025 C CA . GLY A 1 785 ? 43.712 18.511 -43.595 1.00 73.25 785 GLY A CA 1
ATOM 6026 C C . GLY A 1 785 ? 42.948 19.564 -44.382 1.00 73.25 785 GLY A C 1
ATOM 6027 O O . GLY A 1 785 ? 42.542 19.340 -45.521 1.00 73.25 785 GLY A O 1
ATOM 6028 N N . THR A 1 786 ? 42.740 20.722 -43.765 1.00 79.12 786 THR A N 1
ATOM 6029 C CA . THR A 1 786 ? 41.994 21.835 -44.367 1.00 79.12 786 THR A CA 1
ATOM 6030 C C . THR A 1 786 ? 42.941 22.988 -44.672 1.00 79.12 786 THR A C 1
ATOM 6032 O O . THR A 1 786 ? 43.752 23.357 -43.824 1.00 79.12 786 THR A O 1
ATOM 6035 N N . ILE A 1 787 ? 42.852 23.574 -45.867 1.00 80.00 787 ILE A N 1
ATOM 6036 C CA . ILE A 1 787 ? 43.673 24.736 -46.241 1.00 80.00 787 ILE A CA 1
ATOM 6037 C C . ILE A 1 787 ? 43.222 25.968 -45.439 1.00 80.00 787 ILE A C 1
ATOM 6039 O O . ILE A 1 787 ? 42.092 26.419 -45.609 1.00 80.00 787 ILE A O 1
ATOM 6043 N N . GLU A 1 788 ? 44.099 26.543 -44.612 1.00 76.56 788 GLU A N 1
ATOM 6044 C CA . GLU A 1 788 ? 43.849 27.804 -43.886 1.00 76.56 788 GLU A CA 1
ATOM 6045 C C . GLU A 1 788 ? 44.326 29.034 -44.675 1.00 76.56 788 GLU A C 1
ATOM 6047 O O . GLU A 1 788 ? 43.706 30.094 -44.592 1.00 76.56 788 GLU A O 1
ATOM 6052 N N . LYS A 1 789 ? 45.409 28.907 -45.455 1.00 72.06 789 LYS A N 1
ATOM 6053 C CA . LYS A 1 789 ? 45.944 29.977 -46.319 1.00 72.06 789 LYS A CA 1
ATOM 6054 C C . LYS A 1 789 ? 46.518 29.420 -47.617 1.00 72.06 789 LYS A C 1
ATOM 6056 O O . LYS A 1 789 ? 47.066 28.320 -47.632 1.00 72.06 789 LYS A O 1
ATOM 6061 N N . LEU A 1 790 ? 46.424 30.198 -48.695 1.00 75.94 790 LEU A N 1
ATOM 6062 C CA . LEU A 1 790 ? 46.876 29.820 -50.034 1.00 75.94 790 LEU A CA 1
ATOM 6063 C C . LEU A 1 790 ? 47.698 30.960 -50.661 1.00 75.94 790 LEU A C 1
ATOM 6065 O O . LEU A 1 790 ? 47.165 32.044 -50.885 1.00 75.94 790 LEU A O 1
ATOM 6069 N N . ASP A 1 791 ? 48.974 30.701 -50.950 1.00 73.38 791 ASP A N 1
ATOM 6070 C CA . ASP A 1 791 ? 49.877 31.580 -51.710 1.00 73.38 791 ASP A CA 1
ATOM 6071 C C . ASP A 1 791 ? 50.016 31.085 -53.166 1.00 73.38 791 ASP A C 1
ATOM 6073 O O . ASP A 1 791 ? 49.538 30.012 -53.517 1.00 73.38 791 ASP A O 1
ATOM 6077 N N . LYS A 1 792 ? 50.734 31.818 -54.033 1.00 61.59 792 LYS A N 1
ATOM 6078 C CA . LYS A 1 792 ? 50.896 31.469 -55.465 1.00 61.59 792 LYS A CA 1
ATOM 6079 C C . LYS A 1 792 ? 51.529 30.091 -55.740 1.00 61.59 792 LYS A C 1
ATOM 6081 O O . LYS A 1 792 ? 51.256 29.516 -56.786 1.00 61.59 792 LYS A O 1
ATOM 6086 N N . GLU A 1 793 ? 52.366 29.574 -54.836 1.00 63.12 793 GLU A N 1
ATOM 6087 C CA . GLU A 1 793 ? 53.055 28.277 -55.000 1.00 63.12 793 GLU A CA 1
ATOM 6088 C C . GLU A 1 793 ? 52.894 27.320 -53.802 1.00 63.12 793 GLU A C 1
ATOM 6090 O O . GLU A 1 793 ? 53.160 26.121 -53.932 1.00 63.12 793 GLU A O 1
ATOM 6095 N N . THR A 1 794 ? 52.450 27.811 -52.638 1.00 74.69 794 THR A N 1
ATOM 6096 C CA . THR A 1 794 ? 52.359 27.031 -51.390 1.00 74.69 794 THR A CA 1
ATOM 6097 C C . THR A 1 794 ? 51.035 27.251 -50.665 1.00 74.69 794 THR A C 1
ATOM 6099 O O . THR A 1 794 ? 50.515 28.358 -50.690 1.00 74.69 794 THR A O 1
ATOM 6102 N N . ALA A 1 795 ? 50.530 26.244 -49.957 1.00 76.88 795 ALA A N 1
ATOM 6103 C CA . ALA A 1 795 ? 49.380 26.337 -49.063 1.00 76.88 795 ALA A CA 1
ATOM 6104 C C . ALA A 1 795 ? 49.776 25.997 -47.615 1.00 76.88 795 ALA A C 1
ATOM 6106 O O . ALA A 1 795 ? 50.635 25.142 -47.387 1.00 76.88 795 ALA A O 1
ATOM 6107 N N . GLU A 1 796 ? 49.138 26.646 -46.640 1.00 77.62 796 GLU A N 1
ATOM 6108 C CA . GLU A 1 796 ? 49.165 26.237 -45.232 1.00 77.62 796 GLU A CA 1
ATOM 6109 C C . GLU A 1 796 ? 47.949 25.349 -44.944 1.00 77.62 796 GLU A C 1
ATOM 6111 O O . GLU A 1 796 ? 46.803 25.786 -45.081 1.00 77.62 796 GLU A O 1
ATOM 6116 N N . VAL A 1 797 ? 48.201 24.099 -44.554 1.00 81.44 797 VAL A N 1
ATOM 6117 C CA . VAL A 1 797 ? 47.195 23.067 -44.285 1.00 81.44 797 VAL A CA 1
ATOM 6118 C C . VAL A 1 797 ? 47.180 22.745 -42.792 1.00 81.44 797 VAL A C 1
ATOM 6120 O O . VAL A 1 797 ? 48.219 22.446 -42.199 1.00 81.44 797 VAL A O 1
ATOM 6123 N N . LEU A 1 798 ? 45.998 22.792 -42.181 1.00 65.19 798 LEU A N 1
ATOM 6124 C CA . LEU A 1 798 ? 45.769 22.377 -40.802 1.00 65.19 798 LEU A CA 1
ATOM 6125 C C . LEU A 1 798 ? 45.420 20.885 -40.765 1.00 65.19 798 LEU A C 1
ATOM 6127 O O . LEU A 1 798 ? 44.381 20.470 -41.282 1.00 65.19 798 LEU A O 1
ATOM 6131 N N . VAL A 1 799 ? 46.274 20.090 -40.126 1.00 69.38 799 VAL A N 1
ATOM 6132 C CA . VAL A 1 799 ? 46.111 18.641 -39.942 1.00 69.38 799 VAL A CA 1
ATOM 6133 C C . VAL A 1 799 ? 46.134 18.357 -38.444 1.00 69.38 799 VAL A C 1
ATOM 6135 O O . VAL A 1 799 ? 47.151 18.585 -37.793 1.00 69.38 799 VAL A O 1
ATOM 6138 N N . GLY A 1 800 ? 45.016 17.899 -37.871 1.00 49.12 800 GLY A N 1
ATOM 6139 C CA . GLY A 1 800 ? 44.962 17.467 -36.464 1.00 49.12 800 GLY A CA 1
ATOM 6140 C C . GLY A 1 800 ? 45.453 18.502 -35.436 1.00 49.12 800 GLY A C 1
ATOM 6141 O O . GLY A 1 800 ? 46.005 18.120 -34.411 1.00 49.12 800 GLY A O 1
ATOM 6142 N N . GLY A 1 801 ? 45.307 19.804 -35.718 1.00 59.38 801 GLY A N 1
ATOM 6143 C CA . GLY A 1 801 ? 45.755 20.899 -34.842 1.00 59.38 801 GLY A CA 1
ATOM 6144 C C . GLY A 1 801 ? 47.175 21.426 -35.101 1.00 59.38 801 GLY A C 1
ATOM 6145 O O . GLY A 1 801 ? 47.571 22.411 -34.481 1.00 59.38 801 GLY A O 1
ATOM 6146 N N . MET A 1 802 ? 47.931 20.838 -36.034 1.00 50.81 802 MET A N 1
ATOM 6147 C CA . MET A 1 802 ? 49.244 21.327 -36.476 1.00 50.81 802 MET A CA 1
ATOM 6148 C C . MET A 1 802 ? 49.158 22.002 -37.852 1.00 50.81 802 MET A C 1
ATOM 6150 O O . MET A 1 802 ? 48.461 21.519 -38.745 1.00 50.81 802 MET A O 1
ATOM 6154 N N . ARG A 1 803 ? 49.884 23.115 -38.030 1.00 75.44 803 ARG A N 1
ATOM 6155 C CA . ARG A 1 803 ? 49.978 23.851 -39.303 1.00 75.44 803 ARG A CA 1
ATOM 6156 C C . ARG A 1 803 ? 51.186 23.383 -40.109 1.00 75.44 803 ARG A C 1
ATOM 6158 O O . ARG A 1 803 ? 52.315 23.479 -39.629 1.00 75.44 803 ARG A O 1
ATOM 6165 N N . LEU A 1 804 ? 50.952 22.925 -41.335 1.00 69.25 804 LEU A N 1
ATOM 6166 C CA . LEU A 1 804 ? 51.979 22.470 -42.272 1.00 69.25 804 LEU A CA 1
ATOM 6167 C C . LEU A 1 804 ? 51.979 23.357 -43.522 1.00 69.25 804 LEU A C 1
ATOM 6169 O O . LEU A 1 804 ? 50.917 23.633 -44.071 1.00 69.25 804 LEU A O 1
ATOM 6173 N N . ARG A 1 805 ? 53.154 23.785 -43.997 1.00 78.38 805 ARG A N 1
ATOM 6174 C CA . ARG A 1 805 ? 53.290 24.539 -45.255 1.00 78.38 805 ARG A CA 1
ATOM 6175 C C . ARG A 1 805 ? 53.771 23.618 -46.372 1.00 78.38 805 ARG A C 1
ATOM 6177 O O . ARG A 1 805 ? 54.833 23.013 -46.243 1.00 78.38 805 ARG A O 1
ATOM 6184 N N . GLU A 1 806 ? 53.028 23.542 -47.471 1.00 71.19 806 GLU A N 1
ATOM 6185 C CA . GLU A 1 806 ? 53.287 22.591 -48.559 1.00 71.19 806 GLU A CA 1
ATOM 6186 C C . GLU A 1 806 ? 53.066 23.208 -49.948 1.00 71.19 806 GLU A C 1
ATOM 6188 O O . GLU A 1 806 ? 52.343 24.190 -50.084 1.00 71.19 806 GLU A O 1
ATOM 6193 N N . LYS A 1 807 ? 53.695 22.670 -51.002 1.00 75.25 807 LYS A N 1
ATOM 6194 C CA . LYS A 1 807 ? 53.497 23.155 -52.381 1.00 75.25 807 LYS A CA 1
ATOM 6195 C C . LYS A 1 807 ? 52.145 22.700 -52.928 1.00 75.25 807 LYS A C 1
ATOM 6197 O O . LYS A 1 807 ? 51.786 21.540 -52.766 1.00 75.25 807 LYS A O 1
ATOM 6202 N N . ILE A 1 808 ? 51.447 23.573 -53.659 1.00 73.12 808 ILE A N 1
ATOM 6203 C CA . ILE A 1 808 ? 50.104 23.282 -54.207 1.00 73.12 808 ILE A CA 1
ATOM 6204 C C . ILE A 1 808 ? 50.107 22.050 -55.125 1.00 73.12 808 ILE A C 1
ATOM 6206 O O . ILE A 1 808 ? 49.163 21.268 -55.109 1.00 73.12 808 ILE A O 1
ATOM 6210 N N . ALA A 1 809 ? 51.196 21.828 -55.869 1.00 70.44 809 ALA A N 1
ATOM 6211 C CA . ALA A 1 809 ? 51.359 20.663 -56.742 1.00 70.44 809 ALA A CA 1
ATOM 6212 C C . ALA A 1 809 ? 51.343 19.307 -56.003 1.00 70.44 809 ALA A C 1
ATOM 6214 O O . ALA A 1 809 ? 51.126 18.278 -56.636 1.00 70.44 809 ALA A O 1
ATOM 6215 N N . ASN A 1 810 ? 51.568 19.303 -54.685 1.00 69.12 810 ASN A N 1
ATOM 6216 C CA . ASN A 1 810 ? 51.620 18.093 -53.865 1.00 69.12 810 ASN A CA 1
ATOM 6217 C C . ASN A 1 810 ? 50.299 17.798 -53.136 1.00 69.12 810 ASN A C 1
ATOM 6219 O O . ASN A 1 810 ? 50.190 16.771 -52.469 1.00 69.12 810 ASN A O 1
ATOM 6223 N N . LEU A 1 811 ? 49.304 18.682 -53.255 1.00 74.88 811 LEU A N 1
ATOM 6224 C CA . LEU A 1 811 ? 48.017 18.555 -52.581 1.00 74.88 811 LEU A CA 1
ATOM 6225 C C . LEU A 1 811 ? 46.988 17.915 -53.510 1.00 74.88 811 LEU A C 1
ATOM 6227 O O . LEU A 1 811 ? 46.815 18.347 -54.651 1.00 74.88 811 LEU A O 1
ATOM 6231 N N . ARG A 1 812 ? 46.268 16.915 -53.000 1.00 73.44 812 ARG A N 1
ATOM 6232 C CA . ARG A 1 812 ? 45.159 16.249 -53.706 1.00 73.44 812 ARG A CA 1
ATOM 6233 C C . ARG A 1 812 ? 43.844 16.474 -52.975 1.00 73.44 812 ARG A C 1
ATOM 6235 O O . ARG A 1 812 ? 43.838 16.567 -51.754 1.00 73.44 812 ARG A O 1
ATOM 6242 N N . VAL A 1 813 ? 42.726 16.561 -53.688 1.00 73.38 813 VAL A N 1
ATOM 6243 C CA . VAL A 1 813 ? 41.400 16.715 -53.060 1.00 73.38 813 VAL A CA 1
ATOM 6244 C C . VAL A 1 813 ? 40.980 15.384 -52.425 1.00 73.38 813 VAL A C 1
ATOM 6246 O O . VAL A 1 813 ? 41.138 14.332 -53.037 1.00 73.38 813 VAL A O 1
ATOM 6249 N N . ALA A 1 814 ? 40.471 15.417 -51.190 1.00 68.00 814 ALA A N 1
ATOM 6250 C CA . ALA A 1 814 ? 39.961 14.221 -50.519 1.00 68.00 814 ALA A CA 1
ATOM 6251 C C . ALA A 1 814 ? 38.492 13.962 -50.923 1.00 68.00 814 ALA A C 1
ATOM 6253 O O . ALA A 1 814 ? 37.596 14.642 -50.422 1.00 68.00 814 ALA A O 1
ATOM 6254 N N . GLU A 1 815 ? 38.238 12.997 -51.815 1.00 46.53 815 GLU A N 1
ATOM 6255 C CA . GLU A 1 815 ? 36.881 12.508 -52.130 1.00 46.53 815 GLU A CA 1
ATOM 6256 C C . GLU A 1 815 ? 36.367 11.518 -51.062 1.00 46.53 815 GLU A C 1
ATOM 6258 O O . GLU A 1 815 ? 37.138 10.779 -50.448 1.00 46.53 815 GLU A O 1
ATOM 6263 N N . GLN A 1 816 ? 35.051 11.518 -50.809 1.00 36.09 816 GLN A N 1
ATOM 6264 C CA . GLN A 1 816 ? 34.394 10.611 -49.859 1.00 36.09 816 GLN A CA 1
ATOM 6265 C C . GLN A 1 816 ? 33.969 9.294 -50.529 1.00 36.09 816 GLN A C 1
ATOM 6267 O O . GLN A 1 816 ? 33.155 9.343 -51.443 1.00 36.09 816 GLN A O 1
ATOM 6272 N N . GLN A 1 817 ? 34.431 8.156 -49.982 1.00 28.50 817 GLN A N 1
ATOM 6273 C CA . GLN A 1 817 ? 33.721 6.878 -49.713 1.00 28.50 817 GLN A CA 1
ATOM 6274 C C . GLN A 1 817 ? 34.601 5.629 -49.934 1.00 28.50 817 GLN A C 1
ATOM 6276 O O . GLN A 1 817 ? 35.370 5.563 -50.885 1.00 28.50 817 GLN A O 1
ATOM 6281 N N . GLY A 1 818 ? 34.366 4.598 -49.106 1.00 24.38 818 GLY A N 1
ATOM 6282 C CA . GLY A 1 818 ? 34.436 3.188 -49.527 1.00 24.38 818 GLY A CA 1
ATOM 6283 C C . GLY A 1 818 ? 35.679 2.380 -49.132 1.00 24.38 818 GLY A C 1
ATOM 6284 O O . GLY A 1 818 ? 36.808 2.795 -49.338 1.00 24.38 818 GLY A O 1
ATOM 6285 N N . GLU A 1 819 ? 35.438 1.202 -48.557 1.00 23.09 819 GLU A N 1
ATOM 6286 C CA . GLU A 1 819 ? 36.361 0.243 -47.928 1.00 23.09 819 GLU A CA 1
ATOM 6287 C C . GLU A 1 819 ? 37.308 -0.520 -48.891 1.00 23.09 819 GLU A C 1
ATOM 6289 O O . GLU A 1 819 ? 36.892 -0.879 -49.985 1.00 23.09 819 GLU A O 1
ATOM 6294 N N . THR A 1 820 ? 38.532 -0.892 -48.460 1.00 21.77 820 THR A N 1
ATOM 6295 C CA . THR A 1 820 ? 39.032 -2.276 -48.160 1.00 21.77 820 THR A CA 1
ATOM 6296 C C . THR A 1 820 ? 40.581 -2.446 -48.216 1.00 21.77 820 THR A C 1
ATOM 6298 O O . THR A 1 820 ? 41.297 -1.695 -48.862 1.00 21.77 820 THR A O 1
ATOM 6301 N N . ARG A 1 821 ? 41.050 -3.436 -47.426 1.00 25.89 821 ARG A N 1
ATOM 6302 C CA . ARG A 1 821 ? 42.385 -3.875 -46.887 1.00 25.89 821 ARG A CA 1
ATOM 6303 C C . ARG A 1 821 ? 43.427 -4.382 -47.933 1.00 25.89 821 ARG A C 1
ATOM 6305 O O . ARG A 1 821 ? 42.979 -4.532 -49.065 1.00 25.89 821 ARG A O 1
ATOM 6312 N N . PRO A 1 822 ? 44.738 -4.722 -47.651 1.00 29.75 822 PRO A N 1
ATOM 6313 C CA . PRO A 1 822 ? 45.353 -5.537 -46.539 1.00 29.75 822 PRO A CA 1
ATOM 6314 C C . PRO A 1 822 ? 46.784 -5.092 -46.069 1.00 29.75 822 PRO A C 1
ATOM 6316 O O . PRO A 1 822 ? 47.306 -4.124 -46.597 1.00 29.75 822 PRO A O 1
ATOM 6319 N N . GLY A 1 823 ? 47.543 -5.662 -45.108 1.00 23.05 823 GLY A N 1
ATOM 6320 C CA . GLY A 1 823 ? 47.502 -6.814 -44.182 1.00 23.05 823 GLY A CA 1
ATOM 6321 C C . GLY A 1 823 ? 48.851 -6.942 -43.395 1.00 23.05 823 GLY A C 1
ATOM 6322 O O . GLY A 1 823 ? 49.790 -6.224 -43.723 1.00 23.05 823 GLY A O 1
ATOM 6323 N N . LEU A 1 824 ? 48.937 -7.905 -42.442 1.00 24.22 824 LEU A N 1
ATOM 6324 C CA . LEU A 1 824 ? 50.135 -8.492 -41.751 1.00 24.22 824 LEU A CA 1
ATOM 6325 C C . LEU A 1 824 ? 50.852 -7.590 -40.695 1.00 24.22 824 LEU A C 1
ATOM 6327 O O . LEU A 1 824 ? 51.011 -6.406 -40.931 1.00 24.22 824 LEU A O 1
ATOM 6331 N N . GLN A 1 825 ? 51.338 -8.016 -39.510 1.00 23.23 825 GLN A N 1
ATOM 6332 C CA . GLN A 1 825 ? 51.708 -9.324 -38.928 1.00 23.23 825 GLN A CA 1
ATOM 6333 C C . GLN A 1 825 ? 52.013 -9.187 -37.402 1.00 23.23 825 GLN A C 1
ATOM 6335 O O . GLN A 1 825 ? 52.483 -8.127 -37.006 1.00 23.23 825 GLN A O 1
ATOM 6340 N N . ALA A 1 826 ? 51.847 -10.295 -36.640 1.00 24.33 826 ALA A N 1
ATOM 6341 C CA . ALA A 1 826 ? 52.581 -10.749 -35.420 1.00 24.33 826 ALA A CA 1
ATOM 6342 C C . ALA A 1 826 ? 52.604 -9.848 -34.147 1.00 24.33 826 ALA A C 1
ATOM 6344 O O . ALA A 1 826 ? 52.672 -8.637 -34.246 1.00 24.33 826 ALA A O 1
ATOM 6345 N N . GLU A 1 827 ? 52.621 -10.285 -32.877 1.00 24.11 827 GLU A N 1
ATOM 6346 C CA . GLU A 1 827 ? 52.739 -11.555 -32.123 1.00 24.11 827 GLU A CA 1
ATOM 6347 C C . GLU A 1 827 ? 52.512 -11.162 -30.624 1.00 24.11 827 GLU A C 1
ATOM 6349 O O . GLU A 1 827 ? 52.934 -10.085 -30.214 1.00 24.11 827 GLU A O 1
ATOM 6354 N N . THR A 1 828 ? 51.801 -11.874 -29.737 1.00 23.11 828 THR A N 1
ATOM 6355 C CA . THR A 1 828 ? 52.306 -12.952 -28.850 1.00 23.11 828 THR A CA 1
ATOM 6356 C C . THR A 1 828 ? 51.239 -13.304 -27.781 1.00 23.11 828 THR A C 1
ATOM 6358 O O . THR A 1 828 ? 50.424 -12.470 -27.391 1.00 23.11 828 THR A O 1
ATOM 6361 N N . ARG A 1 829 ? 51.252 -14.562 -27.309 1.00 23.88 829 ARG A N 1
ATOM 6362 C CA . ARG A 1 829 ? 50.370 -15.190 -26.293 1.00 23.88 829 ARG A CA 1
ATOM 6363 C C . ARG A 1 829 ? 50.786 -14.886 -24.837 1.00 23.88 829 ARG A C 1
ATOM 6365 O O . ARG A 1 829 ? 51.977 -14.689 -24.608 1.00 23.88 829 ARG A O 1
ATOM 6372 N N . PRO A 1 830 ? 49.897 -15.095 -23.839 1.00 25.36 830 PRO A N 1
ATOM 6373 C CA . PRO A 1 830 ? 50.297 -15.497 -22.495 1.00 25.36 830 PRO A CA 1
ATOM 6374 C C . PRO A 1 830 ? 49.905 -16.943 -22.129 1.00 25.36 830 PRO A C 1
ATOM 6376 O O . PRO A 1 830 ? 49.079 -17.603 -22.758 1.00 25.36 830 PRO A O 1
ATOM 6379 N N . VAL A 1 831 ? 50.594 -17.396 -21.085 1.00 24.55 831 VAL A N 1
ATOM 6380 C CA . VAL A 1 831 ? 50.666 -18.719 -20.456 1.00 24.55 831 VAL A CA 1
ATOM 6381 C C . VAL A 1 831 ? 49.472 -18.968 -19.521 1.00 24.55 831 VAL A C 1
ATOM 6383 O O . VAL A 1 831 ? 48.982 -18.044 -18.878 1.00 24.55 831 VAL A O 1
ATOM 6386 N N . GLY A 1 832 ? 49.023 -20.225 -19.440 1.00 25.11 832 GLY A N 1
ATOM 6387 C CA . GLY A 1 832 ? 47.888 -20.668 -18.625 1.00 25.11 832 GLY A CA 1
ATOM 6388 C C . GLY A 1 832 ? 48.203 -21.030 -17.168 1.00 25.11 832 GLY A C 1
ATOM 6389 O O . GLY A 1 832 ? 49.359 -21.110 -16.749 1.00 25.11 832 GLY A O 1
ATOM 6390 N N . ARG A 1 833 ? 47.137 -21.327 -16.410 1.00 23.75 833 ARG A N 1
ATOM 6391 C CA . ARG A 1 833 ? 47.185 -22.084 -15.151 1.00 23.75 833 ARG A CA 1
ATOM 6392 C C . ARG A 1 833 ? 45.921 -22.943 -14.978 1.00 23.75 833 ARG A C 1
ATOM 6394 O O . ARG A 1 833 ? 44.853 -22.590 -15.457 1.00 23.75 833 ARG A O 1
ATOM 6401 N N . VAL A 1 834 ? 46.133 -24.090 -14.342 1.00 26.12 834 VAL A N 1
ATOM 6402 C CA . VAL A 1 834 ? 45.382 -25.359 -14.352 1.00 26.12 834 VAL A CA 1
ATOM 6403 C C . VAL A 1 834 ? 44.234 -25.392 -13.328 1.00 26.12 834 VAL A C 1
ATOM 6405 O O . VAL A 1 834 ? 44.414 -24.887 -12.222 1.00 26.12 834 VAL A O 1
ATOM 6408 N N . SER A 1 835 ? 43.115 -26.061 -13.648 1.00 27.25 835 SER A N 1
ATOM 6409 C CA . SER A 1 835 ? 42.120 -26.556 -12.679 1.00 27.25 835 SER A CA 1
ATOM 6410 C C . SER A 1 835 ? 42.143 -28.091 -12.601 1.00 27.25 835 SER A C 1
ATOM 6412 O O . SER A 1 835 ? 42.240 -28.784 -13.613 1.00 27.25 835 SER A O 1
ATOM 6414 N N . ASN A 1 836 ? 42.084 -28.610 -11.372 1.00 26.59 836 ASN A N 1
ATOM 6415 C CA . ASN A 1 836 ? 41.959 -30.030 -11.048 1.00 26.59 836 ASN A CA 1
ATOM 6416 C C . ASN A 1 836 ? 40.477 -30.428 -11.031 1.00 26.59 836 ASN A C 1
ATOM 6418 O O . ASN A 1 836 ? 39.731 -29.818 -10.278 1.00 26.59 836 ASN A O 1
ATOM 6422 N N . ILE A 1 837 ? 40.103 -31.466 -11.784 1.00 31.75 837 ILE A N 1
ATOM 6423 C CA . ILE A 1 837 ? 39.222 -32.590 -11.403 1.00 31.75 837 ILE A CA 1
ATOM 6424 C C . ILE A 1 837 ? 39.555 -33.718 -12.397 1.00 31.75 837 ILE A C 1
ATOM 6426 O O . ILE A 1 837 ? 39.560 -33.517 -13.613 1.00 31.75 837 ILE A O 1
ATOM 6430 N N . SER A 1 838 ? 39.928 -34.882 -11.869 1.00 33.59 838 SER A N 1
ATOM 6431 C CA . SER A 1 838 ? 40.388 -36.045 -12.634 1.00 33.59 838 SER A CA 1
ATOM 6432 C C . SER A 1 838 ? 39.214 -36.830 -13.234 1.00 33.59 838 SER A C 1
ATOM 6434 O O . SER A 1 838 ? 38.190 -37.009 -12.582 1.00 33.59 838 SER A O 1
ATOM 6436 N N . LYS A 1 839 ? 39.391 -37.316 -14.471 1.00 36.56 839 LYS A N 1
ATOM 6437 C CA . LYS A 1 839 ? 38.461 -38.192 -15.212 1.00 36.56 839 LYS A CA 1
ATOM 6438 C C . LYS A 1 839 ? 38.228 -39.563 -14.527 1.00 36.56 839 LYS A C 1
ATOM 6440 O O . LYS A 1 839 ? 39.088 -39.986 -13.752 1.00 36.56 839 LYS A O 1
ATOM 6445 N N . PRO A 1 840 ? 37.143 -40.295 -14.875 1.00 33.53 840 PRO A N 1
ATOM 6446 C CA . PRO A 1 840 ? 36.877 -41.663 -14.413 1.00 33.53 840 PRO A CA 1
ATOM 6447 C C . PRO A 1 840 ? 37.812 -42.699 -15.067 1.00 33.53 840 PRO A C 1
ATOM 6449 O O . PRO A 1 840 ? 38.254 -42.506 -16.200 1.00 33.53 840 PRO A O 1
ATOM 6452 N N . ILE A 1 841 ? 38.075 -43.804 -14.359 1.00 30.02 841 ILE A N 1
ATOM 6453 C CA . ILE A 1 841 ? 38.824 -44.987 -14.825 1.00 30.02 841 ILE A CA 1
ATOM 6454 C C . ILE A 1 841 ? 37.841 -46.085 -15.264 1.00 30.02 841 ILE A C 1
ATOM 6456 O O . ILE A 1 841 ? 36.810 -46.297 -14.630 1.00 30.02 841 ILE A O 1
ATOM 6460 N N . ASP A 1 842 ? 38.212 -46.789 -16.333 1.00 34.88 842 ASP A N 1
ATOM 6461 C CA . ASP A 1 842 ? 37.533 -47.909 -16.991 1.00 34.88 842 ASP A CA 1
ATOM 6462 C C . ASP A 1 842 ? 36.927 -48.961 -16.037 1.00 34.88 842 ASP A C 1
ATOM 6464 O O . ASP A 1 842 ? 37.644 -49.779 -15.459 1.00 34.88 842 ASP A O 1
ATOM 6468 N N . SER A 1 843 ? 35.597 -49.005 -15.898 1.00 35.09 843 SER A N 1
ATOM 6469 C CA . SER A 1 843 ? 34.851 -50.234 -15.557 1.00 35.09 843 SER A CA 1
ATOM 6470 C C . SER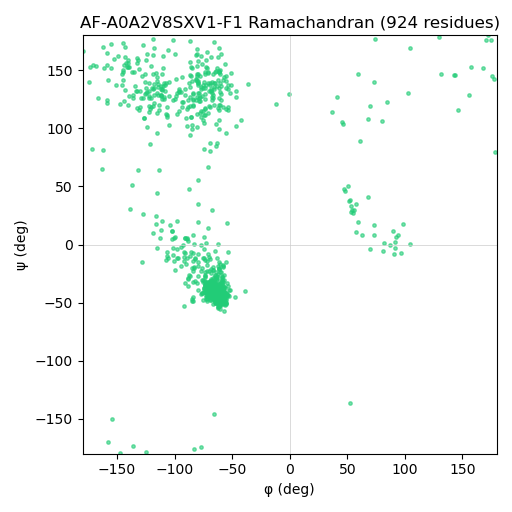 A 1 843 ? 33.330 -50.061 -15.749 1.00 35.09 843 SER A C 1
ATOM 6472 O O . SER A 1 843 ? 32.833 -48.940 -15.665 1.00 35.09 843 SER A O 1
ATOM 6474 N N . PRO A 1 844 ? 32.563 -51.141 -16.018 1.00 38.25 844 PRO A N 1
ATOM 6475 C CA . PRO A 1 844 ? 31.161 -51.055 -16.456 1.00 38.25 844 PRO A CA 1
ATOM 6476 C C . PRO A 1 844 ? 30.138 -50.733 -15.349 1.00 38.25 844 PRO A C 1
ATOM 6478 O O . PRO A 1 844 ? 28.958 -50.616 -15.653 1.00 38.25 844 PRO A O 1
ATOM 6481 N N . ASP A 1 845 ? 30.577 -50.567 -14.097 1.00 45.84 845 ASP A N 1
ATOM 6482 C CA . ASP A 1 845 ? 29.748 -50.205 -12.932 1.00 45.84 845 ASP A CA 1
ATOM 6483 C C . ASP A 1 845 ? 30.152 -48.820 -12.385 1.00 45.84 845 ASP A C 1
ATOM 6485 O O . ASP A 1 845 ? 30.360 -48.634 -11.183 1.00 45.84 845 ASP A O 1
ATOM 6489 N N . ALA A 1 846 ? 30.349 -47.842 -13.273 1.00 45.03 846 ALA A N 1
ATOM 6490 C CA . ALA A 1 846 ? 30.862 -46.521 -12.916 1.00 45.03 846 ALA A CA 1
ATOM 6491 C C . ALA A 1 846 ? 29.844 -45.707 -12.089 1.00 45.03 846 ALA A C 1
ATOM 6493 O O . ALA A 1 846 ? 29.049 -44.936 -12.622 1.00 45.03 846 ALA A O 1
ATOM 6494 N N . ALA A 1 847 ? 29.880 -45.880 -10.767 1.00 56.03 847 ALA A N 1
ATOM 6495 C CA . ALA A 1 847 ? 29.229 -44.997 -9.808 1.00 56.03 847 ALA A CA 1
ATOM 6496 C C . ALA A 1 847 ? 29.926 -43.629 -9.835 1.00 56.03 847 ALA A C 1
ATOM 6498 O O . ALA A 1 847 ? 31.148 -43.555 -9.678 1.00 56.03 847 ALA A O 1
ATOM 6499 N N . ALA A 1 848 ? 29.163 -42.549 -10.016 1.00 73.06 848 ALA A N 1
ATOM 6500 C CA . ALA A 1 848 ? 29.696 -41.206 -9.824 1.00 73.06 848 ALA A CA 1
ATOM 6501 C C . ALA A 1 848 ? 30.243 -41.078 -8.396 1.00 73.06 848 ALA A C 1
ATOM 6503 O O . ALA A 1 848 ? 29.694 -41.661 -7.451 1.00 73.06 848 ALA A O 1
ATOM 6504 N N . GLU A 1 849 ? 31.329 -40.324 -8.243 1.00 80.69 849 GLU A N 1
ATOM 6505 C CA . GLU A 1 849 ? 32.040 -40.200 -6.978 1.00 80.69 849 GLU A CA 1
ATOM 6506 C C . GLU A 1 849 ? 32.191 -38.748 -6.547 1.00 80.69 849 GLU A C 1
ATOM 6508 O O . GLU A 1 849 ? 32.702 -37.918 -7.297 1.00 80.69 849 GLU A O 1
ATOM 6513 N N . LEU A 1 850 ? 31.809 -38.474 -5.304 1.00 86.56 850 LEU A N 1
ATOM 6514 C CA . LEU A 1 850 ? 31.996 -37.188 -4.653 1.00 86.56 850 LEU A CA 1
ATOM 6515 C C . LEU A 1 850 ? 33.030 -37.320 -3.536 1.00 86.56 850 LEU A C 1
ATOM 6517 O O . LEU A 1 850 ? 32.871 -38.140 -2.631 1.00 86.56 850 LEU A O 1
ATOM 6521 N N . ASN A 1 851 ? 34.076 -36.494 -3.568 1.00 85.12 851 ASN A N 1
ATOM 6522 C CA . ASN A 1 851 ? 35.096 -36.460 -2.523 1.00 85.12 851 ASN A CA 1
ATOM 6523 C C . ASN A 1 851 ? 34.952 -35.211 -1.647 1.00 85.12 851 ASN A C 1
ATOM 6525 O O . ASN A 1 851 ? 35.264 -34.101 -2.065 1.00 85.12 851 ASN A O 1
ATOM 6529 N N . LEU A 1 852 ? 34.529 -35.426 -0.405 1.00 81.88 852 LEU A N 1
ATOM 6530 C CA . LEU A 1 852 ? 34.304 -34.405 0.615 1.00 81.88 852 LEU A CA 1
ATOM 6531 C C . LEU A 1 852 ? 35.467 -34.292 1.615 1.00 81.88 852 LEU A C 1
ATOM 6533 O O . LEU A 1 852 ? 35.372 -33.558 2.598 1.00 81.88 852 LEU A O 1
ATOM 6537 N N . ILE A 1 853 ? 36.587 -34.993 1.408 1.00 72.50 853 ILE A N 1
ATOM 6538 C CA . ILE A 1 853 ? 37.746 -34.889 2.307 1.00 72.50 853 ILE A CA 1
ATOM 6539 C C . ILE A 1 853 ? 38.272 -33.446 2.306 1.00 72.50 853 ILE A C 1
ATOM 6541 O O . ILE A 1 853 ? 38.589 -32.888 1.260 1.00 72.50 853 ILE A O 1
ATOM 6545 N N . GLY A 1 854 ? 38.385 -32.854 3.498 1.00 68.81 854 GLY A N 1
ATOM 6546 C CA . GLY A 1 854 ? 38.855 -31.478 3.693 1.00 68.81 854 GLY A CA 1
ATOM 6547 C C . GLY A 1 854 ? 37.754 -30.416 3.690 1.00 68.81 854 GLY A C 1
ATOM 6548 O O . GLY A 1 854 ? 38.043 -29.279 4.049 1.00 68.81 854 GLY A O 1
ATOM 6549 N N . HIS A 1 855 ? 36.513 -30.784 3.359 1.00 75.38 855 HIS A N 1
ATOM 6550 C CA . HIS A 1 855 ? 35.361 -29.886 3.449 1.00 75.38 855 HIS A CA 1
ATOM 6551 C C . HIS A 1 855 ? 34.849 -29.800 4.889 1.00 75.38 855 HIS A C 1
ATOM 6553 O O . HIS A 1 855 ? 35.014 -30.733 5.681 1.00 75.38 855 HIS A O 1
ATOM 6559 N N . THR A 1 856 ? 34.211 -28.683 5.234 1.00 76.00 856 THR A N 1
ATOM 6560 C CA . THR A 1 856 ? 33.402 -28.569 6.457 1.00 76.00 856 THR A CA 1
ATOM 6561 C C . THR A 1 856 ? 32.008 -29.175 6.244 1.00 76.00 856 THR A C 1
ATOM 6563 O O . THR A 1 856 ? 31.586 -29.394 5.113 1.00 76.00 856 THR A O 1
ATOM 6566 N N . THR A 1 857 ? 31.252 -29.454 7.313 1.00 72.88 857 THR A N 1
ATOM 6567 C CA . THR A 1 857 ? 29.895 -30.031 7.178 1.00 72.88 857 THR A CA 1
ATOM 6568 C C . THR A 1 857 ? 28.918 -29.103 6.452 1.00 72.88 857 THR A C 1
ATOM 6570 O O . THR A 1 857 ? 28.043 -29.596 5.758 1.00 72.88 857 THR A O 1
ATOM 6573 N N . ALA A 1 858 ? 29.085 -27.781 6.575 1.00 68.19 858 ALA A N 1
ATOM 6574 C CA . ALA A 1 858 ? 28.232 -26.799 5.900 1.00 68.19 858 ALA A CA 1
ATOM 6575 C C . ALA A 1 858 ? 28.521 -26.701 4.391 1.00 68.19 858 ALA A C 1
ATOM 6577 O O . ALA A 1 858 ? 27.607 -26.513 3.599 1.00 68.19 858 ALA A O 1
ATOM 6578 N N . GLU A 1 859 ? 29.782 -26.856 3.980 1.00 67.75 859 GLU A N 1
ATOM 6579 C CA . GLU A 1 859 ? 30.147 -26.922 2.555 1.00 67.75 859 GLU A CA 1
ATOM 6580 C C . GLU A 1 859 ? 29.735 -28.265 1.943 1.00 67.75 859 GLU A C 1
ATOM 6582 O O . GLU A 1 859 ? 29.285 -28.323 0.802 1.00 67.75 859 GLU A O 1
ATOM 6587 N N . ALA A 1 860 ? 29.843 -29.340 2.728 1.00 77.25 860 ALA A N 1
ATOM 6588 C CA . ALA A 1 860 ? 29.411 -30.668 2.324 1.00 77.25 860 ALA A CA 1
ATOM 6589 C C . ALA A 1 860 ? 27.894 -30.762 2.103 1.00 77.25 860 ALA A C 1
ATOM 6591 O O . ALA A 1 860 ? 27.488 -31.588 1.303 1.00 77.25 860 ALA A O 1
ATOM 6592 N N . GLU A 1 861 ? 27.071 -29.944 2.769 1.00 79.56 861 GLU A N 1
ATOM 6593 C CA . GLU A 1 861 ? 25.612 -29.904 2.568 1.00 79.56 861 GLU A CA 1
ATOM 6594 C C . GLU A 1 861 ? 25.253 -29.604 1.115 1.00 79.56 861 GLU A C 1
ATOM 6596 O O . GLU A 1 861 ? 24.624 -30.414 0.444 1.00 79.56 861 GLU A O 1
ATOM 6601 N N . TYR A 1 862 ? 25.740 -28.467 0.618 1.00 74.56 862 TYR A N 1
ATOM 6602 C CA . TYR A 1 862 ? 25.441 -27.999 -0.728 1.00 74.56 862 TYR A CA 1
ATOM 6603 C C . TYR A 1 862 ? 26.018 -28.928 -1.803 1.00 74.56 862 TYR A C 1
ATOM 6605 O O . TYR A 1 862 ? 25.349 -29.236 -2.787 1.00 74.56 862 TYR A O 1
ATOM 6613 N N . GLU A 1 863 ? 27.253 -29.404 -1.615 1.00 74.81 863 GLU A N 1
ATOM 6614 C CA . GLU A 1 863 ? 27.884 -30.314 -2.577 1.00 74.81 863 GLU A CA 1
ATOM 6615 C C . GLU A 1 863 ? 27.237 -31.703 -2.581 1.00 74.81 863 GLU A C 1
ATOM 6617 O O . GLU A 1 863 ? 27.185 -32.341 -3.629 1.00 74.81 863 GLU A O 1
ATOM 6622 N N . LEU A 1 864 ? 26.732 -32.180 -1.439 1.00 84.62 864 LEU A N 1
ATOM 6623 C CA . LEU A 1 864 ? 26.071 -33.478 -1.342 1.00 84.62 864 LEU A CA 1
ATOM 6624 C C . LEU A 1 864 ? 24.657 -33.443 -1.930 1.00 84.62 864 LEU A C 1
ATOM 6626 O O . LEU A 1 864 ? 24.309 -34.365 -2.659 1.00 84.62 864 LEU A O 1
ATOM 6630 N N . ASP A 1 865 ? 23.885 -32.387 -1.666 1.00 83.38 865 ASP A N 1
ATOM 6631 C CA . ASP A 1 865 ? 22.533 -32.190 -2.210 1.00 83.38 865 ASP A CA 1
ATOM 6632 C C . ASP A 1 865 ? 22.563 -32.092 -3.739 1.00 83.38 865 ASP A C 1
ATOM 6634 O O . ASP A 1 865 ? 22.005 -32.931 -4.448 1.00 83.38 865 ASP A O 1
ATOM 6638 N N . ARG A 1 866 ? 23.391 -31.171 -4.254 1.00 85.69 866 ARG A N 1
ATOM 6639 C CA . ARG A 1 866 ? 23.618 -31.002 -5.694 1.00 85.69 866 ARG A CA 1
ATOM 6640 C C . ARG A 1 866 ? 24.056 -32.304 -6.362 1.00 85.69 866 ARG A C 1
ATOM 6642 O O . ARG A 1 866 ? 23.585 -32.630 -7.446 1.00 85.69 866 ARG A O 1
ATOM 6649 N N . PHE A 1 867 ? 24.961 -33.053 -5.734 1.00 87.31 867 PHE A N 1
ATOM 6650 C CA . PHE A 1 867 ? 25.473 -34.299 -6.300 1.00 87.31 867 PHE A CA 1
ATOM 6651 C C . PHE A 1 867 ? 24.427 -35.423 -6.334 1.00 87.31 867 PHE A C 1
ATOM 6653 O O . PHE A 1 867 ? 24.415 -36.208 -7.282 1.00 87.31 867 PHE A O 1
ATOM 6660 N N . ILE A 1 868 ? 23.549 -35.512 -5.331 1.00 85.38 868 ILE A N 1
ATOM 6661 C CA . ILE A 1 868 ? 22.460 -36.498 -5.298 1.00 85.38 868 ILE A CA 1
ATOM 6662 C C . ILE A 1 868 ? 21.384 -36.153 -6.337 1.00 85.38 868 ILE A C 1
ATOM 6664 O O . ILE A 1 868 ? 20.931 -37.055 -7.046 1.00 85.38 868 ILE A O 1
ATOM 6668 N N . ASP A 1 869 ? 21.051 -34.874 -6.508 1.00 79.56 869 ASP A N 1
ATOM 6669 C CA . ASP A 1 869 ? 20.136 -34.408 -7.557 1.00 79.56 869 ASP A CA 1
ATOM 6670 C C . ASP A 1 869 ? 20.701 -34.651 -8.960 1.00 79.56 869 ASP A C 1
ATOM 6672 O O . ASP A 1 869 ? 20.021 -35.211 -9.822 1.00 79.56 869 ASP A O 1
ATOM 6676 N N . GLU A 1 870 ? 21.973 -34.312 -9.189 1.00 77.75 870 GLU A N 1
ATOM 6677 C CA . GLU A 1 870 ? 22.659 -34.577 -10.458 1.00 77.75 870 GLU A CA 1
ATOM 6678 C C . GLU A 1 870 ? 22.706 -36.078 -10.766 1.00 77.75 870 GLU A C 1
ATOM 6680 O O . GLU A 1 870 ? 22.466 -36.488 -11.904 1.00 77.75 870 GLU A O 1
ATOM 6685 N N . ALA A 1 871 ? 22.954 -36.914 -9.756 1.00 80.06 871 ALA A N 1
ATOM 6686 C CA . ALA A 1 871 ? 22.951 -38.361 -9.912 1.00 80.06 871 ALA A CA 1
ATOM 6687 C C . ALA A 1 871 ? 21.559 -38.928 -10.229 1.00 80.06 871 ALA A C 1
ATOM 6689 O O . ALA A 1 871 ? 21.453 -39.851 -11.040 1.00 80.06 871 ALA A O 1
ATOM 6690 N N . TYR A 1 872 ? 20.501 -38.373 -9.633 1.00 79.56 872 TYR A N 1
ATOM 6691 C CA . TYR A 1 872 ? 19.120 -38.771 -9.909 1.00 79.56 872 TYR A CA 1
ATOM 6692 C C . TYR A 1 872 ? 18.681 -38.348 -11.317 1.00 79.56 872 TYR A C 1
ATOM 6694 O O . TYR A 1 872 ? 18.153 -39.168 -12.068 1.00 79.56 872 TYR A O 1
ATOM 6702 N N . ILE A 1 873 ? 18.978 -37.107 -11.723 1.00 71.25 873 ILE A N 1
ATOM 6703 C CA . ILE A 1 873 ? 18.709 -36.594 -13.079 1.00 71.25 873 ILE A CA 1
ATOM 6704 C C . ILE A 1 873 ? 19.455 -37.430 -14.125 1.00 71.25 873 ILE A C 1
ATOM 6706 O O . ILE A 1 873 ? 18.888 -37.797 -15.155 1.00 71.25 873 ILE A O 1
ATOM 6710 N N . ALA A 1 874 ? 20.705 -37.801 -13.840 1.00 71.88 874 ALA A N 1
ATOM 6711 C CA . ALA A 1 874 ? 21.496 -38.684 -14.691 1.00 71.88 874 ALA A CA 1
ATOM 6712 C C . ALA A 1 874 ? 21.046 -40.160 -14.645 1.00 71.88 874 ALA A C 1
ATOM 6714 O O . ALA A 1 874 ? 21.654 -41.000 -15.309 1.00 71.88 874 ALA A O 1
ATOM 6715 N N . SER A 1 875 ? 19.989 -40.489 -13.888 1.00 76.12 875 SER A N 1
ATOM 6716 C CA . SER A 1 875 ? 19.456 -41.848 -13.710 1.00 76.12 875 SER A CA 1
ATOM 6717 C C . SER A 1 875 ? 20.518 -42.858 -13.255 1.00 76.12 875 SER A C 1
ATOM 6719 O O . SER A 1 875 ? 20.484 -44.036 -13.628 1.00 76.12 875 SER A O 1
ATOM 6721 N N . LEU A 1 876 ? 21.490 -42.404 -12.457 1.00 77.69 876 LEU A N 1
ATOM 6722 C CA . LEU A 1 876 ? 22.544 -43.264 -11.940 1.00 77.69 876 LEU A CA 1
ATOM 6723 C C . LEU A 1 876 ? 21.968 -44.166 -10.844 1.00 77.69 876 LEU A C 1
ATOM 6725 O O . LEU A 1 876 ? 21.426 -43.670 -9.859 1.00 77.69 876 LEU A O 1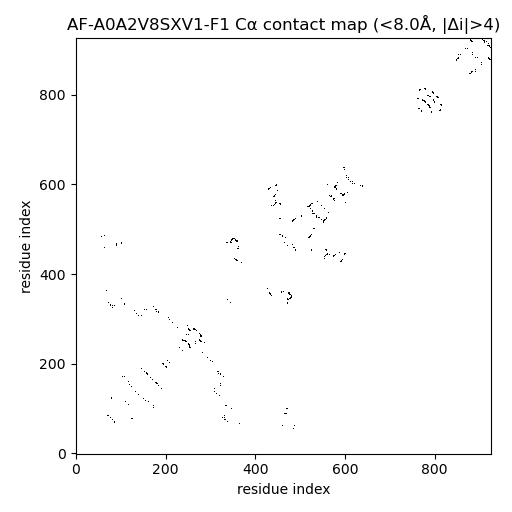
ATOM 6729 N N . PRO A 1 877 ? 22.117 -45.497 -10.951 1.00 72.75 877 PRO A N 1
ATOM 6730 C CA . PRO A 1 877 ? 21.531 -46.412 -9.975 1.00 72.75 877 PRO A CA 1
ATOM 6731 C C . PRO A 1 877 ? 22.217 -46.338 -8.603 1.00 72.75 877 PRO A C 1
ATOM 6733 O O . PRO A 1 877 ? 21.634 -46.749 -7.600 1.00 72.75 877 PRO A O 1
ATOM 6736 N N . ARG A 1 878 ? 23.469 -45.866 -8.555 1.00 81.56 878 ARG A N 1
ATOM 6737 C CA . ARG A 1 878 ? 24.321 -45.891 -7.365 1.00 81.56 878 ARG A CA 1
ATOM 6738 C C . ARG A 1 878 ? 25.419 -44.834 -7.447 1.00 81.56 878 ARG A C 1
ATOM 6740 O O . ARG A 1 878 ? 26.031 -44.663 -8.501 1.00 81.56 878 ARG A O 1
ATOM 6747 N N . VAL A 1 879 ? 25.723 -44.199 -6.316 1.00 87.56 879 VAL A N 1
ATOM 6748 C CA . VAL A 1 879 ? 26.806 -43.211 -6.180 1.00 87.56 879 VAL A CA 1
ATOM 6749 C C . VAL A 1 879 ? 27.684 -43.464 -4.958 1.00 87.56 879 VAL A C 1
ATOM 6751 O O . VAL A 1 879 ? 27.259 -44.100 -3.989 1.00 87.56 879 VAL A O 1
ATOM 6754 N N . ARG A 1 880 ? 28.926 -42.968 -5.002 1.00 85.81 880 ARG A N 1
ATOM 6755 C CA . ARG A 1 880 ? 29.932 -43.123 -3.943 1.00 85.81 880 ARG A CA 1
ATOM 6756 C C . ARG A 1 880 ? 30.342 -41.769 -3.371 1.00 85.81 880 ARG A C 1
ATOM 6758 O O . ARG A 1 880 ? 30.743 -40.876 -4.100 1.00 85.81 880 ARG A O 1
ATOM 6765 N N . ILE A 1 881 ? 30.304 -41.629 -2.052 1.00 91.50 881 ILE A N 1
ATOM 6766 C CA . ILE A 1 881 ? 30.648 -40.390 -1.346 1.00 91.50 881 ILE A CA 1
ATOM 6767 C C . ILE A 1 881 ? 31.796 -40.668 -0.382 1.00 91.50 881 ILE A C 1
ATOM 6769 O O . ILE A 1 881 ? 31.655 -41.440 0.569 1.00 91.50 881 ILE A O 1
ATOM 6773 N N . ILE A 1 882 ? 32.942 -40.036 -0.607 1.00 86.12 882 ILE A N 1
ATOM 6774 C CA . ILE A 1 882 ? 34.138 -40.175 0.223 1.00 86.12 882 ILE A CA 1
ATOM 6775 C C . ILE A 1 882 ? 34.189 -39.029 1.227 1.00 86.12 882 ILE A C 1
ATOM 6777 O O . ILE A 1 882 ? 34.378 -37.879 0.856 1.00 86.12 882 ILE A O 1
ATOM 6781 N N . HIS A 1 883 ? 34.078 -39.346 2.514 1.00 83.00 883 HIS A N 1
ATOM 6782 C CA . HIS A 1 883 ? 34.139 -38.365 3.608 1.00 83.00 883 HIS A CA 1
ATOM 6783 C C . HIS A 1 883 ? 35.359 -38.559 4.530 1.00 83.00 883 HIS A C 1
ATOM 6785 O O . HIS A 1 883 ? 35.574 -37.782 5.460 1.00 83.00 883 HIS A O 1
ATOM 6791 N N . GLY A 1 884 ? 36.169 -39.596 4.288 1.00 74.94 884 GLY A N 1
ATOM 6792 C CA . GLY A 1 884 ? 37.392 -39.898 5.033 1.00 74.94 884 GLY A CA 1
ATOM 6793 C C . GLY A 1 884 ? 37.161 -40.481 6.436 1.00 74.94 884 GLY A C 1
ATOM 6794 O O . GLY A 1 884 ? 36.031 -40.621 6.907 1.00 74.94 884 GLY A O 1
ATOM 6795 N N . PHE A 1 885 ? 38.266 -40.826 7.109 1.00 65.62 885 PHE A N 1
ATOM 6796 C CA . PHE A 1 885 ? 38.312 -41.474 8.434 1.00 65.62 885 PHE A CA 1
ATOM 6797 C C . PHE A 1 885 ? 38.551 -40.495 9.601 1.00 65.62 885 PHE A C 1
ATOM 6799 O O . PHE A 1 885 ? 39.045 -40.910 10.644 1.00 65.62 885 PHE A O 1
ATOM 6806 N N . GLY A 1 886 ? 38.283 -39.197 9.411 1.00 64.50 886 GLY A N 1
ATOM 6807 C CA . GLY A 1 886 ? 38.595 -38.142 10.388 1.00 64.50 886 GLY A CA 1
ATOM 6808 C C . GLY A 1 886 ? 37.804 -38.237 11.705 1.00 64.50 886 GLY A C 1
ATOM 6809 O O . GLY A 1 886 ? 37.438 -39.309 12.169 1.00 64.50 886 GLY A O 1
ATOM 6810 N N . THR A 1 887 ? 37.458 -37.100 12.312 1.00 68.00 887 THR A N 1
ATOM 6811 C CA . THR A 1 887 ? 36.721 -37.032 13.599 1.00 68.00 887 THR A CA 1
ATOM 6812 C C . THR A 1 887 ? 35.306 -37.638 13.576 1.00 68.00 887 THR A C 1
ATOM 6814 O O . THR A 1 887 ? 34.602 -37.599 14.580 1.00 68.00 887 THR A O 1
ATOM 6817 N N . GLY A 1 888 ? 34.856 -38.172 12.436 1.00 66.75 888 GLY A N 1
ATOM 6818 C CA . GLY A 1 888 ? 33.520 -38.733 12.237 1.00 66.75 888 GLY A CA 1
ATOM 6819 C C . GLY A 1 888 ? 32.433 -37.692 11.958 1.00 66.75 888 GLY A C 1
ATOM 6820 O O . GLY A 1 888 ? 31.321 -38.077 11.619 1.00 66.75 888 GLY A O 1
ATOM 6821 N N . ALA A 1 889 ? 32.741 -36.392 12.032 1.00 71.12 889 ALA A N 1
ATOM 6822 C CA . ALA A 1 889 ? 31.763 -35.320 11.830 1.00 71.12 889 ALA A CA 1
ATOM 6823 C C . ALA A 1 889 ? 31.139 -35.341 10.422 1.00 71.12 889 ALA A C 1
ATOM 6825 O O . ALA A 1 889 ? 29.920 -35.433 10.309 1.00 71.12 889 ALA A O 1
ATOM 6826 N N . LEU A 1 890 ? 31.955 -35.356 9.356 1.00 76.88 890 LEU A N 1
ATOM 6827 C CA . LEU A 1 890 ? 31.429 -35.461 7.986 1.00 76.88 890 LEU A CA 1
ATOM 6828 C C . LEU A 1 890 ? 30.756 -36.807 7.721 1.00 76.88 890 LEU A C 1
ATOM 6830 O O . LEU A 1 890 ? 29.722 -36.851 7.073 1.00 76.88 890 LEU A O 1
ATOM 6834 N N . LYS A 1 891 ? 31.308 -37.899 8.253 1.00 83.25 891 LYS A N 1
ATOM 6835 C CA . LYS A 1 891 ? 30.701 -39.231 8.152 1.00 83.25 891 LYS A CA 1
ATOM 6836 C C . LYS A 1 891 ? 29.271 -39.233 8.702 1.00 83.25 891 LYS A C 1
ATOM 6838 O O . LYS A 1 891 ? 28.347 -39.676 8.026 1.00 83.25 891 LYS A O 1
ATOM 6843 N N . ASN A 1 892 ? 29.095 -38.724 9.920 1.00 79.88 892 ASN A N 1
ATOM 6844 C CA . ASN A 1 892 ? 27.795 -38.666 10.582 1.00 79.88 892 ASN A CA 1
ATOM 6845 C C . ASN A 1 892 ? 26.844 -37.712 9.857 1.00 79.88 892 ASN A C 1
ATOM 6847 O O . ASN A 1 892 ? 25.661 -38.014 9.742 1.00 79.88 892 ASN A O 1
ATOM 6851 N N . TYR A 1 893 ? 27.368 -36.602 9.338 1.00 85.31 893 TYR A N 1
ATOM 6852 C CA . TYR A 1 893 ? 26.596 -35.642 8.562 1.00 85.31 893 TYR A CA 1
ATOM 6853 C C . TYR A 1 893 ? 26.081 -36.243 7.246 1.00 85.31 893 TYR A C 1
ATOM 6855 O O . TYR A 1 893 ? 24.880 -36.227 7.009 1.00 85.31 893 TYR A O 1
ATOM 6863 N N . VAL A 1 894 ? 26.952 -36.873 6.449 1.00 88.38 894 VAL A N 1
ATOM 6864 C CA . VAL A 1 894 ? 26.577 -37.551 5.193 1.00 88.38 894 VAL A CA 1
ATOM 6865 C C . VAL A 1 894 ? 25.527 -38.632 5.456 1.00 88.38 894 VAL A C 1
ATOM 6867 O O . VAL A 1 894 ? 24.538 -38.724 4.740 1.00 88.38 894 VAL A O 1
ATOM 6870 N N . HIS A 1 895 ? 25.689 -39.431 6.514 1.00 88.81 895 HIS A N 1
ATOM 6871 C CA . HIS A 1 895 ? 24.709 -40.466 6.870 1.00 88.81 895 HIS A CA 1
ATOM 6872 C C . HIS A 1 895 ? 23.372 -39.877 7.325 1.00 88.81 895 HIS A C 1
ATOM 6874 O O . HIS A 1 895 ? 22.324 -40.424 6.994 1.00 88.81 895 HIS A O 1
ATOM 6880 N N . HIS A 1 896 ? 23.390 -38.771 8.072 1.00 84.56 896 HIS A N 1
ATOM 6881 C CA . HIS A 1 896 ? 22.172 -38.069 8.474 1.00 84.56 896 HIS A CA 1
ATOM 6882 C C . HIS A 1 896 ? 21.445 -37.469 7.265 1.00 84.56 896 HIS A C 1
ATOM 6884 O O . HIS A 1 896 ? 20.230 -37.613 7.153 1.00 84.56 896 HIS A O 1
ATOM 6890 N N . PHE A 1 897 ? 22.195 -36.854 6.352 1.00 87.69 897 PHE A N 1
ATOM 6891 C CA . PHE A 1 897 ? 21.684 -36.278 5.115 1.00 87.69 897 PHE A CA 1
ATOM 6892 C C . PHE A 1 897 ? 21.025 -37.350 4.236 1.00 87.69 897 PHE A C 1
ATOM 6894 O O . PHE A 1 897 ? 19.831 -37.276 3.965 1.00 87.69 897 PHE A O 1
ATOM 6901 N N . LEU A 1 898 ? 21.753 -38.423 3.903 1.00 88.94 898 LEU A N 1
ATOM 6902 C CA . LEU A 1 898 ? 21.249 -39.503 3.043 1.00 88.94 898 LEU A CA 1
ATOM 6903 C C . LEU A 1 898 ? 20.060 -40.261 3.646 1.00 88.94 898 LEU A C 1
ATOM 6905 O O . LEU A 1 898 ? 19.237 -40.793 2.908 1.00 88.94 898 LEU A O 1
ATOM 6909 N N . LYS A 1 899 ? 19.946 -40.321 4.979 1.00 87.19 899 LYS A N 1
ATOM 6910 C CA . LYS A 1 899 ? 18.811 -40.970 5.650 1.00 87.19 899 LYS A CA 1
ATOM 6911 C C . LYS A 1 899 ? 17.498 -40.209 5.482 1.00 87.19 899 LYS A C 1
ATOM 6913 O O . LYS A 1 899 ? 16.447 -40.845 5.477 1.00 87.19 899 LYS A O 1
ATOM 6918 N N . ASN A 1 900 ? 17.561 -38.885 5.370 1.00 79.44 900 ASN A N 1
ATOM 6919 C CA . ASN A 1 900 ? 16.385 -38.023 5.254 1.00 79.44 900 ASN A CA 1
ATOM 6920 C C . ASN A 1 900 ? 16.124 -37.567 3.810 1.00 79.44 900 ASN A C 1
ATOM 6922 O O . ASN A 1 900 ? 15.133 -36.887 3.568 1.00 79.44 900 ASN A O 1
ATOM 6926 N N . HIS A 1 901 ? 16.992 -37.932 2.864 1.00 81.69 901 HIS A N 1
ATOM 6927 C CA . HIS A 1 901 ? 16.900 -37.475 1.485 1.00 81.69 901 HIS A CA 1
ATOM 6928 C C . HIS A 1 901 ? 15.866 -38.272 0.682 1.00 81.69 901 HIS A C 1
ATOM 6930 O O . HIS A 1 901 ? 15.926 -39.502 0.609 1.00 81.69 901 HIS A O 1
ATOM 6936 N N . GLU A 1 902 ? 14.929 -37.579 0.033 1.00 85.00 902 GLU A N 1
ATOM 6937 C CA . GLU A 1 902 ? 13.780 -38.209 -0.628 1.00 85.00 902 GLU A CA 1
ATOM 6938 C C . GLU A 1 902 ? 14.179 -39.099 -1.817 1.00 85.00 902 GLU A C 1
ATOM 6940 O O . GLU A 1 902 ? 13.519 -40.112 -2.063 1.00 85.00 902 GLU A O 1
ATOM 6945 N N . LEU A 1 903 ? 15.291 -38.777 -2.488 1.00 87.25 903 LEU A N 1
ATOM 6946 C CA . LEU A 1 903 ? 15.795 -39.468 -3.688 1.00 87.25 903 LEU A CA 1
ATOM 6947 C C . LEU A 1 903 ? 16.676 -40.703 -3.407 1.00 87.25 903 LEU A C 1
ATOM 6949 O O . LEU A 1 903 ? 17.031 -41.431 -4.335 1.00 87.25 903 LEU A O 1
ATOM 6953 N N . VAL A 1 904 ? 17.021 -40.973 -2.143 1.00 87.56 904 VAL A N 1
ATOM 6954 C CA . VAL A 1 904 ? 17.885 -42.104 -1.756 1.00 87.56 904 VAL A CA 1
ATOM 6955 C C . VAL A 1 904 ? 17.027 -43.272 -1.268 1.00 87.56 904 VAL A C 1
ATOM 6957 O O . VAL A 1 904 ? 16.167 -43.116 -0.401 1.00 87.56 904 VAL A O 1
ATOM 6960 N N . GLU A 1 905 ? 17.235 -44.466 -1.826 1.00 84.88 905 GLU A N 1
ATOM 6961 C CA . GLU A 1 905 ? 16.493 -45.679 -1.454 1.00 84.88 905 GLU A CA 1
ATOM 6962 C C . GLU A 1 905 ? 17.117 -46.356 -0.229 1.00 84.88 905 GLU A C 1
ATOM 6964 O O . GLU A 1 905 ? 16.426 -46.710 0.728 1.00 84.88 905 GLU A O 1
ATOM 6969 N N . LYS A 1 906 ? 18.439 -46.539 -0.254 1.00 86.38 906 LYS A N 1
ATOM 6970 C CA . LYS A 1 906 ? 19.222 -47.134 0.837 1.00 86.38 906 LYS A CA 1
ATOM 6971 C C . LYS A 1 906 ? 20.684 -46.730 0.714 1.00 86.38 906 LYS A C 1
ATOM 6973 O O . LYS A 1 906 ? 21.176 -46.477 -0.379 1.00 86.38 906 LYS A O 1
ATOM 6978 N N . PHE A 1 907 ? 21.403 -46.718 1.829 1.00 92.75 907 PHE A N 1
ATOM 6979 C CA . PHE A 1 907 ? 22.835 -46.434 1.837 1.00 92.75 907 PHE A CA 1
ATOM 6980 C C . PHE A 1 907 ? 23.565 -47.328 2.840 1.00 92.75 907 PHE A C 1
ATOM 6982 O O . PHE A 1 907 ? 22.989 -47.789 3.828 1.00 92.75 907 PHE A O 1
ATOM 6989 N N . ALA A 1 908 ? 24.841 -47.588 2.574 1.00 84.31 908 ALA A N 1
ATOM 6990 C CA . ALA A 1 908 ? 25.722 -48.361 3.441 1.00 84.31 908 ALA A CA 1
ATOM 6991 C C . ALA A 1 908 ? 27.168 -47.867 3.309 1.00 84.31 908 ALA A C 1
ATOM 6993 O O . ALA A 1 908 ? 27.520 -47.197 2.338 1.00 84.31 908 ALA A O 1
ATOM 6994 N N . PHE A 1 909 ? 28.030 -48.206 4.271 1.00 86.19 909 PHE A N 1
ATOM 6995 C CA . PHE A 1 909 ? 29.467 -47.990 4.082 1.00 86.19 909 PHE A CA 1
ATOM 6996 C C . PHE A 1 909 ? 29.969 -48.782 2.875 1.00 86.19 909 PHE A C 1
ATOM 6998 O O . PHE A 1 909 ? 29.479 -49.877 2.585 1.00 86.19 909 PHE A O 1
ATOM 7005 N N . ALA A 1 910 ? 30.952 -48.219 2.178 1.00 82.50 910 ALA A N 1
ATOM 7006 C CA . ALA A 1 910 ? 31.598 -48.905 1.074 1.00 82.50 910 ALA A CA 1
ATOM 7007 C C . ALA A 1 910 ? 32.312 -50.181 1.577 1.00 82.50 910 ALA A C 1
ATOM 7009 O O . ALA A 1 910 ? 32.762 -50.218 2.725 1.00 82.50 910 ALA A O 1
ATOM 7010 N N . PRO A 1 911 ? 32.463 -51.225 0.740 1.00 73.94 911 PRO A N 1
ATOM 7011 C CA . PRO A 1 911 ? 33.324 -52.366 1.052 1.00 73.94 911 PRO A CA 1
ATOM 7012 C C . PRO A 1 911 ? 34.766 -51.924 1.349 1.00 73.94 911 PRO A C 1
ATOM 7014 O O . PRO A 1 911 ? 35.220 -50.900 0.833 1.00 73.94 911 PRO A O 1
ATOM 7017 N N . ASP A 1 912 ? 35.529 -52.714 2.111 1.00 64.69 912 ASP A N 1
ATOM 7018 C CA . ASP A 1 912 ? 36.925 -52.381 2.458 1.00 64.69 912 ASP A CA 1
ATOM 7019 C C . ASP A 1 912 ? 37.816 -52.167 1.220 1.00 64.69 912 ASP A C 1
ATOM 7021 O O . ASP A 1 912 ? 38.711 -51.324 1.233 1.00 64.69 912 ASP A O 1
ATOM 7025 N N . SER A 1 913 ? 37.516 -52.849 0.108 1.00 53.84 913 SER A N 1
ATOM 7026 C CA . SER A 1 913 ? 38.191 -52.667 -1.185 1.00 53.84 913 SER A CA 1
ATOM 7027 C C . SER A 1 913 ? 37.896 -51.328 -1.878 1.00 53.84 913 SER A C 1
ATOM 7029 O O . SER A 1 913 ? 38.579 -50.982 -2.838 1.00 53.84 913 SER A O 1
ATOM 7031 N N . GLN A 1 914 ? 36.902 -50.567 -1.410 1.00 64.56 914 GLN A N 1
ATOM 7032 C CA . GLN A 1 914 ? 36.442 -49.297 -1.990 1.00 64.56 914 GLN A CA 1
ATOM 7033 C C . GLN A 1 914 ? 36.398 -48.152 -0.961 1.00 64.56 914 GLN A C 1
ATOM 7035 O O . GLN A 1 914 ? 35.653 -47.184 -1.125 1.00 64.56 914 GLN A O 1
ATOM 7040 N N . GLY A 1 915 ? 37.218 -48.233 0.089 1.00 64.56 915 GLY A N 1
ATOM 7041 C CA . GLY A 1 915 ? 37.371 -47.168 1.088 1.00 64.56 915 GLY A CA 1
ATOM 7042 C C . GLY A 1 915 ? 36.680 -47.430 2.427 1.00 64.56 915 GLY A C 1
ATOM 7043 O O . GLY A 1 915 ? 36.801 -46.599 3.330 1.00 64.56 915 GLY A O 1
ATOM 7044 N N . GLY A 1 916 ? 36.012 -48.579 2.593 1.00 75.44 916 GLY A N 1
ATOM 7045 C CA . GLY A 1 916 ? 35.496 -49.049 3.880 1.00 75.44 916 GLY A CA 1
ATOM 7046 C C . GLY A 1 916 ? 34.631 -48.011 4.603 1.00 75.44 916 GLY A C 1
ATOM 7047 O O . GLY A 1 916 ? 33.853 -47.269 4.010 1.00 75.44 916 GLY A O 1
ATOM 7048 N N . ASN A 1 917 ? 34.850 -47.882 5.912 1.00 76.12 917 ASN A N 1
ATOM 7049 C CA . ASN A 1 917 ? 34.164 -46.913 6.776 1.00 76.12 917 ASN A CA 1
ATOM 7050 C C . ASN A 1 917 ? 34.440 -45.424 6.473 1.00 76.12 917 ASN A C 1
ATOM 7052 O O . ASN A 1 917 ? 33.837 -44.575 7.137 1.00 76.12 917 ASN A O 1
ATOM 7056 N N . GLY A 1 918 ? 35.352 -45.104 5.548 1.00 75.88 918 GLY A N 1
ATOM 7057 C CA . GLY A 1 918 ? 35.686 -43.743 5.116 1.00 75.88 918 GLY A CA 1
ATOM 7058 C C . GLY A 1 918 ? 34.917 -43.275 3.874 1.00 75.88 918 GLY A C 1
ATOM 7059 O O . GLY A 1 918 ? 35.083 -42.127 3.456 1.00 75.88 918 GLY A O 1
ATOM 7060 N N . ALA A 1 919 ? 34.082 -44.140 3.295 1.00 84.75 919 ALA A N 1
ATOM 7061 C CA . ALA A 1 919 ? 33.217 -43.822 2.169 1.00 84.75 919 ALA A CA 1
ATOM 7062 C C . ALA A 1 919 ? 31.834 -44.469 2.333 1.00 84.75 919 ALA A C 1
ATOM 7064 O O . ALA A 1 919 ? 31.678 -45.506 2.978 1.00 84.75 919 ALA A O 1
ATOM 7065 N N . THR A 1 920 ? 30.824 -43.853 1.731 1.00 88.19 920 THR A N 1
ATOM 7066 C CA . THR A 1 920 ? 29.428 -44.292 1.776 1.00 88.19 920 THR A CA 1
ATOM 7067 C C . THR A 1 920 ? 28.906 -44.472 0.364 1.00 88.19 920 THR A C 1
ATOM 7069 O O . THR A 1 920 ? 29.138 -43.626 -0.494 1.00 88.19 920 THR A O 1
ATOM 7072 N N . ILE A 1 921 ? 28.218 -45.581 0.122 1.00 88.31 921 ILE A N 1
ATOM 7073 C CA . ILE A 1 921 ? 27.550 -45.872 -1.142 1.00 88.31 921 ILE A CA 1
ATOM 7074 C C . ILE A 1 921 ? 26.050 -45.678 -0.928 1.00 88.31 921 ILE A C 1
ATOM 7076 O O . ILE A 1 921 ? 25.488 -46.246 0.012 1.00 88.31 921 ILE A O 1
ATOM 7080 N N . ALA A 1 922 ? 25.424 -44.881 -1.791 1.00 88.00 922 ALA A N 1
ATOM 7081 C CA . ALA A 1 922 ? 23.988 -44.623 -1.788 1.00 88.00 922 ALA A CA 1
ATOM 7082 C C . ALA A 1 922 ? 23.354 -45.180 -3.069 1.00 88.00 922 ALA A C 1
ATOM 7084 O O . ALA A 1 922 ? 23.832 -44.909 -4.172 1.00 88.00 922 ALA A O 1
ATOM 7085 N N . ASP A 1 923 ? 22.295 -45.969 -2.901 1.00 86.94 923 ASP A N 1
ATOM 7086 C CA . ASP A 1 923 ? 21.433 -46.459 -3.974 1.00 86.94 923 ASP A CA 1
ATOM 7087 C C . ASP A 1 923 ? 20.284 -45.469 -4.167 1.00 86.94 923 ASP A C 1
ATOM 7089 O O . ASP A 1 923 ? 19.601 -45.100 -3.205 1.00 86.94 923 ASP A O 1
ATOM 7093 N N . MET A 1 924 ? 20.086 -45.044 -5.410 1.00 85.62 924 MET A N 1
ATOM 7094 C CA . MET A 1 924 ? 19.092 -44.042 -5.788 1.00 85.62 924 MET A CA 1
ATOM 7095 C C . MET A 1 924 ? 17.733 -44.702 -6.034 1.00 85.62 924 MET A C 1
ATOM 7097 O O . MET A 1 924 ? 17.677 -45.820 -6.552 1.00 85.62 924 MET A O 1
ATOM 7101 N N . LYS A 1 925 ? 16.634 -44.019 -5.687 1.00 79.44 925 LYS A N 1
ATOM 7102 C CA . LYS A 1 925 ? 15.285 -44.482 -6.054 1.00 79.44 925 LYS A CA 1
ATOM 7103 C C . LYS A 1 925 ? 15.109 -44.415 -7.572 1.00 79.44 925 LYS A C 1
ATOM 7105 O O . LYS A 1 925 ? 15.694 -43.557 -8.225 1.00 79.44 925 LYS A O 1
ATOM 7110 N N . ARG A 1 926 ? 14.332 -45.347 -8.120 1.00 62.06 926 ARG A N 1
ATOM 7111 C CA . ARG A 1 926 ? 13.990 -45.405 -9.547 1.00 62.06 926 ARG A CA 1
ATOM 7112 C C . ARG A 1 926 ? 12.651 -44.767 -9.850 1.00 62.06 926 ARG A C 1
ATOM 7114 O O . ARG A 1 926 ? 11.750 -44.893 -8.989 1.00 62.06 926 ARG A O 1
#

pLDDT: mean 75.22, std 21.95, range [21.77, 98.12]

Secondary structure (DSSP, 8-state):
----THHHHHHHHHHHHHHHHHHHHHHHHHHHHHHHHHHHHTTSS--S---S-----HHHHHHTTHHHHHHHHHTT-SSHHHHHHHHT----S-HHHHHHHHHHHHHHHHHHHTS------TT----HHHHHHHHSTT----HHHHHHHHHHHHHHHHHHHHHGGGTTT-HHHHHHHHTS-GGGHHHHHHHHHHB-TTSPBPTTS-HHHHHHHHHHHHHHHHHHHHHHHHHHHTTTTBSSSS-EEETTEEEEEEEGGGTTTS-EEEEEE-TTS-EEEEEEHHHHHHHHHHHHHHHHHHHHHHHHHHHHHHHHHTTHHHHHHHHHHHHHHHHHHHHHHHHHHHT-BPPEEESS--EEEEEE--HHHHHHHHHHHHS------PPPP-------------------------------PPPPP-----SPPPEEEEE-SSS-EEEEES-GGGSHHHHHHHHHHHHHHHHTT--BSSSEEEEE--SEEEEE-S----TT--S-HHHHHHHHHHHHHHH--SSEEEEETTTT-SS-HHHHHHHHHHHHHHHHHTS--EEEEEE--HHHHHHHHH-TTEEEEEEEEETTTTEEEEEEEET-PPPP-HHHHHHHTT--HHHHHHHHHTS-HHHHHHHHHHHHHHHHHHHHHHHHHHHHHHHHHHHHHHHHHHHHHHHHHHHHHHHHHHHHHHHHHHHHHHHHHHHHT---HHHHHHHHHHHHHHHHHHHHHHHHHHHHHHHTTSSSS----------------------B-TTSPBP-TT-EEE-TTS-EEEEEEE-SSEEEEEETTEEEEEEGGG-EE------------------------PPPPS-TT--EEEE-TT--HHHHHHHHHHHHHHHHHTT-SEEEEE--SSSSHHHHHHHHHHHH-TTEEEEEEPPGGGTGGGEEEEEEP-

Solvent-accessible surface area (backbone atoms only — not comparable to full-atom values): 53264 Å² total; per-residue (Å²): 132,89,85,74,77,56,65,64,54,49,53,52,50,50,50,53,50,52,49,50,50,52,52,48,50,48,48,50,49,50,50,51,48,50,54,51,43,55,63,45,59,76,71,72,80,72,92,59,83,81,69,75,78,81,78,81,58,58,67,28,39,60,64,47,43,45,69,63,50,35,54,65,40,29,74,50,31,49,33,60,59,18,29,54,56,37,78,74,62,57,69,51,92,44,69,76,58,33,52,51,43,44,47,34,38,51,36,53,50,47,33,45,72,77,65,66,51,81,81,82,55,73,87,47,78,71,50,63,67,49,55,56,45,58,69,41,84,93,56,62,58,56,52,60,50,52,52,48,48,39,50,48,42,50,51,29,51,48,47,34,62,67,39,58,86,41,40,86,78,26,51,66,58,32,60,52,40,66,72,43,54,76,79,52,51,65,51,37,54,51,48,64,66,29,35,41,98,86,42,47,73,36,59,78,56,36,77,65,49,40,47,43,56,50,51,44,52,52,48,50,54,52,45,53,55,51,52,52,51,52,49,67,76,43,54,90,34,47,68,52,103,54,85,41,75,50,94,93,32,71,24,41,38,24,27,50,94,36,53,87,76,57,63,54,51,76,73,48,65,44,97,84,57,56,32,32,30,29,33,41,62,88,47,49,63,56,45,52,49,46,51,52,45,48,60,48,42,55,50,50,51,50,49,52,38,37,54,54,35,50,52,48,42,79,38,42,73,42,50,53,37,15,52,51,28,45,27,52,54,32,40,45,45,8,45,47,50,42,18,64,76,57,57,26,33,77,56,41,75,30,90,75,51,32,38,36,36,33,52,27,46,47,67,69,62,44,50,55,46,48,54,70,66,68,58,72,84,77,76,85,76,76,83,79,82,88,79,91,82,81,88,84,84,87,87,90,81,91,87,84,84,91,85,86,90,89,83,88,92,87,77,93,78,82,87,78,81,77,87,78,82,84,75,76,77,76,62,81,64,48,37,62,56,73,33,33,79,72,33,25,33,35,42,36,24,33,54,86,80,11,41,56,67,56,53,49,42,31,56,51,38,45,50,49,31,41,43,44,40,35,51,30,37,19,80,41,48,30,37,42,75,54,69,28,70,42,53,51,65,78,83,76,76,49,94,84,52,103,60,56,63,37,57,51,52,53,50,53,52,54,50,45,66,74,64,59,32,63,47,23,40,38,35,32,53,45,48,36,59,76,59,60,69,68,62,15,20,54,48,23,45,51,53,55,50,41,41,40,68,76,41,54,19,34,34,43,33,27,38,86,45,66,51,47,54,50,51,30,73,72,36,92,43,29,42,24,18,15,30,38,61,40,82,90,77,75,40,52,63,43,39,63,41,80,76,36,65,41,45,85,51,65,68,64,50,43,46,72,75,64,48,53,66,68,59,52,51,52,55,52,71,71,46,55,70,71,56,54,54,52,41,54,51,34,46,50,52,52,51,54,52,49,52,53,49,54,50,49,52,52,52,48,55,52,47,51,54,49,50,52,50,51,54,52,50,51,54,52,50,55,51,54,50,53,49,52,51,53,51,51,53,50,54,50,51,51,53,53,52,50,50,51,53,55,51,52,57,54,57,73,72,54,84,52,68,72,59,48,56,53,52,52,52,52,46,56,51,52,52,55,47,52,55,49,55,49,55,49,54,60,48,56,68,59,59,78,75,74,80,85,87,85,79,79,96,72,82,88,81,86,81,88,84,86,88,83,90,80,83,90,78,86,50,73,29,82,83,75,51,82,62,54,72,66,41,55,28,27,43,83,85,71,48,69,23,33,28,76,40,72,58,94,63,35,31,35,31,40,38,97,90,44,82,43,80,44,50,42,74,51,46,41,78,64,80,93,82,87,90,88,89,90,82,91,80,91,86,87,86,87,85,89,87,88,85,91,80,85,81,90,79,97,58,99,80,74,48,57,72,46,80,45,66,91,56,51,67,76,58,41,48,59,55,50,53,53,49,52,51,51,35,54,76,68,66,43,64,40,36,36,39,34,40,43,79,66,96,47,61,49,46,53,48,54,54,54,49,53,73,72,37,89,63,46,67,51,71,47,63,26,56,73,93,63,52,16,89,22,17,37,34,38,31,40,58,130

Radius of gyration: 46.29 Å; Cα contacts (8 Å, |Δi|>4): 1149; chains: 1; bounding box: 116×133×132 Å

Nearest PDB structures (foldseek):
  7qv3-assembly1_w  TM=7.418E-01  e=1.270E-39  Bacillus subtilis subsp. subtilis str. 168
  7qv3-assembly1_v  TM=8.691E-01  e=1.170E-34  Bacillus subtilis subsp. subtilis str. 168
  8rz8-assembly1_A  TM=7.734E-01  e=5.460E-21  Homo sapiens
  7ou4-assembly1_B  TM=7.896E-01  e=7.122E-21  Escherichia coli
  7ou4-assembly1_A  TM=7.662E-01  e=2.735E-21  Escherichia coli

Sequence (926 aa):
MRLPNRFLVFGFWFLVFGFWFLVFGFWFLVFGFTFQISNFKSESEDQRPKTKDPIEMSFSLDTLEYSKLLELVSRNAQTPMGEARFADLRPLTSRPELDRALEAISETISLNEDKQVTWSFSGMQDPSDAVAILKIKNATLEPIWLLEIARVCTQALFARSSLQPEKESAPVVWRIVESIPPSLLPAIDLINKKLLPSGEIDDSASPELARLRREIFSQRARLTKSLEAVMRSSGTAIQDEIVTVRNDRFVIPVKADFRGKVGGVAHGFSSSGQTVFVEPLEAIEANNELQNLKGKEEREVARILFELTEQLRDQLVAVEAAVEAVTELDFIKAKVEFARKFKAVVPEIADDETLELIDARHPLLEENLRQQKSEPRAVATGSPASAADAASFNPKSKIQNPKSPDSPPSGGGVAAASADGVVLSSAIVPSSFKLTKENAVMIISGANAGGKTVVLKTAGLLSLMAISGLPVPAGKSKIPFYSSVLADIGDHQSLAANLSTFSSHMSNIADMMRECRSPALVLLDEAGTGTDPEEGSALGVAIVDHFRRNCKAQVIASTHYRGLKIYAANDERVVNASVEFDEKTLRPTYKLLIGLAGASSGIEIARRFGIQQEVIDEARENLDISAQEAEAYLRKLQNETKLAEDLRIALEEEREAVAMRYATLDIEAGKKEKARQKEFENTLAETVDAFDRQSAAFMKTIEDKALRNKLDKERSARKAELNRAVVSKVSDAGTRRRGDTGGRIHAGTAPSDSPPSEGGVAAASADGVVLSVGSRVITSFGNVGTIEKLDKETAEVLVGGMRLREKIANLRVAEQQGETRPGLQAETRPVGRVSNISKPIDSPDAAAELNLIGHTTAEAEYELDRFIDEAYIASLPRVRIIHGFGTGALKNYVHHFLKNHELVEKFAFAPDSQGGNGATIADMKR

Foldseek 3Di:
DDDDPPVVVVVVVVVVVVVVVVVVVVVCVVVVVVVVVVVVVVPPPDPPPPDPDDQCLPVLCVQLVVQVVLVVLLVLFQEPLLSVVSNPQFQDPDPVVLVLLLLLLVLVLCCCPVVVQDADDHPAYQLVVVLVQLVDPLGFDQLVSLLNLLSLLVRLVVSQVSCVVVCVSRVSLNVLSVQQDPVVVVLSVLSPVQADPVSDGDCVNDPVSVVLVVVLVVLVVVLQVVVLVLCVVQVVQFDDSDFDAAPNFTWGWGFQVCVVVAAFDWRDADPVNGTTTGDGPVNVVSRVVSVVSVVVSVVVVRVSRSVSSVSVSVVSSSSVSSSSSSSVVSNSSSLSVVCVVLVFASAAADPQQKWWFAQFFDVVLQVVLVVVVPDDPPPPPDDDDDDDDDDDDDDDDDDDDDDDDDDDDDDDDDDDDDDDDDDDPSGTGGATDMAGLLQQAEEEEADPQQCLLVVLSRSLSQQRCSSSSHTGNGPHTYHYNAPEEAEDGDQPPPPPDPDQSVVVLVVSLVVCLVSQAPQYEYEEEAQQPDDDLVNSLVNSVVSRVCCCPVSVYRYYYYHDHPNVVVVQVPRPSYKYKYGDADLVVRHHPSYIDIRAHYAYCVLSVCVVVPDDVVVSVVVVVPDDPVSVVVSVVSVVVVVVVVVVVVVVVVVVVVVVVVVVVVVVVVVVVVVVVVVVVVVVVVVVVVVVVVVVVVVVVVLVPDPDPVVSVVVVVVVVVVVVVVVVVVVVVVVVVVVVVPPPDDDDDDDDDDDDDDDDDDDDDWEAEPVRDTDDQQFWKQALVRFTFGFNDDDRFWTWTQGPNDTDIGGRNRIGGDDDDDDDDDDDDDDDDDDDDDDDDDDDDDDPLDAAEAECAPPDLVRCLVVVVVVLVVCVVVVRQKHKYFQADPPCRNVVSSVVCLVPDPFFDDKDADPVVVRGSRMMMTGTDD